Protein AF-A0AAJ4F456-F1 (afdb_monomer_lite)

Secondary structure (DSSP, 8-state):
-EEEEEEPBPTTT-PPPEEEEEE-SSHHHHHHHHHHHHHHTT--BSTTSSBPPPEEEPPP--TTPPPTT--BSSHHHHEEE-TTSS-EEE-TT--PPPPP-----TTSS--EETTEETTT--B---TT----S-HHHHHHHTPPPP-PEEGGGS-HHHHHHHHHH-SSS--SEE-HHHHHHHHHHHH-SS-HHHHHHHHHHHH-HHHHT--HHHHHHHHHHHHHHS-TTSSPPPHHHHHHHHHHHHHS-TTTHHHHHHHHHTT---SS--B-TTSSB--TTS--TT-TT----HHHHHHHHHHHTSSS---TTS--HHHHHHHHHHHHHT-TTHHHHHHHHTTSTTGGGS-HHHHHHHHHSSPTTGGG-HHHHHHHHHHH--HHHHT--SPPPP-----------------S--SS-TT---SHHHHHHHHHHHTSSS-B-SSS--HHHHHHHHHHHHHT-TTHHHHHHHHHTSTTGGGS-HHHHHHHHHSSPTTGGGSHHHHHHHHHHH---S-SSS--HHHHHHTTBPPP--HHHHHHHHHHHHHHHHTSSPP--B-STT-B--TTS-----------------------------------------------------PPPPBPTTT--B-SS--TTS--------SSSSTTTTTTTTTSS----S-----BSEEEEEEEESSSSTTPPEEEEEEEEE-TTT--EEEEEEEEB-HHHHHHTT----HHHHHHHTTS-HHHHHHTS-S--B-HHHHHHHHHHHHHHHBTT-GGG-EEEETTHHHHHHHHHHHHHHTT---SS-GGGEEEHHHHHHHHHHTT--HHHHSPP-S-TT-HHHHHHHHHHHHHHHHHHHH--

Sequence (861 aa):
MEFFYHIKATQKSGKPDGVIWFSANTASRAALQLDVALEDVGIETGRGKDYAKPVRTDMPVVDDLPEEGVIDYTWCKCYELADDQRTWNVIAGTAQQPHPDGKVVEGTDTTIVDSVDIETGESIVDADGTETVCDAVREFRERKLPVLTTVATLPFRQRLLAQFIADKHYLYHVDEEQKKAILELELDVDNSYVQNLILAAENVEGFKKAHEPDIWKVVSALKTIFPVDGKRTELSVVIQFFKAWFNTGHIDRGILTREWAAGNRINLVQRTDSGTNADGGYVTDRGTDTQHTLDTLDLEIACALLPMDFNHREIPGSIARRAKEIIANKEEPWKSWSKILRNQPGVLAVNRAAIFNLVRIAPEDIHLNPVAHLEFVNQTMTAEFNAATELLPLPAPAAEPEVPAAQPGGGGKTDRNPNYKPDFDGLDTEIALATLSADFNIYDIPSDVFRQAKAIVAANDSPFKEWSEALRATPGILDYSRAAIFALIRSAFKGIHFEPKHIRGHIHANLTETDHENPTAEVLAAARHTPEVSWEKEINEKIEAEKAELASQPQVANLGGGMFSIEGLMNEKQTENDDRSPVNEETTSDVQMEETNPAEGENSDAVSPDEGADAAAAQTDAVAGTICTGCGTEGGGGCPDCGAVAGDATYAVMEGGLKEELEALGADTSKSETMFTHLMVDLETMGKKPGAPIVSVGAVFFDPASGKTGAEYYQVISLESSMSFGARPDASTILWWLKQSPEARSAIVVDDTVGLVEALEHFLDFIAENAANGSKNVQLWGNGSSFDCSLLEAAFELADTPFPIPHWNYRDVRTVVELGKAVGLNSRYDIPFEGDQHNALADARHQVKYVSAIWQRLTAI

pLDDT: mean 74.14, std 21.78, range [22.05, 97.31]

Structure (mmCIF, N/CA/C/O backbone):
data_AF-A0AAJ4F456-F1
#
_entry.id   AF-A0AAJ4F456-F1
#
loop_
_atom_site.group_PDB
_atom_site.id
_atom_site.type_symbol
_atom_site.label_atom_id
_atom_site.label_alt_id
_atom_site.label_comp_id
_atom_site.label_asym_id
_atom_site.label_entity_id
_atom_site.label_seq_id
_atom_site.pdbx_PDB_ins_code
_atom_site.Cartn_x
_atom_site.Cartn_y
_atom_site.Cartn_z
_atom_site.occupancy
_atom_site.B_iso_or_equiv
_atom_site.auth_seq_id
_atom_site.auth_comp_id
_atom_site.auth_asym_id
_atom_site.auth_atom_id
_atom_site.pdbx_PDB_model_num
ATOM 1 N N . MET A 1 1 ? -38.831 -13.391 16.865 1.00 80.19 1 MET A N 1
ATOM 2 C CA . MET A 1 1 ? -39.946 -12.919 17.712 1.00 80.19 1 MET A CA 1
ATOM 3 C C . MET A 1 1 ? -39.948 -13.816 18.920 1.00 80.19 1 MET A C 1
ATOM 5 O O . MET A 1 1 ? -39.989 -15.029 18.728 1.00 80.19 1 MET A O 1
ATOM 9 N N . GLU A 1 2 ? -39.908 -13.251 20.116 1.00 88.94 2 GLU A N 1
ATOM 10 C CA . GLU A 1 2 ? -40.018 -14.050 21.331 1.00 88.94 2 GLU A CA 1
ATOM 11 C C . GLU A 1 2 ? -41.486 -14.334 21.709 1.00 88.94 2 GLU A C 1
ATOM 13 O O . GLU A 1 2 ? -42.432 -13.608 21.354 1.00 88.94 2 GLU A O 1
ATOM 18 N N . PHE A 1 3 ? -41.681 -15.443 22.418 1.00 90.81 3 PHE A N 1
ATOM 19 C CA . PHE A 1 3 ? -42.977 -15.935 22.867 1.00 90.81 3 PHE A CA 1
ATOM 20 C C . PHE A 1 3 ? -42.868 -16.446 24.306 1.00 90.81 3 PHE A C 1
ATOM 22 O O . PHE A 1 3 ? -42.458 -17.584 24.509 1.00 90.81 3 PHE A O 1
ATOM 29 N N . PHE A 1 4 ? -43.269 -15.627 25.281 1.00 94.00 4 PHE A N 1
ATOM 30 C CA . PHE A 1 4 ? -43.375 -16.021 26.690 1.00 94.00 4 PHE A CA 1
ATOM 31 C C . PHE A 1 4 ? -44.714 -16.717 26.968 1.00 94.00 4 PHE A C 1
ATOM 33 O O . PHE A 1 4 ? -45.767 -16.261 26.504 1.00 94.00 4 PHE A O 1
ATOM 40 N N . TYR A 1 5 ? -44.695 -17.800 27.743 1.00 94.12 5 TYR A N 1
ATOM 41 C CA . TYR A 1 5 ? -45.876 -18.568 28.126 1.00 94.12 5 TYR A CA 1
ATOM 42 C C . TYR A 1 5 ? -45.922 -18.821 29.632 1.00 94.12 5 TYR A C 1
ATOM 44 O O . TYR A 1 5 ? -44.976 -19.326 30.227 1.00 94.12 5 TYR A O 1
ATOM 52 N N . HIS A 1 6 ? -47.080 -18.549 30.230 1.00 93.81 6 HIS A N 1
ATOM 53 C CA . HIS A 1 6 ? -47.402 -18.902 31.607 1.00 93.81 6 HIS A CA 1
ATOM 54 C C . HIS A 1 6 ? -48.139 -20.250 31.655 1.00 93.81 6 HIS A C 1
ATOM 56 O O . HIS A 1 6 ? -49.239 -20.395 31.108 1.00 93.81 6 HIS A O 1
ATOM 62 N N . ILE A 1 7 ? -47.546 -21.233 32.333 1.00 92.94 7 ILE A N 1
ATOM 63 C CA . ILE A 1 7 ? -48.054 -22.592 32.544 1.00 92.94 7 ILE A CA 1
ATOM 64 C C . ILE A 1 7 ? -48.657 -22.675 33.955 1.00 92.94 7 ILE A C 1
ATOM 66 O O . ILE A 1 7 ? -48.018 -23.082 34.927 1.00 92.94 7 ILE A O 1
ATOM 70 N N . LYS A 1 8 ? -49.921 -22.262 34.073 1.00 89.31 8 LYS A N 1
ATOM 71 C CA . LYS A 1 8 ? -50.619 -22.182 35.362 1.00 89.31 8 LYS A CA 1
ATOM 72 C C . LYS A 1 8 ? -51.057 -23.555 35.883 1.00 89.31 8 LYS A C 1
ATOM 74 O O . LYS A 1 8 ? -51.820 -24.262 35.217 1.00 89.31 8 LYS A O 1
ATOM 79 N N . ALA A 1 9 ? -50.647 -23.912 37.093 1.00 88.56 9 ALA A N 1
ATOM 80 C CA . ALA A 1 9 ? -51.094 -25.095 37.808 1.00 88.56 9 ALA A CA 1
ATOM 81 C C . ALA A 1 9 ? -52.561 -24.959 38.252 1.00 88.56 9 ALA A C 1
ATOM 83 O O . ALA A 1 9 ? -53.087 -23.884 38.556 1.00 88.56 9 ALA A O 1
ATOM 84 N N . THR A 1 10 ? -53.275 -26.080 38.298 1.00 84.81 10 THR A N 1
ATOM 85 C CA . THR A 1 10 ? -54.645 -26.105 38.817 1.00 84.81 10 THR A CA 1
ATOM 86 C C . THR A 1 10 ? -54.632 -26.171 40.343 1.00 84.81 10 THR A C 1
ATOM 88 O O . THR A 1 10 ? -53.858 -26.926 40.932 1.00 84.81 10 THR A O 1
ATOM 91 N N . GLN A 1 11 ? -55.573 -25.475 40.996 1.00 78.75 11 GLN A N 1
ATOM 92 C CA . GLN A 1 11 ? -55.729 -25.444 42.465 1.00 78.75 11 GLN A CA 1
ATOM 93 C C . GLN A 1 11 ? -55.859 -26.825 43.143 1.00 78.75 11 GLN A C 1
ATOM 95 O O . GLN A 1 11 ? -55.788 -26.912 44.365 1.00 78.75 11 GLN A O 1
ATOM 100 N N . LYS A 1 12 ? -56.093 -27.902 42.380 1.00 77.38 12 LYS A N 1
ATOM 101 C CA . LYS A 1 12 ? -56.190 -29.278 42.892 1.00 77.38 12 LYS A CA 1
ATOM 102 C C . LYS A 1 12 ? -54.887 -30.075 42.802 1.00 77.38 12 LYS A C 1
ATOM 104 O O . LYS A 1 12 ? -54.793 -31.091 43.478 1.00 77.38 12 LYS A O 1
ATOM 109 N N . SER A 1 13 ? -53.932 -29.652 41.973 1.00 82.62 13 SER A N 1
ATOM 110 C CA . SER A 1 13 ? -52.671 -30.376 41.758 1.00 82.62 13 SER A CA 1
ATOM 111 C C . SER A 1 13 ? -51.640 -30.121 42.861 1.00 82.62 13 SER A C 1
ATOM 113 O O . SER A 1 13 ? -50.813 -30.983 43.137 1.00 82.62 13 SER A O 1
ATOM 115 N N . GLY A 1 14 ? -51.681 -28.940 43.494 1.00 78.25 14 GLY A N 1
ATOM 116 C CA . GLY A 1 14 ? -50.690 -28.518 44.491 1.00 78.25 14 GLY A CA 1
ATOM 117 C C . GLY A 1 14 ? -49.283 -28.278 43.926 1.00 78.25 14 GLY A C 1
ATOM 118 O O . GLY A 1 14 ? -48.350 -28.098 44.704 1.00 78.25 14 GLY A O 1
ATOM 119 N N . LYS A 1 15 ? -49.123 -28.289 42.596 1.00 85.50 15 LYS A N 1
ATOM 120 C CA . LYS A 1 15 ? -47.861 -28.006 41.903 1.00 85.50 15 LYS A CA 1
ATOM 121 C C . LYS A 1 15 ? -47.641 -26.489 41.757 1.00 85.50 15 LYS A C 1
ATOM 123 O O . LYS A 1 15 ? -48.627 -25.749 41.757 1.00 85.50 15 LYS A O 1
ATOM 128 N N . PRO A 1 16 ? -46.386 -26.017 41.644 1.00 87.62 16 PRO A N 1
ATOM 129 C CA . PRO A 1 16 ? -46.098 -24.614 41.353 1.00 87.62 16 PRO A CA 1
ATOM 130 C C . PRO A 1 16 ? -46.523 -24.234 39.927 1.00 87.62 16 PRO A C 1
ATOM 132 O O . PRO A 1 16 ? -46.460 -25.063 39.014 1.00 87.62 16 PRO A O 1
ATOM 135 N N . ASP A 1 17 ? -46.920 -22.971 39.752 1.00 90.69 17 ASP A N 1
ATOM 136 C CA . ASP A 1 17 ? -47.012 -22.323 38.438 1.00 90.69 17 ASP A CA 1
ATOM 137 C C . ASP A 1 17 ? -45.603 -22.246 37.822 1.00 90.69 17 ASP A C 1
ATOM 139 O O . ASP A 1 17 ? -44.618 -22.106 38.551 1.00 90.69 17 ASP A O 1
ATOM 143 N N . GLY A 1 18 ? -45.503 -22.346 36.495 1.00 90.62 18 GLY A N 1
ATOM 144 C CA . GLY A 1 18 ? -44.227 -22.238 35.783 1.00 90.62 18 GLY A CA 1
ATOM 145 C C . GLY A 1 18 ? -44.308 -21.358 34.541 1.00 90.62 18 GLY A C 1
ATOM 146 O O . GLY A 1 18 ? -45.400 -21.044 34.060 1.00 90.62 18 GLY A O 1
ATOM 147 N N . VAL A 1 19 ? -43.157 -20.968 34.007 1.00 93.06 19 VAL A N 1
ATOM 148 C CA . VAL A 1 19 ? -43.031 -20.175 32.777 1.00 93.06 19 VAL A CA 1
ATOM 149 C C . VAL A 1 19 ? -42.028 -20.805 31.818 1.00 93.06 19 VAL A C 1
ATOM 151 O O . VAL A 1 19 ? -41.174 -21.581 32.230 1.00 93.06 19 VAL A O 1
ATOM 154 N N . ILE A 1 20 ? -42.151 -20.482 30.535 1.00 93.31 20 ILE A N 1
ATOM 155 C CA . ILE A 1 20 ? -41.217 -20.882 29.478 1.00 93.31 20 ILE A CA 1
ATOM 156 C C . ILE A 1 20 ? -41.279 -19.857 28.347 1.00 93.31 20 ILE A C 1
ATOM 158 O O . ILE A 1 20 ? -42.342 -19.278 28.095 1.00 93.31 20 ILE A O 1
ATOM 162 N N . TRP A 1 21 ? -40.178 -19.645 27.632 1.00 95.06 21 TRP A N 1
ATOM 163 C CA . TRP A 1 21 ? -40.165 -18.782 26.453 1.00 95.06 21 TRP A CA 1
ATOM 164 C C . TRP A 1 21 ? -39.336 -19.362 25.308 1.00 95.06 21 TRP A C 1
ATOM 166 O O . TRP A 1 21 ? -38.522 -20.259 25.514 1.00 95.06 21 TRP A O 1
ATOM 176 N N . PHE A 1 22 ? -39.602 -18.875 24.091 1.00 92.06 22 PHE A N 1
ATOM 177 C CA . PHE A 1 22 ? -38.944 -19.327 22.861 1.00 92.06 22 PHE A CA 1
ATOM 178 C C . PHE A 1 22 ? -38.746 -18.193 21.850 1.00 92.06 22 PHE A C 1
ATOM 180 O O . PHE A 1 22 ? -39.656 -17.385 21.623 1.00 92.06 22 PHE A O 1
ATOM 187 N N . SER A 1 23 ? -37.628 -18.236 21.132 1.00 90.38 23 SER A N 1
ATOM 188 C CA . SER A 1 23 ? -37.314 -17.435 19.953 1.00 90.38 23 SER A CA 1
ATOM 189 C C . SER A 1 23 ? -37.794 -18.145 18.685 1.00 90.38 23 SER A C 1
ATOM 191 O O . SER A 1 23 ? -37.232 -19.149 18.245 1.00 90.38 23 SER A O 1
ATOM 193 N N . ALA A 1 24 ? -38.837 -17.621 18.032 1.00 88.81 24 ALA A N 1
ATOM 194 C CA . ALA A 1 24 ? -39.381 -18.233 16.818 1.00 88.81 24 ALA A CA 1
ATOM 195 C C . ALA A 1 24 ? -39.713 -17.235 15.698 1.00 88.81 24 ALA A C 1
ATOM 197 O O . ALA A 1 24 ? -40.043 -16.065 15.908 1.00 88.81 24 ALA A O 1
ATOM 198 N N . ASN A 1 25 ? -39.694 -17.740 14.461 1.00 84.31 25 ASN A N 1
ATOM 199 C CA . ASN A 1 25 ? -40.092 -16.981 13.269 1.00 84.31 25 ASN A CA 1
ATOM 200 C C . ASN A 1 25 ? -41.619 -16.844 13.123 1.00 84.31 25 ASN A C 1
ATOM 202 O O . ASN A 1 25 ? -42.089 -15.954 12.421 1.00 84.31 25 ASN A O 1
ATOM 206 N N . THR A 1 26 ? -42.409 -17.721 13.755 1.00 87.88 26 THR A N 1
ATOM 207 C CA . THR A 1 26 ? -43.883 -17.683 13.715 1.00 87.88 26 THR A CA 1
ATOM 208 C C . THR A 1 26 ? -44.485 -18.208 15.017 1.00 87.88 26 THR A C 1
ATOM 210 O O . THR A 1 26 ? -43.913 -19.091 15.655 1.00 87.88 26 THR A O 1
ATOM 213 N N . ALA A 1 27 ? -45.686 -17.732 15.361 1.00 83.69 27 ALA A N 1
ATOM 214 C CA . ALA A 1 27 ? -46.428 -18.205 16.532 1.00 83.69 27 ALA A CA 1
ATOM 215 C C . ALA A 1 27 ? -46.742 -19.711 16.475 1.00 83.69 27 ALA A C 1
ATOM 217 O O . ALA A 1 27 ? -46.717 -20.385 17.497 1.00 83.69 27 ALA A O 1
ATOM 218 N N . SER A 1 28 ? -46.985 -20.260 15.279 1.00 85.81 28 SER A N 1
ATOM 219 C CA . SER A 1 28 ? -47.222 -21.696 15.088 1.00 85.81 28 SER A CA 1
ATOM 220 C C . SER A 1 28 ? -45.988 -22.549 15.389 1.00 85.81 28 SER A C 1
ATOM 222 O O . SER A 1 28 ? -46.137 -23.666 15.871 1.00 85.81 28 SER A O 1
ATOM 224 N N . ARG A 1 29 ? -44.776 -22.034 15.131 1.00 86.69 29 ARG A N 1
ATOM 225 C CA . ARG A 1 29 ? -43.530 -22.737 15.467 1.00 86.69 29 ARG A CA 1
ATOM 226 C C . ARG A 1 29 ? -43.264 -22.703 16.974 1.00 86.69 29 ARG A C 1
ATOM 228 O O . ARG A 1 29 ? -42.981 -23.753 17.534 1.00 86.69 29 ARG A O 1
ATOM 235 N N . ALA A 1 30 ? -43.470 -21.553 17.622 1.00 88.94 30 ALA A N 1
ATOM 236 C CA . ALA A 1 30 ? -43.382 -21.441 19.080 1.00 88.94 30 ALA A CA 1
ATOM 237 C C . ALA A 1 30 ? -44.405 -22.334 19.804 1.00 88.94 30 ALA A C 1
ATOM 239 O O . ALA A 1 30 ? -44.067 -22.961 20.798 1.00 88.94 30 ALA A O 1
ATOM 240 N N . ALA A 1 31 ? -45.639 -22.437 19.296 1.00 88.12 31 ALA A N 1
ATOM 241 C CA . ALA A 1 31 ? -46.647 -23.338 19.858 1.00 88.12 31 ALA A CA 1
ATOM 242 C C . ALA A 1 31 ? -46.239 -24.820 19.749 1.00 88.12 31 ALA A C 1
ATOM 244 O O . ALA A 1 31 ? -46.462 -25.581 20.681 1.00 88.12 31 ALA A O 1
ATOM 245 N N . LEU A 1 32 ? -45.592 -25.219 18.648 1.00 89.94 32 LEU A N 1
ATOM 246 C CA . LEU A 1 32 ? -45.082 -26.584 18.484 1.00 89.94 32 LEU A CA 1
ATOM 247 C C . LEU A 1 32 ? -43.873 -26.865 19.393 1.00 89.94 32 LEU A C 1
ATOM 249 O O . LEU A 1 32 ? -43.774 -27.958 19.934 1.00 89.94 32 LEU A O 1
ATOM 253 N N . GLN A 1 33 ? -42.981 -25.889 19.598 1.00 90.50 33 GLN A N 1
ATOM 254 C CA . GLN A 1 33 ? -41.875 -25.999 20.565 1.00 90.50 33 GLN A CA 1
ATOM 255 C C . GLN A 1 33 ? -42.390 -26.102 22.010 1.00 90.50 33 GLN A C 1
ATOM 257 O O . GLN A 1 33 ? -41.888 -26.913 22.781 1.00 90.50 33 GLN A O 1
ATOM 262 N N . LEU A 1 34 ? -43.436 -25.341 22.350 1.00 92.19 34 LEU A N 1
ATOM 263 C CA . LEU A 1 34 ? -44.131 -25.421 23.634 1.00 92.19 34 LEU A CA 1
ATOM 264 C C . LEU A 1 34 ? -44.756 -26.803 23.871 1.00 92.19 34 LEU A C 1
ATOM 266 O O . LEU A 1 34 ? -44.579 -27.360 24.949 1.00 92.19 34 LEU A O 1
ATOM 270 N N . ASP A 1 35 ? -45.467 -27.358 22.884 1.00 88.44 35 ASP A N 1
ATOM 271 C CA . ASP A 1 35 ? -46.074 -28.689 23.009 1.00 88.44 35 ASP A CA 1
ATOM 272 C C . ASP A 1 35 ? -45.000 -29.779 23.231 1.00 88.44 35 ASP A C 1
ATOM 274 O O . ASP A 1 35 ? -45.194 -30.646 24.081 1.00 88.44 35 ASP A O 1
ATOM 278 N N . VAL A 1 36 ? -43.845 -29.693 22.550 1.00 89.06 36 VAL A N 1
ATOM 279 C CA . VAL A 1 36 ? -42.696 -30.604 22.751 1.00 89.06 36 VAL A CA 1
ATOM 280 C C . VAL A 1 36 ? -42.098 -30.464 24.155 1.00 89.06 36 VAL A C 1
ATOM 282 O O . VAL A 1 36 ? -41.993 -31.458 24.865 1.00 89.06 36 VAL A O 1
ATOM 285 N N . ALA A 1 37 ? -41.783 -29.244 24.604 1.00 88.88 37 ALA A N 1
ATOM 286 C CA . ALA A 1 37 ? -41.198 -29.019 25.931 1.00 88.88 37 ALA A CA 1
ATOM 287 C C . ALA A 1 37 ? -42.122 -29.475 27.080 1.00 88.88 37 ALA A C 1
ATOM 289 O O . ALA A 1 37 ? -41.660 -29.931 28.126 1.00 88.88 37 ALA A O 1
ATOM 290 N N . LEU A 1 38 ? -43.444 -29.387 26.889 1.00 89.12 38 LEU A N 1
ATOM 291 C CA . LEU A 1 38 ? -44.420 -29.938 27.829 1.00 89.12 38 LEU A CA 1
ATOM 292 C C . LEU A 1 38 ? -44.443 -31.473 27.805 1.00 89.12 38 LEU A C 1
ATOM 294 O O . LEU A 1 38 ? -44.562 -32.079 28.868 1.00 89.12 38 LEU A O 1
ATOM 298 N N . GLU A 1 39 ? -44.331 -32.107 26.634 1.00 87.94 39 GLU A N 1
ATOM 299 C CA . GLU A 1 39 ? -44.286 -33.570 26.504 1.00 87.94 39 GLU A CA 1
ATOM 300 C C . GLU A 1 39 ? -43.007 -34.158 27.125 1.00 87.94 39 GLU A C 1
ATOM 302 O O . GLU A 1 39 ? -43.105 -35.093 27.923 1.00 87.94 39 GLU A O 1
ATOM 307 N N . ASP A 1 40 ? -41.842 -33.553 26.869 1.00 85.50 40 ASP A N 1
ATOM 308 C CA . ASP A 1 40 ? -40.536 -33.991 27.389 1.00 85.50 40 ASP A CA 1
ATOM 309 C C . ASP A 1 40 ? -40.463 -33.957 28.930 1.00 85.50 40 ASP A C 1
ATOM 311 O O . ASP A 1 40 ? -39.885 -34.847 29.558 1.00 85.50 40 ASP A O 1
ATOM 315 N N . VAL A 1 41 ? -41.106 -32.967 29.565 1.00 82.94 41 VAL A N 1
ATOM 316 C CA . VAL A 1 41 ? -41.204 -32.841 31.036 1.00 82.94 41 VAL A CA 1
ATOM 317 C C . VAL A 1 41 ? -42.421 -33.609 31.605 1.00 82.94 41 VAL A C 1
ATOM 319 O O . VAL A 1 41 ? -42.627 -33.673 32.819 1.00 82.94 41 VAL A O 1
ATOM 322 N N . GLY A 1 42 ? -43.240 -34.241 30.755 1.00 83.75 42 GLY A N 1
ATOM 323 C CA . GLY A 1 42 ? -44.409 -35.032 31.161 1.00 83.75 42 GLY A CA 1
ATOM 324 C C . GLY A 1 42 ? -45.598 -34.204 31.671 1.00 83.75 42 GLY A C 1
ATOM 325 O O . GLY A 1 42 ? -46.401 -34.685 32.478 1.00 83.75 42 GLY A O 1
ATOM 326 N N . ILE A 1 43 ? -45.721 -32.950 31.233 1.00 84.62 43 ILE A N 1
ATOM 327 C CA . ILE A 1 43 ? -46.758 -32.002 31.652 1.00 84.62 43 ILE A CA 1
ATOM 328 C C . ILE A 1 43 ? -47.985 -32.100 30.742 1.00 84.62 43 ILE A C 1
ATOM 330 O O . ILE A 1 43 ? -48.112 -31.434 29.715 1.00 84.62 43 ILE A O 1
ATOM 334 N N . GLU A 1 44 ? -48.976 -32.877 31.174 1.00 81.00 44 GLU A N 1
ATOM 335 C CA . GLU A 1 44 ? -50.285 -32.882 30.522 1.00 81.00 44 GLU A CA 1
ATOM 336 C C . GLU A 1 44 ? -51.086 -31.611 30.868 1.00 81.00 44 GLU A C 1
ATOM 338 O O . GLU A 1 44 ? -51.390 -31.347 32.037 1.00 81.00 44 GLU A O 1
ATOM 343 N N . THR A 1 45 ? -51.510 -30.851 29.853 1.00 85.25 45 THR A N 1
ATOM 344 C CA . THR A 1 45 ? -52.305 -29.623 30.037 1.00 85.25 45 THR A CA 1
ATOM 345 C C . THR A 1 45 ? -53.775 -29.807 29.642 1.00 85.25 45 THR A C 1
ATOM 347 O O . THR A 1 45 ? -54.115 -30.494 28.677 1.00 85.25 45 THR A O 1
ATOM 350 N N . GLY A 1 46 ? -54.697 -29.176 30.379 1.00 79.44 46 GLY A N 1
ATOM 351 C CA . GLY A 1 46 ? -56.108 -29.087 29.991 1.00 79.44 46 GLY A CA 1
ATOM 352 C C . GLY A 1 46 ? -57.128 -29.373 31.095 1.00 79.44 46 GLY A C 1
ATOM 353 O O . GLY A 1 46 ? -56.853 -29.345 32.293 1.00 79.44 46 GLY A O 1
ATOM 354 N N . ARG A 1 47 ? -58.385 -29.599 30.689 1.00 72.50 47 ARG A N 1
ATOM 355 C CA . ARG A 1 47 ? -59.521 -29.675 31.619 1.00 72.50 47 ARG A CA 1
ATOM 356 C C . ARG A 1 47 ? -59.490 -30.976 32.427 1.00 72.50 47 ARG A C 1
ATOM 358 O O . ARG A 1 47 ? -59.889 -32.020 31.924 1.00 72.50 47 ARG A O 1
ATOM 365 N N . GLY A 1 48 ? -59.097 -30.876 33.696 1.00 74.88 48 GLY A N 1
ATOM 366 C CA . GLY A 1 48 ? -58.983 -32.019 34.609 1.00 74.88 48 GLY A CA 1
ATOM 367 C C . GLY A 1 48 ? -57.590 -32.651 34.659 1.00 74.88 48 GLY A C 1
ATOM 368 O O . GLY A 1 48 ? -57.459 -33.729 35.229 1.00 74.88 48 GLY A O 1
ATOM 369 N N . LYS A 1 49 ? -56.581 -31.995 34.074 1.00 85.81 49 LYS A N 1
ATOM 370 C CA . LYS A 1 49 ? -55.158 -32.304 34.260 1.00 85.81 49 LYS A CA 1
ATOM 371 C C . LYS A 1 49 ? -54.545 -31.385 35.323 1.00 85.81 49 LYS A C 1
ATOM 373 O O . LYS A 1 49 ? -55.220 -30.477 35.814 1.00 85.81 49 LYS A O 1
ATOM 378 N N . ASP A 1 50 ? -53.282 -31.622 35.668 1.00 85.31 50 ASP A N 1
ATOM 379 C CA . ASP A 1 50 ? -52.586 -30.864 36.712 1.00 85.31 50 ASP A CA 1
ATOM 380 C C . ASP A 1 50 ? -52.390 -29.391 36.348 1.00 85.31 50 ASP A C 1
ATOM 382 O O . ASP A 1 50 ? -52.530 -28.540 37.225 1.00 85.31 50 ASP A O 1
ATOM 386 N N . TYR A 1 51 ? -52.161 -29.090 35.067 1.00 89.75 51 TYR A N 1
ATOM 387 C CA . TYR A 1 51 ? -51.936 -27.740 34.551 1.00 89.75 51 TYR A CA 1
ATOM 388 C C . TYR A 1 51 ? -53.041 -27.296 33.584 1.00 89.75 51 TYR A C 1
ATOM 390 O O . TYR A 1 51 ? -53.629 -28.090 32.841 1.00 89.75 51 TYR A O 1
ATOM 398 N N . ALA A 1 52 ? -53.335 -25.997 33.587 1.00 88.38 52 ALA A N 1
ATOM 399 C CA . ALA A 1 52 ? -54.171 -25.359 32.580 1.00 88.38 52 ALA A CA 1
ATOM 400 C C . ALA A 1 52 ? -53.448 -25.311 31.222 1.00 88.38 52 ALA A C 1
ATOM 402 O O . ALA A 1 52 ? -52.249 -25.565 31.129 1.00 88.38 52 ALA A O 1
ATOM 403 N N . LYS A 1 53 ? -54.174 -24.969 30.149 1.00 87.56 53 LYS A N 1
ATOM 404 C CA . LYS A 1 53 ? -53.516 -24.659 28.871 1.00 87.56 53 LYS A CA 1
ATOM 405 C C . LYS A 1 53 ? -52.625 -23.422 29.055 1.00 87.56 53 LYS A C 1
ATOM 407 O O . LYS A 1 53 ? -53.136 -22.454 29.625 1.00 87.56 53 LYS A O 1
ATOM 412 N N . PRO A 1 54 ? -51.368 -23.423 28.574 1.00 91.88 54 PRO A N 1
ATOM 413 C CA . PRO A 1 54 ? -50.489 -22.275 28.733 1.00 91.88 54 PRO A CA 1
ATOM 414 C C . PRO A 1 54 ? -51.066 -21.034 28.054 1.00 91.88 54 PRO A C 1
ATOM 416 O O . PRO A 1 54 ? -51.699 -21.118 26.997 1.00 91.88 54 PRO A O 1
ATOM 419 N N . VAL A 1 55 ? -50.845 -19.876 28.668 1.00 89.50 55 VAL A N 1
ATOM 420 C CA . VAL A 1 55 ? -51.303 -18.579 28.163 1.00 89.50 55 VAL A CA 1
ATOM 421 C C . VAL A 1 55 ? -50.088 -17.781 27.720 1.00 89.50 55 VAL A C 1
ATOM 423 O O . VAL A 1 55 ? -49.139 -17.636 28.484 1.00 89.50 55 VAL A O 1
ATOM 426 N N . ARG A 1 56 ? -50.113 -17.259 26.489 1.00 89.81 56 ARG A N 1
ATOM 427 C CA . ARG A 1 56 ? -49.069 -16.348 26.010 1.00 89.81 56 ARG A CA 1
ATOM 428 C C . ARG A 1 56 ? -49.180 -15.008 26.737 1.00 89.81 56 ARG A C 1
ATOM 430 O O . ARG A 1 56 ? -50.252 -14.403 26.703 1.00 89.81 56 ARG A O 1
ATOM 437 N N . THR A 1 57 ? -48.077 -14.544 27.308 1.00 90.75 57 THR A N 1
ATOM 438 C CA . THR A 1 57 ? -47.938 -13.202 27.891 1.00 90.75 57 THR A CA 1
ATOM 439 C C . THR A 1 57 ? -47.048 -12.336 26.994 1.00 90.75 57 THR A C 1
ATOM 441 O O . THR A 1 57 ? -46.520 -12.815 25.983 1.00 90.75 57 THR A O 1
ATOM 444 N N . ASP A 1 58 ? -46.893 -11.059 27.335 1.00 88.31 58 ASP A N 1
ATOM 445 C CA . ASP A 1 58 ? -45.859 -10.224 26.722 1.00 88.31 58 ASP A CA 1
ATOM 446 C C . ASP A 1 58 ? -44.487 -10.580 27.345 1.00 88.31 58 ASP A C 1
ATOM 448 O O . ASP A 1 58 ? -44.432 -11.228 28.398 1.00 88.31 58 ASP A O 1
ATOM 452 N N . MET A 1 59 ? -43.382 -10.245 26.663 1.00 87.69 59 MET A N 1
ATOM 453 C CA . MET A 1 59 ? -42.028 -10.531 27.165 1.00 87.69 59 MET A CA 1
ATOM 454 C C . MET A 1 59 ? -41.679 -9.595 28.332 1.00 87.69 59 MET A C 1
ATOM 456 O O . MET A 1 59 ? -41.794 -8.377 28.170 1.00 87.69 59 MET A O 1
ATOM 460 N N . PRO A 1 60 ? -41.223 -10.127 29.479 1.00 82.12 60 PRO A N 1
ATOM 461 C CA . PRO A 1 60 ? -40.604 -9.331 30.535 1.00 82.12 60 PRO A CA 1
ATOM 462 C C . PRO A 1 60 ? -39.309 -8.667 30.043 1.00 82.12 60 PRO A C 1
ATOM 464 O O . PRO A 1 60 ? -38.578 -9.256 29.252 1.00 82.12 60 PRO A O 1
ATOM 467 N N . VAL A 1 61 ? -39.012 -7.463 30.539 1.00 76.38 61 VAL A N 1
ATOM 468 C CA . VAL A 1 61 ? -37.730 -6.770 30.318 1.00 76.38 61 VAL A CA 1
ATOM 469 C C . VAL A 1 61 ? -37.017 -6.687 31.666 1.00 76.38 61 VAL A C 1
ATOM 471 O O . VAL A 1 61 ? -37.176 -5.706 32.390 1.00 76.38 61 VAL A O 1
ATOM 474 N N . VAL A 1 62 ? -36.335 -7.775 32.027 1.00 75.56 62 VAL A N 1
ATOM 475 C CA . VAL A 1 62 ? -35.600 -7.967 33.288 1.00 75.56 62 VAL A CA 1
ATOM 476 C C . VAL A 1 62 ? -34.388 -8.868 33.043 1.00 75.56 62 VAL A C 1
ATOM 478 O O . VAL A 1 62 ? -34.400 -9.661 32.101 1.00 75.56 62 VAL A O 1
ATOM 481 N N . ASP A 1 63 ? -33.371 -8.748 33.892 1.00 63.81 63 ASP A N 1
ATOM 482 C CA . ASP A 1 63 ? -32.062 -9.384 33.687 1.00 63.81 63 ASP A CA 1
ATOM 483 C C . ASP A 1 63 ? -32.011 -10.862 34.138 1.00 63.81 63 ASP A C 1
ATOM 485 O O . ASP A 1 63 ? -31.076 -11.577 33.796 1.00 63.81 63 ASP A O 1
ATOM 489 N N . ASP A 1 64 ? -33.019 -11.347 34.874 1.00 77.19 64 ASP A N 1
ATOM 490 C CA . ASP A 1 64 ? -33.119 -12.710 35.428 1.00 77.19 64 ASP A CA 1
ATOM 491 C C . ASP A 1 64 ? -34.104 -13.619 34.659 1.00 77.19 64 ASP A C 1
ATOM 493 O O . ASP A 1 64 ? -34.787 -14.471 35.237 1.00 77.19 64 ASP A O 1
ATOM 497 N N . LEU A 1 65 ? -34.200 -13.438 33.336 1.00 81.19 65 LEU A N 1
ATOM 498 C CA . LEU A 1 65 ? -34.981 -14.316 32.456 1.00 81.19 65 LEU A CA 1
ATOM 499 C C . LEU A 1 65 ? -34.474 -15.776 32.525 1.00 81.19 65 LEU A C 1
ATOM 501 O O . LEU A 1 65 ? -33.268 -16.007 32.462 1.00 81.19 65 LEU A O 1
ATOM 505 N N . PRO A 1 66 ? -35.371 -16.780 32.606 1.00 85.44 66 PRO A N 1
ATOM 506 C CA . PRO A 1 66 ? -34.972 -18.187 32.635 1.00 85.44 66 PRO A CA 1
ATOM 507 C C . PRO A 1 66 ? -34.414 -18.643 31.279 1.00 85.44 66 PRO A C 1
ATOM 509 O O . PRO A 1 66 ? -34.683 -18.022 30.252 1.00 85.44 66 PRO A O 1
ATOM 512 N N . GLU A 1 67 ? -33.688 -19.760 31.255 1.00 85.25 67 GLU A N 1
ATOM 513 C CA . GLU A 1 67 ? -33.093 -20.330 30.035 1.00 85.25 67 GLU A CA 1
ATOM 514 C C . GLU A 1 67 ? -34.146 -20.610 28.935 1.00 85.25 67 GLU A C 1
ATOM 516 O O . GLU A 1 67 ? -35.253 -21.088 29.213 1.00 85.25 67 GLU A O 1
ATOM 521 N N . GLU A 1 68 ? -33.824 -20.301 27.668 1.00 90.38 68 GLU A N 1
ATOM 522 C CA . GLU A 1 68 ? -34.775 -20.456 26.556 1.00 90.38 68 GLU A CA 1
ATOM 523 C C . GLU A 1 68 ? -35.199 -21.927 26.395 1.00 90.38 68 GLU A C 1
ATOM 525 O O . GLU A 1 68 ? -34.378 -22.831 26.262 1.00 90.38 68 GLU A O 1
ATOM 530 N N . GLY A 1 69 ? -36.509 -22.177 26.362 1.00 86.25 69 GLY A N 1
ATOM 531 C CA . GLY A 1 69 ? -37.067 -23.521 26.221 1.00 86.25 69 GLY A CA 1
ATOM 532 C C . GLY A 1 69 ? -37.064 -24.383 27.489 1.00 86.25 69 GLY A C 1
ATOM 533 O O . GLY A 1 69 ? -37.535 -25.519 27.426 1.00 86.25 69 GLY A O 1
ATOM 534 N N . VAL A 1 70 ? -36.624 -23.860 28.638 1.00 87.75 70 VAL A N 1
ATOM 535 C CA . VAL A 1 70 ? -36.711 -24.544 29.939 1.00 87.75 70 VAL A CA 1
ATOM 536 C C . VAL A 1 70 ? -37.945 -24.066 30.716 1.00 87.75 70 VAL A C 1
ATOM 538 O O . VAL A 1 70 ? -38.334 -22.901 30.650 1.00 87.75 70 VAL A O 1
ATOM 541 N N . ILE A 1 71 ? -38.600 -24.979 31.446 1.00 89.81 71 ILE A N 1
ATOM 542 C CA . ILE A 1 71 ? -39.749 -24.646 32.303 1.00 89.81 71 ILE A CA 1
ATOM 543 C C . ILE A 1 71 ? -39.250 -24.250 33.693 1.00 89.81 71 ILE A C 1
ATOM 545 O O . ILE A 1 71 ? -38.851 -25.105 34.485 1.00 89.81 71 ILE A O 1
ATOM 549 N N . ASP A 1 72 ? -39.331 -22.960 34.001 1.00 89.06 72 ASP A N 1
ATOM 550 C CA . ASP A 1 72 ? -38.927 -22.399 35.285 1.00 89.06 72 ASP A CA 1
ATOM 551 C C . ASP A 1 72 ? -40.127 -22.296 36.253 1.00 89.06 72 ASP A C 1
ATOM 553 O O . ASP A 1 72 ? -41.172 -21.737 35.920 1.00 89.06 72 ASP A O 1
ATOM 557 N N . TYR A 1 73 ? -39.975 -22.842 37.468 1.00 90.12 73 TYR A N 1
ATOM 558 C CA . TYR A 1 73 ? -40.975 -22.820 38.558 1.00 90.12 73 TYR A CA 1
ATOM 559 C C . TYR A 1 73 ? -40.612 -21.854 39.706 1.00 90.12 73 TYR A C 1
ATOM 561 O O . TYR A 1 73 ? -41.223 -21.858 40.783 1.00 90.12 73 TYR A O 1
ATOM 569 N N . THR A 1 74 ? -39.553 -21.077 39.521 1.00 86.75 74 THR A N 1
ATOM 570 C CA . THR A 1 74 ? -38.975 -20.101 40.448 1.00 86.75 74 THR A CA 1
ATOM 571 C C . THR A 1 74 ? -39.422 -18.677 40.130 1.00 86.75 74 THR A C 1
ATOM 573 O O . THR A 1 74 ? -39.673 -17.917 41.060 1.00 86.75 74 THR A O 1
ATOM 576 N N . TRP A 1 75 ? -39.648 -18.358 38.858 1.00 87.75 75 TRP A N 1
ATOM 577 C CA . TRP A 1 75 ? -40.096 -17.075 38.325 1.00 87.75 75 TRP A CA 1
ATOM 578 C C . TRP A 1 75 ? -41.296 -16.497 39.076 1.00 87.75 75 TRP A C 1
ATOM 580 O O . TRP A 1 75 ? -41.254 -15.372 39.570 1.00 87.75 75 TRP A O 1
ATOM 590 N N . CYS A 1 76 ? -42.341 -17.308 39.271 1.00 85.44 76 CYS A N 1
ATOM 591 C CA . CYS A 1 76 ? -43.567 -16.916 39.973 1.00 85.44 76 CYS A CA 1
ATOM 592 C C . CYS A 1 76 ? -43.384 -16.674 41.492 1.00 85.44 76 CYS A C 1
ATOM 594 O O . CYS A 1 76 ? -44.366 -16.448 42.199 1.00 85.44 76 CYS A O 1
ATOM 596 N N . LYS A 1 77 ? -42.151 -16.756 42.018 1.00 84.38 77 LYS A N 1
ATOM 597 C CA . LYS A 1 77 ? -41.778 -16.326 43.379 1.00 84.38 77 LYS A CA 1
ATOM 598 C C . LYS A 1 77 ? -41.239 -14.894 43.408 1.00 84.38 77 LYS A C 1
ATOM 600 O O . LYS A 1 77 ? -41.344 -14.254 44.450 1.00 84.38 77 LYS A O 1
ATOM 605 N N . CYS A 1 78 ? -40.673 -14.419 42.297 1.00 79.12 78 CYS A N 1
ATOM 606 C CA . CYS A 1 78 ? -40.115 -13.074 42.143 1.00 79.12 78 CYS A CA 1
ATOM 607 C C . CYS A 1 78 ? -41.060 -12.139 41.373 1.00 79.12 78 CYS A C 1
ATOM 609 O O . CYS A 1 78 ? -41.043 -10.930 41.601 1.00 79.12 78 CYS A O 1
ATOM 611 N N . TYR A 1 79 ? -41.914 -12.701 40.511 1.00 86.75 79 TYR A N 1
ATOM 612 C CA . TYR A 1 79 ? -42.803 -11.969 39.614 1.00 86.75 79 TYR A CA 1
ATOM 613 C C . TYR A 1 79 ? -44.258 -12.439 39.712 1.00 86.75 79 TYR A C 1
ATOM 615 O O . TYR A 1 79 ? -44.539 -13.636 39.772 1.00 86.75 79 TYR A O 1
ATOM 623 N N . GLU A 1 80 ? -45.199 -11.496 39.654 1.00 87.69 80 GLU A N 1
ATOM 624 C CA . GLU A 1 80 ? -46.635 -11.766 39.542 1.00 87.69 80 GLU A CA 1
ATOM 625 C C . GLU A 1 80 ? -47.208 -11.242 38.217 1.00 87.69 80 GLU A C 1
ATOM 627 O O . GLU A 1 80 ? -46.816 -10.188 37.715 1.00 87.69 80 GLU A O 1
ATOM 632 N N . LEU A 1 81 ? -48.146 -11.990 37.628 1.00 87.19 81 LEU A N 1
ATOM 633 C CA . LEU A 1 81 ? -48.825 -11.589 36.396 1.00 87.19 81 LEU A CA 1
ATOM 634 C C . LEU A 1 81 ? -49.926 -10.568 36.715 1.00 87.19 81 LEU A C 1
ATOM 636 O O . LEU A 1 81 ? -50.822 -10.851 37.512 1.00 87.19 81 LEU A O 1
ATOM 640 N N . ALA A 1 82 ? -49.884 -9.412 36.056 1.00 85.44 82 ALA A N 1
ATOM 641 C CA . ALA A 1 82 ? -50.812 -8.310 36.265 1.00 85.44 82 ALA A CA 1
ATOM 642 C C . ALA A 1 82 ? -52.268 -8.643 35.866 1.00 85.44 82 ALA A C 1
ATOM 644 O O . ALA A 1 82 ? -52.565 -9.613 35.157 1.00 85.44 82 ALA A O 1
ATOM 645 N N . ASP A 1 83 ? -53.199 -7.778 36.286 1.00 80.81 83 ASP A N 1
ATOM 646 C CA . ASP A 1 83 ? -54.639 -7.893 35.996 1.00 80.81 83 ASP A CA 1
ATOM 647 C C . ASP A 1 83 ? -54.971 -7.932 34.489 1.00 80.81 83 ASP A C 1
ATOM 649 O O . ASP A 1 83 ? -56.028 -8.430 34.096 1.00 80.81 83 ASP A O 1
ATOM 653 N N . ASP A 1 84 ? -54.070 -7.446 33.627 1.00 81.56 84 ASP A N 1
ATOM 654 C CA . ASP A 1 84 ? -54.201 -7.501 32.165 1.00 81.56 84 ASP A CA 1
ATOM 655 C C . ASP A 1 84 ? -53.963 -8.905 31.564 1.00 81.56 84 ASP A C 1
ATOM 657 O O . ASP A 1 84 ? -54.252 -9.122 30.384 1.00 81.56 84 ASP A O 1
ATOM 661 N N . GLN A 1 85 ? -53.481 -9.857 32.376 1.00 78.19 85 GLN A N 1
ATOM 662 C CA . GLN A 1 85 ? -53.067 -11.211 31.987 1.00 78.19 85 GLN A CA 1
ATOM 663 C C . GLN A 1 85 ? -51.966 -11.242 30.908 1.00 78.19 85 GLN A C 1
ATOM 665 O O . GLN A 1 85 ? -51.892 -12.194 30.126 1.00 78.19 85 GLN A O 1
ATOM 670 N N . ARG A 1 86 ? -51.117 -10.207 30.847 1.00 80.19 86 ARG A N 1
ATOM 671 C CA . ARG A 1 86 ? -50.046 -10.056 29.849 1.00 80.19 86 ARG A CA 1
ATOM 672 C C . ARG A 1 86 ? -48.733 -9.518 30.399 1.00 80.19 86 ARG A C 1
ATOM 674 O O . ARG A 1 86 ? -47.692 -9.979 29.945 1.00 80.19 86 ARG A O 1
ATOM 681 N N . THR A 1 87 ? -48.775 -8.573 31.330 1.00 85.31 87 THR A N 1
ATOM 682 C CA . THR A 1 87 ? -47.582 -7.904 31.862 1.00 85.31 87 THR A CA 1
ATOM 683 C C . THR A 1 87 ? -47.161 -8.545 33.184 1.00 85.31 87 THR A C 1
ATOM 685 O O . THR A 1 87 ? -48.014 -8.905 33.994 1.00 85.31 87 THR A O 1
ATOM 688 N N . TRP A 1 88 ? -45.858 -8.683 33.423 1.00 87.56 88 TRP A N 1
ATOM 689 C CA . TRP A 1 88 ? -45.306 -9.193 34.682 1.00 87.56 88 TRP A CA 1
ATOM 690 C C . TRP A 1 88 ? -44.786 -8.045 35.555 1.00 87.56 88 TRP A C 1
ATOM 692 O O . TRP A 1 88 ? -44.103 -7.152 35.060 1.00 87.56 88 TRP A O 1
ATOM 702 N N . ASN A 1 89 ? -45.097 -8.084 36.852 1.00 83.25 89 ASN A N 1
ATOM 703 C CA . ASN A 1 89 ? -44.657 -7.117 37.858 1.00 83.25 89 ASN A CA 1
ATOM 704 C C . ASN A 1 89 ? -43.729 -7.795 38.876 1.00 83.25 89 ASN A C 1
ATOM 706 O O . ASN A 1 89 ? -43.980 -8.933 39.268 1.00 83.25 89 ASN A O 1
ATOM 710 N N . VAL A 1 90 ? -42.703 -7.086 39.356 1.00 81.25 90 VAL A N 1
ATOM 711 C CA . VAL A 1 90 ? -41.848 -7.543 40.469 1.00 81.25 90 VAL A CA 1
ATOM 712 C C . VAL A 1 90 ? -42.663 -7.601 41.765 1.00 81.25 90 VAL A C 1
ATOM 714 O O . VAL A 1 90 ? -43.324 -6.626 42.133 1.00 81.25 90 VAL A O 1
ATOM 717 N N . ILE A 1 91 ? -42.566 -8.709 42.500 1.00 80.88 91 ILE A N 1
ATOM 718 C CA . ILE A 1 91 ? -43.147 -8.849 43.837 1.00 80.88 91 ILE A CA 1
ATOM 719 C C . ILE A 1 91 ? -42.313 -8.020 44.827 1.00 80.88 91 ILE A C 1
ATOM 721 O O . ILE A 1 91 ? -41.098 -8.174 44.963 1.00 80.88 91 ILE A O 1
ATOM 725 N N . ALA A 1 92 ? -42.963 -7.095 45.534 1.00 51.22 92 ALA A N 1
ATOM 726 C CA . ALA A 1 92 ? -42.273 -6.164 46.422 1.00 51.22 92 ALA A CA 1
ATOM 727 C C . ALA A 1 92 ? -41.627 -6.890 47.621 1.00 51.22 92 ALA A C 1
ATOM 729 O O . ALA A 1 92 ? -42.316 -7.299 48.556 1.00 51.22 92 ALA A O 1
ATOM 730 N N . GLY A 1 93 ? -40.293 -6.998 47.606 1.00 56.81 93 GLY A N 1
ATOM 731 C CA . GLY A 1 93 ? -39.489 -7.592 48.683 1.00 56.81 93 GLY A CA 1
ATOM 732 C C . GLY A 1 93 ? -38.657 -8.820 48.296 1.00 56.81 93 GLY A C 1
ATOM 733 O O . GLY A 1 93 ? -37.975 -9.354 49.165 1.00 56.81 93 GLY A O 1
ATOM 734 N N . THR A 1 94 ? -38.684 -9.261 47.032 1.00 48.41 94 THR A N 1
ATOM 735 C CA . THR A 1 94 ? -37.947 -10.452 46.550 1.00 48.41 94 THR A CA 1
ATOM 736 C C . THR A 1 94 ? -36.780 -10.149 45.605 1.00 48.41 94 THR A C 1
ATOM 738 O O . THR A 1 94 ? -36.214 -11.076 45.038 1.00 48.41 94 THR A O 1
ATOM 741 N N . ALA A 1 95 ? -36.397 -8.881 45.430 1.00 38.38 95 ALA A N 1
ATOM 742 C CA . ALA A 1 95 ? -35.242 -8.514 44.610 1.00 38.38 95 ALA A CA 1
ATOM 743 C C . ALA A 1 95 ? -33.945 -9.087 45.211 1.00 38.38 95 ALA A C 1
ATOM 745 O O . ALA A 1 95 ? -33.540 -8.689 46.307 1.00 38.38 95 ALA A O 1
ATOM 746 N N . GLN A 1 96 ? -33.295 -10.014 44.503 1.00 39.16 96 GLN A N 1
ATOM 747 C CA . GLN A 1 96 ? -31.974 -10.505 44.886 1.00 39.16 96 GLN A CA 1
ATOM 748 C C . GLN A 1 96 ? -30.930 -9.413 44.632 1.00 39.16 96 GLN A C 1
ATOM 750 O O . GLN A 1 96 ? -30.827 -8.870 43.536 1.00 39.16 96 GLN A O 1
ATOM 755 N N . GLN A 1 97 ? -30.147 -9.095 45.663 1.00 29.92 97 GLN A N 1
ATOM 756 C CA . GLN A 1 97 ? -28.878 -8.395 45.479 1.00 29.92 97 GLN A CA 1
ATOM 757 C C . GLN A 1 97 ? -27.868 -9.363 44.836 1.00 29.92 97 GLN A C 1
ATOM 759 O O . GLN A 1 97 ? -27.962 -10.568 45.095 1.00 29.92 97 GLN A O 1
ATOM 764 N N . PRO A 1 98 ? -26.898 -8.873 44.040 1.00 28.08 98 PRO A N 1
ATOM 765 C CA . PRO A 1 98 ? -25.841 -9.721 43.497 1.00 28.08 98 PRO A CA 1
ATOM 766 C C . PRO A 1 98 ? -25.061 -10.401 44.629 1.00 28.08 98 PRO A C 1
ATOM 768 O O . PRO A 1 98 ? -24.742 -9.782 45.648 1.00 28.08 98 PRO A O 1
ATOM 771 N N . HIS A 1 99 ? -24.795 -11.694 44.458 1.00 25.61 99 HIS A N 1
ATOM 772 C CA . HIS A 1 99 ? -24.157 -12.542 45.461 1.00 25.61 99 HIS A CA 1
ATOM 773 C C . HIS A 1 99 ? -22.628 -12.349 45.431 1.00 25.61 99 HIS A C 1
ATOM 775 O O . HIS A 1 99 ? -22.036 -12.537 44.371 1.00 25.61 99 HIS A O 1
ATOM 781 N N . PRO A 1 100 ? -21.964 -12.030 46.557 1.00 37.22 100 PRO A N 1
ATOM 782 C CA . PRO A 1 100 ? -20.510 -12.092 46.650 1.00 37.22 100 PRO A CA 1
ATOM 783 C C . PRO A 1 100 ? -20.078 -13.513 47.034 1.00 37.22 100 PRO A C 1
ATOM 785 O O . PRO A 1 100 ? -20.525 -14.041 48.057 1.00 37.22 100 PRO A O 1
ATOM 788 N N . ASP A 1 101 ? -19.199 -14.131 46.245 1.00 30.03 101 ASP A N 1
ATOM 789 C CA . ASP A 1 101 ? -18.692 -15.481 46.521 1.00 30.03 101 ASP A CA 1
ATOM 790 C C . ASP A 1 101 ? -17.409 -15.420 47.375 1.00 30.03 101 ASP A C 1
ATOM 792 O O . ASP A 1 101 ? -16.286 -15.605 46.910 1.00 30.03 101 ASP A O 1
ATOM 796 N N . GLY A 1 102 ? -17.582 -15.090 48.660 1.00 28.30 102 GLY A N 1
ATOM 797 C CA . GLY A 1 102 ? -16.510 -15.028 49.659 1.00 28.30 102 GLY A CA 1
ATOM 798 C C . GLY A 1 102 ? -16.597 -16.180 50.662 1.00 28.30 102 GLY A C 1
ATOM 799 O O . GLY A 1 102 ? -17.528 -16.244 51.468 1.00 28.30 102 GLY A O 1
ATOM 800 N N . LYS A 1 103 ? -15.614 -17.091 50.664 1.00 29.55 103 LYS A N 1
ATOM 801 C CA . LYS A 1 103 ? -15.560 -18.201 51.633 1.00 29.55 103 LYS A CA 1
ATOM 802 C C . LYS A 1 103 ? -15.098 -17.723 53.010 1.00 29.55 103 LYS A C 1
ATOM 804 O O . LYS A 1 103 ? -13.931 -17.401 53.201 1.00 29.55 103 LYS A O 1
ATOM 809 N N . VAL A 1 104 ? -15.992 -17.791 53.994 1.00 26.36 104 VAL A N 1
ATOM 810 C CA . VAL A 1 104 ? -15.643 -17.624 55.413 1.00 26.36 104 VAL A CA 1
ATOM 811 C C . VAL A 1 104 ? -14.922 -18.875 55.926 1.00 26.36 104 VAL A C 1
ATOM 813 O O . VAL A 1 104 ? -15.406 -19.993 55.747 1.00 26.36 104 VAL A O 1
ATOM 816 N N . VAL A 1 105 ? -13.793 -18.687 56.613 1.00 28.16 105 VAL A N 1
ATOM 817 C CA . VAL A 1 105 ? -13.121 -19.729 57.405 1.00 28.16 105 VAL A CA 1
ATOM 818 C C . VAL A 1 105 ? -13.369 -19.435 58.885 1.00 28.16 105 VAL A C 1
ATOM 820 O O . VAL A 1 105 ? -13.036 -18.355 59.365 1.00 28.16 105 VAL A O 1
ATOM 823 N N . GLU A 1 106 ? -13.963 -20.375 59.624 1.00 28.89 106 GLU A N 1
ATOM 824 C CA . GLU A 1 106 ? -14.195 -20.211 61.066 1.00 28.89 106 GLU A CA 1
ATOM 825 C C . GLU A 1 106 ? -12.862 -20.172 61.838 1.00 28.89 106 GLU A C 1
ATOM 827 O O . GLU A 1 106 ? -12.110 -21.149 61.827 1.00 28.89 106 GLU A O 1
ATOM 832 N N . GLY A 1 107 ? -12.577 -19.083 62.564 1.00 38.38 107 GLY A N 1
ATOM 833 C CA . GLY A 1 107 ? -11.432 -19.057 63.487 1.00 38.38 107 GLY A CA 1
ATOM 834 C C . GLY A 1 107 ? -11.052 -17.706 64.097 1.00 38.38 107 GLY A C 1
ATOM 835 O O . GLY A 1 107 ? -10.642 -17.673 65.257 1.00 38.38 107 GLY A O 1
ATOM 836 N N . THR A 1 108 ? -11.207 -16.601 63.364 1.00 33.97 108 THR A N 1
ATOM 837 C CA . THR A 1 108 ? -10.891 -15.237 63.830 1.00 33.97 108 THR A CA 1
ATOM 838 C C . THR A 1 108 ? -11.914 -14.233 63.306 1.00 33.97 108 THR A C 1
ATOM 840 O O . THR A 1 108 ? -12.398 -14.362 62.186 1.00 33.97 108 THR A O 1
ATOM 843 N N . ASP A 1 109 ? -12.251 -13.240 64.129 1.00 33.84 109 ASP A N 1
ATOM 844 C CA . ASP A 1 109 ? -13.335 -12.275 63.890 1.00 33.84 109 ASP A CA 1
ATOM 845 C C . ASP A 1 109 ? -12.851 -11.116 62.987 1.00 33.84 109 ASP A C 1
ATOM 847 O O . ASP A 1 109 ? -12.790 -9.962 63.399 1.00 33.84 109 ASP A O 1
ATOM 851 N N . THR A 1 110 ? -12.395 -11.454 61.774 1.00 36.78 110 THR A N 1
ATOM 852 C CA . THR A 1 110 ? -11.780 -10.530 60.800 1.00 36.78 110 THR A CA 1
ATOM 853 C C . THR A 1 110 ? -12.201 -10.882 59.373 1.00 36.78 110 THR A C 1
ATOM 855 O O . THR A 1 110 ? -11.852 -11.952 58.871 1.00 36.78 110 THR A O 1
ATOM 858 N N . THR A 1 111 ? -12.916 -9.982 58.695 1.00 35.28 111 THR A N 1
ATOM 859 C CA . THR A 1 111 ? -13.284 -10.121 57.276 1.00 35.28 111 THR A CA 1
ATOM 860 C C . THR A 1 111 ? -12.226 -9.490 56.376 1.00 35.28 111 THR A C 1
ATOM 862 O O . THR A 1 111 ? -12.063 -8.271 56.388 1.00 35.28 111 THR A O 1
ATOM 865 N N . ILE A 1 112 ? -11.548 -10.317 55.580 1.00 34.75 112 ILE A N 1
ATOM 866 C CA . ILE A 1 112 ? -10.529 -9.906 54.606 1.00 34.75 112 ILE A CA 1
ATOM 867 C C . ILE A 1 112 ? -11.071 -10.163 53.198 1.00 34.75 112 ILE A C 1
ATOM 869 O O . ILE A 1 112 ? -11.582 -11.251 52.925 1.00 34.75 112 ILE A O 1
ATOM 873 N N . VAL A 1 113 ? -10.931 -9.178 52.313 1.00 34.28 113 VAL A N 1
ATOM 874 C CA . VAL A 1 113 ? -11.151 -9.293 50.863 1.00 34.28 113 VAL A CA 1
ATOM 875 C C . VAL A 1 113 ? -9.965 -8.598 50.189 1.00 34.28 113 VAL A C 1
ATOM 877 O O . VAL A 1 113 ? -9.557 -7.533 50.647 1.00 34.28 113 VAL A O 1
ATOM 880 N N . ASP A 1 114 ? -9.362 -9.233 49.183 1.00 34.59 114 ASP A N 1
ATOM 881 C CA . ASP A 1 114 ? -8.196 -8.736 48.427 1.00 34.59 114 ASP A CA 1
ATOM 882 C C . ASP A 1 114 ? -7.070 -8.127 49.291 1.00 34.59 114 ASP A C 1
ATOM 884 O O . ASP A 1 114 ? -6.521 -7.067 48.999 1.00 34.59 114 ASP A O 1
ATOM 888 N N . SER A 1 115 ? -6.721 -8.823 50.381 1.00 37.97 115 SER A N 1
ATOM 889 C CA . SER A 1 115 ? -5.619 -8.489 51.304 1.00 37.97 115 SER A CA 1
ATOM 890 C C . SER A 1 115 ? -5.718 -7.141 52.044 1.00 37.97 115 SER A C 1
ATOM 892 O O . SER A 1 115 ? -4.734 -6.702 52.647 1.00 37.97 115 SER A O 1
ATOM 894 N N . VAL A 1 116 ? -6.902 -6.515 52.079 1.00 39.38 116 VAL A N 1
ATOM 895 C CA . VAL A 1 116 ? -7.161 -5.271 52.828 1.00 39.38 116 VAL A CA 1
ATOM 896 C C . VAL A 1 116 ? -8.190 -5.498 53.942 1.00 39.38 116 VAL A C 1
ATOM 898 O O . VAL A 1 116 ? -9.205 -6.176 53.759 1.00 39.38 116 VAL A O 1
ATOM 901 N N . ASP A 1 117 ? -7.930 -4.916 55.115 1.00 40.19 117 ASP A N 1
ATOM 902 C CA . ASP A 1 117 ? -8.863 -4.886 56.246 1.00 40.19 117 ASP A CA 1
ATOM 903 C C . ASP A 1 117 ? -9.927 -3.789 56.043 1.00 40.19 117 ASP A C 1
ATOM 905 O O . ASP A 1 117 ? -9.614 -2.614 55.834 1.00 40.19 117 ASP A O 1
ATOM 909 N N . ILE A 1 118 ? -11.204 -4.177 56.104 1.00 40.47 118 ILE A N 1
ATOM 910 C CA . ILE A 1 118 ? -12.345 -3.319 55.741 1.00 40.47 118 ILE A CA 1
ATOM 911 C C . ILE A 1 118 ? -12.666 -2.266 56.827 1.00 40.47 118 ILE A C 1
ATOM 913 O O . ILE A 1 118 ? -13.276 -1.241 56.517 1.00 40.47 118 ILE A O 1
ATOM 917 N N . GLU A 1 119 ? -12.259 -2.466 58.088 1.00 35.03 119 GLU A N 1
ATOM 918 C CA . GLU A 1 119 ? -12.496 -1.489 59.165 1.00 35.03 119 GLU A CA 1
ATOM 919 C C . GLU A 1 119 ? -11.390 -0.430 59.272 1.00 35.03 119 GLU A C 1
ATOM 921 O O . GLU A 1 119 ? -11.656 0.693 59.712 1.00 35.03 119 GLU A O 1
ATOM 926 N N . THR A 1 120 ? -10.158 -0.766 58.878 1.00 48.50 120 THR A N 1
ATOM 927 C CA . THR A 1 120 ? -8.982 0.106 59.056 1.00 48.50 120 THR A CA 1
ATOM 928 C C . THR A 1 120 ? -8.398 0.656 57.756 1.00 48.50 120 THR A C 1
ATOM 930 O O . THR A 1 120 ? -7.828 1.748 57.774 1.00 48.50 120 THR A O 1
ATOM 933 N N . GLY A 1 121 ? -8.568 -0.041 56.629 1.00 40.88 121 GLY A N 1
ATOM 934 C CA . GLY A 1 121 ? -8.037 0.366 55.326 1.00 40.88 121 GLY A CA 1
ATOM 935 C C . GLY A 1 121 ? -6.515 0.239 55.185 1.00 40.88 121 GLY A C 1
ATOM 936 O O . GLY A 1 121 ? -5.957 0.772 54.226 1.00 40.88 121 GLY A O 1
ATOM 937 N N . GLU A 1 122 ? -5.834 -0.439 56.115 1.00 34.81 122 GLU A N 1
ATOM 938 C CA . GLU A 1 122 ? -4.416 -0.782 55.969 1.00 34.81 122 GLU A CA 1
ATOM 939 C C . GLU A 1 122 ? -4.262 -2.099 55.187 1.00 34.81 122 GLU A C 1
ATOM 941 O O . GLU A 1 122 ? -4.980 -3.076 55.413 1.00 34.81 122 GLU A O 1
ATOM 946 N N . SER A 1 123 ? -3.320 -2.108 54.242 1.00 34.53 123 SER A N 1
ATOM 947 C CA . SER A 1 123 ? -2.943 -3.298 53.474 1.00 34.53 123 SER A CA 1
ATOM 948 C C . SER A 1 123 ? -1.962 -4.150 54.276 1.00 34.53 123 SER A C 1
ATOM 950 O O . SER A 1 123 ? -1.039 -3.613 54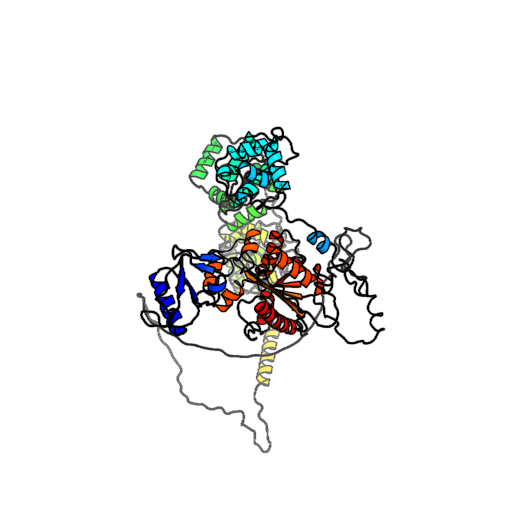.900 1.00 34.53 123 SER A O 1
ATOM 952 N N . ILE A 1 124 ? -2.123 -5.474 54.242 1.00 35.00 124 ILE A N 1
ATOM 953 C CA . ILE A 1 124 ? -1.140 -6.382 54.837 1.00 35.00 124 ILE A CA 1
ATOM 954 C C . ILE A 1 124 ? 0.109 -6.373 53.949 1.00 35.00 124 ILE A C 1
ATOM 956 O O . ILE A 1 124 ? 0.104 -6.899 52.840 1.00 35.00 124 ILE A O 1
ATOM 960 N N . VAL A 1 125 ? 1.192 -5.777 54.449 1.00 34.56 125 VAL A N 1
ATOM 961 C CA . VAL A 1 125 ? 2.506 -5.853 53.802 1.00 34.56 125 VAL A CA 1
ATOM 962 C C . VAL A 1 125 ? 3.133 -7.226 54.037 1.00 34.56 125 VAL A C 1
ATOM 964 O O . VAL A 1 125 ? 3.384 -7.615 55.180 1.00 34.56 125 VAL A O 1
ATOM 967 N N . ASP A 1 126 ? 3.434 -7.944 52.955 1.00 31.23 126 ASP A N 1
ATOM 968 C CA . ASP A 1 126 ? 4.285 -9.130 53.029 1.00 31.23 126 ASP A CA 1
ATOM 969 C C . ASP A 1 126 ? 5.715 -8.750 53.449 1.00 31.23 126 ASP A C 1
ATOM 971 O O . ASP A 1 126 ? 6.228 -7.665 53.154 1.00 31.23 126 ASP A O 1
ATOM 975 N N . ALA A 1 127 ? 6.363 -9.658 54.181 1.00 36.66 127 ALA A N 1
ATOM 976 C CA . ALA A 1 127 ? 7.509 -9.344 55.038 1.00 36.66 127 ALA A CA 1
ATOM 977 C C . ALA A 1 127 ? 8.810 -8.916 54.319 1.00 36.66 127 ALA A C 1
ATOM 979 O O . ALA A 1 127 ? 9.736 -8.474 55.000 1.00 36.66 127 ALA A O 1
ATOM 980 N N . ASP A 1 128 ? 8.873 -9.001 52.984 1.00 35.38 128 ASP A N 1
ATOM 981 C CA . ASP A 1 128 ? 10.071 -8.726 52.170 1.00 35.38 128 ASP A CA 1
ATOM 982 C C . ASP A 1 128 ? 9.995 -7.435 51.321 1.00 35.38 128 ASP A C 1
ATOM 984 O O . ASP A 1 128 ? 10.889 -7.160 50.519 1.00 35.38 128 ASP A O 1
ATOM 988 N N . GLY A 1 129 ? 8.975 -6.589 51.526 1.00 36.69 129 GLY A N 1
ATOM 989 C CA . GLY A 1 129 ? 9.051 -5.145 51.232 1.00 36.69 129 GLY A CA 1
ATOM 990 C C . GLY A 1 129 ? 9.414 -4.731 49.796 1.00 36.69 129 GLY A C 1
ATOM 991 O O . GLY A 1 129 ? 10.060 -3.699 49.608 1.00 36.69 129 GLY A O 1
ATOM 992 N N . THR A 1 130 ? 9.023 -5.516 48.792 1.00 33.56 130 THR A N 1
ATOM 993 C CA . THR A 1 130 ? 9.331 -5.276 47.372 1.00 33.56 130 THR A CA 1
ATOM 994 C C . THR A 1 130 ? 8.060 -5.032 46.556 1.00 33.56 130 THR A C 1
ATOM 996 O O . THR A 1 130 ? 7.543 -5.919 45.882 1.00 33.56 130 THR A O 1
ATOM 999 N N . GLU A 1 131 ? 7.566 -3.787 46.572 1.00 35.56 131 GLU A N 1
ATOM 1000 C CA . GLU A 1 131 ? 6.571 -3.336 45.589 1.00 35.56 131 GLU A CA 1
ATOM 1001 C C . GLU A 1 131 ? 7.145 -3.491 44.171 1.00 35.56 131 GLU A C 1
ATOM 1003 O O . GLU A 1 131 ? 8.078 -2.790 43.783 1.00 35.56 131 GLU A O 1
ATOM 1008 N N . THR A 1 132 ? 6.569 -4.403 43.386 1.00 39.03 132 THR A N 1
ATOM 1009 C CA . THR A 1 132 ? 6.807 -4.517 41.934 1.00 39.03 132 THR A CA 1
ATOM 1010 C C . THR A 1 132 ? 5.512 -4.442 41.123 1.00 39.03 132 THR A C 1
ATOM 1012 O O . THR A 1 132 ? 5.443 -4.909 39.990 1.00 39.03 132 THR A O 1
ATOM 1015 N N . VAL A 1 133 ? 4.508 -3.728 41.646 1.00 38.03 133 VAL A N 1
ATOM 1016 C CA . VAL A 1 133 ? 3.490 -3.116 40.781 1.00 38.03 133 VAL A CA 1
ATOM 1017 C C . VAL A 1 133 ? 4.195 -2.024 39.979 1.00 38.03 133 VAL A C 1
ATOM 1019 O O . VAL A 1 133 ? 4.681 -1.047 40.548 1.00 38.03 133 VAL A O 1
ATOM 1022 N N . CYS A 1 134 ? 4.299 -2.200 38.661 1.00 41.06 134 CYS A N 1
ATOM 1023 C CA . CYS A 1 134 ? 4.926 -1.209 37.791 1.00 41.06 134 CYS A CA 1
ATOM 1024 C C . CYS A 1 134 ? 4.211 0.146 37.936 1.00 41.06 134 CYS A C 1
ATOM 1026 O O . CYS A 1 134 ? 2.980 0.194 37.903 1.00 41.06 134 CYS A O 1
ATOM 1028 N N . ASP A 1 135 ? 4.963 1.250 38.038 1.00 39.62 135 ASP A N 1
ATOM 1029 C CA . ASP A 1 135 ? 4.410 2.608 38.205 1.00 39.62 135 ASP A CA 1
ATOM 1030 C C . ASP A 1 135 ? 3.309 2.950 37.180 1.00 39.62 135 ASP A C 1
ATOM 1032 O O . ASP A 1 135 ? 2.362 3.664 37.506 1.00 39.62 135 ASP A O 1
ATOM 1036 N N . ALA A 1 136 ? 3.390 2.378 35.972 1.00 37.88 136 ALA A N 1
ATOM 1037 C CA . ALA A 1 136 ? 2.386 2.517 34.920 1.00 37.88 136 ALA A CA 1
ATOM 1038 C C . ALA A 1 136 ? 0.995 1.969 35.305 1.00 37.88 136 ALA A C 1
ATOM 1040 O O . ALA A 1 136 ? -0.011 2.591 34.971 1.00 37.88 136 ALA A O 1
ATOM 1041 N N . VAL A 1 137 ? 0.920 0.844 36.027 1.00 36.66 137 VAL A N 1
ATOM 1042 C CA . VAL A 1 137 ? -0.350 0.205 36.435 1.00 36.66 137 VAL A CA 1
ATOM 1043 C C . VAL A 1 137 ? -1.041 1.033 37.522 1.00 36.66 137 VAL A C 1
ATOM 1045 O O . VAL A 1 137 ? -2.258 1.233 37.488 1.00 36.66 137 VAL A O 1
ATOM 1048 N N . ARG A 1 138 ? -0.259 1.600 38.451 1.00 41.31 138 ARG A N 1
ATOM 1049 C CA . ARG A 1 138 ? -0.762 2.540 39.465 1.00 41.31 138 ARG A CA 1
ATOM 1050 C C . ARG A 1 138 ? -1.283 3.832 38.828 1.00 41.31 138 ARG A C 1
ATOM 1052 O O . ARG A 1 138 ? -2.375 4.273 39.171 1.00 41.31 138 ARG A O 1
ATOM 1059 N N . GLU A 1 139 ? -0.542 4.410 37.880 1.00 45.31 139 GLU A N 1
ATOM 1060 C CA . GLU A 1 139 ? -0.969 5.631 37.178 1.00 45.31 139 GLU A CA 1
ATOM 1061 C C . GLU A 1 139 ? -2.227 5.410 36.314 1.00 45.31 139 GLU A C 1
ATOM 1063 O O . GLU A 1 139 ? -2.993 6.347 36.087 1.00 45.31 139 GLU A O 1
ATOM 1068 N N . PHE A 1 140 ? -2.467 4.180 35.845 1.00 41.38 140 PHE A N 1
ATOM 1069 C CA . PHE A 1 140 ? -3.658 3.834 35.070 1.00 41.38 140 PHE A CA 1
ATOM 1070 C C . PHE A 1 140 ? -4.906 3.657 35.951 1.00 41.38 140 PHE A C 1
ATOM 1072 O O . PHE A 1 140 ? -5.931 4.282 35.676 1.00 41.38 140 PHE A O 1
ATOM 1079 N N . ARG A 1 141 ? -4.814 2.893 37.055 1.00 44.62 141 ARG A N 1
ATOM 1080 C CA . ARG A 1 141 ? -5.947 2.625 37.972 1.00 44.62 141 ARG A CA 1
ATOM 1081 C C . ARG A 1 141 ? -6.575 3.880 38.593 1.00 44.62 141 ARG A C 1
ATOM 1083 O O . ARG A 1 141 ? -7.750 3.859 38.949 1.00 44.62 141 ARG A O 1
ATOM 1090 N N . GLU A 1 142 ? -5.827 4.975 38.723 1.00 48.03 142 GLU A N 1
ATOM 1091 C CA . GLU A 1 142 ? -6.332 6.240 39.282 1.00 48.03 142 GLU A CA 1
ATOM 1092 C C . GLU A 1 142 ? -6.997 7.171 38.241 1.00 48.03 142 GLU A C 1
ATOM 1094 O O . GLU A 1 142 ? -7.560 8.212 38.603 1.00 48.03 142 GLU A O 1
ATOM 1099 N N . ARG A 1 143 ? -6.982 6.828 36.943 1.00 50.38 143 ARG A N 1
ATOM 1100 C CA . ARG A 1 143 ? -7.592 7.662 35.894 1.00 50.38 143 ARG A CA 1
ATOM 1101 C C . ARG A 1 143 ? -9.108 7.479 35.833 1.00 50.38 143 ARG A C 1
ATOM 1103 O O . ARG A 1 143 ? -9.630 6.396 35.592 1.00 50.38 143 ARG A O 1
ATOM 1110 N N . LYS A 1 144 ? -9.841 8.593 35.925 1.00 52.78 144 LYS A N 1
ATOM 1111 C CA . LYS A 1 144 ? -11.239 8.642 35.471 1.00 52.78 144 LYS A CA 1
ATOM 1112 C C . LYS A 1 144 ? -11.284 8.394 33.966 1.00 52.78 144 LYS A C 1
ATOM 1114 O O . LYS A 1 144 ? -10.779 9.227 33.215 1.00 52.78 144 LYS A O 1
ATOM 1119 N N . LEU A 1 145 ? -11.944 7.317 33.536 1.00 48.72 145 LEU A N 1
ATOM 1120 C CA . LEU A 1 145 ? -12.206 7.098 32.114 1.00 48.72 145 LEU A CA 1
ATOM 1121 C C . LEU A 1 145 ? -12.982 8.298 31.531 1.00 48.72 145 LEU A C 1
ATOM 1123 O O . LEU A 1 145 ? -13.963 8.750 32.138 1.00 48.72 145 LEU A O 1
ATOM 1127 N N . PRO A 1 146 ? -12.561 8.837 30.373 1.00 62.41 146 PRO A N 1
ATOM 1128 C CA . PRO A 1 146 ? -13.236 9.961 29.743 1.00 62.41 146 PRO A CA 1
ATOM 1129 C C . PRO A 1 146 ? -14.621 9.560 29.222 1.00 62.41 146 PRO A C 1
ATOM 1131 O O . PRO A 1 146 ? -14.810 8.483 28.659 1.00 62.41 146 PRO A O 1
ATOM 1134 N N . VAL A 1 147 ? -15.598 10.463 29.342 1.00 72.31 147 VAL A N 1
ATOM 1135 C CA . VAL A 1 147 ? -16.914 10.281 28.712 1.00 72.31 147 VAL A CA 1
ATOM 1136 C C . VAL A 1 147 ? -16.776 10.526 27.210 1.00 72.31 147 VAL A C 1
ATOM 1138 O O . VAL A 1 147 ? -16.723 11.667 26.750 1.00 72.31 147 VAL A O 1
ATOM 1141 N N . LEU A 1 148 ? -16.709 9.440 26.444 1.00 81.38 148 LEU A N 1
ATOM 1142 C CA . LEU A 1 148 ? -16.514 9.469 24.998 1.00 81.38 148 LEU A CA 1
ATOM 1143 C C . LEU A 1 148 ? -17.824 9.747 24.244 1.00 81.38 148 LEU A C 1
ATOM 1145 O O . LEU A 1 148 ? -18.824 9.052 24.399 1.00 81.38 148 LEU A O 1
ATOM 1149 N N . THR A 1 149 ? -17.815 10.760 23.374 1.00 83.31 149 THR A N 1
ATOM 1150 C CA . THR A 1 149 ? -18.900 11.063 22.428 1.00 83.31 149 THR A CA 1
ATOM 1151 C C . THR A 1 149 ? -18.505 10.600 21.025 1.00 83.31 149 THR A C 1
ATOM 1153 O O . THR A 1 149 ? -17.488 11.045 20.496 1.00 83.31 149 THR A O 1
ATOM 1156 N N . THR A 1 150 ? -19.301 9.746 20.376 1.00 85.69 150 THR A N 1
ATOM 1157 C CA . THR A 1 150 ? -19.029 9.287 19.000 1.00 85.69 150 THR A CA 1
ATOM 1158 C C . THR A 1 150 ? -19.087 10.443 18.003 1.00 85.69 150 THR A C 1
ATOM 1160 O O . THR A 1 150 ? -20.108 11.112 17.863 1.00 85.69 150 THR A O 1
ATOM 1163 N N . VAL A 1 151 ? -18.010 10.667 17.245 1.00 87.06 151 VAL A N 1
ATOM 1164 C CA . VAL A 1 151 ? -17.900 11.833 16.351 1.00 87.06 151 VAL A CA 1
ATOM 1165 C C . VAL A 1 151 ? -19.015 11.844 15.305 1.00 87.06 151 VAL A C 1
ATOM 1167 O O . VAL A 1 151 ? -19.602 12.891 15.053 1.00 87.06 151 VAL A O 1
ATOM 1170 N N . ALA A 1 152 ? -19.398 10.686 14.761 1.00 84.00 152 ALA A N 1
ATOM 1171 C CA . ALA A 1 152 ? -20.463 10.570 13.758 1.00 84.00 152 ALA A CA 1
ATOM 1172 C C . ALA A 1 152 ? -21.842 11.108 14.214 1.00 84.00 152 ALA A C 1
ATOM 1174 O O . ALA A 1 152 ? -22.673 11.431 13.365 1.00 84.00 152 ALA A O 1
ATOM 1175 N N . THR A 1 153 ? -22.100 11.244 15.524 1.00 86.88 153 THR A N 1
ATOM 1176 C CA . THR A 1 153 ? -23.356 11.824 16.042 1.00 86.88 153 THR A CA 1
ATOM 1177 C C . THR A 1 153 ? -23.337 13.353 16.121 1.00 86.88 153 THR A C 1
ATOM 1179 O O . THR A 1 153 ? -24.368 13.963 16.399 1.00 86.88 153 THR A O 1
ATOM 1182 N N . LEU A 1 154 ? -22.183 13.993 15.904 1.00 90.12 154 LEU A N 1
ATOM 1183 C CA . LEU A 1 154 ? -22.023 15.442 16.009 1.00 90.12 154 LEU A CA 1
ATOM 1184 C C . LEU A 1 154 ? -22.512 16.189 14.741 1.00 90.12 154 LEU A C 1
ATOM 1186 O O . LEU A 1 154 ? -22.507 15.643 13.628 1.00 90.12 154 LEU A O 1
ATOM 1190 N N . PRO A 1 155 ? -22.888 17.478 14.865 1.00 92.94 155 PRO A N 1
ATOM 1191 C CA . PRO A 1 155 ? -23.095 18.374 13.728 1.00 92.94 155 PRO A CA 1
ATOM 1192 C C . PRO A 1 155 ? -21.893 18.398 12.773 1.00 92.94 155 PRO A C 1
ATOM 1194 O O . PRO A 1 155 ? -20.748 18.289 13.200 1.00 92.94 155 PRO A O 1
ATOM 1197 N N . PHE A 1 156 ? -22.131 18.608 11.473 1.00 91.94 156 PHE A N 1
ATOM 1198 C CA . PHE A 1 156 ? -21.086 18.556 10.433 1.00 91.94 156 PHE A CA 1
ATOM 1199 C C . PHE A 1 156 ? -19.850 19.425 10.730 1.00 91.94 156 PHE A C 1
ATOM 1201 O O . PHE A 1 156 ? -18.728 18.972 10.523 1.00 91.94 156 PHE A O 1
ATOM 1208 N N . ARG A 1 157 ? -20.041 20.641 11.261 1.00 93.62 157 ARG A N 1
ATOM 1209 C CA . ARG A 1 157 ? -18.938 21.525 11.675 1.00 93.62 157 ARG A CA 1
ATOM 1210 C C . ARG A 1 157 ? -18.111 20.918 12.804 1.00 93.62 157 ARG A C 1
ATOM 1212 O O . ARG A 1 157 ? -16.893 20.888 12.719 1.00 93.62 157 ARG A O 1
ATOM 1219 N N . GLN A 1 158 ? -18.762 20.357 13.815 1.00 94.06 158 GLN A N 1
ATOM 1220 C CA . GLN A 1 158 ? -18.091 19.721 14.948 1.00 94.06 158 GLN A CA 1
ATOM 1221 C C . GLN A 1 158 ? -17.387 18.421 14.537 1.00 94.06 158 GLN A C 1
ATOM 1223 O O . GLN A 1 158 ? -16.295 18.152 15.022 1.00 94.06 158 GLN A O 1
ATOM 1228 N N . ARG A 1 159 ? -17.928 17.667 13.567 1.00 93.50 159 ARG A N 1
ATOM 1229 C CA . ARG A 1 159 ? -17.230 16.526 12.940 1.00 93.50 159 ARG A CA 1
ATOM 1230 C C . ARG A 1 159 ? -15.972 16.952 12.194 1.00 93.50 159 ARG A C 1
ATOM 1232 O O . ARG A 1 159 ? -14.921 16.343 12.361 1.00 93.50 159 ARG A O 1
ATOM 1239 N N . LEU A 1 160 ? -16.070 18.021 11.407 1.00 94.56 160 LEU A N 1
ATOM 1240 C CA . LEU A 1 160 ? -14.938 18.618 10.703 1.00 94.56 160 LEU A CA 1
ATOM 1241 C C . LEU A 1 160 ? -13.841 19.080 11.674 1.00 94.56 160 LEU A C 1
ATOM 1243 O O . LEU A 1 160 ? -12.664 18.823 11.435 1.00 94.56 160 LEU A O 1
ATOM 1247 N N . LEU A 1 161 ? -14.234 19.727 12.774 1.00 95.31 161 LEU A N 1
ATOM 1248 C CA . LEU A 1 161 ? -13.320 20.223 13.801 1.00 95.31 161 LEU A CA 1
ATOM 1249 C C . LEU A 1 161 ? -12.720 19.105 14.660 1.00 95.31 161 LEU A C 1
ATOM 1251 O O . LEU A 1 161 ? -11.538 19.184 14.977 1.00 95.31 161 LEU A O 1
ATOM 1255 N N . ALA A 1 162 ? -13.465 18.033 14.946 1.00 94.12 162 ALA A N 1
ATOM 1256 C CA . ALA A 1 162 ? -12.919 16.828 15.571 1.00 94.12 162 ALA A CA 1
ATOM 1257 C C . ALA A 1 162 ? -11.752 16.272 14.746 1.00 94.12 162 ALA A C 1
ATOM 1259 O O . ALA A 1 162 ? -10.656 16.076 15.259 1.00 94.12 162 ALA A O 1
ATOM 1260 N N . GLN A 1 163 ? -11.930 16.132 13.430 1.00 94.19 163 GLN A N 1
ATOM 1261 C CA . GLN A 1 163 ? -10.841 15.678 12.561 1.00 94.19 163 GLN A CA 1
ATOM 1262 C C . GLN A 1 163 ? -9.745 16.737 12.319 1.00 94.19 163 GLN A C 1
ATOM 1264 O O . GLN A 1 163 ? -8.697 16.406 11.770 1.00 94.19 163 GLN A O 1
ATOM 1269 N N . PHE A 1 164 ? -9.953 17.996 12.722 1.00 94.38 164 PHE A N 1
ATOM 1270 C CA . PHE A 1 164 ? -8.928 19.046 12.694 1.00 94.38 164 PHE A CA 1
ATOM 1271 C C . PHE A 1 164 ? -8.031 19.021 13.936 1.00 94.38 164 PHE A C 1
ATOM 1273 O O . PHE A 1 164 ? -6.813 19.154 13.789 1.00 94.38 164 PHE A O 1
ATOM 1280 N N . ILE A 1 165 ? -8.605 18.802 15.127 1.00 92.75 165 ILE A N 1
ATOM 1281 C CA . ILE A 1 165 ? -7.834 18.590 16.366 1.00 92.75 165 ILE A CA 1
ATOM 1282 C C . ILE A 1 165 ? -7.166 17.209 16.417 1.00 92.75 165 ILE A C 1
ATOM 1284 O O . ILE A 1 165 ? -6.255 17.000 17.204 1.00 92.75 165 ILE A O 1
ATOM 1288 N N . ALA A 1 166 ? -7.574 16.282 15.549 1.00 86.00 166 ALA A N 1
ATOM 1289 C CA . ALA A 1 166 ? -6.899 15.008 15.359 1.00 86.00 166 ALA A CA 1
ATOM 1290 C C . ALA A 1 166 ? -5.450 15.195 14.859 1.00 86.00 166 ALA A C 1
ATOM 1292 O O . ALA A 1 166 ? -5.207 15.822 13.816 1.00 86.00 166 ALA A O 1
ATOM 1293 N N . ASP A 1 167 ? -4.488 14.611 15.577 1.00 72.19 167 ASP A N 1
ATOM 1294 C CA . ASP A 1 167 ? -3.063 14.711 15.243 1.00 72.19 167 ASP A CA 1
ATOM 1295 C C . ASP A 1 167 ? -2.596 13.628 14.265 1.00 72.19 167 ASP A C 1
ATOM 1297 O O . ASP A 1 167 ? -2.131 13.946 13.170 1.00 72.19 167 ASP A O 1
ATOM 1301 N N . LYS A 1 168 ? -2.716 12.348 14.647 1.00 68.50 168 LYS A N 1
ATOM 1302 C CA . LYS A 1 168 ? -2.131 11.216 13.898 1.00 68.50 168 LYS A CA 1
ATOM 1303 C C . LYS A 1 168 ? -3.144 10.262 13.267 1.00 68.50 168 LYS A C 1
ATOM 1305 O O . LYS A 1 168 ? -2.849 9.684 12.225 1.00 68.50 168 LYS A O 1
ATOM 1310 N N . HIS A 1 169 ? -4.322 10.107 13.869 1.00 73.44 169 HIS A N 1
ATOM 1311 C CA . HIS A 1 169 ? -5.320 9.106 13.479 1.00 73.44 169 HIS A CA 1
ATOM 1312 C C . HIS A 1 169 ? -6.710 9.735 13.366 1.00 73.44 169 HIS A C 1
ATOM 1314 O O . HIS A 1 169 ? -6.960 10.808 13.909 1.00 73.44 169 HIS A O 1
ATOM 1320 N N . TYR A 1 170 ? -7.610 9.070 12.643 1.00 80.12 170 TYR A N 1
ATOM 1321 C CA . TYR A 1 170 ? -9.021 9.450 12.574 1.00 80.12 170 TYR A CA 1
ATOM 1322 C C . TYR A 1 170 ? -9.667 9.314 13.963 1.00 80.12 170 TYR A C 1
ATOM 1324 O O . TYR A 1 170 ? -9.606 8.239 14.560 1.00 80.12 170 TYR A O 1
ATOM 1332 N N . LEU A 1 171 ? -10.330 10.365 14.457 1.00 81.56 171 LEU A N 1
ATOM 1333 C CA . LEU A 1 171 ? -11.051 10.301 15.731 1.00 81.56 171 LEU A CA 1
ATOM 1334 C C . LEU A 1 171 ? -12.434 9.665 15.539 1.00 81.56 171 LEU A C 1
ATOM 1336 O O . LEU A 1 171 ? -13.323 10.249 14.914 1.00 81.56 171 LEU A O 1
ATOM 1340 N N . TYR A 1 172 ? -12.627 8.469 16.100 1.00 81.00 172 TYR A N 1
ATOM 1341 C CA . TYR A 1 172 ? -13.941 7.818 16.217 1.00 81.00 172 TYR A CA 1
ATOM 1342 C C . TYR A 1 172 ? -14.787 8.443 17.330 1.00 81.00 172 TYR A C 1
ATOM 1344 O O . TYR A 1 172 ? -16.000 8.612 17.172 1.00 81.00 172 TYR A O 1
ATOM 1352 N N . HIS A 1 173 ? -14.127 8.834 18.415 1.00 83.88 173 HIS A N 1
ATOM 1353 C CA . HIS A 1 173 ? -14.707 9.403 19.620 1.00 83.88 173 HIS A CA 1
ATOM 1354 C C . HIS A 1 173 ? -13.983 10.699 19.993 1.00 83.88 173 HIS A C 1
ATOM 1356 O O . HIS A 1 173 ? -12.835 10.892 19.601 1.00 83.88 173 HIS A O 1
ATOM 1362 N N . VAL A 1 174 ? -14.667 11.569 20.735 1.00 87.75 174 VAL A N 1
ATOM 1363 C CA . VAL A 1 174 ? -14.070 12.725 21.414 1.00 87.75 174 VAL A CA 1
ATOM 1364 C C . VAL A 1 174 ? -14.447 12.716 22.888 1.00 87.75 174 VAL A C 1
ATOM 1366 O O . VAL A 1 174 ? -15.613 12.487 23.222 1.00 87.75 174 VAL A O 1
ATOM 1369 N N . ASP A 1 175 ? -13.476 12.958 23.761 1.00 87.31 175 ASP A N 1
ATOM 1370 C CA . ASP A 1 175 ? -13.713 13.169 25.192 1.00 87.31 175 ASP A CA 1
ATOM 1371 C C . ASP A 1 175 ? -14.304 14.568 25.486 1.00 87.31 175 ASP A C 1
ATOM 1373 O O . ASP A 1 175 ? -14.511 15.384 24.585 1.00 87.31 175 ASP A O 1
ATOM 1377 N N . GLU A 1 176 ? -14.606 14.855 26.755 1.00 86.56 176 GLU A N 1
ATOM 1378 C CA . GLU A 1 176 ? -15.142 16.152 27.206 1.00 86.56 176 GLU A CA 1
ATOM 1379 C C . GLU A 1 176 ? -14.206 17.345 26.916 1.00 86.56 176 GLU A C 1
ATOM 1381 O O . GLU A 1 176 ? -14.690 18.432 26.590 1.00 86.56 176 GLU A O 1
ATOM 1386 N N . GLU A 1 177 ? -12.884 17.172 26.997 1.00 88.00 177 GLU A N 1
ATOM 1387 C CA . GLU A 1 177 ? -11.900 18.239 26.776 1.00 88.00 177 GLU A CA 1
ATOM 1388 C C . GLU A 1 177 ? -11.728 18.528 25.279 1.00 88.00 177 GLU A C 1
ATOM 1390 O O . GLU A 1 177 ? -11.836 19.680 24.851 1.00 88.00 177 GLU A O 1
ATOM 1395 N N . GLN A 1 178 ? -11.599 17.486 24.460 1.00 91.62 178 GLN A N 1
ATOM 1396 C CA . GLN A 1 178 ? -11.614 17.559 22.999 1.00 91.62 178 GLN A CA 1
ATOM 1397 C C . GLN A 1 178 ? -12.920 18.174 22.477 1.00 91.62 178 GLN A C 1
ATOM 1399 O O . GLN A 1 178 ? -12.907 19.045 21.606 1.00 91.62 178 GLN A O 1
ATOM 1404 N N . LYS A 1 179 ? -14.067 17.776 23.036 1.00 91.00 179 LYS A N 1
ATOM 1405 C CA . LYS A 1 179 ? -15.391 18.322 22.699 1.00 91.00 179 LYS A CA 1
ATOM 1406 C C . LYS A 1 179 ? -15.527 19.791 23.088 1.00 91.00 179 LYS A C 1
ATOM 1408 O O . LYS A 1 179 ? -16.094 20.572 22.322 1.00 91.00 179 LYS A O 1
ATOM 1413 N N . LYS A 1 180 ? -14.969 20.194 24.232 1.00 92.69 180 LYS A N 1
ATOM 1414 C CA . LYS A 1 180 ? -14.872 21.601 24.630 1.00 92.69 180 LYS A CA 1
ATOM 1415 C C . LYS A 1 180 ? -13.978 22.391 23.665 1.00 92.69 180 LYS A C 1
ATOM 1417 O O . LYS A 1 180 ? -14.410 23.439 23.192 1.00 92.69 180 LYS A O 1
ATOM 1422 N N . ALA A 1 181 ? -12.808 21.868 23.298 1.00 93.75 181 ALA A N 1
ATOM 1423 C CA . ALA A 1 181 ? -11.915 22.492 22.320 1.00 93.75 181 ALA A CA 1
ATOM 1424 C C . ALA A 1 181 ? -12.582 22.649 20.938 1.00 93.75 181 ALA A C 1
ATOM 1426 O O . ALA A 1 181 ? -12.474 23.701 20.314 1.00 93.75 181 ALA A O 1
ATOM 1427 N N . ILE A 1 182 ? -13.349 21.652 20.481 1.00 95.25 182 ILE A N 1
ATOM 1428 C CA . ILE A 1 182 ? -14.159 21.733 19.252 1.00 95.25 182 ILE A CA 1
ATOM 1429 C C . ILE A 1 182 ? -15.173 22.883 19.318 1.00 95.25 182 ILE A C 1
ATOM 1431 O O . ILE A 1 182 ? -15.313 23.625 18.347 1.00 95.25 182 ILE A O 1
ATOM 1435 N N . LEU A 1 183 ? -15.872 23.045 20.446 1.00 94.00 183 LEU A N 1
ATOM 1436 C CA . LEU A 1 183 ? -16.844 24.127 20.639 1.00 94.00 183 LEU A CA 1
ATOM 1437 C C . LEU A 1 183 ? -16.170 25.505 20.694 1.00 94.00 183 LEU A C 1
ATOM 1439 O O . LEU A 1 183 ? -16.690 26.460 20.120 1.00 94.00 183 LEU A O 1
ATOM 1443 N N . GLU A 1 184 ? -15.010 25.614 21.343 1.00 95.00 184 GLU A N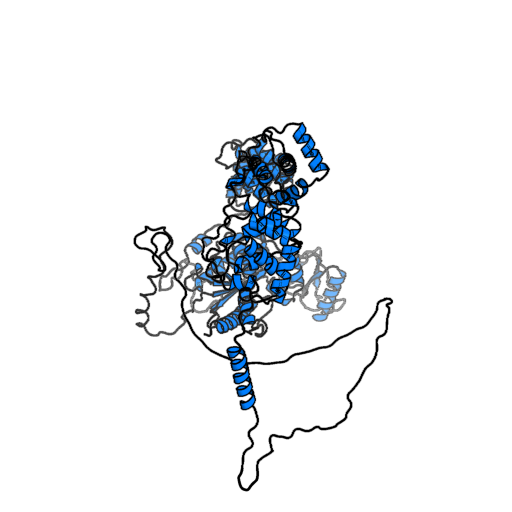 1
ATOM 1444 C CA . GLU A 1 184 ? -14.215 26.847 21.372 1.00 95.00 184 GLU A CA 1
ATOM 1445 C C . GLU A 1 184 ? -13.731 27.227 19.959 1.00 95.00 184 GLU A C 1
ATOM 1447 O O . GLU A 1 184 ? -13.914 28.370 19.543 1.00 95.00 184 GLU A O 1
ATOM 1452 N N . LEU A 1 185 ? -13.237 26.264 19.171 1.00 94.94 185 LEU A N 1
ATOM 1453 C CA . LEU A 1 185 ? -12.838 26.472 17.771 1.00 94.94 185 LEU A CA 1
ATOM 1454 C C . LEU A 1 185 ? -14.019 26.796 16.837 1.00 94.94 185 LEU A C 1
ATOM 1456 O O . LEU A 1 185 ? -13.841 27.534 15.870 1.00 94.94 185 LEU A O 1
ATOM 1460 N N . GLU A 1 186 ? -15.225 26.275 17.095 1.00 93.38 186 GLU A N 1
ATOM 1461 C CA . GLU A 1 186 ? -16.427 26.627 16.321 1.00 93.38 186 GLU A CA 1
ATOM 1462 C C . GLU A 1 186 ? -16.874 28.079 16.576 1.00 93.38 186 GLU A C 1
ATOM 1464 O O . GLU A 1 186 ? -17.394 28.739 15.670 1.00 93.38 186 GLU A O 1
ATOM 1469 N N . LEU A 1 187 ? -16.657 28.580 17.797 1.00 93.25 187 LEU A N 1
ATOM 1470 C CA . LEU A 1 187 ? -17.010 29.937 18.223 1.00 93.25 187 LEU A CA 1
ATOM 1471 C C . LEU A 1 187 ? -15.921 30.982 17.918 1.00 93.25 187 LEU A C 1
ATOM 1473 O O . LEU A 1 187 ? -16.236 32.173 17.847 1.00 93.25 187 LEU A O 1
ATOM 1477 N N . ASP A 1 188 ? -14.669 30.565 17.714 1.00 93.56 188 ASP A N 1
ATOM 1478 C CA . ASP A 1 188 ? -13.553 31.445 17.361 1.00 93.56 188 ASP A CA 1
ATOM 1479 C C . ASP A 1 188 ? -13.655 31.941 15.905 1.00 93.56 188 ASP A C 1
ATOM 1481 O O . ASP A 1 188 ? -13.212 31.307 14.940 1.00 93.56 188 ASP A O 1
ATOM 1485 N N . VAL A 1 189 ? -14.259 33.120 15.749 1.00 90.06 189 VAL A N 1
ATOM 1486 C CA . VAL A 1 189 ? -14.396 33.828 14.466 1.00 90.06 189 VAL A CA 1
ATOM 1487 C C . VAL A 1 189 ? -13.114 34.529 14.003 1.00 90.06 189 VAL A C 1
ATOM 1489 O O . VAL A 1 189 ? -13.023 34.888 12.826 1.00 90.06 189 VAL A O 1
ATOM 1492 N N . ASP A 1 190 ? -12.129 34.715 14.885 1.00 89.69 190 ASP A N 1
ATOM 1493 C CA . ASP A 1 190 ? -10.858 35.375 14.568 1.00 89.69 190 ASP A CA 1
ATOM 1494 C C . ASP A 1 190 ? -9.825 34.374 14.008 1.00 89.69 190 ASP A C 1
ATOM 1496 O O . ASP A 1 190 ? -8.939 34.753 13.228 1.00 89.69 190 ASP A O 1
ATOM 1500 N N . ASN A 1 191 ? -9.982 33.075 14.297 1.00 92.25 191 ASN A N 1
ATOM 1501 C CA . ASN A 1 191 ? -9.193 31.992 13.708 1.00 92.25 191 ASN A CA 1
ATOM 1502 C C . ASN A 1 191 ? -9.475 31.808 12.206 1.00 92.25 191 ASN A C 1
ATOM 1504 O O . ASN A 1 191 ? -10.250 30.960 11.755 1.00 92.25 191 ASN A O 1
ATOM 1508 N N . SER A 1 192 ? -8.774 32.600 11.393 1.00 91.56 192 SER A N 1
ATOM 1509 C CA . SER A 1 192 ? -8.941 32.597 9.937 1.00 91.56 192 SER A CA 1
ATOM 1510 C C . SER A 1 192 ? -8.626 31.259 9.248 1.00 91.56 192 SER A C 1
ATOM 1512 O O . SER A 1 192 ? -9.099 31.050 8.131 1.00 91.56 192 SER A O 1
ATOM 1514 N N . TYR A 1 193 ? -7.870 30.350 9.882 1.00 94.56 193 TYR A N 1
ATOM 1515 C CA . TYR A 1 193 ? -7.627 29.006 9.348 1.00 94.56 193 TYR A CA 1
ATOM 1516 C C . TYR A 1 193 ? -8.885 28.146 9.491 1.00 94.56 193 TYR A C 1
ATOM 1518 O O . TYR A 1 193 ? -9.402 27.624 8.502 1.00 94.56 193 TYR A O 1
ATOM 1526 N N . VAL A 1 194 ? -9.412 28.060 10.714 1.00 94.56 194 VAL A N 1
ATOM 1527 C CA . VAL A 1 194 ? -10.616 27.291 11.048 1.00 94.56 194 VAL A CA 1
ATOM 1528 C C . VAL A 1 194 ? -11.837 27.816 10.296 1.00 94.56 194 VAL A C 1
ATOM 1530 O O . VAL A 1 194 ? -12.567 27.035 9.684 1.00 94.56 194 VAL A O 1
ATOM 1533 N N . GLN A 1 195 ? -12.016 29.137 10.232 1.00 94.38 195 GLN A N 1
ATOM 1534 C CA . GLN A 1 195 ? -13.116 29.733 9.472 1.00 94.38 195 GLN A CA 1
ATOM 1535 C C . GLN A 1 195 ? -13.006 29.431 7.967 1.00 94.38 195 GLN A C 1
ATOM 1537 O O . GLN A 1 195 ? -14.005 29.092 7.333 1.00 94.38 195 GLN A O 1
ATOM 1542 N N . ASN A 1 196 ? -11.800 29.462 7.383 1.00 94.94 196 ASN A N 1
ATOM 1543 C CA . ASN A 1 196 ? -11.607 29.059 5.987 1.00 94.94 196 ASN A CA 1
ATOM 1544 C C . ASN A 1 196 ? -11.889 27.563 5.760 1.00 94.94 196 ASN A C 1
ATOM 1546 O O . ASN A 1 196 ? -12.475 27.216 4.735 1.00 94.94 196 ASN A O 1
ATOM 1550 N N . LEU A 1 197 ? -11.500 26.692 6.696 1.00 95.19 197 LEU A N 1
ATOM 1551 C CA . LEU A 1 197 ? -11.774 25.253 6.654 1.00 95.19 197 LEU A CA 1
ATOM 1552 C C . LEU A 1 197 ? -13.287 24.976 6.652 1.00 95.19 197 LEU A C 1
ATOM 1554 O O . LEU A 1 197 ? -13.782 24.300 5.746 1.00 95.19 197 LEU A O 1
ATOM 1558 N N . ILE A 1 198 ? -14.025 25.553 7.608 1.00 94.94 198 ILE A N 1
ATOM 1559 C CA . ILE A 1 198 ? -15.488 25.426 7.716 1.00 94.94 198 ILE A CA 1
ATOM 1560 C C . ILE A 1 198 ? -16.166 25.945 6.443 1.00 94.94 198 ILE A C 1
ATOM 1562 O O . ILE A 1 198 ? -16.949 25.228 5.817 1.00 94.94 198 ILE A O 1
ATOM 1566 N N . LEU A 1 199 ? -15.832 27.166 6.010 1.00 94.81 199 LEU A N 1
ATOM 1567 C CA . LEU A 1 199 ? -16.436 27.778 4.825 1.00 94.81 199 LEU A CA 1
ATOM 1568 C C . LEU A 1 199 ? -16.123 26.998 3.543 1.00 94.81 199 LEU A C 1
ATOM 1570 O O . LEU A 1 199 ? -16.998 26.862 2.687 1.00 94.81 199 LEU A O 1
ATOM 1574 N N . ALA A 1 200 ? -14.912 26.463 3.381 1.00 95.12 200 ALA A N 1
ATOM 1575 C CA . ALA A 1 200 ? -14.571 25.665 2.208 1.00 95.12 200 ALA A CA 1
ATOM 1576 C C . ALA A 1 200 ? -15.309 24.318 2.195 1.00 95.12 200 ALA A C 1
ATOM 1578 O O . ALA A 1 200 ? -15.850 23.934 1.155 1.00 95.12 200 ALA A O 1
ATOM 1579 N N . ALA A 1 201 ? -15.403 23.637 3.341 1.00 94.69 201 ALA A N 1
ATOM 1580 C CA . ALA A 1 201 ? -16.154 22.391 3.481 1.00 94.69 201 ALA A CA 1
ATOM 1581 C C . ALA A 1 201 ? -17.661 22.591 3.213 1.00 94.69 201 ALA A C 1
ATOM 1583 O O . ALA A 1 201 ? -18.287 21.785 2.523 1.00 94.69 201 ALA A O 1
ATOM 1584 N N . GLU A 1 202 ? -18.246 23.711 3.654 1.00 92.88 202 GLU A N 1
ATOM 1585 C CA . GLU A 1 202 ? -19.642 24.065 3.352 1.00 92.88 202 GLU A CA 1
ATOM 1586 C C . GLU A 1 202 ? -19.888 24.479 1.889 1.00 92.88 202 GLU A C 1
ATOM 1588 O O . GLU A 1 202 ? -21.027 24.410 1.415 1.00 92.88 202 GLU A O 1
ATOM 1593 N N . ASN A 1 203 ? -18.853 24.869 1.140 1.00 92.44 203 ASN A N 1
ATOM 1594 C CA . ASN A 1 203 ? -18.968 25.256 -0.272 1.00 92.44 203 ASN A CA 1
ATOM 1595 C C . ASN A 1 203 ? -18.638 24.128 -1.268 1.00 92.44 203 ASN A C 1
ATOM 1597 O O . ASN A 1 203 ? -18.889 24.286 -2.466 1.00 92.44 203 ASN A O 1
ATOM 1601 N N . VAL A 1 204 ? -18.104 22.989 -0.815 1.00 93.69 204 VAL A N 1
ATOM 1602 C CA . VAL A 1 204 ? -17.752 21.856 -1.686 1.00 93.69 204 VAL A CA 1
ATOM 1603 C C . VAL A 1 204 ? -18.706 20.684 -1.470 1.00 93.69 204 VAL A C 1
ATOM 1605 O O . VAL A 1 204 ? -18.670 19.986 -0.464 1.00 93.69 204 VAL A O 1
ATOM 1608 N N . GLU A 1 205 ? -19.551 20.433 -2.470 1.00 89.25 205 GLU A N 1
ATOM 1609 C CA . GLU A 1 205 ? -20.593 19.395 -2.440 1.00 89.25 205 GLU A CA 1
ATOM 1610 C C . GLU A 1 205 ? -20.042 17.972 -2.218 1.00 89.25 205 GLU A C 1
ATOM 1612 O O . GLU A 1 205 ? -20.694 17.152 -1.574 1.00 89.25 205 GLU A O 1
ATOM 1617 N N . GLY A 1 206 ? -18.827 17.689 -2.704 1.00 86.69 206 GLY A N 1
ATOM 1618 C CA . GLY A 1 206 ? -18.129 16.427 -2.433 1.00 86.69 206 GLY A CA 1
ATOM 1619 C C . GLY A 1 206 ? -17.783 16.241 -0.952 1.00 86.69 206 GLY A C 1
ATOM 1620 O O . GLY A 1 206 ? -17.878 15.130 -0.444 1.00 86.69 206 GLY A O 1
ATOM 1621 N N . PHE A 1 207 ? -17.488 17.334 -0.240 1.00 91.44 207 PHE A N 1
ATOM 1622 C CA . PHE A 1 207 ? -17.188 17.321 1.193 1.00 91.44 207 PHE A CA 1
ATOM 1623 C C . PHE A 1 207 ? -18.446 16.999 2.011 1.00 91.44 207 PHE A C 1
ATOM 1625 O O . PHE A 1 207 ? -18.420 16.136 2.882 1.00 91.44 207 PHE A O 1
ATOM 1632 N N . LYS A 1 208 ? -19.590 17.613 1.679 1.00 85.12 208 LYS A N 1
ATOM 1633 C CA . LYS A 1 208 ? -20.881 17.342 2.349 1.00 85.12 208 LYS A CA 1
ATOM 1634 C C . LYS A 1 208 ? -21.340 15.886 2.251 1.00 85.12 208 LYS A C 1
ATOM 1636 O O . LYS A 1 208 ? -22.119 15.439 3.087 1.00 85.12 208 LYS A O 1
ATOM 1641 N N . LYS A 1 209 ? -20.894 15.176 1.212 1.00 86.50 209 LYS A N 1
ATOM 1642 C CA . LYS A 1 209 ? -21.200 13.762 0.942 1.00 86.50 209 LYS A CA 1
ATOM 1643 C C . LYS A 1 209 ? -20.062 12.817 1.335 1.00 86.50 209 LYS A C 1
ATOM 1645 O O . LYS A 1 209 ? -20.180 11.617 1.103 1.00 86.50 209 LYS A O 1
ATOM 1650 N N . ALA A 1 210 ? -18.971 13.336 1.894 1.00 85.88 210 ALA A N 1
ATOM 1651 C CA . ALA A 1 210 ? -17.838 12.530 2.312 1.00 85.88 210 ALA A CA 1
ATOM 1652 C C . ALA A 1 210 ? -18.215 11.636 3.502 1.00 85.88 210 ALA A C 1
ATOM 1654 O O . ALA A 1 210 ? -18.902 12.062 4.431 1.00 85.88 210 ALA A O 1
ATOM 1655 N N . HIS A 1 211 ? -17.722 10.399 3.487 1.00 83.62 211 HIS A N 1
ATOM 1656 C CA . HIS A 1 211 ? -17.718 9.551 4.675 1.00 83.62 211 HIS A CA 1
ATOM 1657 C C . HIS A 1 211 ? -16.691 10.084 5.685 1.00 83.62 211 HIS A C 1
ATOM 1659 O O . HIS A 1 211 ? -15.681 10.662 5.287 1.00 83.62 211 HIS A O 1
ATOM 1665 N N . GLU A 1 212 ? -16.902 9.850 6.981 1.00 79.81 212 GLU A N 1
ATOM 1666 C CA . GLU A 1 212 ? -16.047 10.422 8.037 1.00 79.81 212 GLU A CA 1
ATOM 1667 C C . GLU A 1 212 ? -14.531 10.170 7.844 1.00 79.81 212 GLU A C 1
ATOM 1669 O O . GLU A 1 212 ? -13.756 11.120 7.981 1.00 79.81 212 GLU A O 1
ATOM 1674 N N . PRO A 1 213 ? -14.059 8.971 7.427 1.00 83.38 213 PRO A N 1
ATOM 1675 C CA . PRO A 1 213 ? -12.629 8.752 7.190 1.00 83.38 213 PRO A CA 1
ATOM 1676 C C . PRO A 1 213 ? -12.057 9.602 6.046 1.00 83.38 213 PRO A C 1
ATOM 1678 O O . PRO A 1 213 ? -10.866 9.906 6.042 1.00 83.38 213 PRO A O 1
ATOM 1681 N N . ASP A 1 214 ? -12.882 9.995 5.070 1.00 85.88 214 ASP A N 1
ATOM 1682 C CA . ASP A 1 214 ? -12.477 10.906 3.996 1.00 85.88 214 ASP A CA 1
ATOM 1683 C C . ASP A 1 214 ? -12.435 12.368 4.468 1.00 85.88 214 ASP A C 1
ATOM 1685 O O . ASP A 1 214 ? -11.601 13.123 3.966 1.00 85.88 214 ASP A O 1
ATOM 1689 N N . ILE A 1 215 ? -13.265 12.750 5.452 1.00 90.81 215 ILE A N 1
ATOM 1690 C CA . ILE A 1 215 ? -13.212 14.068 6.112 1.00 90.81 215 ILE A CA 1
ATOM 1691 C C . ILE A 1 215 ? -11.872 14.237 6.832 1.00 90.81 215 ILE A C 1
ATOM 1693 O O . ILE A 1 215 ? -11.194 15.238 6.623 1.00 90.81 215 ILE A O 1
ATOM 1697 N N . TRP A 1 216 ? -11.430 13.240 7.600 1.00 91.38 216 TRP A N 1
ATOM 1698 C CA . TRP A 1 216 ? -10.098 13.282 8.211 1.00 91.38 216 TRP A CA 1
ATOM 1699 C C . TRP A 1 216 ? -8.983 13.335 7.171 1.00 91.38 216 TRP A C 1
ATOM 1701 O O . TRP A 1 216 ? -8.179 14.260 7.204 1.00 91.38 216 TRP A O 1
ATOM 1711 N N . LYS A 1 217 ? -8.983 12.443 6.170 1.00 90.81 217 LYS A N 1
ATOM 1712 C CA . LYS A 1 217 ? -7.938 12.434 5.128 1.00 90.81 217 LYS A CA 1
ATOM 1713 C C . LYS A 1 217 ? -7.782 13.785 4.425 1.00 90.81 217 LYS A C 1
ATOM 1715 O O . LYS A 1 217 ? -6.653 14.201 4.181 1.00 90.81 217 LYS A O 1
ATOM 1720 N N . VAL A 1 218 ? -8.883 14.473 4.098 1.00 93.31 218 VAL A N 1
ATOM 1721 C CA . VAL A 1 218 ? -8.814 15.790 3.440 1.00 93.31 218 VAL A CA 1
ATOM 1722 C C . VAL A 1 218 ? -8.389 16.910 4.399 1.00 93.31 218 VAL A C 1
ATOM 1724 O O . VAL A 1 218 ? -7.702 17.836 3.972 1.00 93.31 218 VAL A O 1
ATOM 1727 N N . VAL A 1 219 ? -8.728 16.817 5.690 1.00 94.25 219 VAL A N 1
ATOM 1728 C CA . VAL A 1 219 ? -8.282 17.767 6.726 1.00 94.25 219 VAL A CA 1
ATOM 1729 C C . VAL A 1 219 ? -6.794 17.592 7.035 1.00 94.25 219 VAL A C 1
ATOM 1731 O O . VAL A 1 219 ? -6.062 18.579 7.036 1.00 94.25 219 VAL A O 1
ATOM 1734 N N . SER A 1 220 ? -6.307 16.361 7.207 1.00 92.62 220 SER A N 1
ATOM 1735 C CA . SER A 1 220 ? -4.878 16.065 7.373 1.00 92.62 220 SER A CA 1
ATOM 1736 C C . SER A 1 220 ? -4.074 16.494 6.143 1.00 92.62 220 SER A C 1
ATOM 1738 O O . SER A 1 220 ? -3.018 17.115 6.275 1.00 92.62 220 SER A O 1
ATOM 1740 N N . ALA A 1 221 ? -4.591 16.247 4.933 1.00 93.06 221 ALA A N 1
ATOM 1741 C CA . ALA A 1 221 ? -3.980 16.741 3.702 1.00 93.06 221 ALA A CA 1
ATOM 1742 C C . ALA A 1 221 ? -3.944 18.278 3.651 1.00 93.06 221 ALA A C 1
ATOM 1744 O O . ALA A 1 221 ? -2.920 18.844 3.272 1.00 93.06 221 ALA A O 1
ATOM 1745 N N . LEU A 1 222 ? -5.000 18.966 4.105 1.00 94.81 222 LEU A N 1
ATOM 1746 C CA . LEU A 1 222 ? -4.995 20.426 4.222 1.00 94.81 222 LEU A CA 1
ATOM 1747 C C . LEU A 1 222 ? -3.941 20.918 5.227 1.00 94.81 222 LEU A C 1
ATOM 1749 O O . LEU A 1 222 ? -3.173 21.806 4.870 1.00 94.81 222 LEU A O 1
ATOM 1753 N N . LYS A 1 223 ? -3.850 20.311 6.423 1.00 92.94 223 LYS A N 1
ATOM 1754 C CA . LYS A 1 223 ? -2.802 20.591 7.431 1.00 92.94 223 LYS A CA 1
ATOM 1755 C C . LYS A 1 223 ? -1.389 20.369 6.859 1.00 92.94 223 LYS A C 1
ATOM 1757 O O . LYS A 1 223 ? -0.473 21.105 7.206 1.00 92.94 223 LYS A O 1
ATOM 1762 N N . THR A 1 224 ? -1.223 19.403 5.949 1.00 92.38 224 THR A N 1
ATOM 1763 C CA . THR A 1 224 ? 0.054 19.119 5.259 1.00 92.38 224 THR A CA 1
ATOM 1764 C C . THR A 1 224 ? 0.417 20.188 4.222 1.00 92.38 224 THR A C 1
ATOM 1766 O O . THR A 1 224 ? 1.565 20.613 4.150 1.00 92.38 224 THR A O 1
ATOM 1769 N N . ILE A 1 225 ? -0.548 20.626 3.406 1.00 92.81 225 ILE A N 1
ATOM 1770 C CA . ILE A 1 225 ? -0.328 21.606 2.325 1.00 92.81 225 ILE A CA 1
ATOM 1771 C C . ILE A 1 225 ? -0.208 23.030 2.879 1.00 92.81 225 ILE A C 1
ATOM 1773 O O . ILE A 1 225 ? 0.618 23.823 2.429 1.00 92.81 225 ILE A O 1
ATOM 1777 N N . PHE A 1 226 ? -1.056 23.357 3.851 1.00 92.75 226 PHE A N 1
ATOM 1778 C CA . PHE A 1 226 ? -1.123 24.647 4.518 1.00 92.75 226 PHE A CA 1
ATOM 1779 C C . PHE A 1 226 ? -0.978 24.399 6.026 1.00 92.75 226 PHE A C 1
ATOM 1781 O O . PHE A 1 226 ? -1.980 24.130 6.695 1.00 92.75 226 PHE A O 1
ATOM 1788 N N . PRO A 1 227 ? 0.249 24.473 6.575 1.00 91.31 227 PRO A N 1
ATOM 1789 C CA . PRO A 1 227 ? 0.478 24.368 8.013 1.00 91.31 227 PRO A CA 1
ATOM 1790 C C . PRO A 1 227 ? -0.339 25.402 8.793 1.00 91.31 227 PRO A C 1
ATOM 1792 O O . PRO A 1 227 ? -0.521 26.529 8.324 1.00 91.31 227 PRO A O 1
ATOM 1795 N N . VAL A 1 228 ? -0.813 25.030 9.985 1.00 87.81 228 VAL A N 1
ATOM 1796 C CA . VAL A 1 228 ? -1.689 25.877 10.818 1.00 87.81 228 VAL A CA 1
ATOM 1797 C C . VAL A 1 228 ? -0.984 27.175 11.230 1.00 87.81 228 VAL A C 1
ATOM 1799 O O . VAL A 1 228 ? -1.552 28.252 11.066 1.00 87.81 228 VAL A O 1
ATOM 1802 N N . ASP A 1 229 ? 0.292 27.089 11.617 1.00 84.94 229 ASP A N 1
ATOM 1803 C CA . ASP A 1 229 ? 1.162 28.239 11.934 1.00 84.94 229 ASP A CA 1
ATOM 1804 C C . ASP A 1 229 ? 1.741 28.939 10.683 1.00 84.94 229 ASP A C 1
ATOM 1806 O O . ASP A 1 229 ? 2.665 29.754 10.758 1.00 84.94 229 ASP A O 1
ATOM 1810 N N . GLY A 1 230 ? 1.245 28.580 9.497 1.00 81.75 230 GLY A N 1
ATOM 1811 C CA . GLY A 1 230 ? 1.720 29.075 8.213 1.00 81.75 230 GLY A CA 1
ATOM 1812 C C . GLY A 1 230 ? 1.203 30.469 7.844 1.00 81.75 230 GLY A C 1
ATOM 1813 O O . GLY A 1 230 ? 0.496 31.157 8.580 1.00 81.75 230 GLY A O 1
ATOM 1814 N N . LYS A 1 231 ? 1.531 30.904 6.622 1.00 83.88 231 LYS A N 1
ATOM 1815 C CA . LYS A 1 231 ? 0.938 32.123 6.051 1.00 83.88 231 LYS A CA 1
ATOM 1816 C C . LYS A 1 231 ? -0.564 31.918 5.845 1.00 83.88 231 LYS A C 1
ATOM 1818 O O . LYS A 1 231 ? -0.984 30.880 5.333 1.00 83.88 231 LYS A O 1
ATOM 1823 N N . ARG A 1 232 ? -1.362 32.950 6.152 1.00 85.25 232 ARG A N 1
ATOM 1824 C CA . ARG A 1 232 ? -2.811 32.959 5.900 1.00 85.25 232 ARG A CA 1
ATOM 1825 C C . ARG A 1 232 ? -3.103 32.554 4.452 1.00 85.25 232 ARG A C 1
ATOM 1827 O O . ARG A 1 232 ? -2.734 33.262 3.518 1.00 85.25 232 ARG A O 1
ATOM 1834 N N . THR A 1 233 ? -3.795 31.433 4.291 1.00 89.50 233 THR A N 1
ATOM 1835 C CA . THR A 1 233 ? -4.218 30.918 2.985 1.00 89.50 233 THR A CA 1
ATOM 1836 C C . THR A 1 233 ? -5.538 31.570 2.569 1.00 89.50 233 THR A C 1
ATOM 1838 O O . THR A 1 233 ? -6.377 31.887 3.412 1.00 89.50 233 THR A O 1
ATOM 1841 N N . GLU A 1 234 ? -5.733 31.810 1.273 1.00 91.81 234 GLU A N 1
ATOM 1842 C CA . GLU A 1 234 ? -6.987 32.363 0.754 1.00 91.81 234 GLU A CA 1
ATOM 1843 C C . GLU A 1 234 ? -8.078 31.286 0.649 1.00 91.81 234 GLU A C 1
ATOM 1845 O O . GLU A 1 234 ? -7.828 30.178 0.171 1.00 91.81 234 GLU A O 1
ATOM 1850 N N . LEU A 1 235 ? -9.319 31.630 1.014 1.00 93.12 235 LEU A N 1
ATOM 1851 C CA . LEU A 1 235 ? -10.480 30.731 0.927 1.00 93.12 235 LEU A CA 1
ATOM 1852 C C . LEU A 1 235 ? -10.693 30.163 -0.492 1.00 93.12 235 LEU A C 1
ATOM 1854 O O . LEU A 1 235 ? -11.059 29.001 -0.657 1.00 93.12 235 LEU A O 1
ATOM 1858 N N . SER A 1 236 ? -10.424 30.973 -1.519 1.00 93.12 236 SER A N 1
ATOM 1859 C CA . SER A 1 236 ? -10.434 30.590 -2.938 1.00 93.12 236 SER A CA 1
ATOM 1860 C C . SER A 1 236 ? -9.550 29.369 -3.220 1.00 93.12 236 SER A C 1
ATOM 1862 O O . SER A 1 236 ? -9.979 28.445 -3.912 1.00 93.12 236 SER A O 1
ATOM 1864 N N . VAL A 1 237 ? -8.342 29.347 -2.652 1.00 92.44 237 VAL A N 1
ATOM 1865 C CA . VAL A 1 237 ? -7.331 28.299 -2.840 1.00 92.44 237 VAL A CA 1
ATOM 1866 C C . VAL A 1 237 ? -7.718 27.026 -2.079 1.00 92.44 237 VAL A C 1
ATOM 1868 O O . VAL A 1 237 ? -7.613 25.935 -2.636 1.00 92.44 237 VAL A O 1
ATOM 1871 N N . VAL A 1 238 ? -8.259 27.146 -0.860 1.00 94.62 238 VAL A N 1
ATOM 1872 C CA . VAL A 1 238 ? -8.781 25.993 -0.093 1.00 94.62 238 VAL A CA 1
ATOM 1873 C C . VAL A 1 238 ? -9.954 25.327 -0.829 1.00 94.62 238 VAL A C 1
ATOM 1875 O O . VAL A 1 238 ? -9.997 24.105 -0.966 1.00 94.62 238 VAL A O 1
ATOM 1878 N N . ILE A 1 239 ? -10.877 26.121 -1.388 1.00 94.25 239 ILE A N 1
ATOM 1879 C CA . ILE A 1 239 ? -11.997 25.612 -2.199 1.00 94.25 239 ILE A CA 1
ATOM 1880 C C . ILE A 1 239 ? -11.501 24.929 -3.485 1.00 94.25 239 ILE A C 1
ATOM 1882 O O . ILE A 1 239 ? -12.081 23.922 -3.897 1.00 94.25 239 ILE A O 1
ATOM 1886 N N . GLN A 1 240 ? -10.452 25.451 -4.133 1.00 92.62 240 GLN A N 1
ATOM 1887 C CA . GLN A 1 240 ? -9.831 24.799 -5.294 1.00 92.62 240 GLN A CA 1
ATOM 1888 C C . GLN A 1 240 ? -9.231 23.439 -4.915 1.00 92.62 240 GLN A C 1
ATOM 1890 O O . GLN A 1 240 ? -9.541 22.449 -5.577 1.00 92.62 240 GLN A O 1
ATOM 1895 N N . PHE A 1 241 ? -8.467 23.371 -3.818 1.00 94.56 241 PHE A N 1
ATOM 1896 C CA . PHE A 1 241 ? -7.894 22.118 -3.321 1.00 94.56 241 PHE A CA 1
ATOM 1897 C C . PHE A 1 241 ? -8.975 21.070 -3.029 1.00 94.56 241 PHE A C 1
ATOM 1899 O O . PHE A 1 241 ? -8.912 19.963 -3.556 1.00 94.56 241 PHE A O 1
ATOM 1906 N N . PHE A 1 242 ? -10.015 21.417 -2.264 1.00 95.12 242 PHE A N 1
ATOM 1907 C CA . PHE A 1 242 ? -11.099 20.480 -1.951 1.00 95.12 242 PHE A CA 1
ATOM 1908 C C . PHE A 1 242 ? -11.844 20.000 -3.207 1.00 95.12 242 PHE A C 1
ATOM 1910 O O . PHE A 1 242 ? -12.204 18.827 -3.296 1.00 95.12 242 PHE A O 1
ATOM 1917 N N . LYS A 1 243 ? -12.042 20.858 -4.217 1.00 93.31 243 LYS A N 1
ATOM 1918 C CA . LYS A 1 243 ? -12.613 20.425 -5.505 1.00 93.31 243 LYS A CA 1
ATOM 1919 C C . LYS A 1 243 ? -11.697 19.439 -6.235 1.00 93.31 243 LYS A C 1
ATOM 1921 O O . LYS A 1 243 ? -12.189 18.414 -6.698 1.00 93.31 243 LYS A O 1
ATOM 1926 N N . ALA A 1 244 ? -10.392 19.706 -6.300 1.00 91.31 244 ALA A N 1
ATOM 1927 C CA . ALA A 1 244 ? -9.423 18.773 -6.876 1.00 91.31 244 ALA A CA 1
ATOM 1928 C C . ALA A 1 244 ? -9.403 17.436 -6.107 1.00 91.31 244 ALA A C 1
ATOM 1930 O O . ALA A 1 244 ? -9.432 16.373 -6.724 1.00 91.31 244 ALA A O 1
ATOM 1931 N N . TRP A 1 245 ? -9.458 17.478 -4.772 1.00 93.81 245 TRP A N 1
ATOM 1932 C CA . TRP A 1 245 ? -9.454 16.307 -3.889 1.00 93.81 245 TRP A CA 1
ATOM 1933 C C . TRP A 1 245 ? -10.612 15.345 -4.142 1.00 93.81 245 TRP A C 1
ATOM 1935 O O . TRP A 1 245 ? -10.400 14.148 -4.339 1.00 93.81 245 TRP A O 1
ATOM 1945 N N . PHE A 1 246 ? -11.844 15.861 -4.159 1.00 91.62 246 PHE A N 1
ATOM 1946 C CA . PHE A 1 246 ? -13.032 15.028 -4.353 1.00 91.62 246 PHE A CA 1
ATOM 1947 C C . PHE A 1 246 ? -13.226 14.579 -5.806 1.00 91.62 246 PHE A C 1
ATOM 1949 O O . PHE A 1 246 ? -13.831 13.533 -6.026 1.00 91.62 246 PHE A O 1
ATOM 1956 N N . ASN A 1 247 ? -12.662 15.303 -6.778 1.00 90.44 247 ASN A N 1
ATOM 1957 C CA . ASN A 1 247 ? -12.589 14.858 -8.173 1.00 90.44 247 ASN A CA 1
ATOM 1958 C C . ASN A 1 247 ? -11.473 13.822 -8.419 1.00 90.44 247 ASN A C 1
ATOM 1960 O O . ASN A 1 247 ? -11.474 13.164 -9.456 1.00 90.44 247 ASN A O 1
ATOM 1964 N N . THR A 1 248 ? -10.525 13.673 -7.489 1.00 88.25 248 THR A N 1
ATOM 1965 C CA . THR A 1 248 ? -9.383 12.759 -7.606 1.00 88.25 248 THR A CA 1
ATOM 1966 C C . THR A 1 248 ? -9.701 11.396 -6.984 1.00 88.25 248 THR A C 1
ATOM 1968 O O . THR A 1 248 ? -10.252 11.297 -5.879 1.00 88.25 248 THR A O 1
ATOM 1971 N N . GLY A 1 249 ? -9.338 10.327 -7.701 1.00 82.94 249 GLY A N 1
ATOM 1972 C CA . GLY A 1 249 ? -9.511 8.945 -7.255 1.00 82.94 249 GLY A CA 1
ATOM 1973 C C . GLY A 1 249 ? -8.783 8.668 -5.938 1.00 82.94 249 GLY A C 1
ATOM 1974 O O . GLY A 1 249 ? -7.739 9.250 -5.658 1.00 82.94 249 GLY A O 1
ATOM 1975 N N . HIS A 1 250 ? -9.325 7.773 -5.108 1.00 81.19 250 HIS A N 1
ATOM 1976 C CA . HIS A 1 250 ? -8.824 7.563 -3.742 1.00 81.19 250 HIS A CA 1
ATOM 1977 C C . HIS A 1 250 ? -7.331 7.179 -3.669 1.00 81.19 250 HIS A C 1
ATOM 1979 O O . HIS A 1 250 ? -6.658 7.572 -2.720 1.00 81.19 250 HIS A O 1
ATOM 1985 N N . ILE A 1 251 ? -6.820 6.470 -4.684 1.00 81.81 251 ILE A N 1
ATOM 1986 C CA . ILE A 1 251 ? -5.411 6.063 -4.829 1.00 81.81 251 ILE A CA 1
ATOM 1987 C C . ILE A 1 251 ? -4.497 7.277 -5.083 1.00 81.81 251 ILE A C 1
ATOM 1989 O O . ILE A 1 251 ? -3.360 7.322 -4.623 1.00 81.81 251 ILE A O 1
ATOM 1993 N N . ASP A 1 252 ? -5.004 8.284 -5.794 1.00 82.00 252 ASP A N 1
ATOM 1994 C CA . ASP A 1 252 ? -4.241 9.435 -6.286 1.00 82.00 252 ASP A CA 1
ATOM 1995 C C . ASP A 1 252 ? -4.226 10.623 -5.320 1.00 82.00 252 ASP A C 1
ATOM 1997 O O . ASP A 1 252 ? -3.376 11.506 -5.430 1.00 82.00 252 ASP A O 1
ATOM 2001 N N . ARG A 1 253 ? -5.129 10.640 -4.333 1.00 87.31 253 ARG A N 1
ATOM 2002 C CA . ARG A 1 253 ? -5.240 11.717 -3.334 1.00 87.31 253 ARG A CA 1
ATOM 2003 C C . ARG A 1 253 ? -3.921 11.985 -2.596 1.00 87.31 253 ARG A C 1
ATOM 2005 O O . ARG A 1 253 ? -3.590 13.140 -2.369 1.00 87.31 253 ARG A O 1
ATOM 2012 N N . GLY A 1 254 ? -3.125 10.955 -2.297 1.00 86.06 254 GLY A N 1
ATOM 2013 C CA . GLY A 1 254 ? -1.804 11.128 -1.674 1.00 86.06 254 GLY A CA 1
ATOM 2014 C C . GLY A 1 254 ? -0.776 11.831 -2.575 1.00 86.06 254 GLY A C 1
ATOM 2015 O O . GLY A 1 254 ? 0.022 12.631 -2.087 1.00 86.06 254 GLY A O 1
ATOM 2016 N N . ILE A 1 255 ? -0.822 11.579 -3.890 1.00 83.88 255 ILE A N 1
ATOM 2017 C CA . ILE A 1 255 ? 0.007 12.283 -4.884 1.00 83.88 255 ILE A CA 1
ATOM 2018 C C . ILE A 1 255 ? -0.460 13.740 -4.976 1.00 83.88 255 ILE A C 1
ATOM 2020 O O . ILE A 1 255 ? 0.354 14.654 -4.881 1.00 83.88 255 ILE A O 1
ATOM 2024 N N . LEU A 1 256 ? -1.779 13.962 -5.044 1.00 88.31 256 LEU A N 1
ATOM 2025 C CA . LEU A 1 256 ? -2.371 15.299 -5.040 1.00 88.31 256 LEU A CA 1
ATOM 2026 C C . LEU A 1 256 ? -1.942 16.125 -3.812 1.00 88.31 256 LEU A C 1
ATOM 2028 O O . LEU A 1 256 ? -1.591 17.291 -3.981 1.00 88.31 256 LEU A O 1
ATOM 2032 N N . THR A 1 257 ? -1.915 15.538 -2.604 1.00 90.31 257 THR A N 1
ATOM 2033 C CA . THR A 1 257 ? -1.408 16.220 -1.394 1.00 90.31 257 THR A CA 1
ATOM 2034 C C . THR A 1 257 ? 0.018 16.715 -1.592 1.00 90.31 257 THR A C 1
ATOM 2036 O O . THR A 1 257 ? 0.319 17.871 -1.300 1.00 90.31 257 THR A O 1
ATOM 2039 N N . ARG A 1 258 ? 0.899 15.831 -2.077 1.00 87.19 258 ARG A N 1
ATOM 2040 C CA . ARG A 1 258 ? 2.333 16.097 -2.223 1.00 87.19 258 ARG A CA 1
ATOM 2041 C C . ARG A 1 258 ? 2.587 17.227 -3.216 1.00 87.19 258 ARG A C 1
ATOM 2043 O O . ARG A 1 258 ? 3.314 18.160 -2.892 1.00 87.19 258 ARG A O 1
ATOM 2050 N N . GLU A 1 259 ? 1.917 17.189 -4.364 1.00 82.50 259 GLU A N 1
ATOM 2051 C CA . GLU A 1 259 ? 2.031 18.223 -5.394 1.00 82.50 259 GLU A CA 1
ATOM 2052 C C . GLU A 1 259 ? 1.507 19.579 -4.918 1.00 82.50 259 GLU A C 1
ATOM 2054 O O . GLU A 1 259 ? 2.121 20.618 -5.163 1.00 82.50 259 GLU A O 1
ATOM 2059 N N . TRP A 1 260 ? 0.396 19.599 -4.179 1.00 89.12 260 TRP A N 1
ATOM 2060 C CA . TRP A 1 260 ? -0.101 20.840 -3.589 1.00 89.12 260 TRP A CA 1
ATOM 2061 C C . TRP A 1 260 ? 0.837 21.394 -2.509 1.00 89.12 260 TRP A C 1
ATOM 2063 O O . TRP A 1 260 ? 1.051 22.606 -2.483 1.00 89.12 260 TRP A O 1
ATOM 2073 N N . ALA A 1 261 ? 1.441 20.537 -1.679 1.00 87.56 261 ALA A N 1
ATOM 2074 C CA . ALA A 1 261 ? 2.422 20.934 -0.665 1.00 87.56 261 ALA A CA 1
ATOM 2075 C C . ALA A 1 261 ? 3.742 21.443 -1.282 1.00 87.56 261 ALA A C 1
ATOM 2077 O O . ALA A 1 261 ? 4.339 22.383 -0.762 1.00 87.56 261 ALA A O 1
ATOM 2078 N N . ALA A 1 262 ? 4.156 20.895 -2.431 1.00 81.25 262 ALA A N 1
ATOM 2079 C CA . ALA A 1 262 ? 5.264 21.417 -3.238 1.00 81.25 262 ALA A CA 1
ATOM 2080 C C . ALA A 1 262 ? 4.945 22.769 -3.919 1.00 81.25 262 ALA A C 1
ATOM 2082 O O . ALA A 1 262 ? 5.847 23.447 -4.406 1.00 81.25 262 ALA A O 1
ATOM 2083 N N . GLY A 1 263 ? 3.672 23.183 -3.933 1.00 80.25 263 GLY A N 1
ATOM 2084 C CA . GLY A 1 263 ? 3.198 24.434 -4.533 1.00 80.25 263 GLY A CA 1
ATOM 2085 C C . GLY A 1 263 ? 2.653 24.302 -5.960 1.00 80.25 263 GLY A C 1
ATOM 2086 O O . GLY A 1 263 ? 2.184 25.298 -6.511 1.00 80.25 263 GLY A O 1
ATOM 2087 N N . ASN A 1 264 ? 2.633 23.094 -6.530 1.00 72.62 264 ASN A N 1
ATOM 2088 C CA . ASN A 1 264 ? 2.322 22.827 -7.940 1.00 72.62 264 ASN A CA 1
ATOM 2089 C C . ASN A 1 264 ? 0.817 22.907 -8.289 1.00 72.62 264 ASN A C 1
ATOM 2091 O O . ASN A 1 264 ? 0.456 22.888 -9.463 1.00 72.62 264 ASN A O 1
ATOM 2095 N N . ARG A 1 265 ? -0.073 23.014 -7.284 1.00 82.69 265 ARG A N 1
ATOM 2096 C CA . ARG A 1 265 ? -1.526 23.323 -7.396 1.00 82.69 265 ARG A CA 1
ATOM 2097 C C . ARG A 1 265 ? -2.284 22.615 -8.540 1.00 82.69 265 ARG A C 1
ATOM 2099 O O . ARG A 1 265 ? -3.165 23.199 -9.173 1.00 82.69 265 ARG A O 1
ATOM 2106 N N . ILE A 1 266 ? -1.963 21.350 -8.806 1.00 79.56 266 ILE A N 1
ATOM 2107 C CA . ILE A 1 266 ? -2.558 20.594 -9.915 1.00 79.56 266 ILE A CA 1
ATOM 2108 C C . ILE A 1 266 ? -4.063 20.343 -9.718 1.00 79.56 266 ILE A C 1
ATOM 2110 O O . ILE A 1 266 ? -4.534 20.087 -8.611 1.00 79.56 266 ILE A O 1
ATOM 2114 N N . ASN A 1 267 ? -4.829 20.365 -10.811 1.00 78.94 267 ASN A N 1
ATOM 2115 C CA . ASN A 1 267 ? -6.273 20.089 -10.778 1.00 78.94 267 ASN A CA 1
ATOM 2116 C C . ASN A 1 267 ? -6.622 18.591 -10.869 1.00 78.94 267 ASN A C 1
ATOM 2118 O O . ASN A 1 267 ? -7.730 18.204 -10.502 1.00 78.94 267 ASN A O 1
ATOM 2122 N N . LEU A 1 268 ? -5.710 17.767 -11.397 1.00 77.31 268 LEU A N 1
ATOM 2123 C CA . LEU A 1 268 ? -5.897 16.335 -11.635 1.00 77.31 268 LEU A CA 1
ATOM 2124 C C . LEU A 1 268 ? -4.532 15.635 -11.660 1.00 77.31 268 LEU A C 1
ATOM 2126 O O . LEU A 1 268 ? -3.606 16.131 -12.302 1.00 77.31 268 LEU A O 1
ATOM 2130 N N . VAL A 1 269 ? -4.425 14.475 -11.009 1.00 80.25 269 VAL A N 1
ATOM 2131 C CA . VAL A 1 269 ? -3.248 13.598 -11.109 1.00 80.25 269 VAL A CA 1
ATOM 2132 C C . VAL A 1 269 ? -3.280 12.871 -12.454 1.00 80.25 269 VAL A C 1
ATOM 2134 O O . VAL A 1 269 ? -4.260 12.208 -12.785 1.00 80.25 269 VAL A O 1
ATOM 2137 N N . GLN A 1 270 ? -2.212 13.011 -13.238 1.00 78.25 270 GLN A N 1
ATOM 2138 C CA . GLN A 1 270 ? -2.057 12.339 -14.528 1.00 78.25 270 GLN A CA 1
ATOM 2139 C C . GLN A 1 270 ? -1.415 10.960 -14.320 1.00 78.25 270 GLN A C 1
ATOM 2141 O O . GLN A 1 270 ? -0.393 10.837 -13.641 1.00 78.25 270 GLN A O 1
ATOM 2146 N N . ARG A 1 271 ? -1.996 9.926 -14.931 1.00 81.25 271 ARG A N 1
ATOM 2147 C CA . ARG A 1 271 ? -1.445 8.565 -14.977 1.00 81.25 271 ARG A CA 1
ATOM 2148 C C . ARG A 1 271 ? -0.935 8.257 -16.380 1.00 81.25 271 ARG A C 1
ATOM 2150 O O . ARG A 1 271 ? -1.468 8.786 -17.349 1.00 81.25 271 ARG A O 1
ATOM 2157 N N . THR A 1 272 ? 0.101 7.433 -16.468 1.00 81.69 272 THR A N 1
ATOM 2158 C CA . THR A 1 272 ? 0.629 6.890 -17.727 1.00 81.69 272 THR A CA 1
ATOM 2159 C C . THR A 1 272 ? -0.359 5.901 -18.344 1.00 81.69 272 THR A C 1
ATOM 2161 O O . THR A 1 272 ? -1.274 5.420 -17.668 1.00 81.69 272 THR A O 1
ATOM 2164 N N . ASP A 1 273 ? -0.138 5.519 -19.603 1.00 81.56 273 ASP A N 1
ATOM 2165 C CA . ASP A 1 273 ? -0.930 4.470 -20.264 1.00 81.56 273 ASP A CA 1
ATOM 2166 C C . ASP A 1 273 ? -0.795 3.097 -19.545 1.00 81.56 273 ASP A C 1
ATOM 2168 O O . ASP A 1 273 ? -1.679 2.247 -19.662 1.00 81.56 273 ASP A O 1
ATOM 2172 N N . SER A 1 274 ? 0.267 2.894 -18.746 1.00 78.00 274 SER A N 1
ATOM 2173 C CA . SER A 1 274 ? 0.500 1.725 -17.877 1.00 78.00 274 SER A CA 1
ATOM 2174 C C . SER A 1 274 ? -0.080 1.865 -16.461 1.00 78.00 274 SER A C 1
ATOM 2176 O O . SER A 1 274 ? 0.022 0.937 -15.659 1.00 78.00 274 SER A O 1
ATOM 2178 N N . GLY A 1 275 ? -0.687 3.007 -16.122 1.00 75.44 275 GLY A N 1
ATOM 2179 C CA . GLY A 1 275 ? -1.272 3.277 -14.804 1.00 75.44 275 GLY A CA 1
ATOM 2180 C C . GLY A 1 275 ? -0.276 3.711 -13.718 1.00 75.44 275 GLY A C 1
ATOM 2181 O O . GLY A 1 275 ? -0.676 3.913 -12.569 1.00 75.44 275 GLY A O 1
ATOM 2182 N N . THR A 1 276 ? 1.005 3.903 -14.039 1.00 79.88 276 THR A N 1
ATOM 2183 C CA . THR A 1 276 ? 1.996 4.536 -13.145 1.00 79.88 276 THR A CA 1
ATOM 2184 C C . THR A 1 276 ? 1.777 6.058 -13.059 1.00 79.88 276 THR A C 1
ATOM 2186 O O . THR A 1 276 ? 0.978 6.628 -13.803 1.00 79.88 276 THR A O 1
ATOM 2189 N N . ASN A 1 277 ? 2.417 6.745 -12.106 1.00 78.44 277 ASN A N 1
ATOM 2190 C CA . ASN A 1 277 ? 2.320 8.208 -12.020 1.00 78.44 277 ASN A CA 1
ATOM 2191 C C . ASN A 1 277 ? 3.033 8.852 -13.224 1.00 78.44 277 ASN A C 1
ATOM 2193 O O . ASN A 1 277 ? 4.232 8.634 -13.406 1.00 78.44 277 ASN A O 1
ATOM 2197 N N . ALA A 1 278 ? 2.310 9.640 -14.027 1.00 74.88 278 ALA A N 1
ATOM 2198 C CA . ALA A 1 278 ? 2.901 10.397 -15.135 1.00 74.88 278 ALA A CA 1
ATOM 2199 C C . ALA A 1 278 ? 3.499 11.735 -14.674 1.00 74.88 278 ALA A C 1
ATOM 2201 O O . ALA A 1 278 ? 4.368 12.257 -15.361 1.00 74.88 278 ALA A O 1
ATOM 2202 N N . ASP A 1 279 ? 3.082 12.236 -13.504 1.00 68.94 279 ASP A N 1
ATOM 2203 C CA . ASP A 1 279 ? 3.744 13.314 -12.752 1.00 68.94 279 ASP A CA 1
ATOM 2204 C C . ASP A 1 279 ? 3.619 14.732 -13.356 1.00 68.94 279 ASP A C 1
ATOM 2206 O O . ASP A 1 279 ? 4.583 15.411 -13.700 1.00 68.94 279 ASP A O 1
ATOM 2210 N N . GLY A 1 280 ? 2.372 15.186 -13.520 1.00 56.91 280 GLY A N 1
ATOM 2211 C CA . GLY A 1 280 ? 2.006 16.398 -14.274 1.00 56.91 280 GLY A CA 1
ATOM 2212 C C . GLY A 1 280 ? 1.970 17.728 -13.504 1.00 56.91 280 GLY A C 1
ATOM 2213 O O . GLY A 1 280 ? 1.120 18.561 -13.825 1.00 56.91 280 GLY A O 1
ATOM 2214 N N . GLY A 1 281 ? 2.808 17.913 -12.476 1.00 56.00 281 GLY A N 1
ATOM 2215 C CA . GLY A 1 281 ? 2.823 19.127 -11.635 1.00 56.00 281 GLY A CA 1
ATOM 2216 C C . GLY A 1 281 ? 4.089 19.986 -11.689 1.00 56.00 281 GLY A C 1
ATOM 2217 O O . GLY A 1 281 ? 4.036 21.168 -11.359 1.00 56.00 281 GLY A O 1
ATOM 2218 N N . TYR A 1 282 ? 5.219 19.428 -12.118 1.00 61.09 282 TYR A N 1
ATOM 2219 C CA . TYR A 1 282 ? 6.524 20.064 -11.944 1.00 61.09 282 TYR A CA 1
ATOM 2220 C C . TYR A 1 282 ? 6.728 21.321 -12.804 1.00 61.09 282 TYR A C 1
ATOM 2222 O O . TYR A 1 282 ? 6.301 21.405 -13.959 1.00 61.09 282 TYR A O 1
ATOM 2230 N N . VAL A 1 283 ? 7.464 22.287 -12.242 1.00 62.75 283 VAL A N 1
ATOM 2231 C CA . VAL A 1 283 ? 7.958 23.466 -12.966 1.00 62.75 283 VAL A CA 1
ATOM 2232 C C . VAL A 1 283 ? 8.980 23.009 -14.006 1.00 62.75 283 VAL A C 1
ATOM 2234 O O . VAL A 1 283 ? 10.139 22.757 -13.685 1.00 62.75 283 VAL A O 1
ATOM 2237 N N . THR A 1 284 ? 8.538 22.915 -15.257 1.00 73.88 284 THR A N 1
ATOM 2238 C CA . THR A 1 284 ? 9.395 22.605 -16.408 1.00 73.88 284 THR A CA 1
ATOM 2239 C C . THR A 1 284 ? 9.725 23.868 -17.209 1.00 73.88 284 THR A C 1
ATOM 2241 O O . THR A 1 284 ? 9.115 24.925 -17.032 1.00 73.88 284 THR A O 1
ATOM 2244 N N . ASP A 1 285 ? 10.668 23.763 -18.143 1.00 80.69 285 ASP A N 1
ATOM 2245 C CA . ASP A 1 285 ? 11.084 24.813 -19.094 1.00 80.69 285 ASP A CA 1
ATOM 2246 C C . ASP A 1 285 ? 9.966 25.380 -20.011 1.00 80.69 285 ASP A C 1
ATOM 2248 O O . ASP A 1 285 ? 10.212 26.286 -20.811 1.00 80.69 285 ASP A O 1
ATOM 2252 N N . ARG A 1 286 ? 8.726 24.891 -19.872 1.00 79.06 286 ARG A N 1
ATOM 2253 C CA . ARG A 1 286 ? 7.517 25.287 -20.619 1.00 79.06 286 ARG A CA 1
ATOM 2254 C C . ARG A 1 286 ? 6.847 26.577 -20.108 1.00 79.06 286 ARG A C 1
ATOM 2256 O O . ARG A 1 286 ? 5.934 27.083 -20.766 1.00 79.06 286 ARG A O 1
ATOM 2263 N N . GLY A 1 287 ? 7.306 27.121 -18.978 1.00 68.38 287 GLY A N 1
ATOM 2264 C CA . GLY A 1 287 ? 6.809 28.368 -18.375 1.00 68.38 287 GLY A CA 1
ATOM 2265 C C . GLY A 1 287 ? 5.610 28.182 -17.433 1.00 68.38 287 GLY A C 1
ATOM 2266 O O . GLY A 1 287 ? 4.959 27.142 -17.434 1.00 68.38 287 GLY A O 1
ATOM 2267 N N . THR A 1 288 ? 5.315 29.204 -16.620 1.00 58.69 288 THR A N 1
ATOM 2268 C CA . THR A 1 288 ? 4.354 29.140 -15.493 1.00 58.69 288 THR A CA 1
ATOM 2269 C C . THR A 1 288 ? 2.906 28.858 -15.886 1.00 58.69 288 THR A C 1
ATOM 2271 O O . THR A 1 288 ? 2.137 28.371 -15.062 1.00 58.69 288 THR A O 1
ATOM 2274 N N . ASP A 1 289 ? 2.538 29.164 -17.129 1.00 60.94 289 ASP A N 1
ATOM 2275 C CA . ASP A 1 289 ? 1.145 29.180 -17.583 1.00 60.94 289 ASP A CA 1
ATOM 2276 C C . ASP A 1 289 ? 0.811 27.962 -18.476 1.00 60.94 289 ASP A C 1
ATOM 2278 O O . ASP A 1 289 ? -0.326 27.806 -18.926 1.00 60.94 289 ASP A O 1
ATOM 2282 N N . THR A 1 290 ? 1.792 27.085 -18.741 1.00 67.44 290 THR A N 1
ATOM 2283 C CA . THR A 1 290 ? 1.670 25.950 -19.671 1.00 67.44 290 THR A CA 1
ATOM 2284 C C . THR A 1 290 ? 1.616 24.619 -18.920 1.00 67.44 290 THR A C 1
ATOM 2286 O O . THR A 1 290 ? 2.643 24.106 -18.481 1.00 67.44 290 THR A O 1
ATOM 2289 N N . GLN A 1 291 ? 0.437 23.998 -18.825 1.00 70.06 291 GLN A N 1
ATOM 2290 C CA . GLN A 1 291 ? 0.315 22.665 -18.224 1.00 70.06 291 GLN A CA 1
ATOM 2291 C C . GLN A 1 291 ? 0.868 21.567 -19.156 1.00 70.06 291 GLN A C 1
ATOM 2293 O O . GLN A 1 291 ? 0.472 21.459 -20.322 1.00 70.06 291 GLN A O 1
ATOM 2298 N N . HIS A 1 292 ? 1.749 20.712 -18.631 1.00 82.25 292 HIS A N 1
ATOM 2299 C CA . HIS A 1 292 ? 2.227 19.518 -19.329 1.00 82.25 292 HIS A CA 1
ATOM 2300 C C . HIS A 1 292 ? 1.273 18.333 -19.080 1.00 82.25 292 HIS A C 1
ATOM 2302 O O . HIS A 1 292 ? 0.838 18.079 -17.958 1.00 82.25 292 HIS A O 1
ATOM 2308 N N . THR A 1 293 ? 0.895 17.642 -20.153 1.00 86.44 293 THR A N 1
ATOM 2309 C CA . THR A 1 293 ? -0.093 16.552 -20.207 1.00 86.44 293 THR A CA 1
ATOM 2310 C C . THR A 1 293 ? 0.356 15.548 -21.267 1.00 86.44 293 THR A C 1
ATOM 2312 O O . THR A 1 293 ? 1.174 15.899 -22.115 1.00 86.44 293 THR A O 1
ATOM 2315 N N . LEU A 1 294 ? -0.193 14.330 -21.290 1.00 88.25 294 LEU A N 1
ATOM 2316 C CA . LEU A 1 294 ? 0.182 13.341 -22.315 1.00 88.25 294 LEU A CA 1
ATOM 2317 C C . LEU A 1 294 ? -0.106 13.826 -23.754 1.00 88.25 294 LEU A C 1
ATOM 2319 O O . LEU A 1 294 ? 0.623 13.481 -24.681 1.00 88.25 294 LEU A O 1
ATOM 2323 N N . ASP A 1 295 ? -1.109 14.687 -23.942 1.00 88.69 295 ASP A N 1
ATOM 2324 C CA . ASP A 1 295 ? -1.434 15.269 -25.251 1.00 88.69 295 ASP A CA 1
ATOM 2325 C C . ASP A 1 295 ? -0.439 16.367 -25.668 1.00 88.69 295 ASP A C 1
ATOM 2327 O O . ASP A 1 295 ? -0.150 16.534 -26.856 1.00 88.69 295 ASP A O 1
ATOM 2331 N N . THR A 1 296 ? 0.116 17.119 -24.708 1.00 89.12 296 THR A N 1
ATOM 2332 C CA . THR A 1 296 ? 1.189 18.088 -24.989 1.00 89.12 296 THR A CA 1
ATOM 2333 C C . THR A 1 296 ? 2.556 17.414 -25.124 1.00 89.12 296 THR A C 1
ATOM 2335 O O . THR A 1 296 ? 3.340 17.851 -25.964 1.00 89.12 296 THR A O 1
ATOM 2338 N N . LEU A 1 297 ? 2.793 16.294 -24.433 1.00 92.31 297 LEU A N 1
ATOM 2339 C CA . LEU A 1 297 ? 3.929 15.397 -24.668 1.00 92.31 297 LEU A CA 1
ATOM 2340 C C . LEU A 1 297 ? 3.918 14.846 -26.105 1.00 92.31 297 LEU A C 1
ATOM 2342 O O . LEU A 1 297 ? 4.919 14.958 -26.806 1.00 92.31 297 LEU A O 1
ATOM 2346 N N . ASP A 1 298 ? 2.787 14.321 -26.588 1.00 94.19 298 ASP A N 1
ATOM 2347 C CA . ASP A 1 298 ? 2.672 13.811 -27.964 1.00 94.19 298 ASP A CA 1
ATOM 2348 C C . ASP A 1 298 ? 2.954 14.885 -29.023 1.00 94.19 298 ASP A C 1
ATOM 2350 O O . ASP A 1 298 ? 3.588 14.593 -30.042 1.00 94.19 298 ASP A O 1
ATOM 2354 N N . LEU A 1 299 ? 2.507 16.124 -28.783 1.00 92.69 299 LEU A N 1
ATOM 2355 C CA . LEU A 1 299 ? 2.827 17.280 -29.625 1.00 92.69 299 LEU A CA 1
ATOM 2356 C C . LEU A 1 299 ? 4.322 17.594 -29.617 1.00 92.69 299 LEU A C 1
ATOM 2358 O O . LEU A 1 299 ? 4.870 17.915 -30.670 1.00 92.69 299 LEU A O 1
ATOM 2362 N N . GLU A 1 300 ? 4.986 17.491 -28.469 1.00 92.44 300 GLU A N 1
ATOM 2363 C CA . GLU A 1 300 ? 6.423 17.734 -28.342 1.00 92.44 300 GLU A CA 1
ATOM 2364 C C . GLU A 1 300 ? 7.252 16.635 -29.020 1.00 92.44 300 GLU A C 1
ATOM 2366 O O . GLU A 1 300 ? 8.151 16.971 -29.787 1.00 92.44 300 GLU A O 1
ATOM 2371 N N . ILE A 1 301 ? 6.884 15.356 -28.872 1.00 94.94 301 ILE A N 1
ATOM 2372 C CA . ILE A 1 301 ? 7.485 14.228 -29.609 1.00 94.94 301 ILE A CA 1
ATOM 2373 C C . ILE A 1 301 ? 7.327 14.435 -31.124 1.00 94.94 301 ILE A C 1
ATOM 2375 O O . ILE A 1 301 ? 8.300 14.361 -31.875 1.00 94.94 301 ILE A O 1
ATOM 2379 N N . ALA A 1 302 ? 6.111 14.744 -31.589 1.00 93.62 302 ALA A N 1
ATOM 2380 C CA . ALA A 1 302 ? 5.838 14.978 -33.009 1.00 93.62 302 ALA A CA 1
ATOM 2381 C C . ALA A 1 302 ? 6.576 16.212 -33.563 1.00 93.62 302 ALA A C 1
ATOM 2383 O O . ALA A 1 302 ? 6.929 16.234 -34.739 1.00 93.62 302 ALA A O 1
ATOM 2384 N N . CYS A 1 303 ? 6.828 17.231 -32.735 1.00 89.81 303 CYS A N 1
ATOM 2385 C CA . CYS A 1 303 ? 7.647 18.385 -33.108 1.00 89.81 303 CYS A CA 1
ATOM 2386 C C . CYS A 1 303 ? 9.148 18.054 -33.133 1.00 89.81 303 CYS A C 1
ATOM 2388 O O . CYS A 1 303 ? 9.847 18.515 -34.034 1.00 89.81 303 CYS A O 1
ATOM 2390 N N . ALA A 1 304 ? 9.647 17.265 -32.178 1.00 89.19 304 ALA A N 1
ATOM 2391 C CA . ALA A 1 304 ? 11.059 16.897 -32.077 1.00 89.19 304 ALA A CA 1
ATOM 2392 C C . ALA A 1 304 ? 11.533 16.027 -33.254 1.00 89.19 304 ALA A C 1
ATOM 2394 O O . ALA A 1 304 ? 12.666 16.197 -33.704 1.00 89.19 304 ALA A O 1
ATOM 2395 N N . LEU A 1 305 ? 10.641 15.176 -33.781 1.00 88.81 305 LEU A N 1
ATOM 2396 C CA . LEU A 1 305 ? 10.846 14.329 -34.965 1.00 88.81 305 LEU A CA 1
ATOM 2397 C C . LEU A 1 305 ? 10.891 15.084 -36.305 1.00 88.81 305 LEU A C 1
ATOM 2399 O O . LEU A 1 305 ? 11.204 14.483 -37.332 1.00 88.81 305 LEU A O 1
ATOM 2403 N N . LEU A 1 306 ? 10.552 16.377 -36.341 1.00 84.44 306 LEU A N 1
ATOM 2404 C CA . LEU A 1 306 ? 10.632 17.153 -37.577 1.00 84.44 306 LEU A CA 1
ATOM 2405 C C . LEU A 1 306 ? 12.087 17.592 -37.834 1.00 84.44 306 LEU A C 1
ATOM 2407 O O . LEU A 1 306 ? 12.700 18.182 -36.940 1.00 84.44 306 LEU A O 1
ATOM 2411 N N . PRO A 1 307 ? 12.628 17.392 -39.055 1.00 69.38 307 PRO A N 1
ATOM 2412 C CA . PRO A 1 307 ? 14.047 17.589 -39.385 1.00 69.38 307 PRO A CA 1
ATOM 2413 C C . PRO A 1 307 ? 14.417 19.071 -39.593 1.00 69.38 307 PRO A C 1
ATOM 2415 O O . PRO A 1 307 ? 15.179 19.417 -40.491 1.00 69.38 307 PRO A O 1
ATOM 2418 N N . MET A 1 308 ? 13.807 19.975 -38.827 1.00 71.81 308 MET A N 1
ATOM 2419 C CA . MET A 1 308 ? 13.976 21.419 -38.965 1.00 71.81 308 MET A CA 1
ATOM 2420 C C . MET A 1 308 ? 14.340 22.047 -37.625 1.00 71.81 308 MET A C 1
ATOM 2422 O O . MET A 1 308 ? 13.734 21.747 -36.593 1.00 71.81 308 MET A O 1
ATOM 2426 N N . ASP A 1 309 ? 15.280 22.984 -37.662 1.00 68.81 309 ASP A N 1
ATOM 2427 C CA . ASP A 1 309 ? 15.647 23.778 -36.499 1.00 68.81 309 ASP A CA 1
ATOM 2428 C C . ASP A 1 309 ? 14.653 24.921 -36.277 1.00 68.81 309 ASP A C 1
ATOM 2430 O O . ASP A 1 309 ? 14.412 25.766 -37.141 1.00 68.81 309 ASP A O 1
ATOM 2434 N N . PHE A 1 310 ? 14.065 24.944 -35.084 1.00 80.69 310 PHE A N 1
ATOM 2435 C CA . PHE A 1 310 ? 13.195 26.006 -34.594 1.00 80.69 310 PHE A CA 1
ATOM 2436 C C . PHE A 1 310 ? 13.355 26.136 -33.076 1.00 80.69 310 PHE A C 1
ATOM 2438 O O . PHE A 1 310 ? 13.840 25.226 -32.400 1.00 80.69 310 PHE A O 1
ATOM 2445 N N . ASN A 1 311 ? 12.931 27.273 -32.523 1.00 80.19 311 ASN A N 1
ATOM 2446 C CA . ASN A 1 311 ? 12.939 27.488 -31.081 1.00 80.19 311 ASN A CA 1
ATOM 2447 C C . ASN A 1 311 ? 11.942 26.529 -30.401 1.00 80.19 311 ASN A C 1
ATOM 2449 O O . ASN A 1 311 ? 10.732 26.709 -30.517 1.00 80.19 311 ASN A O 1
ATOM 2453 N N . HIS A 1 312 ? 12.438 25.532 -29.664 1.00 79.50 312 HIS A N 1
ATOM 2454 C CA . HIS A 1 312 ? 11.605 24.572 -28.928 1.00 79.50 312 HIS A CA 1
ATOM 2455 C C . HIS A 1 312 ? 10.679 25.253 -27.900 1.00 79.50 312 HIS A C 1
ATOM 2457 O O . HIS A 1 312 ? 9.600 24.739 -27.605 1.00 79.50 312 HIS A O 1
ATOM 2463 N N . ARG A 1 313 ? 11.044 26.433 -27.378 1.00 81.00 313 ARG A N 1
ATOM 2464 C CA . ARG A 1 313 ? 10.198 27.200 -26.444 1.00 81.00 313 ARG A CA 1
ATOM 2465 C C . ARG A 1 313 ? 9.036 27.907 -27.155 1.00 81.00 313 ARG A C 1
ATOM 2467 O O . ARG A 1 313 ? 7.959 28.023 -26.579 1.00 81.00 313 ARG A O 1
ATOM 2474 N N . GLU A 1 314 ? 9.211 28.279 -28.423 1.00 83.88 314 GLU A N 1
ATOM 2475 C CA . GLU A 1 314 ? 8.246 29.025 -29.245 1.00 83.88 314 GLU A CA 1
ATOM 2476 C C . GLU A 1 314 ? 7.945 28.276 -30.556 1.00 83.88 314 GLU A C 1
ATOM 2478 O O . GLU A 1 314 ? 8.411 28.642 -31.635 1.00 83.88 314 GLU A O 1
ATOM 2483 N N . ILE A 1 315 ? 7.165 27.195 -30.461 1.00 83.56 315 ILE A N 1
ATOM 2484 C CA . ILE A 1 315 ? 6.856 26.314 -31.599 1.00 83.56 315 ILE A CA 1
ATOM 2485 C C . ILE A 1 315 ? 6.057 27.087 -32.674 1.00 83.56 315 ILE A C 1
ATOM 2487 O O . ILE A 1 315 ? 4.922 27.497 -32.410 1.00 83.56 315 ILE A O 1
ATOM 2491 N N . PRO A 1 316 ? 6.577 27.259 -33.909 1.00 87.62 316 PRO A N 1
ATOM 2492 C CA . PRO A 1 316 ? 5.862 27.985 -34.955 1.00 87.62 316 PRO A CA 1
ATOM 2493 C C . PRO A 1 316 ? 4.565 27.277 -35.374 1.00 87.62 316 PRO A C 1
ATOM 2495 O O . PRO A 1 316 ? 4.503 26.050 -35.469 1.00 87.62 316 PRO A O 1
ATOM 2498 N N . GLY A 1 317 ? 3.523 28.044 -35.712 1.00 83.75 317 GLY A N 1
ATOM 2499 C CA . GLY A 1 317 ? 2.195 27.492 -36.028 1.00 83.75 317 GLY A CA 1
ATOM 2500 C C . GLY A 1 317 ? 2.159 26.503 -37.206 1.00 83.75 317 GLY A C 1
ATOM 2501 O O . GLY A 1 317 ? 1.308 25.614 -37.239 1.00 83.75 317 GLY A O 1
ATOM 2502 N N . SER A 1 318 ? 3.099 26.606 -38.152 1.00 84.38 318 SER A N 1
ATOM 2503 C CA . SER A 1 318 ? 3.288 25.628 -39.235 1.00 84.38 318 SER A CA 1
ATOM 2504 C C . SER A 1 318 ? 3.773 24.267 -38.721 1.00 84.38 318 SER A C 1
ATOM 2506 O O . SER A 1 318 ? 3.242 23.242 -39.149 1.00 84.38 318 SER A O 1
ATOM 2508 N N . ILE A 1 319 ? 4.718 24.268 -37.775 1.00 86.69 319 ILE A N 1
ATOM 2509 C CA . ILE A 1 319 ? 5.252 23.078 -37.095 1.00 86.69 319 ILE A CA 1
ATOM 2510 C C . ILE A 1 319 ? 4.146 22.418 -36.277 1.00 86.69 319 ILE A C 1
ATOM 2512 O O . ILE A 1 319 ? 3.842 21.246 -36.480 1.00 86.69 319 ILE A O 1
ATOM 2516 N N . ALA A 1 320 ? 3.463 23.199 -35.434 1.00 87.31 320 ALA A N 1
ATOM 2517 C CA . ALA A 1 320 ? 2.375 22.708 -34.592 1.00 87.31 320 ALA A CA 1
ATOM 2518 C C . ALA A 1 320 ? 1.213 22.106 -35.406 1.00 87.31 320 ALA A C 1
ATOM 2520 O O . ALA A 1 320 ? 0.560 21.168 -34.951 1.00 87.31 320 ALA A O 1
ATOM 2521 N N . ARG A 1 321 ? 0.950 22.611 -36.622 1.00 91.00 321 ARG A N 1
ATOM 2522 C CA . ARG A 1 321 ? -0.019 21.999 -37.543 1.00 91.00 321 ARG A CA 1
ATOM 2523 C C . ARG A 1 321 ? 0.479 20.654 -38.080 1.00 91.00 321 ARG A C 1
ATOM 2525 O O . ARG A 1 321 ? -0.274 19.689 -38.014 1.00 91.00 321 ARG A O 1
ATOM 2532 N N . ARG A 1 322 ? 1.728 20.566 -38.554 1.00 89.88 322 ARG A N 1
ATOM 2533 C CA . ARG A 1 322 ? 2.276 19.303 -39.080 1.00 89.88 322 ARG A CA 1
ATOM 2534 C C . ARG A 1 322 ? 2.399 18.228 -37.994 1.00 89.88 322 ARG A C 1
ATOM 2536 O O . ARG A 1 322 ? 2.064 17.077 -38.246 1.00 89.88 322 ARG A O 1
ATOM 2543 N N . ALA A 1 323 ? 2.779 18.607 -36.776 1.00 92.12 323 ALA A N 1
ATOM 2544 C CA . ALA A 1 323 ? 2.786 17.715 -35.618 1.00 92.12 323 ALA A CA 1
ATOM 2545 C C . ALA A 1 323 ? 1.388 17.135 -35.319 1.00 92.12 323 ALA A C 1
ATOM 2547 O O . ALA A 1 323 ? 1.248 15.938 -35.089 1.00 92.12 323 ALA A O 1
ATOM 2548 N N . LYS A 1 324 ? 0.327 17.953 -35.406 1.00 93.81 324 LYS A N 1
ATOM 2549 C CA . LYS A 1 324 ? -1.064 17.484 -35.257 1.00 93.81 324 LYS A CA 1
ATOM 2550 C C . LYS A 1 324 ? -1.496 16.511 -36.354 1.00 93.81 324 LYS A C 1
ATOM 2552 O O . LYS A 1 324 ? -2.251 15.590 -36.063 1.00 93.81 324 LYS A O 1
ATOM 2557 N N . GLU A 1 325 ? -1.027 16.693 -37.588 1.00 93.62 325 GLU A N 1
ATOM 2558 C CA . GLU A 1 325 ? -1.270 15.740 -38.682 1.00 93.62 325 GLU A CA 1
ATOM 2559 C C . GLU A 1 325 ? -0.596 14.387 -38.401 1.00 93.62 325 GLU A C 1
ATOM 2561 O O . GLU A 1 325 ? -1.262 13.360 -38.489 1.00 93.62 325 GLU A O 1
ATOM 2566 N N . ILE A 1 326 ? 0.675 14.393 -37.974 1.00 93.06 326 ILE A N 1
ATOM 2567 C CA . ILE A 1 326 ? 1.441 13.191 -37.586 1.00 93.06 326 ILE A CA 1
ATOM 2568 C C . ILE A 1 326 ? 0.704 12.386 -36.502 1.00 93.06 326 ILE A C 1
ATOM 2570 O O . ILE A 1 326 ? 0.522 11.176 -36.651 1.00 93.06 326 ILE A O 1
ATOM 2574 N N . ILE A 1 327 ? 0.218 13.063 -35.453 1.00 94.69 327 ILE A N 1
ATOM 2575 C CA . ILE A 1 327 ? -0.559 12.457 -34.356 1.00 94.69 327 ILE A CA 1
ATOM 2576 C C . ILE A 1 327 ? -1.886 11.880 -34.868 1.00 94.69 327 ILE A C 1
ATOM 2578 O O . ILE A 1 327 ? -2.227 10.735 -34.571 1.00 94.69 327 ILE A O 1
ATOM 2582 N N . ALA A 1 328 ? -2.643 12.655 -35.655 1.00 94.88 328 ALA A N 1
ATOM 2583 C CA . ALA A 1 328 ? -3.955 12.243 -36.161 1.00 94.88 328 ALA A CA 1
ATOM 2584 C C . ALA A 1 328 ? -3.868 11.029 -37.103 1.00 94.88 328 ALA A C 1
ATOM 2586 O O . ALA A 1 328 ? -4.706 10.128 -37.033 1.00 94.88 328 ALA A O 1
ATOM 2587 N N . ASN A 1 329 ? -2.834 10.990 -37.944 1.00 94.19 329 ASN A N 1
ATOM 2588 C CA . ASN A 1 329 ? -2.552 9.901 -38.877 1.00 94.19 329 ASN A CA 1
ATOM 2589 C C . ASN A 1 329 ? -1.840 8.704 -38.216 1.00 94.19 329 ASN A C 1
ATOM 2591 O O . ASN A 1 329 ? -1.789 7.626 -38.806 1.00 94.19 329 ASN A O 1
ATOM 2595 N N . LYS A 1 330 ? -1.302 8.884 -37.001 1.00 93.12 330 LYS A N 1
ATOM 2596 C CA . LYS A 1 330 ? -0.466 7.919 -36.267 1.00 93.12 330 LYS A CA 1
ATOM 2597 C C . LYS A 1 330 ? 0.762 7.451 -37.057 1.00 93.12 330 LYS A C 1
ATOM 2599 O O . LYS A 1 330 ? 1.056 6.256 -37.110 1.00 93.12 330 LYS A O 1
ATOM 2604 N N . GLU A 1 331 ? 1.451 8.404 -37.679 1.00 91.75 331 GLU A N 1
ATOM 2605 C CA . GLU A 1 331 ? 2.640 8.155 -38.503 1.00 91.75 331 GLU A CA 1
ATOM 2606 C C . GLU A 1 331 ? 3.799 7.589 -37.647 1.00 91.75 331 GLU A C 1
ATOM 2608 O O . GLU A 1 331 ? 3.956 7.933 -36.472 1.00 91.75 331 GLU A O 1
ATOM 2613 N N . GLU A 1 332 ? 4.618 6.705 -38.220 1.00 90.88 332 GLU A N 1
ATOM 2614 C CA . GLU A 1 332 ? 5.902 6.311 -37.618 1.00 90.88 332 GLU A CA 1
ATOM 2615 C C . GLU A 1 332 ? 6.980 7.349 -37.996 1.00 90.88 332 GLU A C 1
ATOM 2617 O O . GLU A 1 332 ? 6.873 7.966 -39.058 1.00 90.88 332 GLU A O 1
ATOM 2622 N N . PRO A 1 333 ? 8.002 7.590 -37.152 1.00 90.75 333 PRO A N 1
ATOM 2623 C CA . PRO A 1 333 ? 8.315 6.895 -35.896 1.00 90.75 333 PRO A CA 1
ATOM 2624 C C . PRO A 1 333 ? 7.562 7.429 -34.661 1.00 90.75 333 PRO A C 1
ATOM 2626 O O . PRO A 1 333 ? 7.756 6.918 -33.556 1.00 90.75 333 PRO A O 1
ATOM 2629 N N . TRP A 1 334 ? 6.716 8.461 -34.812 1.00 95.62 334 TRP A N 1
ATOM 2630 C CA . TRP A 1 334 ? 6.002 9.096 -33.692 1.00 95.62 334 TRP A CA 1
ATOM 2631 C C . TRP A 1 334 ? 5.185 8.094 -32.877 1.00 95.62 334 TRP A C 1
ATOM 2633 O O . TRP A 1 334 ? 5.225 8.128 -31.648 1.00 95.62 334 TRP A O 1
ATOM 2643 N N . LYS A 1 335 ? 4.484 7.172 -33.541 1.00 95.00 335 LYS A N 1
ATOM 2644 C CA . LYS A 1 335 ? 3.646 6.172 -32.874 1.00 95.00 335 LYS A CA 1
ATOM 2645 C C . LYS A 1 335 ? 4.456 5.240 -31.960 1.00 95.00 335 LYS A C 1
ATOM 2647 O O . LYS A 1 335 ? 4.004 4.970 -30.845 1.00 95.00 335 LYS A O 1
ATOM 2652 N N . SER A 1 336 ? 5.649 4.793 -32.363 1.00 93.06 336 SER A N 1
ATOM 2653 C CA . SER A 1 336 ? 6.545 4.049 -31.464 1.00 93.06 336 SER A CA 1
ATOM 2654 C C . SER A 1 336 ? 7.041 4.895 -30.286 1.00 93.06 336 SER A C 1
ATOM 2656 O O . SER A 1 336 ? 7.065 4.398 -29.161 1.00 93.06 336 SER A O 1
ATOM 2658 N N . TRP A 1 337 ? 7.438 6.148 -30.528 1.00 95.25 337 TRP A N 1
ATOM 2659 C CA . TRP A 1 337 ? 7.942 7.052 -29.486 1.00 95.25 337 TRP A CA 1
ATOM 2660 C C . TRP A 1 337 ? 6.881 7.391 -28.438 1.00 95.25 337 TRP A C 1
ATOM 2662 O O . TRP A 1 337 ? 7.121 7.237 -27.242 1.00 95.25 337 TRP A O 1
ATOM 2672 N N . SER A 1 338 ? 5.691 7.788 -28.894 1.00 94.88 338 SER A N 1
ATOM 2673 C CA . SER A 1 338 ? 4.516 8.051 -28.063 1.00 94.88 338 SER A CA 1
ATOM 2674 C C . SER A 1 338 ? 4.190 6.839 -27.188 1.00 94.88 338 SER A C 1
ATOM 2676 O O . SER A 1 338 ? 4.087 6.972 -25.971 1.00 94.88 338 SER A O 1
ATOM 2678 N N . LYS A 1 339 ? 4.157 5.626 -27.767 1.00 93.75 339 LYS A N 1
ATOM 2679 C CA . LYS A 1 339 ? 3.907 4.386 -27.016 1.00 93.75 339 LYS A CA 1
ATOM 2680 C C . LYS A 1 339 ? 4.927 4.142 -25.898 1.00 93.75 339 LYS A C 1
ATOM 2682 O O . LYS A 1 339 ? 4.533 3.659 -24.842 1.00 93.75 339 LYS A O 1
ATOM 2687 N N . ILE A 1 340 ? 6.215 4.417 -26.105 1.00 93.12 340 ILE A N 1
ATOM 2688 C CA . ILE A 1 340 ? 7.226 4.205 -25.055 1.00 93.12 340 ILE A CA 1
ATOM 2689 C C . ILE A 1 340 ? 7.127 5.310 -24.001 1.00 93.12 340 ILE A C 1
ATOM 2691 O O . ILE A 1 340 ? 6.950 5.011 -22.822 1.00 93.12 340 ILE A O 1
ATOM 2695 N N . LEU A 1 341 ? 7.163 6.580 -24.411 1.00 93.00 341 LEU A N 1
ATOM 2696 C CA . LEU A 1 341 ? 7.201 7.714 -23.486 1.00 93.00 341 LEU A CA 1
ATOM 2697 C C . LEU A 1 341 ? 5.916 7.858 -22.659 1.00 93.00 341 LEU A C 1
ATOM 2699 O O . LEU A 1 341 ? 6.008 8.115 -21.463 1.00 93.00 341 LEU A O 1
ATOM 2703 N N . ARG A 1 342 ? 4.729 7.581 -23.218 1.00 92.19 342 ARG A N 1
ATOM 2704 C CA . ARG A 1 342 ? 3.463 7.552 -22.452 1.00 92.19 342 ARG A CA 1
ATOM 2705 C C . ARG A 1 342 ? 3.414 6.481 -21.357 1.00 92.19 342 ARG A C 1
ATOM 2707 O O . ARG A 1 342 ? 2.535 6.552 -20.503 1.00 92.19 342 ARG A O 1
ATOM 2714 N N . ASN A 1 343 ? 4.326 5.506 -21.373 1.00 90.69 343 ASN A N 1
ATOM 2715 C CA . ASN A 1 343 ? 4.455 4.469 -20.347 1.00 90.69 343 ASN A CA 1
ATOM 2716 C C . ASN A 1 343 ? 5.587 4.736 -19.338 1.00 90.69 343 ASN A C 1
ATOM 2718 O O . ASN A 1 343 ? 5.672 4.009 -18.345 1.00 90.69 343 ASN A O 1
ATOM 2722 N N . GLN A 1 344 ? 6.426 5.757 -19.557 1.00 87.94 344 GLN A N 1
ATOM 2723 C CA . GLN A 1 344 ? 7.539 6.077 -18.662 1.00 87.94 344 GLN A CA 1
ATOM 2724 C C . GLN A 1 344 ? 7.045 6.754 -17.368 1.00 87.94 344 GLN A C 1
ATOM 2726 O O . GLN A 1 344 ? 6.337 7.766 -17.440 1.00 87.94 344 GLN A O 1
ATOM 2731 N N . PRO A 1 345 ? 7.405 6.240 -16.174 1.00 85.00 345 PRO A N 1
ATOM 2732 C CA . PRO A 1 345 ? 7.105 6.908 -14.910 1.00 85.00 345 PRO A CA 1
ATOM 2733 C C . PRO A 1 345 ? 7.722 8.310 -14.873 1.00 85.00 345 PRO A C 1
ATOM 2735 O O . PRO A 1 345 ? 8.873 8.491 -15.261 1.00 85.00 345 PRO A O 1
ATOM 2738 N N . GLY A 1 346 ? 6.976 9.308 -14.398 1.00 83.31 346 GLY A N 1
ATOM 2739 C CA . GLY A 1 346 ? 7.503 10.671 -14.262 1.00 83.31 346 GLY A CA 1
ATOM 2740 C C . GLY A 1 346 ? 7.674 11.461 -15.565 1.00 83.31 346 GLY A C 1
ATOM 2741 O O . GLY A 1 346 ? 8.216 12.563 -15.528 1.00 83.31 346 GLY A O 1
ATOM 2742 N N . VAL A 1 347 ? 7.224 10.950 -16.721 1.00 88.94 347 VAL A N 1
ATOM 2743 C CA . VAL A 1 347 ? 7.481 11.580 -18.033 1.00 88.94 347 VAL A CA 1
ATOM 2744 C C . VAL A 1 347 ? 6.999 13.036 -18.145 1.00 88.94 347 VAL A C 1
ATOM 2746 O O . VAL A 1 347 ? 7.594 13.826 -18.877 1.00 88.94 347 VAL A O 1
ATOM 2749 N N . LEU A 1 348 ? 5.959 13.438 -17.405 1.00 87.31 348 LEU A N 1
ATOM 2750 C CA . LEU A 1 348 ? 5.461 14.814 -17.436 1.00 87.31 348 LEU A CA 1
ATOM 2751 C C . LEU A 1 348 ? 6.290 15.789 -16.581 1.00 87.31 348 LEU A C 1
ATOM 2753 O O . LEU A 1 348 ? 6.186 16.998 -16.796 1.00 87.31 348 LEU A O 1
ATOM 2757 N N . ALA A 1 349 ? 7.172 15.295 -15.709 1.00 83.56 349 ALA A N 1
ATOM 2758 C CA . ALA A 1 349 ? 8.159 16.112 -15.004 1.00 83.56 349 ALA A CA 1
ATOM 2759 C C . ALA A 1 349 ? 9.402 16.436 -15.864 1.00 83.56 349 ALA A C 1
ATOM 2761 O O . ALA A 1 349 ? 10.218 17.273 -15.484 1.00 83.56 349 ALA A O 1
ATOM 2762 N N . VAL A 1 350 ? 9.550 15.803 -17.034 1.00 87.56 350 VAL A N 1
ATOM 2763 C CA . VAL A 1 350 ? 10.712 15.962 -17.923 1.00 87.56 350 VAL A CA 1
ATOM 2764 C C . VAL A 1 350 ? 10.619 17.267 -18.720 1.00 87.56 350 VAL A C 1
ATOM 2766 O O . VAL A 1 350 ? 9.577 17.585 -19.306 1.00 87.56 350 VAL A O 1
ATOM 2769 N N . ASN A 1 351 ? 11.716 18.025 -18.783 1.00 87.94 351 ASN A N 1
ATOM 2770 C CA . ASN A 1 351 ? 11.796 19.270 -19.554 1.00 87.94 351 ASN A CA 1
ATOM 2771 C C . ASN A 1 351 ? 11.616 19.039 -21.064 1.00 87.94 351 ASN A C 1
ATOM 2773 O O . ASN A 1 351 ? 12.027 18.015 -21.612 1.00 87.94 351 ASN A O 1
ATOM 2777 N N . ARG A 1 352 ? 11.028 20.012 -21.769 1.00 89.25 352 ARG A N 1
ATOM 2778 C CA . ARG A 1 352 ? 10.833 19.959 -23.224 1.00 89.25 352 ARG A CA 1
ATOM 2779 C C . ARG A 1 352 ? 12.166 19.827 -23.946 1.00 89.25 352 ARG A C 1
ATOM 2781 O O . ARG A 1 352 ? 12.257 19.035 -24.880 1.00 89.25 352 ARG A O 1
ATOM 2788 N N . ALA A 1 353 ? 13.190 20.573 -23.531 1.00 87.94 353 ALA A N 1
ATOM 2789 C CA . ALA A 1 353 ? 14.519 20.457 -24.119 1.00 87.94 353 ALA A CA 1
ATOM 2790 C C . ALA A 1 353 ? 15.075 19.025 -23.994 1.00 87.94 353 ALA A C 1
ATOM 2792 O O . ALA A 1 353 ? 15.558 18.487 -24.986 1.00 87.94 353 ALA A O 1
ATOM 2793 N N . ALA A 1 354 ? 14.908 18.365 -22.842 1.00 89.12 354 ALA A N 1
ATOM 2794 C CA . ALA A 1 354 ? 15.281 16.961 -22.652 1.00 89.12 354 ALA A CA 1
ATOM 2795 C C . ALA A 1 354 ? 14.496 15.999 -23.571 1.00 89.12 354 ALA A C 1
ATOM 2797 O O . ALA A 1 354 ? 15.111 15.162 -24.230 1.00 89.12 354 ALA A O 1
ATOM 2798 N N . ILE A 1 355 ? 13.170 16.156 -23.708 1.00 91.69 355 ILE A N 1
ATOM 2799 C CA . ILE A 1 355 ? 12.358 15.366 -24.662 1.00 91.69 355 ILE A CA 1
ATOM 2800 C C . ILE A 1 355 ? 12.843 15.567 -26.108 1.00 91.69 355 ILE A C 1
ATOM 2802 O O . ILE A 1 355 ? 12.989 14.602 -26.858 1.00 91.69 355 ILE A O 1
ATOM 2806 N N . PHE A 1 356 ? 13.137 16.809 -26.502 1.00 89.62 356 PHE A N 1
ATOM 2807 C CA . PHE A 1 356 ? 13.674 17.115 -27.830 1.00 89.62 356 PHE A CA 1
ATOM 2808 C C . PHE A 1 356 ? 15.057 16.493 -28.044 1.00 89.62 356 PHE A C 1
ATOM 2810 O O . PHE A 1 356 ? 15.304 15.933 -29.110 1.00 89.62 356 PHE A O 1
ATOM 2817 N N . ASN A 1 357 ? 15.939 16.559 -27.046 1.00 85.69 357 ASN A N 1
ATOM 2818 C CA . ASN A 1 357 ? 17.264 15.948 -27.095 1.00 85.69 357 ASN A CA 1
ATOM 2819 C C . ASN A 1 357 ? 17.155 14.428 -27.264 1.00 85.69 357 ASN A C 1
ATOM 2821 O O . ASN A 1 357 ? 17.774 13.885 -28.171 1.00 85.69 357 ASN A O 1
ATOM 2825 N N . LEU A 1 358 ? 16.320 13.762 -26.459 1.00 89.44 358 LEU A N 1
ATOM 2826 C CA . LEU A 1 358 ? 16.148 12.304 -26.461 1.00 89.44 358 LEU A CA 1
ATOM 2827 C C . LEU A 1 358 ? 15.769 11.778 -27.846 1.00 89.44 358 LEU A C 1
ATOM 2829 O O . LEU A 1 358 ? 16.364 10.828 -28.344 1.00 89.44 358 LEU A O 1
ATOM 2833 N N . VAL A 1 359 ? 14.793 12.435 -28.471 1.00 89.44 359 VAL A N 1
ATOM 2834 C CA . VAL A 1 359 ? 14.280 12.073 -29.795 1.00 89.44 359 VAL A CA 1
ATOM 2835 C C . VAL A 1 359 ? 15.297 12.369 -30.905 1.00 89.44 359 VAL A C 1
ATOM 2837 O O . VAL A 1 359 ? 15.340 11.645 -31.895 1.00 89.44 359 VAL A O 1
ATOM 2840 N N . ARG A 1 360 ? 16.117 13.419 -30.758 1.00 83.56 360 ARG A N 1
ATOM 2841 C CA . ARG A 1 360 ? 17.057 13.891 -31.794 1.00 83.56 360 ARG A CA 1
ATOM 2842 C C . ARG A 1 360 ? 18.437 13.235 -31.759 1.00 83.56 360 ARG A C 1
ATOM 2844 O O . ARG A 1 360 ? 19.101 13.225 -32.789 1.00 83.56 360 ARG A O 1
ATOM 2851 N N . ILE A 1 361 ? 18.876 12.721 -30.610 1.00 80.31 361 ILE A N 1
ATOM 2852 C CA . ILE A 1 361 ? 20.144 11.973 -30.483 1.00 80.31 361 ILE A CA 1
ATOM 2853 C C . ILE A 1 361 ? 19.964 10.463 -30.681 1.00 80.31 361 ILE A C 1
ATOM 2855 O O . ILE A 1 361 ? 20.949 9.726 -30.696 1.00 80.31 361 ILE A O 1
ATOM 2859 N N . ALA A 1 362 ? 18.722 9.992 -30.802 1.00 78.69 362 ALA A N 1
ATOM 2860 C CA . ALA A 1 362 ? 18.431 8.585 -31.011 1.00 78.69 362 ALA A CA 1
ATOM 2861 C C . ALA A 1 362 ? 18.949 8.092 -32.377 1.00 78.69 362 ALA A C 1
ATOM 2863 O O . ALA A 1 362 ? 18.827 8.817 -33.368 1.00 78.69 362 ALA A O 1
ATOM 2864 N N . PRO A 1 363 ? 19.475 6.855 -32.459 1.00 78.44 363 PRO A N 1
ATOM 2865 C CA . PRO A 1 363 ? 19.812 6.213 -33.723 1.00 78.44 363 PRO A CA 1
ATOM 2866 C C . PRO A 1 363 ? 18.683 6.272 -34.762 1.00 78.44 363 PRO A C 1
ATOM 2868 O O . PRO A 1 363 ? 17.503 6.100 -34.436 1.00 78.44 363 PRO A O 1
ATOM 2871 N N . GLU A 1 364 ? 19.054 6.452 -36.032 1.00 74.88 364 GLU A N 1
ATOM 2872 C CA . GLU A 1 364 ? 18.115 6.314 -37.147 1.00 74.88 364 GLU A CA 1
ATOM 2873 C C . GLU A 1 364 ? 17.429 4.940 -37.103 1.00 74.88 364 GLU A C 1
ATOM 2875 O O . GLU A 1 364 ? 18.020 3.935 -36.705 1.00 74.88 364 GLU A O 1
ATOM 2880 N N . ASP A 1 365 ? 16.152 4.908 -37.481 1.00 81.50 365 ASP A N 1
ATOM 2881 C CA . ASP A 1 365 ? 15.315 3.706 -37.493 1.00 81.50 365 ASP A CA 1
ATOM 2882 C C . ASP A 1 365 ? 15.151 2.957 -36.152 1.00 81.50 365 ASP A C 1
ATOM 2884 O O . ASP A 1 365 ? 14.582 1.865 -36.139 1.00 81.50 365 ASP A O 1
ATOM 2888 N N . ILE A 1 366 ? 15.506 3.552 -35.000 1.00 76.19 366 ILE A N 1
ATOM 2889 C CA . ILE A 1 366 ? 15.363 2.909 -33.673 1.00 76.19 366 ILE A CA 1
ATOM 2890 C C . ILE A 1 366 ? 13.958 2.329 -33.412 1.00 76.19 366 ILE A C 1
ATOM 2892 O O . ILE A 1 366 ? 13.806 1.256 -32.832 1.00 76.19 366 ILE A O 1
ATOM 2896 N N . HIS A 1 367 ? 12.922 2.996 -33.925 1.00 83.81 367 HIS A N 1
ATOM 2897 C CA . HIS A 1 367 ? 11.523 2.575 -33.857 1.00 83.81 367 HIS A CA 1
ATOM 2898 C C . HIS A 1 367 ? 11.214 1.201 -34.485 1.00 83.81 367 HIS A C 1
ATOM 2900 O O . HIS A 1 367 ? 10.191 0.607 -34.145 1.00 83.81 367 HIS A O 1
ATOM 2906 N N . LEU A 1 368 ? 12.083 0.674 -35.357 1.00 85.38 368 LEU A N 1
ATOM 2907 C CA . LEU A 1 368 ? 11.937 -0.656 -35.953 1.00 85.38 368 LEU A CA 1
ATOM 2908 C C . LEU A 1 368 ? 12.295 -1.795 -34.981 1.00 85.38 368 LEU A C 1
ATOM 2910 O O . LEU A 1 368 ? 11.840 -2.920 -35.184 1.00 85.38 368 LEU A O 1
ATOM 2914 N N . ASN A 1 369 ? 13.060 -1.524 -33.915 1.00 88.69 369 ASN A N 1
ATOM 2915 C CA . ASN A 1 369 ? 13.391 -2.499 -32.873 1.00 88.69 369 ASN A CA 1
ATOM 2916 C C . ASN A 1 369 ? 12.854 -2.033 -31.503 1.00 88.69 369 ASN A C 1
ATOM 2918 O O . ASN A 1 369 ? 13.545 -1.310 -30.784 1.00 88.69 369 ASN A O 1
ATOM 2922 N N . PRO A 1 370 ? 11.650 -2.478 -31.090 1.00 85.12 370 PRO A N 1
ATOM 2923 C CA . PRO A 1 370 ? 11.031 -2.046 -29.836 1.00 85.12 370 PRO A CA 1
ATOM 2924 C C . PRO A 1 370 ? 11.850 -2.334 -28.570 1.00 85.12 370 PRO A C 1
ATOM 2926 O O . PRO A 1 370 ? 11.686 -1.618 -27.586 1.00 85.12 370 PRO A O 1
ATOM 2929 N N . VAL A 1 371 ? 12.708 -3.363 -28.579 1.00 83.69 371 VAL A N 1
ATOM 2930 C CA . VAL A 1 371 ? 13.548 -3.719 -27.423 1.00 83.69 371 VAL A CA 1
ATOM 2931 C C . VAL A 1 371 ? 14.689 -2.716 -27.287 1.00 83.69 371 VAL A C 1
ATOM 2933 O O . VAL A 1 371 ? 14.794 -2.062 -26.254 1.00 83.69 371 VAL A O 1
ATOM 2936 N N . ALA A 1 372 ? 15.463 -2.513 -28.358 1.00 82.75 372 ALA A N 1
ATOM 2937 C CA . ALA A 1 372 ? 16.546 -1.528 -28.381 1.00 82.75 372 ALA A CA 1
ATOM 2938 C C . ALA A 1 372 ? 16.030 -0.090 -28.178 1.00 82.75 372 ALA A C 1
ATOM 2940 O O . ALA A 1 372 ? 16.691 0.723 -27.541 1.00 82.75 372 ALA A O 1
ATOM 2941 N N . HIS A 1 373 ? 14.825 0.222 -28.667 1.00 87.62 373 HIS A N 1
ATOM 2942 C CA . HIS A 1 373 ? 14.183 1.519 -28.449 1.00 87.62 373 HIS A CA 1
ATOM 2943 C C . HIS A 1 373 ? 13.839 1.753 -26.971 1.00 87.62 373 HIS A C 1
ATOM 2945 O O . HIS A 1 373 ? 14.139 2.816 -26.431 1.00 87.62 373 HIS A O 1
ATOM 2951 N N . LEU A 1 374 ? 13.247 0.762 -26.296 1.00 89.25 374 LEU A N 1
ATOM 2952 C CA . LEU A 1 374 ? 12.957 0.859 -24.865 1.00 89.25 374 LEU A CA 1
ATOM 2953 C C . LEU A 1 374 ? 14.246 0.935 -24.034 1.00 89.25 374 LEU A C 1
ATOM 2955 O O . LEU A 1 374 ? 14.332 1.742 -23.112 1.00 89.25 374 LEU A O 1
ATOM 2959 N N . GLU A 1 375 ? 15.249 0.129 -24.381 1.00 86.88 375 GLU A N 1
ATOM 2960 C CA . GLU A 1 375 ? 16.556 0.125 -23.724 1.00 86.88 375 GLU A CA 1
ATOM 2961 C C . GLU A 1 375 ? 17.263 1.483 -23.850 1.00 86.88 375 GLU A C 1
ATOM 2963 O O . GLU A 1 375 ? 17.656 2.053 -22.834 1.00 86.88 375 GLU A O 1
ATOM 2968 N N . PHE A 1 376 ? 17.324 2.059 -25.055 1.00 89.69 376 PHE A N 1
ATOM 2969 C CA . PHE A 1 376 ? 17.870 3.398 -25.292 1.00 89.69 376 PHE A CA 1
ATOM 2970 C C . PHE A 1 376 ? 17.172 4.473 -24.450 1.00 89.69 376 PHE A C 1
ATOM 2972 O O . PHE A 1 376 ? 17.841 5.300 -23.827 1.00 89.69 376 PHE A O 1
ATOM 2979 N N . VAL A 1 377 ? 15.834 4.465 -24.399 1.00 90.38 377 VAL A N 1
ATOM 2980 C CA . VAL A 1 377 ? 15.072 5.433 -23.593 1.00 90.38 377 VAL A CA 1
ATOM 2981 C C . VAL A 1 377 ? 15.398 5.274 -22.107 1.00 90.38 377 VAL A C 1
ATOM 2983 O O . VAL A 1 377 ? 15.688 6.267 -21.443 1.00 90.38 377 VAL A O 1
ATOM 2986 N N . ASN A 1 378 ? 15.431 4.040 -21.598 1.00 87.88 378 ASN A N 1
ATOM 2987 C CA . ASN A 1 378 ? 15.738 3.755 -20.194 1.00 87.88 378 ASN A CA 1
ATOM 2988 C C . ASN A 1 378 ? 17.187 4.118 -19.812 1.00 87.88 378 ASN A C 1
ATOM 2990 O O . ASN A 1 378 ? 17.417 4.596 -18.705 1.00 87.88 378 ASN A O 1
ATOM 2994 N N . GLN A 1 379 ? 18.155 3.914 -20.712 1.00 86.62 379 GLN A N 1
ATOM 2995 C CA . GLN A 1 379 ? 19.558 4.292 -20.500 1.00 86.62 379 GLN A CA 1
ATOM 2996 C C . GLN A 1 379 ? 19.773 5.814 -20.575 1.00 86.62 379 GLN A C 1
ATOM 2998 O O . GLN A 1 379 ? 20.611 6.353 -19.856 1.00 86.62 379 GLN A O 1
ATOM 3003 N N . THR A 1 380 ? 19.015 6.515 -21.426 1.00 85.06 380 THR A N 1
ATOM 3004 C CA . THR A 1 380 ? 19.211 7.953 -21.684 1.00 85.06 380 THR A CA 1
ATOM 3005 C C . THR A 1 380 ? 18.461 8.851 -20.696 1.00 85.06 380 THR A C 1
ATOM 3007 O O . THR A 1 380 ? 18.968 9.912 -20.340 1.00 85.06 380 THR A O 1
ATOM 3010 N N . MET A 1 381 ? 17.274 8.454 -20.217 1.00 85.19 381 MET A N 1
ATOM 3011 C CA . MET A 1 381 ? 16.423 9.265 -19.325 1.00 85.19 381 MET A CA 1
ATOM 3012 C C . MET A 1 381 ? 16.902 9.297 -17.858 1.00 85.19 381 MET A C 1
ATOM 3014 O O . MET A 1 381 ? 16.140 9.029 -16.926 1.00 85.19 381 MET A O 1
ATOM 3018 N N . THR A 1 382 ? 18.164 9.663 -17.632 1.00 85.06 382 THR A N 1
ATOM 3019 C CA . THR A 1 382 ? 18.728 9.884 -16.291 1.00 85.06 382 THR A CA 1
ATOM 3020 C C . THR A 1 382 ? 18.188 11.171 -15.653 1.00 85.06 382 THR A C 1
ATOM 3022 O O . THR A 1 382 ? 17.675 12.057 -16.336 1.00 85.06 382 THR A O 1
ATOM 3025 N N . ALA A 1 383 ? 18.325 11.319 -14.330 1.00 78.81 383 ALA A N 1
ATOM 3026 C CA . ALA A 1 383 ? 17.886 12.530 -13.624 1.00 78.81 383 ALA A CA 1
ATOM 3027 C C . ALA A 1 383 ? 18.564 13.812 -14.153 1.00 78.81 383 ALA A C 1
ATOM 3029 O O . ALA A 1 383 ? 17.909 14.843 -14.297 1.00 78.81 383 ALA A O 1
ATOM 3030 N N . GLU A 1 384 ? 19.854 13.732 -14.491 1.00 77.81 384 GLU A N 1
ATOM 3031 C CA . GLU A 1 384 ? 20.623 14.834 -15.083 1.00 77.81 384 GLU A CA 1
ATOM 3032 C C . GLU A 1 384 ? 20.115 15.183 -16.487 1.00 77.81 384 GLU A C 1
ATOM 3034 O O . GLU A 1 384 ? 19.902 16.355 -16.801 1.00 77.81 384 GLU A O 1
ATOM 3039 N N . PHE A 1 385 ? 19.856 14.165 -17.313 1.00 83.31 385 PHE A N 1
ATOM 3040 C CA . PHE A 1 385 ? 19.337 14.345 -18.664 1.00 83.31 385 PHE A CA 1
ATOM 3041 C C . PHE A 1 385 ? 17.926 14.952 -18.655 1.00 83.31 385 PHE A C 1
ATOM 3043 O O . PHE A 1 385 ? 17.660 15.923 -19.362 1.00 83.31 385 PHE A O 1
ATOM 3050 N N . ASN A 1 386 ? 17.033 14.434 -17.808 1.00 83.81 386 ASN A N 1
ATOM 3051 C CA . ASN A 1 386 ? 15.641 14.883 -17.703 1.00 83.81 386 ASN A CA 1
ATOM 3052 C C . ASN A 1 386 ? 15.518 16.343 -17.222 1.00 83.81 386 ASN A C 1
ATOM 3054 O O . ASN A 1 386 ? 14.540 17.023 -17.548 1.00 83.81 386 ASN A O 1
ATOM 3058 N N . ALA A 1 387 ? 16.522 16.832 -16.484 1.00 81.62 387 ALA A N 1
ATOM 3059 C CA . ALA A 1 387 ? 16.624 18.210 -16.018 1.00 81.62 387 ALA A CA 1
ATOM 3060 C C . ALA A 1 387 ? 17.184 19.192 -17.069 1.00 81.62 387 ALA A C 1
ATOM 3062 O O . ALA A 1 387 ? 17.143 20.403 -16.838 1.00 81.62 387 ALA A O 1
ATOM 3063 N N . ALA A 1 388 ? 17.663 18.732 -18.232 1.00 82.38 388 ALA A N 1
ATOM 3064 C CA . ALA A 1 388 ? 18.219 19.608 -19.264 1.00 82.38 388 ALA A CA 1
ATOM 3065 C C . ALA A 1 388 ? 17.188 20.644 -19.760 1.00 82.38 388 ALA A C 1
ATOM 3067 O O . ALA A 1 388 ? 16.089 20.292 -20.184 1.00 82.38 388 ALA A O 1
ATOM 3068 N N . THR A 1 389 ? 17.555 21.929 -19.720 1.00 81.50 389 THR A N 1
ATOM 3069 C CA . THR A 1 389 ? 16.719 23.067 -20.171 1.00 81.50 389 THR A CA 1
ATOM 3070 C C . THR A 1 389 ? 17.207 23.693 -21.481 1.00 81.50 389 THR A C 1
ATOM 3072 O O . THR A 1 389 ? 16.586 24.623 -22.002 1.00 81.50 389 THR A O 1
ATOM 3075 N N . GLU A 1 390 ? 18.312 23.188 -22.030 1.00 82.19 390 GLU A N 1
ATOM 3076 C CA . GLU A 1 390 ? 18.900 23.610 -23.299 1.00 82.19 390 GLU A CA 1
ATOM 3077 C C . GLU A 1 390 ? 18.974 22.423 -24.264 1.00 82.19 390 GLU A C 1
ATOM 3079 O O . GLU A 1 390 ? 19.068 21.261 -23.853 1.00 82.19 390 GLU A O 1
ATOM 3084 N N . LEU A 1 391 ? 18.899 22.714 -25.564 1.00 79.12 391 LEU A N 1
ATOM 3085 C CA . LEU A 1 391 ? 19.104 21.685 -26.575 1.00 79.12 391 LEU A CA 1
ATOM 3086 C C . LEU A 1 391 ? 20.587 21.322 -26.612 1.00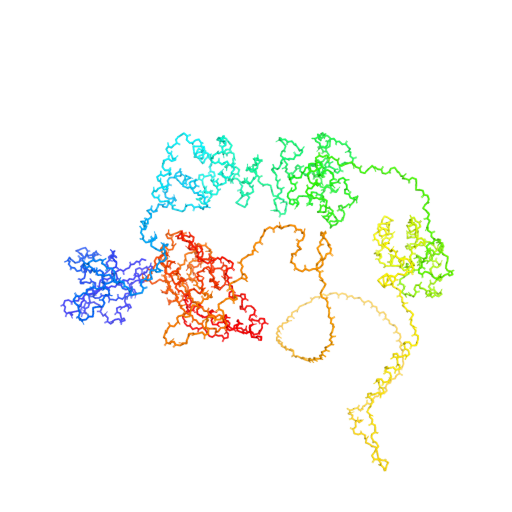 79.12 391 LEU A C 1
ATOM 3088 O O . LEU A 1 391 ? 21.437 22.209 -26.711 1.00 79.12 391 LEU A O 1
ATOM 3092 N N . LEU A 1 392 ? 20.887 20.026 -26.573 1.00 70.00 392 LEU A N 1
ATOM 3093 C CA . LEU A 1 392 ? 22.223 19.543 -26.883 1.00 70.00 392 LEU A CA 1
ATOM 3094 C C . LEU A 1 392 ? 22.560 19.953 -28.325 1.00 70.00 392 LEU A C 1
ATOM 3096 O O . LEU A 1 392 ? 21.673 19.926 -29.188 1.00 70.00 392 LEU A O 1
ATOM 3100 N N . PRO A 1 393 ? 23.817 20.336 -28.614 1.00 58.09 393 PRO A N 1
ATOM 3101 C CA . PRO A 1 393 ? 24.232 20.556 -29.987 1.00 58.09 393 PRO A CA 1
ATOM 3102 C C . PRO A 1 393 ? 23.992 19.260 -30.759 1.00 58.09 393 PRO A C 1
ATOM 3104 O O . PRO A 1 393 ? 24.530 18.211 -30.399 1.00 58.09 393 PRO A O 1
ATOM 3107 N N . LEU A 1 394 ? 23.166 19.336 -31.806 1.00 48.78 394 LEU A N 1
ATOM 3108 C CA . LEU A 1 394 ? 22.987 18.221 -32.727 1.00 48.78 394 LEU A CA 1
ATOM 3109 C C . LEU A 1 394 ? 24.372 17.767 -33.206 1.00 48.78 394 LEU A C 1
ATOM 3111 O O . LEU A 1 394 ? 25.209 18.635 -33.494 1.00 48.78 394 LEU A O 1
ATOM 3115 N N . PRO A 1 395 ? 24.627 16.452 -33.337 1.00 45.00 395 PRO A N 1
ATOM 3116 C CA . PRO A 1 395 ? 25.758 15.990 -34.122 1.00 45.00 395 PRO A CA 1
ATOM 3117 C C . PRO A 1 395 ? 25.643 16.675 -35.480 1.00 45.00 395 PRO A C 1
ATOM 3119 O O . PRO A 1 395 ? 24.646 16.495 -36.183 1.00 45.00 395 PRO A O 1
ATOM 3122 N N . ALA A 1 396 ? 26.607 17.537 -35.815 1.00 36.28 396 ALA A N 1
ATOM 3123 C CA . ALA A 1 396 ? 26.602 18.176 -37.120 1.00 36.28 396 ALA A CA 1
ATOM 3124 C C . ALA A 1 396 ? 26.538 17.058 -38.170 1.00 36.28 396 ALA A C 1
ATOM 3126 O O . ALA A 1 396 ? 27.243 16.057 -37.985 1.00 36.28 396 ALA A O 1
ATOM 3127 N N . PRO A 1 397 ? 25.730 17.187 -39.243 1.00 35.59 397 PRO A N 1
ATOM 3128 C CA . PRO A 1 397 ? 25.795 16.231 -40.336 1.00 35.59 397 PRO A CA 1
ATOM 3129 C C . PRO A 1 397 ? 27.256 16.185 -40.755 1.00 35.59 397 PRO A C 1
ATOM 3131 O O . PRO A 1 397 ? 27.822 17.224 -41.110 1.00 35.59 397 PRO A O 1
ATOM 3134 N N . ALA A 1 398 ? 27.887 15.021 -40.585 1.00 35.34 398 ALA A N 1
ATOM 3135 C CA . ALA A 1 398 ? 29.314 14.904 -40.790 1.00 35.34 398 ALA A CA 1
ATOM 3136 C C . ALA A 1 398 ? 29.582 15.306 -42.238 1.00 35.34 398 ALA A C 1
ATOM 3138 O O . ALA A 1 398 ? 29.198 14.593 -43.164 1.00 35.34 398 ALA A O 1
ATOM 3139 N N . ALA A 1 399 ? 30.214 16.468 -42.430 1.00 34.69 399 ALA A N 1
ATOM 3140 C CA . ALA A 1 399 ? 30.900 16.740 -43.676 1.00 34.69 399 ALA A CA 1
ATOM 3141 C C . ALA A 1 399 ? 31.836 15.551 -43.859 1.00 34.69 399 ALA A C 1
ATOM 3143 O O . ALA A 1 399 ? 32.644 15.309 -42.959 1.00 34.69 399 ALA A O 1
ATOM 3144 N N . GLU A 1 400 ? 31.630 14.774 -44.929 1.00 34.38 400 GLU A N 1
ATOM 3145 C CA . GLU A 1 400 ? 32.338 13.515 -45.149 1.00 34.38 400 GLU A CA 1
ATOM 3146 C C . GLU A 1 400 ? 33.823 13.756 -44.876 1.00 34.38 400 GLU A C 1
ATOM 3148 O O . GLU A 1 400 ? 34.440 14.560 -45.586 1.00 34.38 400 GLU A O 1
ATOM 3153 N N . PRO A 1 401 ? 34.404 13.160 -43.817 1.00 35.59 401 PRO A N 1
ATOM 3154 C CA . PRO A 1 401 ? 35.820 13.327 -43.599 1.00 35.59 401 PRO A CA 1
ATOM 3155 C C . PRO A 1 401 ? 36.496 12.667 -44.794 1.00 35.59 401 PRO A C 1
ATOM 3157 O O . PRO A 1 401 ? 36.280 11.479 -45.041 1.00 35.59 401 PRO A O 1
ATOM 3160 N N . GLU A 1 402 ? 37.305 13.428 -45.538 1.00 37.94 402 GLU A N 1
ATOM 3161 C CA . GLU A 1 402 ? 38.262 12.837 -46.468 1.00 37.94 402 GLU A CA 1
ATOM 3162 C C . GLU A 1 402 ? 39.099 11.854 -45.652 1.00 37.94 402 GLU A C 1
ATOM 3164 O O . GLU A 1 402 ? 39.938 12.261 -44.847 1.00 37.94 402 GLU A O 1
ATOM 3169 N N . VAL A 1 403 ? 38.797 10.560 -45.787 1.00 37.44 403 VAL A N 1
ATOM 3170 C CA . VAL A 1 403 ? 39.402 9.520 -44.961 1.00 37.44 403 VAL A CA 1
ATOM 3171 C C . VAL A 1 403 ? 40.899 9.535 -45.261 1.00 37.44 403 VAL A C 1
ATOM 3173 O O . VAL A 1 403 ? 41.280 9.203 -46.390 1.00 37.44 403 VAL A O 1
ATOM 3176 N N . PRO A 1 404 ? 41.774 9.907 -44.304 1.00 39.06 404 PRO A N 1
ATOM 3177 C CA . PRO A 1 404 ? 43.201 9.741 -44.510 1.00 39.06 404 PRO A CA 1
ATOM 3178 C C . PRO A 1 404 ? 43.431 8.244 -44.697 1.00 39.06 404 PRO A C 1
ATOM 3180 O O . PRO A 1 404 ? 43.030 7.457 -43.840 1.00 39.06 404 PRO A O 1
ATOM 3183 N N . ALA A 1 405 ? 43.996 7.862 -45.847 1.00 42.34 405 ALA A N 1
ATOM 3184 C CA . ALA A 1 405 ? 44.063 6.472 -46.290 1.00 42.34 405 ALA A CA 1
ATOM 3185 C C . ALA A 1 405 ? 44.515 5.552 -45.146 1.00 42.34 405 ALA A C 1
ATOM 3187 O O . ALA A 1 405 ? 45.640 5.680 -44.656 1.00 42.34 405 ALA A O 1
ATOM 3188 N N . ALA A 1 406 ? 43.612 4.669 -44.706 1.00 47.19 406 ALA A N 1
ATOM 3189 C CA . ALA A 1 406 ? 43.837 3.829 -43.541 1.00 47.19 406 ALA A CA 1
ATOM 3190 C C . ALA A 1 406 ? 45.116 3.011 -43.746 1.00 47.19 406 ALA A C 1
ATOM 3192 O O . ALA A 1 406 ? 45.233 2.260 -44.718 1.00 47.19 406 ALA A O 1
ATOM 3193 N N . GLN A 1 407 ? 46.089 3.163 -42.844 1.00 58.72 407 GLN A N 1
ATOM 3194 C CA . GLN A 1 407 ? 47.235 2.264 -42.844 1.00 58.72 407 GLN A CA 1
ATOM 3195 C C . GLN A 1 407 ? 46.733 0.875 -42.423 1.00 58.72 407 GLN A C 1
ATOM 3197 O O . GLN A 1 407 ? 46.083 0.756 -41.380 1.00 58.72 407 GLN A O 1
ATOM 3202 N N . PRO A 1 408 ? 46.985 -0.172 -43.226 1.00 56.97 408 PRO A N 1
ATOM 3203 C CA . PRO A 1 408 ? 46.309 -1.454 -43.052 1.00 56.97 408 PRO A CA 1
ATOM 3204 C C . PRO A 1 408 ? 46.868 -2.298 -41.899 1.00 56.97 408 PRO A C 1
ATOM 3206 O O . PRO A 1 408 ? 46.318 -3.357 -41.616 1.00 56.97 408 PRO A O 1
ATOM 3209 N N . GLY A 1 409 ? 47.939 -1.846 -41.242 1.00 64.69 409 GLY A N 1
ATOM 3210 C CA . GLY A 1 409 ? 48.713 -2.654 -40.304 1.00 64.69 409 GLY A CA 1
ATOM 3211 C C . GLY A 1 409 ? 49.751 -3.529 -41.011 1.00 64.69 409 GLY A C 1
ATOM 3212 O O . GLY A 1 409 ? 50.159 -3.228 -42.137 1.00 64.69 409 GLY A O 1
ATOM 3213 N N . GLY A 1 410 ? 50.170 -4.611 -40.354 1.00 62.97 410 GLY A N 1
ATOM 3214 C CA . GLY A 1 410 ? 51.104 -5.619 -40.873 1.00 62.97 410 GLY A CA 1
ATOM 3215 C C . GLY A 1 410 ? 52.515 -5.543 -40.277 1.00 62.97 410 GLY A C 1
ATOM 3216 O O . GLY A 1 410 ? 53.456 -6.089 -40.854 1.00 62.97 410 GLY A O 1
ATOM 3217 N N . GLY A 1 411 ? 52.678 -4.835 -39.155 1.00 60.03 411 GLY A N 1
ATOM 3218 C CA . GLY A 1 411 ? 53.935 -4.741 -38.401 1.00 60.03 411 GLY A CA 1
ATOM 3219 C C . GLY A 1 411 ? 53.916 -5.513 -37.078 1.00 60.03 411 GLY A C 1
ATOM 3220 O O . GLY A 1 411 ? 54.979 -5.767 -36.508 1.00 60.03 411 GLY A O 1
ATOM 3221 N N . GLY A 1 412 ? 52.726 -5.875 -36.591 1.00 65.00 412 GLY A N 1
ATOM 3222 C CA . GLY A 1 412 ? 52.539 -6.719 -35.421 1.00 65.00 412 GLY A CA 1
ATOM 3223 C C . GLY A 1 412 ? 52.895 -8.179 -35.691 1.00 65.00 412 GLY A C 1
ATOM 3224 O O . GLY A 1 412 ? 52.891 -8.661 -36.826 1.00 65.00 412 GLY A O 1
ATOM 3225 N N . LYS A 1 413 ? 53.193 -8.911 -34.618 1.00 73.94 413 LYS A N 1
ATOM 3226 C CA . LYS A 1 413 ? 53.178 -10.371 -34.667 1.00 73.94 413 LYS A CA 1
ATOM 3227 C C . LYS A 1 413 ? 51.736 -10.858 -34.564 1.00 73.94 413 LYS A C 1
ATOM 3229 O O . LYS A 1 413 ? 50.957 -10.279 -33.815 1.00 73.94 413 LYS A O 1
ATOM 3234 N N . THR A 1 414 ? 51.421 -11.945 -35.261 1.00 81.94 414 THR A N 1
ATOM 3235 C CA . THR A 1 414 ? 50.112 -12.603 -35.180 1.00 81.94 414 THR A CA 1
ATOM 3236 C C . THR A 1 414 ? 50.274 -14.117 -35.061 1.00 81.94 414 THR A C 1
ATOM 3238 O O . THR A 1 414 ? 51.347 -14.639 -35.357 1.00 81.94 414 THR A O 1
ATOM 3241 N N . ASP A 1 415 ? 49.205 -14.817 -34.685 1.00 80.62 415 ASP A N 1
ATOM 3242 C CA . ASP A 1 415 ? 49.055 -16.286 -34.636 1.00 80.62 415 ASP A CA 1
ATOM 3243 C C . ASP A 1 415 ? 49.330 -17.032 -35.962 1.00 80.62 415 ASP A C 1
ATOM 3245 O O . ASP A 1 415 ? 49.253 -18.261 -36.045 1.00 80.62 415 ASP A O 1
ATOM 3249 N N . ARG A 1 416 ? 49.624 -16.301 -37.039 1.00 82.38 416 ARG A N 1
ATOM 3250 C CA . ARG A 1 416 ? 49.881 -16.849 -38.367 1.00 82.38 416 ARG A CA 1
ATOM 3251 C C . ARG A 1 416 ? 51.283 -17.452 -38.451 1.00 82.38 416 ARG A C 1
ATOM 3253 O O . ARG A 1 416 ? 52.246 -16.960 -37.871 1.00 82.38 416 ARG A O 1
ATOM 3260 N N . ASN A 1 417 ? 51.414 -18.503 -39.262 1.00 70.25 417 ASN A N 1
ATOM 3261 C CA . ASN A 1 417 ? 52.698 -19.146 -39.552 1.00 70.25 417 ASN A CA 1
ATOM 3262 C C . ASN A 1 417 ? 53.753 -18.099 -39.997 1.00 70.25 417 ASN A C 1
ATOM 3264 O O . ASN A 1 417 ? 53.433 -17.299 -40.876 1.00 70.25 417 ASN A O 1
ATOM 3268 N N . PRO A 1 418 ? 55.007 -18.125 -39.498 1.00 64.19 418 PRO A N 1
ATOM 3269 C CA . PRO A 1 418 ? 56.054 -17.153 -39.852 1.00 64.19 418 PRO A CA 1
ATOM 3270 C C . PRO A 1 418 ? 56.347 -16.963 -41.351 1.00 64.19 418 PRO A C 1
ATOM 3272 O O . PRO A 1 418 ? 56.935 -15.955 -41.733 1.00 64.19 418 PRO A O 1
ATOM 3275 N N . ASN A 1 419 ? 55.965 -17.916 -42.208 1.00 61.44 419 ASN A N 1
ATOM 3276 C CA . ASN A 1 419 ? 56.098 -17.808 -43.668 1.00 61.44 419 ASN A CA 1
ATOM 3277 C C . ASN A 1 419 ? 54.885 -17.152 -44.361 1.00 61.44 419 ASN A C 1
ATOM 3279 O O . ASN A 1 419 ? 54.878 -17.005 -45.586 1.00 61.44 419 ASN A O 1
ATOM 3283 N N . TYR A 1 420 ? 53.843 -16.797 -43.610 1.00 69.50 420 TYR A N 1
ATOM 3284 C CA . TYR A 1 420 ? 52.644 -16.137 -44.113 1.00 69.50 420 TYR A CA 1
ATOM 3285 C C . TYR A 1 420 ? 52.881 -14.635 -44.298 1.00 69.50 420 TYR A C 1
ATOM 3287 O O . TYR A 1 420 ? 53.540 -13.994 -43.482 1.00 69.50 420 TYR A O 1
ATOM 3295 N N . LYS A 1 421 ? 52.323 -14.055 -45.364 1.00 67.81 421 LYS A N 1
ATOM 3296 C CA . LYS A 1 421 ? 52.386 -12.609 -45.598 1.00 67.81 421 LYS A CA 1
ATOM 3297 C C . LYS A 1 421 ? 51.120 -11.939 -45.060 1.00 67.81 421 LYS A C 1
ATOM 3299 O O . LYS A 1 421 ? 50.042 -12.261 -45.558 1.00 67.81 421 LYS A O 1
ATOM 3304 N N . PRO A 1 422 ? 51.220 -11.006 -44.096 1.00 69.31 422 PRO A N 1
ATOM 3305 C CA . PRO A 1 422 ? 50.106 -10.145 -43.723 1.00 69.31 422 PRO A CA 1
ATOM 3306 C C . PRO A 1 422 ? 49.929 -9.080 -44.814 1.00 69.31 422 PRO A C 1
ATOM 3308 O O . PRO A 1 422 ? 50.406 -7.954 -44.706 1.00 69.31 422 PRO A O 1
ATOM 3311 N N . ASP A 1 423 ? 49.293 -9.474 -45.914 1.00 83.12 423 ASP A N 1
ATOM 3312 C CA . ASP A 1 423 ? 48.849 -8.593 -46.989 1.00 83.12 423 ASP A CA 1
ATOM 3313 C C . ASP A 1 423 ? 47.357 -8.822 -47.284 1.00 83.12 423 ASP A C 1
ATOM 3315 O O . ASP A 1 423 ? 46.727 -9.753 -46.773 1.00 83.12 423 ASP A O 1
ATOM 3319 N N . PHE A 1 424 ? 46.762 -7.936 -48.083 1.00 85.00 424 PHE A N 1
ATOM 3320 C CA . PHE A 1 424 ? 45.335 -8.009 -48.392 1.00 85.00 424 PHE A CA 1
ATOM 3321 C C . PHE A 1 424 ? 44.937 -9.251 -49.211 1.00 85.00 424 PHE A C 1
ATOM 3323 O O . PHE A 1 424 ? 43.790 -9.685 -49.117 1.00 85.00 424 PHE A O 1
ATOM 3330 N N . ASP A 1 425 ? 45.857 -9.843 -49.977 1.00 84.88 425 ASP A N 1
ATOM 3331 C CA . ASP A 1 425 ? 45.596 -11.068 -50.744 1.00 84.88 425 ASP A CA 1
ATOM 3332 C C . ASP A 1 425 ? 45.554 -12.291 -49.806 1.00 84.88 425 ASP A C 1
ATOM 3334 O O . ASP A 1 425 ? 44.785 -13.239 -50.014 1.00 84.88 425 ASP A O 1
ATOM 3338 N N . GLY A 1 426 ? 46.356 -12.253 -48.737 1.00 85.75 426 GLY A N 1
ATOM 3339 C CA . GLY A 1 426 ? 46.232 -13.121 -47.574 1.00 85.75 426 GLY A CA 1
ATOM 3340 C C . GLY A 1 426 ? 44.894 -12.929 -46.855 1.00 85.75 426 GLY A C 1
ATOM 3341 O O . GLY A 1 426 ? 44.148 -13.897 -46.702 1.00 85.75 426 GLY A O 1
ATOM 3342 N N . LEU A 1 427 ? 44.554 -11.694 -46.469 1.00 89.56 427 LEU A N 1
ATOM 3343 C CA . LEU A 1 427 ? 43.305 -11.387 -45.757 1.00 89.56 427 LEU A CA 1
ATOM 3344 C C . LEU A 1 427 ? 42.063 -11.870 -46.525 1.00 89.56 427 LEU A C 1
ATOM 3346 O O . LEU A 1 427 ? 41.229 -12.559 -45.948 1.00 89.56 427 LEU A O 1
ATOM 3350 N N . ASP A 1 428 ? 41.966 -11.604 -47.832 1.00 92.12 428 ASP A N 1
ATOM 3351 C CA . ASP A 1 428 ? 40.858 -12.105 -48.661 1.00 92.12 428 ASP A CA 1
ATOM 3352 C C . ASP A 1 428 ? 40.765 -13.640 -48.646 1.00 92.12 428 ASP A C 1
ATOM 3354 O O . ASP A 1 428 ? 39.674 -14.210 -48.650 1.00 92.12 428 ASP A O 1
ATOM 3358 N N . THR A 1 429 ? 41.908 -14.329 -48.594 1.00 89.94 429 THR A N 1
ATOM 3359 C CA . THR A 1 429 ? 41.938 -15.794 -48.498 1.00 89.94 429 THR A CA 1
ATOM 3360 C C . THR A 1 429 ? 41.393 -16.270 -47.149 1.00 89.94 429 THR A C 1
ATOM 3362 O O . THR A 1 429 ? 40.643 -17.242 -47.114 1.00 89.94 429 THR A O 1
ATOM 3365 N N . GLU A 1 430 ? 41.718 -15.580 -46.053 1.00 91.56 430 GLU A N 1
ATOM 3366 C CA . GLU A 1 430 ? 41.193 -15.872 -44.710 1.00 91.56 430 GLU A CA 1
ATOM 3367 C C . GLU A 1 430 ? 39.690 -15.578 -44.602 1.00 91.56 430 GLU A C 1
ATOM 3369 O O . GLU A 1 430 ? 38.951 -16.411 -44.082 1.00 91.56 430 GLU A O 1
ATOM 3374 N N . ILE A 1 431 ? 39.210 -14.469 -45.176 1.00 93.75 431 ILE A N 1
ATOM 3375 C CA . ILE A 1 431 ? 37.778 -14.135 -45.237 1.00 93.75 431 ILE A CA 1
ATOM 3376 C C . ILE A 1 431 ? 37.014 -15.212 -46.017 1.00 93.75 431 ILE A C 1
ATOM 3378 O O . ILE A 1 431 ? 36.019 -15.744 -45.524 1.00 93.75 431 ILE A O 1
ATOM 3382 N N . ALA A 1 432 ? 37.492 -15.592 -47.207 1.00 92.56 432 ALA A N 1
ATOM 3383 C CA . ALA A 1 432 ? 36.854 -16.635 -48.007 1.00 92.56 432 ALA A CA 1
ATOM 3384 C C . ALA A 1 432 ? 36.815 -17.986 -47.271 1.00 92.56 432 ALA A C 1
ATOM 3386 O O . ALA A 1 432 ? 35.772 -18.639 -47.258 1.00 92.56 432 ALA A O 1
ATOM 3387 N N . LEU A 1 433 ? 37.904 -18.379 -46.598 1.00 91.38 433 LEU A N 1
ATOM 3388 C CA . LEU A 1 433 ? 37.943 -19.581 -45.757 1.00 91.38 433 LEU A CA 1
ATOM 3389 C C . LEU A 1 433 ? 36.942 -19.515 -44.592 1.00 91.38 433 LEU A C 1
ATOM 3391 O O . LEU A 1 433 ? 36.250 -20.499 -44.334 1.00 91.38 433 LEU A O 1
ATOM 3395 N N . ALA A 1 434 ? 36.824 -18.370 -43.918 1.00 92.56 434 ALA A N 1
ATOM 3396 C CA . ALA A 1 434 ? 35.901 -18.192 -42.801 1.00 92.56 434 ALA A CA 1
ATOM 3397 C C . ALA A 1 434 ? 34.422 -18.267 -43.229 1.00 92.56 434 ALA A C 1
ATOM 3399 O O . ALA A 1 434 ? 33.599 -18.770 -42.462 1.00 92.56 434 ALA A O 1
ATOM 3400 N N . THR A 1 435 ? 34.090 -17.842 -44.460 1.00 90.31 435 THR A N 1
ATOM 3401 C CA . THR A 1 435 ? 32.730 -17.966 -45.030 1.00 90.31 435 THR A CA 1
ATOM 3402 C C . THR A 1 435 ? 32.322 -19.398 -45.401 1.00 90.31 435 THR A C 1
ATOM 3404 O O . THR A 1 435 ? 31.138 -19.647 -45.635 1.00 90.31 435 THR A O 1
ATOM 3407 N N . LEU A 1 436 ? 33.257 -20.358 -45.437 1.00 88.56 436 LEU A N 1
ATOM 3408 C CA . LEU A 1 436 ? 32.934 -21.765 -45.682 1.00 88.56 436 LEU A CA 1
ATOM 3409 C C . LEU A 1 436 ? 32.241 -22.389 -44.464 1.00 88.56 436 LEU A C 1
ATOM 3411 O O . LEU A 1 436 ? 32.689 -22.246 -43.325 1.00 88.56 436 LEU A O 1
ATOM 3415 N N . SER A 1 437 ? 31.182 -23.158 -44.727 1.00 82.00 437 SER A N 1
ATOM 3416 C CA . SER A 1 437 ? 30.358 -23.822 -43.708 1.00 82.00 437 SER A CA 1
ATOM 3417 C C . SER A 1 437 ? 30.999 -25.051 -43.055 1.00 82.00 437 SER A C 1
ATOM 3419 O O . SER A 1 437 ? 30.380 -25.644 -42.176 1.00 82.00 437 SER A O 1
ATOM 3421 N N . ALA A 1 438 ? 32.170 -25.481 -43.528 1.00 82.75 438 ALA A N 1
ATOM 3422 C CA . ALA A 1 438 ? 32.896 -26.630 -42.998 1.00 82.75 438 ALA A CA 1
ATOM 3423 C C . ALA A 1 438 ? 33.863 -26.199 -41.889 1.00 82.75 438 ALA A C 1
ATOM 3425 O O . ALA A 1 438 ? 34.567 -25.197 -42.030 1.00 82.75 438 ALA A O 1
ATOM 3426 N N . ASP A 1 439 ? 33.943 -26.987 -40.823 1.00 88.06 439 ASP A N 1
ATOM 3427 C CA . ASP A 1 439 ? 34.899 -26.781 -39.737 1.00 88.06 439 ASP A CA 1
ATOM 3428 C C . ASP A 1 439 ? 36.207 -27.535 -40.057 1.00 88.06 439 ASP A C 1
ATOM 3430 O O . ASP A 1 439 ? 36.180 -28.624 -40.634 1.00 88.06 439 ASP A O 1
ATOM 3434 N N . PHE A 1 440 ? 37.358 -26.923 -39.767 1.00 88.69 440 PHE A N 1
ATOM 3435 C CA . PHE A 1 440 ? 38.691 -27.441 -40.106 1.00 88.69 440 PHE A CA 1
ATOM 3436 C C . PHE A 1 440 ? 39.778 -26.751 -39.269 1.00 88.69 440 PHE A C 1
ATOM 3438 O O . PHE A 1 440 ? 39.527 -25.752 -38.587 1.00 88.69 440 PHE A O 1
ATOM 3445 N N . ASN A 1 441 ? 41.011 -27.256 -39.334 1.00 88.31 441 ASN A N 1
ATOM 3446 C CA . ASN A 1 441 ? 42.144 -26.639 -38.660 1.00 88.31 441 ASN A CA 1
ATOM 3447 C C . ASN A 1 441 ? 42.517 -25.330 -39.382 1.00 88.31 441 ASN A C 1
ATOM 3449 O O . ASN A 1 441 ? 43.035 -25.338 -40.495 1.00 88.31 441 ASN A O 1
ATOM 3453 N N . ILE A 1 442 ? 42.261 -24.182 -38.748 1.00 88.56 442 ILE A N 1
ATOM 3454 C CA . ILE A 1 442 ? 42.560 -22.861 -39.331 1.00 88.56 442 ILE A CA 1
ATOM 3455 C C . ILE A 1 442 ? 44.069 -22.598 -39.536 1.00 88.56 442 ILE A C 1
ATOM 3457 O O . ILE A 1 442 ? 44.439 -21.663 -40.252 1.00 88.56 442 ILE A O 1
ATOM 3461 N N . TYR A 1 443 ? 44.944 -23.420 -38.948 1.00 87.19 443 TYR A N 1
ATOM 3462 C CA . TYR A 1 443 ? 46.401 -23.353 -39.104 1.00 87.19 443 TYR A CA 1
ATOM 3463 C C . TYR A 1 443 ? 46.953 -24.383 -40.105 1.00 87.19 443 TYR A C 1
ATOM 3465 O O . TYR A 1 443 ? 47.956 -24.086 -40.756 1.00 87.19 443 TYR A O 1
ATOM 3473 N N . ASP A 1 444 ? 46.265 -25.514 -40.305 1.00 84.69 444 ASP A N 1
ATOM 3474 C CA . ASP A 1 444 ? 46.560 -26.525 -41.335 1.00 84.69 444 ASP A CA 1
ATOM 3475 C C . ASP A 1 444 ? 45.353 -26.726 -42.268 1.00 84.69 444 ASP A C 1
ATOM 3477 O O . ASP A 1 444 ? 44.436 -27.506 -42.005 1.00 84.69 444 ASP A O 1
ATOM 3481 N N . ILE A 1 445 ? 45.320 -25.949 -43.353 1.00 85.25 445 ILE A N 1
ATOM 3482 C CA . ILE A 1 445 ? 44.150 -25.828 -44.231 1.00 85.25 445 ILE A CA 1
ATOM 3483 C C . ILE A 1 445 ? 44.186 -26.928 -45.311 1.00 85.25 445 ILE A C 1
ATOM 3485 O O . ILE A 1 445 ? 45.092 -26.914 -46.153 1.00 85.25 445 ILE A O 1
ATOM 3489 N N . PRO A 1 446 ? 43.177 -27.822 -45.396 1.00 87.81 446 PRO A N 1
ATOM 3490 C CA . PRO A 1 446 ? 43.146 -28.877 -46.408 1.00 87.81 446 PRO A CA 1
ATOM 3491 C C . PRO A 1 446 ? 43.175 -28.328 -47.842 1.00 87.81 446 PRO A C 1
ATOM 3493 O O . PRO A 1 446 ? 42.501 -27.347 -48.165 1.00 87.81 446 PRO A O 1
ATOM 3496 N N . SER A 1 447 ? 43.904 -28.987 -48.749 1.00 82.44 447 SER A N 1
ATOM 3497 C CA . SER A 1 447 ? 44.135 -28.466 -50.109 1.00 82.44 447 SER A CA 1
ATOM 3498 C C . SER A 1 447 ? 42.855 -28.250 -50.931 1.00 82.44 447 SER A C 1
ATOM 3500 O O . SER A 1 447 ? 42.784 -27.303 -51.715 1.00 82.44 447 SER A O 1
ATOM 3502 N N . ASP A 1 448 ? 41.828 -29.086 -50.746 1.00 84.00 448 ASP A N 1
ATOM 3503 C CA . ASP A 1 448 ? 40.532 -28.910 -51.416 1.00 84.00 448 ASP A CA 1
ATOM 3504 C C . ASP A 1 448 ? 39.748 -27.704 -50.866 1.00 84.00 448 ASP A C 1
ATOM 3506 O O . ASP A 1 448 ? 39.152 -26.960 -51.647 1.00 84.00 448 ASP A O 1
ATOM 3510 N N . VAL A 1 449 ? 39.817 -27.458 -49.552 1.00 87.31 449 VAL A N 1
ATOM 3511 C CA . VAL A 1 449 ? 39.217 -26.293 -48.870 1.00 87.31 449 VAL A CA 1
ATOM 3512 C C . VAL A 1 449 ? 39.913 -25.004 -49.319 1.00 87.31 449 VAL A C 1
ATOM 3514 O O . VAL A 1 449 ? 39.257 -24.034 -49.701 1.00 87.31 449 VAL A O 1
ATOM 3517 N N . PHE A 1 450 ? 41.247 -25.012 -49.392 1.00 87.38 450 PHE A N 1
ATOM 3518 C CA . PHE A 1 450 ? 42.027 -23.890 -49.921 1.00 87.38 450 PHE A CA 1
ATOM 3519 C C . PHE A 1 450 ? 41.685 -23.583 -51.390 1.00 87.38 450 PHE A C 1
ATOM 3521 O O . PHE A 1 450 ? 41.546 -22.418 -51.772 1.00 87.38 450 PHE A O 1
ATOM 3528 N N . ARG A 1 451 ? 41.485 -24.619 -52.222 1.00 89.00 451 ARG A N 1
ATOM 3529 C CA . ARG A 1 451 ? 41.046 -24.462 -53.620 1.00 89.00 451 ARG A CA 1
ATOM 3530 C C . ARG A 1 451 ? 39.645 -23.846 -53.717 1.00 89.00 451 ARG A C 1
ATOM 3532 O O . ARG A 1 451 ? 39.430 -23.007 -54.589 1.00 89.00 451 ARG A O 1
ATOM 3539 N N . GLN A 1 452 ? 38.716 -24.226 -52.837 1.00 89.88 452 GLN A N 1
ATOM 3540 C CA . GLN A 1 452 ? 37.377 -23.622 -52.767 1.00 89.88 452 GLN A CA 1
ATOM 3541 C C . GLN A 1 452 ? 37.440 -22.145 -52.359 1.00 89.88 452 GLN A C 1
ATOM 3543 O O . GLN A 1 452 ? 36.863 -21.307 -53.048 1.00 89.88 452 GLN A O 1
ATOM 3548 N N . ALA A 1 453 ? 38.204 -21.798 -51.320 1.00 91.00 453 ALA A N 1
ATOM 3549 C CA . ALA A 1 453 ? 38.380 -20.404 -50.912 1.00 91.00 453 ALA A CA 1
ATOM 3550 C C . ALA A 1 453 ? 38.987 -19.542 -52.033 1.00 91.00 453 ALA A C 1
ATOM 3552 O O . ALA A 1 453 ? 38.484 -18.459 -52.320 1.00 91.00 453 ALA A O 1
ATOM 3553 N N . LYS A 1 454 ? 40.006 -20.041 -52.751 1.00 91.00 454 LYS A N 1
ATOM 3554 C CA . LYS A 1 454 ? 40.555 -19.336 -53.923 1.00 91.00 454 LYS A CA 1
ATOM 3555 C C . LYS A 1 454 ? 39.552 -19.182 -55.072 1.00 91.00 454 LYS A C 1
ATOM 3557 O O . LYS A 1 454 ? 39.633 -18.185 -55.785 1.00 91.00 454 LYS A O 1
ATOM 3562 N N . ALA A 1 455 ? 38.605 -20.107 -55.241 1.00 91.12 455 ALA A N 1
ATOM 3563 C CA . ALA A 1 455 ? 37.516 -19.945 -56.203 1.00 91.12 455 ALA A CA 1
ATOM 3564 C C . ALA A 1 455 ? 36.531 -18.838 -55.778 1.00 91.12 455 ALA A C 1
ATOM 3566 O O . ALA A 1 455 ? 36.153 -18.033 -56.621 1.00 91.12 455 ALA A O 1
ATOM 3567 N N . ILE A 1 456 ? 36.192 -18.740 -54.486 1.00 91.75 456 ILE A N 1
ATOM 3568 C CA . ILE A 1 456 ? 35.335 -17.672 -53.936 1.00 91.75 456 ILE A CA 1
ATOM 3569 C C . ILE A 1 456 ? 35.984 -16.291 -54.120 1.00 91.75 456 ILE A C 1
ATOM 3571 O O . ILE A 1 456 ? 35.338 -15.385 -54.642 1.00 91.75 456 ILE A O 1
ATOM 3575 N N . VAL A 1 457 ? 37.273 -16.142 -53.781 1.00 91.94 457 VAL A N 1
ATOM 3576 C CA . VAL A 1 457 ? 38.020 -14.884 -54.001 1.00 91.94 457 VAL A CA 1
ATOM 3577 C C . VAL A 1 457 ? 38.039 -14.500 -55.486 1.00 91.94 457 VAL A C 1
ATOM 3579 O O . VAL A 1 457 ? 37.856 -13.336 -55.828 1.00 91.94 457 VAL A O 1
ATOM 3582 N N . ALA A 1 458 ? 38.231 -15.473 -56.385 1.00 91.19 458 ALA A N 1
ATOM 3583 C CA . ALA A 1 458 ? 38.264 -15.226 -57.827 1.00 91.19 458 ALA A CA 1
ATOM 3584 C C . ALA A 1 458 ? 36.886 -14.899 -58.434 1.00 91.19 458 ALA A C 1
ATOM 3586 O O . ALA A 1 458 ? 36.821 -14.161 -59.417 1.00 91.19 458 ALA A O 1
ATOM 3587 N N . ALA A 1 459 ? 35.802 -15.445 -57.874 1.00 90.31 459 ALA A N 1
ATOM 3588 C CA . ALA A 1 459 ? 34.432 -15.141 -58.284 1.00 90.31 459 ALA A CA 1
ATOM 3589 C C . ALA A 1 459 ? 33.930 -13.800 -57.715 1.00 90.31 459 ALA A C 1
ATOM 3591 O O . ALA A 1 459 ? 33.124 -13.130 -58.358 1.00 90.31 459 ALA A O 1
ATOM 3592 N N . ASN A 1 460 ? 34.455 -13.385 -56.554 1.00 88.62 460 ASN A N 1
ATOM 3593 C CA . ASN A 1 460 ? 34.017 -12.211 -55.795 1.00 88.62 460 ASN A CA 1
ATOM 3594 C C . ASN A 1 460 ? 32.519 -12.269 -55.424 1.00 88.62 460 ASN A C 1
ATOM 3596 O O . ASN A 1 460 ? 31.793 -11.274 -55.508 1.00 88.62 460 ASN A O 1
ATOM 3600 N N . ASP A 1 461 ? 32.064 -13.464 -55.042 1.00 81.62 461 ASP A N 1
ATOM 3601 C CA . ASP A 1 461 ? 30.672 -13.746 -54.690 1.00 81.62 461 ASP A CA 1
ATOM 3602 C C . ASP A 1 461 ? 30.317 -13.271 -53.268 1.00 81.62 461 ASP A C 1
ATOM 3604 O O . ASP A 1 461 ? 31.165 -13.136 -52.380 1.00 81.62 461 ASP A O 1
ATOM 3608 N N . SER A 1 462 ? 29.024 -13.049 -53.030 1.00 85.44 462 SER A N 1
ATOM 3609 C CA . SER A 1 462 ? 28.486 -12.795 -51.688 1.00 85.44 462 SER A CA 1
ATOM 3610 C C . SER A 1 462 ? 28.428 -14.110 -50.886 1.00 85.44 462 SER A C 1
ATOM 3612 O O . SER A 1 462 ? 28.065 -15.140 -51.461 1.00 85.44 462 SER A O 1
ATOM 3614 N N . PRO A 1 463 ? 28.776 -14.138 -49.582 1.00 87.25 463 PRO A N 1
ATOM 3615 C CA . PRO A 1 463 ? 29.018 -12.998 -48.691 1.00 87.25 463 PRO A CA 1
ATOM 3616 C C . PRO A 1 463 ? 30.472 -12.498 -48.639 1.00 87.25 463 PRO A C 1
ATOM 3618 O O . PRO A 1 463 ? 30.746 -11.533 -47.927 1.00 87.25 463 PRO A O 1
ATOM 3621 N N . PHE A 1 464 ? 31.415 -13.145 -49.335 1.00 93.25 464 PHE A N 1
ATOM 3622 C CA . PHE A 1 464 ? 32.840 -12.791 -49.276 1.00 93.25 464 PHE A CA 1
ATOM 3623 C C . PHE A 1 464 ? 33.087 -11.332 -49.682 1.00 93.25 464 PHE A C 1
ATOM 3625 O O . PHE A 1 464 ? 33.808 -10.624 -48.980 1.00 93.25 464 PHE A O 1
ATOM 3632 N N . LYS A 1 465 ? 32.455 -10.873 -50.768 1.00 91.69 465 LYS A N 1
ATOM 3633 C CA . LYS A 1 465 ? 32.612 -9.512 -51.294 1.00 91.69 465 LYS A CA 1
ATOM 3634 C C . LYS A 1 465 ? 32.328 -8.433 -50.244 1.00 91.69 465 LYS A C 1
ATOM 3636 O O . LYS A 1 465 ? 33.145 -7.537 -50.042 1.00 91.69 465 LYS A O 1
ATOM 3641 N N . GLU A 1 466 ? 31.189 -8.524 -49.560 1.00 91.19 466 GLU A N 1
ATOM 3642 C CA . GLU A 1 466 ? 30.759 -7.513 -48.587 1.00 91.19 466 GLU A CA 1
ATOM 3643 C C . GLU A 1 466 ? 31.627 -7.526 -47.315 1.00 91.19 466 GLU A C 1
ATOM 3645 O O . GLU A 1 466 ? 31.909 -6.471 -46.744 1.00 91.19 466 GLU A O 1
ATOM 3650 N N . TRP A 1 467 ? 32.114 -8.703 -46.901 1.00 92.38 467 TRP A N 1
ATOM 3651 C CA . TRP A 1 467 ? 33.076 -8.827 -45.801 1.00 92.38 467 TRP A CA 1
ATOM 3652 C C . TRP A 1 467 ? 34.470 -8.307 -46.167 1.00 92.38 467 TRP A C 1
ATOM 3654 O O . TRP A 1 467 ? 35.077 -7.602 -45.362 1.00 92.38 467 TRP A O 1
ATOM 3664 N N . SER A 1 468 ? 34.965 -8.606 -47.373 1.00 92.56 468 SER A N 1
ATOM 3665 C CA . SER A 1 468 ? 36.244 -8.099 -47.887 1.00 92.56 468 SER A CA 1
ATOM 3666 C C . SER A 1 468 ? 36.242 -6.568 -47.939 1.00 92.56 468 SER A C 1
ATOM 3668 O O . SER A 1 468 ? 37.140 -5.936 -47.381 1.00 92.56 468 SER A O 1
ATOM 3670 N N . GLU A 1 469 ? 35.191 -5.950 -48.488 1.00 90.19 469 GLU A N 1
ATOM 3671 C CA . GLU A 1 469 ? 35.056 -4.488 -48.545 1.00 90.19 469 GLU A CA 1
ATOM 3672 C C . GLU A 1 469 ? 35.044 -3.836 -47.148 1.00 90.19 469 GLU A C 1
ATOM 3674 O O . GLU A 1 469 ? 35.727 -2.833 -46.923 1.00 90.19 469 GLU A O 1
ATOM 3679 N N . ALA A 1 470 ? 34.320 -4.413 -46.182 1.00 88.06 470 ALA A N 1
ATOM 3680 C CA . ALA A 1 470 ? 34.226 -3.860 -44.831 1.00 88.06 470 ALA A CA 1
ATOM 3681 C C . ALA A 1 470 ? 35.513 -4.042 -44.004 1.00 88.06 470 ALA A C 1
ATOM 3683 O O . ALA A 1 470 ? 35.942 -3.112 -43.316 1.00 88.06 470 ALA A O 1
ATOM 3684 N N . LEU A 1 471 ? 36.161 -5.208 -44.087 1.00 90.19 471 LEU A N 1
ATOM 3685 C CA . LEU A 1 471 ? 37.394 -5.490 -43.346 1.00 90.19 471 LEU A CA 1
ATOM 3686 C C . LEU A 1 471 ? 38.585 -4.719 -43.929 1.00 90.19 471 LEU A C 1
ATOM 3688 O O . LEU A 1 471 ? 39.360 -4.145 -43.171 1.00 90.19 471 LEU A O 1
ATOM 3692 N N . ARG A 1 472 ? 38.681 -4.569 -45.259 1.00 88.69 472 ARG A N 1
ATOM 3693 C CA . ARG A 1 472 ? 39.694 -3.707 -45.907 1.00 88.69 472 ARG A CA 1
ATOM 3694 C C . ARG A 1 472 ? 39.568 -2.225 -45.528 1.00 88.69 472 ARG A C 1
ATOM 3696 O O . ARG A 1 472 ? 40.560 -1.504 -45.592 1.00 88.69 472 ARG A O 1
ATOM 3703 N N . ALA A 1 473 ? 38.377 -1.774 -45.129 1.00 84.88 473 ALA A N 1
ATOM 3704 C CA . ALA A 1 473 ? 38.130 -0.423 -44.623 1.00 84.88 473 ALA A CA 1
ATOM 3705 C C . ALA A 1 473 ? 38.399 -0.259 -43.110 1.00 84.88 473 ALA A C 1
ATOM 3707 O O . ALA A 1 473 ? 38.274 0.849 -42.588 1.00 84.88 473 ALA A O 1
ATOM 3708 N N . THR A 1 474 ? 38.756 -1.334 -42.399 1.00 84.94 474 THR A N 1
ATOM 3709 C CA . THR A 1 474 ? 39.014 -1.316 -40.952 1.00 84.94 474 THR A CA 1
ATOM 3710 C C . THR A 1 474 ? 40.489 -0.965 -40.676 1.00 84.94 474 THR A C 1
ATOM 3712 O O . THR A 1 474 ? 41.380 -1.638 -41.202 1.00 84.94 474 THR A O 1
ATOM 3715 N N . PRO A 1 475 ? 40.798 0.081 -39.881 1.00 83.44 475 PRO A N 1
ATOM 3716 C CA . PRO A 1 475 ? 42.180 0.444 -39.556 1.00 83.44 475 PRO A CA 1
ATOM 3717 C C . PRO A 1 475 ? 42.930 -0.687 -38.839 1.00 83.44 475 PRO A C 1
ATOM 3719 O O . PRO A 1 475 ? 42.374 -1.317 -37.945 1.00 83.44 475 PRO A O 1
ATOM 3722 N N . GLY A 1 476 ? 44.192 -0.931 -39.210 1.00 84.19 476 GLY A N 1
ATOM 3723 C CA . GLY A 1 476 ? 45.032 -1.949 -38.559 1.00 84.19 476 GLY A CA 1
ATOM 3724 C C . GLY A 1 476 ? 44.595 -3.406 -38.772 1.00 84.19 476 GLY A C 1
ATOM 3725 O O . GLY A 1 476 ? 45.089 -4.287 -38.077 1.00 84.19 476 GLY A O 1
ATOM 3726 N N . ILE A 1 477 ? 43.688 -3.690 -39.717 1.00 88.38 477 ILE A N 1
ATOM 3727 C CA . ILE A 1 477 ? 43.082 -5.023 -39.880 1.00 88.38 477 ILE A CA 1
ATOM 3728 C C . ILE A 1 477 ? 44.090 -6.176 -40.049 1.00 88.38 477 ILE A C 1
ATOM 3730 O O . ILE A 1 477 ? 43.810 -7.299 -39.635 1.00 88.38 477 ILE A O 1
ATOM 3734 N N . LEU A 1 478 ? 45.269 -5.918 -40.626 1.00 86.69 478 LEU A N 1
ATOM 3735 C CA . LEU A 1 478 ? 46.308 -6.932 -40.840 1.00 86.69 478 LEU A CA 1
ATOM 3736 C C . LEU A 1 478 ? 47.095 -7.293 -39.567 1.00 86.69 478 LEU A C 1
ATOM 3738 O O . LEU A 1 478 ? 47.823 -8.284 -39.586 1.00 86.69 478 LEU A O 1
ATOM 3742 N N . ASP A 1 479 ? 46.961 -6.517 -38.486 1.00 85.81 479 ASP A N 1
ATOM 3743 C CA . ASP A 1 479 ? 47.600 -6.806 -37.196 1.00 85.81 479 ASP A CA 1
ATOM 3744 C C . ASP A 1 479 ? 46.748 -7.729 -36.295 1.00 85.81 479 ASP A C 1
ATOM 3746 O O . ASP A 1 479 ? 47.287 -8.264 -35.335 1.00 85.81 479 ASP A O 1
ATOM 3750 N N . TYR A 1 480 ? 45.469 -7.983 -36.611 1.00 88.75 480 TYR A N 1
ATOM 3751 C CA . TYR A 1 480 ? 44.598 -8.912 -35.863 1.00 88.75 480 TYR A CA 1
ATOM 3752 C C . TYR A 1 480 ? 44.888 -10.387 -36.170 1.00 88.75 480 TYR A C 1
ATOM 3754 O O . TYR A 1 480 ? 45.256 -10.722 -37.302 1.00 88.75 480 TYR A O 1
ATOM 3762 N N . SER A 1 481 ? 44.663 -11.292 -35.208 1.00 89.88 481 SER A N 1
ATOM 3763 C CA . SER A 1 481 ? 44.889 -12.734 -35.390 1.00 89.88 481 SER A CA 1
ATOM 3764 C C . SER A 1 481 ? 43.962 -13.355 -36.447 1.00 89.88 481 SER A C 1
ATOM 3766 O O . SER A 1 481 ? 42.840 -12.897 -36.689 1.00 89.88 481 SER A O 1
ATOM 3768 N N . ARG A 1 482 ? 44.406 -14.442 -37.088 1.00 90.31 482 ARG A N 1
ATOM 3769 C CA . ARG A 1 482 ? 43.561 -15.262 -37.967 1.00 90.31 482 ARG A CA 1
ATOM 3770 C C . ARG A 1 482 ? 42.362 -15.805 -37.198 1.00 90.31 482 ARG A C 1
ATOM 3772 O O . ARG A 1 482 ? 41.255 -15.801 -37.740 1.00 90.31 482 ARG A O 1
ATOM 3779 N N . ALA A 1 483 ? 42.568 -16.268 -35.966 1.00 90.44 483 ALA A N 1
ATOM 3780 C CA . ALA A 1 483 ? 41.488 -16.774 -35.129 1.00 90.44 483 ALA A CA 1
ATOM 3781 C C . ALA A 1 483 ? 40.393 -15.713 -34.907 1.00 90.44 483 ALA A C 1
ATOM 3783 O O . ALA A 1 483 ? 39.217 -16.023 -35.094 1.00 90.44 483 ALA A O 1
ATOM 3784 N N . ALA A 1 484 ? 40.753 -14.454 -34.633 1.00 91.06 484 ALA A N 1
ATOM 3785 C CA . ALA A 1 484 ? 39.797 -13.356 -34.484 1.00 91.06 484 ALA A CA 1
ATOM 3786 C C . ALA A 1 484 ? 39.007 -13.076 -35.773 1.00 91.06 484 ALA A C 1
ATOM 3788 O O . ALA A 1 484 ? 37.784 -12.946 -35.718 1.00 91.06 484 ALA A O 1
ATOM 3789 N N . ILE A 1 485 ? 39.658 -13.057 -36.944 1.00 92.62 485 ILE A N 1
ATOM 3790 C CA . ILE A 1 485 ? 38.968 -12.878 -38.238 1.00 92.62 485 ILE A CA 1
ATOM 3791 C C . ILE A 1 485 ? 37.978 -14.024 -38.512 1.00 92.62 485 ILE A C 1
ATOM 3793 O O . ILE A 1 485 ? 36.848 -13.782 -38.946 1.00 92.62 485 ILE A O 1
ATOM 3797 N N . PHE A 1 486 ? 38.359 -15.272 -38.220 1.00 93.44 486 PHE A N 1
ATOM 3798 C CA . PHE A 1 486 ? 37.463 -16.423 -38.364 1.00 93.44 486 PHE A CA 1
ATOM 3799 C C . PHE A 1 486 ? 36.293 -16.368 -37.375 1.00 93.44 486 PHE A C 1
ATOM 3801 O O . PHE A 1 486 ? 35.149 -16.563 -37.787 1.00 93.44 486 PHE A O 1
ATOM 3808 N N . ALA A 1 487 ? 36.557 -16.078 -36.098 1.00 91.31 487 ALA A N 1
ATOM 3809 C CA . ALA A 1 487 ? 35.539 -15.953 -35.058 1.00 91.31 487 ALA A CA 1
ATOM 3810 C C . ALA A 1 487 ? 34.526 -14.846 -35.385 1.00 91.31 487 ALA A C 1
ATOM 3812 O O . ALA A 1 487 ? 33.318 -15.063 -35.290 1.00 91.31 487 ALA A O 1
ATOM 3813 N N . LEU A 1 488 ? 34.999 -13.688 -35.849 1.00 93.31 488 LEU A N 1
ATOM 3814 C CA . LEU A 1 488 ? 34.175 -12.547 -36.242 1.00 93.31 488 LEU A CA 1
ATOM 3815 C C . LEU A 1 488 ? 33.160 -12.901 -37.341 1.00 93.31 488 LEU A C 1
ATOM 3817 O O . LEU A 1 488 ? 31.983 -12.557 -37.229 1.00 93.31 488 LEU A O 1
ATOM 3821 N N . ILE A 1 489 ? 33.606 -13.605 -38.385 1.00 92.69 489 ILE A N 1
ATOM 3822 C CA . ILE A 1 489 ? 32.764 -13.983 -39.530 1.00 92.69 489 ILE A CA 1
ATOM 3823 C C . ILE A 1 489 ? 31.844 -15.161 -39.171 1.00 92.69 489 ILE A C 1
ATOM 3825 O O . ILE A 1 489 ? 30.676 -15.167 -39.559 1.00 92.69 489 ILE A O 1
ATOM 3829 N N . ARG A 1 490 ? 32.335 -16.150 -38.409 1.00 89.81 490 ARG A N 1
ATOM 3830 C CA . ARG A 1 490 ? 31.586 -17.373 -38.051 1.00 89.81 490 ARG A CA 1
ATOM 3831 C C . ARG A 1 490 ? 30.575 -17.189 -36.916 1.00 89.81 490 ARG A C 1
ATOM 3833 O O . ARG A 1 490 ? 29.641 -17.986 -36.821 1.00 89.81 490 ARG A O 1
ATOM 3840 N N . SER A 1 491 ? 30.737 -16.152 -36.092 1.00 85.50 491 SER A N 1
ATOM 3841 C CA . SER A 1 491 ? 29.759 -15.725 -35.075 1.00 85.50 491 SER A CA 1
ATOM 3842 C C . SER A 1 491 ? 28.641 -14.838 -35.633 1.00 85.50 491 SER A C 1
ATOM 3844 O O . SER A 1 491 ? 27.606 -14.678 -34.987 1.00 85.50 491 SER A O 1
ATOM 3846 N N . ALA A 1 492 ? 28.816 -14.263 -36.826 1.00 82.88 492 ALA A N 1
ATOM 3847 C CA . ALA A 1 492 ? 27.841 -13.351 -37.402 1.00 82.88 492 ALA A CA 1
ATOM 3848 C C . ALA A 1 492 ? 26.542 -14.063 -37.824 1.00 82.88 492 ALA A C 1
ATOM 3850 O O . ALA A 1 492 ? 26.543 -15.194 -38.320 1.00 82.88 492 ALA A O 1
ATOM 3851 N N . PHE A 1 493 ? 25.405 -13.380 -37.666 1.00 75.81 493 PHE A N 1
ATOM 3852 C CA . PHE A 1 493 ? 24.104 -13.952 -38.007 1.00 75.81 493 PHE A CA 1
ATOM 3853 C C . PHE A 1 493 ? 23.944 -14.173 -39.523 1.00 75.81 493 PHE A C 1
ATOM 3855 O O . PHE A 1 493 ? 24.439 -13.410 -40.361 1.00 75.81 493 PHE A O 1
ATOM 3862 N N . LYS A 1 494 ? 23.202 -15.223 -39.899 1.00 75.06 494 LYS A N 1
ATOM 3863 C CA . LYS A 1 494 ? 22.923 -15.536 -41.309 1.00 75.06 494 LYS A CA 1
ATOM 3864 C C . LYS A 1 494 ? 22.168 -14.376 -41.968 1.00 75.06 494 LYS A C 1
ATOM 3866 O O . LYS A 1 494 ? 21.057 -14.059 -41.560 1.00 75.06 494 LYS A O 1
ATOM 3871 N N . GLY A 1 495 ? 22.762 -13.787 -43.006 1.00 73.19 495 GLY A N 1
ATOM 3872 C CA . GLY A 1 495 ? 22.188 -12.654 -43.742 1.00 73.19 495 GLY A CA 1
ATOM 3873 C C . GLY A 1 495 ? 22.743 -11.275 -43.369 1.00 73.19 495 GLY A C 1
ATOM 3874 O O . GLY A 1 495 ? 22.332 -10.291 -43.973 1.00 73.19 495 GLY A O 1
ATOM 3875 N N . ILE A 1 496 ? 23.717 -11.173 -42.455 1.00 75.75 496 ILE A N 1
ATOM 3876 C CA . ILE A 1 496 ? 24.352 -9.886 -42.099 1.00 75.75 496 ILE A CA 1
ATOM 3877 C C . ILE A 1 496 ? 24.897 -9.096 -43.306 1.00 75.75 496 ILE A C 1
ATOM 3879 O O . ILE A 1 496 ? 24.927 -7.869 -43.294 1.00 75.75 496 ILE A O 1
ATOM 3883 N N . HIS A 1 497 ? 25.282 -9.800 -44.372 1.00 76.81 497 HIS A N 1
ATOM 3884 C CA . HIS A 1 497 ? 25.848 -9.240 -45.598 1.00 76.81 497 HIS A CA 1
ATOM 3885 C C . HIS A 1 497 ? 24.840 -8.521 -46.503 1.00 76.81 497 HIS A C 1
ATOM 3887 O O . HIS A 1 497 ? 25.261 -7.824 -47.420 1.00 76.81 497 HIS A O 1
ATOM 3893 N N . PHE A 1 498 ? 23.529 -8.639 -46.259 1.00 70.31 498 PHE A N 1
ATOM 3894 C CA . PHE A 1 498 ? 22.530 -7.926 -47.062 1.00 70.31 498 PHE A CA 1
ATOM 3895 C C . PHE A 1 498 ? 22.581 -6.399 -46.875 1.00 70.31 498 PHE A C 1
ATOM 3897 O O . PHE A 1 498 ? 22.124 -5.665 -47.748 1.00 70.31 498 PHE A O 1
ATOM 3904 N N . GLU A 1 499 ? 23.160 -5.909 -45.772 1.00 67.75 499 GLU A N 1
ATOM 3905 C CA . GLU A 1 499 ? 23.270 -4.480 -45.468 1.00 67.75 499 GLU A CA 1
ATOM 3906 C C . GLU A 1 499 ? 24.674 -4.128 -44.932 1.00 67.75 499 GLU A C 1
ATOM 3908 O O . GLU A 1 499 ? 24.996 -4.459 -43.787 1.00 67.75 499 GLU A O 1
ATOM 3913 N N . PRO A 1 500 ? 25.511 -3.391 -45.693 1.00 65.38 500 PRO A N 1
ATOM 3914 C CA . PRO A 1 500 ? 26.892 -3.073 -45.299 1.00 65.38 500 PRO A CA 1
ATOM 3915 C C . PRO A 1 500 ? 27.046 -2.362 -43.942 1.00 65.38 500 PRO A C 1
ATOM 3917 O O . PRO A 1 500 ? 28.087 -2.487 -43.293 1.00 65.38 500 PRO A O 1
ATOM 3920 N N . LYS A 1 501 ? 26.011 -1.642 -43.479 1.00 62.31 501 LYS A N 1
ATOM 3921 C CA . LYS A 1 501 ? 25.989 -1.014 -42.146 1.00 62.31 501 LYS A CA 1
ATOM 3922 C C . LYS A 1 501 ? 26.007 -2.040 -41.003 1.00 62.31 501 LYS A C 1
ATOM 3924 O O . LYS A 1 501 ? 26.671 -1.800 -39.997 1.00 62.31 501 LYS A O 1
ATOM 3929 N N . HIS A 1 502 ? 25.362 -3.199 -41.171 1.00 74.62 502 HIS A N 1
ATOM 3930 C CA . HIS A 1 502 ? 25.330 -4.249 -40.149 1.00 74.62 502 HIS A CA 1
ATOM 3931 C C . HIS A 1 502 ? 26.681 -4.961 -40.019 1.00 74.62 502 HIS A C 1
ATOM 3933 O O . HIS A 1 502 ? 27.123 -5.194 -38.896 1.00 74.62 502 HIS A O 1
ATOM 3939 N N . ILE A 1 503 ? 27.391 -5.209 -41.130 1.00 77.06 503 ILE A N 1
ATOM 3940 C CA . ILE A 1 503 ? 28.768 -5.730 -41.072 1.00 77.06 503 ILE A CA 1
ATOM 3941 C C . ILE A 1 503 ? 29.677 -4.758 -40.304 1.00 77.06 503 ILE A C 1
ATOM 3943 O O . ILE A 1 503 ? 30.380 -5.182 -39.392 1.00 77.06 503 ILE A O 1
ATOM 3947 N N . ARG A 1 504 ? 29.647 -3.452 -40.613 1.00 76.62 504 ARG A N 1
ATOM 3948 C CA . ARG A 1 504 ? 30.492 -2.457 -39.920 1.00 76.62 504 ARG A CA 1
ATOM 3949 C C . ARG A 1 504 ? 30.208 -2.374 -38.416 1.00 76.62 504 ARG A C 1
ATOM 3951 O O . ARG A 1 504 ? 31.153 -2.340 -37.632 1.00 76.62 504 ARG A O 1
ATOM 3958 N N . GLY A 1 505 ? 28.935 -2.387 -38.015 1.00 68.94 505 GLY A N 1
ATOM 3959 C CA . GLY A 1 505 ? 28.553 -2.430 -36.599 1.00 68.94 505 GLY A CA 1
ATOM 3960 C C . GLY A 1 505 ? 29.048 -3.699 -35.894 1.00 68.94 505 GLY A C 1
ATOM 3961 O O . GLY A 1 505 ? 29.601 -3.622 -34.800 1.00 68.94 505 GLY A O 1
ATOM 3962 N N . HIS A 1 506 ? 28.932 -4.857 -36.551 1.00 81.94 506 HIS A N 1
ATOM 3963 C CA . HIS A 1 506 ? 29.405 -6.138 -36.016 1.00 81.94 506 HIS A CA 1
ATOM 3964 C C . HIS A 1 506 ? 30.933 -6.212 -35.907 1.00 81.94 506 HIS A C 1
ATOM 3966 O O . HIS A 1 506 ? 31.426 -6.711 -34.899 1.00 81.94 506 HIS A O 1
ATOM 3972 N N . ILE A 1 507 ? 31.682 -5.666 -36.876 1.00 83.50 507 ILE A N 1
ATOM 3973 C CA . ILE A 1 507 ? 33.145 -5.505 -36.778 1.00 83.50 507 ILE A CA 1
ATOM 3974 C C . ILE A 1 507 ? 33.497 -4.689 -35.531 1.00 83.50 507 ILE A C 1
ATOM 3976 O O . ILE A 1 507 ? 34.282 -5.150 -34.708 1.00 83.50 507 ILE A O 1
ATOM 3980 N N . HIS A 1 508 ? 32.886 -3.513 -35.353 1.00 80.19 508 HIS A N 1
ATOM 3981 C CA . HIS A 1 508 ? 33.204 -2.632 -34.227 1.00 80.19 508 HIS A CA 1
ATOM 3982 C C . HIS A 1 508 ? 32.893 -3.257 -32.856 1.00 80.19 508 HIS A C 1
ATOM 3984 O O . HIS A 1 508 ? 33.644 -3.041 -31.910 1.00 80.19 508 HIS A O 1
ATOM 3990 N N . ALA A 1 509 ? 31.816 -4.042 -32.756 1.00 76.00 509 ALA A N 1
ATOM 3991 C CA . ALA A 1 509 ? 31.396 -4.666 -31.503 1.00 76.00 509 ALA A CA 1
ATOM 3992 C C . ALA A 1 509 ? 32.164 -5.952 -31.137 1.00 76.00 509 ALA A C 1
ATOM 3994 O O . ALA A 1 509 ? 32.272 -6.259 -29.955 1.00 76.00 509 ALA A O 1
ATOM 3995 N N . ASN A 1 510 ? 32.672 -6.712 -32.119 1.00 79.44 510 ASN A N 1
ATOM 3996 C CA . ASN A 1 510 ? 33.213 -8.063 -31.887 1.00 79.44 510 ASN A CA 1
ATOM 3997 C C . ASN A 1 510 ? 34.714 -8.210 -32.200 1.00 79.44 510 ASN A C 1
ATOM 3999 O O . ASN A 1 510 ? 35.319 -9.200 -31.795 1.00 79.44 510 ASN A O 1
ATOM 4003 N N . LEU A 1 511 ? 35.345 -7.261 -32.904 1.00 84.69 511 LEU A N 1
ATOM 4004 C CA . LEU A 1 511 ? 36.784 -7.298 -33.201 1.00 84.69 511 LEU A CA 1
ATOM 4005 C C . LEU A 1 511 ? 37.597 -6.604 -32.087 1.00 84.69 511 LEU A C 1
ATOM 4007 O O . LEU A 1 511 ? 38.269 -5.596 -32.301 1.00 84.69 511 LEU A O 1
ATOM 4011 N N . THR A 1 512 ? 37.497 -7.143 -30.869 1.00 78.69 512 THR A N 1
ATOM 4012 C CA . THR A 1 512 ? 38.026 -6.544 -29.625 1.00 78.69 512 THR A CA 1
ATOM 4013 C C . THR A 1 512 ? 39.292 -7.224 -29.087 1.00 78.69 512 THR A C 1
ATOM 4015 O O . THR A 1 512 ? 39.657 -7.020 -27.931 1.00 78.69 512 THR A O 1
ATOM 4018 N N . GLU A 1 513 ? 39.946 -8.072 -29.885 1.00 77.88 513 GLU A N 1
ATOM 4019 C CA . GLU A 1 513 ? 41.173 -8.781 -29.495 1.00 77.88 513 GLU A CA 1
ATOM 4020 C C . GLU A 1 513 ? 42.326 -7.805 -29.193 1.00 77.88 513 GLU A C 1
ATOM 4022 O O . GLU A 1 513 ? 42.526 -6.835 -29.922 1.00 77.88 513 GLU A O 1
ATOM 4027 N N . THR A 1 514 ? 43.099 -8.084 -28.135 1.00 76.06 514 THR A N 1
ATOM 4028 C CA . THR A 1 514 ? 44.251 -7.266 -27.704 1.00 76.06 514 THR A CA 1
ATOM 4029 C C . THR A 1 514 ? 45.598 -7.999 -27.716 1.00 76.06 514 THR A C 1
ATOM 4031 O O . THR A 1 514 ? 46.634 -7.339 -27.696 1.00 76.06 514 THR A O 1
ATOM 4034 N N . ASP A 1 515 ? 45.608 -9.337 -27.718 1.00 80.62 515 ASP A N 1
ATOM 4035 C CA . ASP A 1 515 ? 46.799 -10.155 -27.991 1.00 80.62 515 ASP A CA 1
ATOM 4036 C C . ASP A 1 515 ? 46.560 -10.909 -29.298 1.00 80.62 515 ASP A C 1
ATOM 4038 O O . ASP A 1 515 ? 45.718 -11.802 -29.367 1.00 80.62 515 ASP A O 1
ATOM 4042 N N . HIS A 1 516 ? 47.289 -10.512 -30.336 1.00 82.62 516 HIS A N 1
ATOM 4043 C CA . HIS A 1 516 ? 47.160 -11.081 -31.672 1.00 82.62 516 HIS A CA 1
ATOM 4044 C C . HIS A 1 516 ? 48.124 -12.255 -31.917 1.00 82.62 516 HIS A C 1
ATOM 4046 O O . HIS A 1 516 ? 47.941 -12.989 -32.889 1.00 82.62 516 HIS A O 1
ATOM 4052 N N . GLU A 1 517 ? 49.151 -12.436 -31.070 1.00 82.56 517 GLU A N 1
ATOM 4053 C CA . GLU A 1 517 ? 50.130 -13.535 -31.153 1.00 82.56 517 GLU A CA 1
ATOM 4054 C C . GLU A 1 517 ? 49.576 -14.812 -30.491 1.00 82.56 517 GLU A C 1
ATOM 4056 O O . GLU A 1 517 ? 49.860 -15.908 -30.975 1.00 82.56 517 GLU A O 1
ATOM 4061 N N . ASN A 1 518 ? 48.745 -14.684 -29.444 1.00 84.19 518 ASN A N 1
ATOM 4062 C CA . ASN A 1 518 ? 48.206 -15.808 -28.663 1.00 84.19 518 ASN A CA 1
ATOM 4063 C C . ASN A 1 518 ? 46.668 -15.719 -28.478 1.00 84.19 518 ASN A C 1
ATOM 4065 O O . ASN A 1 518 ? 46.198 -15.314 -27.411 1.00 84.19 518 ASN A O 1
ATOM 4069 N N . PRO A 1 519 ? 45.851 -16.109 -29.477 1.00 86.19 519 PRO A N 1
ATOM 4070 C CA . PRO A 1 519 ? 44.394 -16.072 -29.365 1.00 86.19 519 PRO A CA 1
ATOM 4071 C C . PRO A 1 519 ? 43.887 -17.006 -28.259 1.00 86.19 519 PRO A C 1
ATOM 4073 O O . PRO A 1 519 ? 44.394 -18.115 -28.065 1.00 86.19 519 PRO A O 1
ATOM 4076 N N . THR A 1 520 ? 42.858 -16.568 -27.533 1.00 86.69 520 THR A N 1
ATOM 4077 C CA . THR A 1 520 ? 42.300 -17.336 -26.411 1.00 86.69 520 THR A CA 1
ATOM 4078 C C . THR A 1 520 ? 41.566 -18.597 -26.882 1.00 86.69 520 THR A C 1
ATOM 4080 O O . THR A 1 520 ? 41.100 -18.693 -28.020 1.00 86.69 520 THR A O 1
ATOM 4083 N N . ALA A 1 521 ? 41.395 -19.565 -25.975 1.00 84.44 521 ALA A N 1
ATOM 4084 C CA . ALA A 1 521 ? 40.621 -20.780 -26.246 1.00 84.44 521 ALA A CA 1
ATOM 4085 C C . ALA A 1 521 ? 39.173 -20.480 -26.690 1.00 84.44 521 ALA A C 1
ATOM 4087 O O . ALA A 1 521 ? 38.619 -21.205 -27.514 1.00 84.44 521 ALA A O 1
ATOM 4088 N N . GLU A 1 522 ? 38.583 -19.387 -26.197 1.00 86.12 522 GLU A N 1
ATOM 4089 C CA . GLU A 1 522 ? 37.251 -18.911 -26.586 1.00 86.12 522 GLU A CA 1
ATOM 4090 C C . GLU A 1 522 ? 37.225 -18.407 -28.037 1.00 86.12 522 GLU A C 1
ATOM 4092 O O . GLU A 1 522 ? 36.339 -18.787 -28.804 1.00 86.12 522 GLU A O 1
ATOM 4097 N N . VAL A 1 523 ? 38.228 -17.620 -28.450 1.00 86.50 523 VAL A N 1
ATOM 4098 C CA . VAL A 1 523 ? 38.364 -17.143 -29.838 1.00 86.50 523 VAL A CA 1
ATOM 4099 C C . VAL A 1 523 ? 38.606 -18.318 -30.792 1.00 86.50 523 VAL A C 1
ATOM 4101 O O . VAL A 1 523 ? 37.986 -18.382 -31.852 1.00 86.50 523 VAL A O 1
ATOM 4104 N N . LEU A 1 524 ? 39.426 -19.299 -30.404 1.00 88.25 524 LEU A N 1
ATOM 4105 C CA . LEU A 1 524 ? 39.653 -20.525 -31.184 1.00 88.25 524 LEU A CA 1
ATOM 4106 C C . LEU A 1 524 ? 38.383 -21.384 -31.324 1.00 88.25 524 LEU A C 1
ATOM 4108 O O . LEU A 1 524 ? 38.110 -21.911 -32.408 1.00 88.25 524 LEU A O 1
ATOM 4112 N N . ALA A 1 525 ? 37.574 -21.487 -30.265 1.00 86.94 525 ALA A N 1
ATOM 4113 C CA . ALA A 1 525 ? 36.282 -22.170 -30.304 1.00 86.94 525 ALA A CA 1
ATOM 4114 C C . ALA A 1 525 ? 35.272 -21.435 -31.205 1.00 86.94 525 ALA A C 1
ATOM 4116 O O . ALA A 1 525 ? 34.625 -22.064 -32.044 1.00 86.94 525 ALA A O 1
ATOM 4117 N N . ALA A 1 526 ? 35.188 -20.103 -31.113 1.00 87.50 526 ALA A N 1
ATOM 4118 C CA . ALA A 1 526 ? 34.337 -19.277 -31.975 1.00 87.50 526 ALA A CA 1
ATOM 4119 C C . ALA A 1 526 ? 34.779 -19.308 -33.454 1.00 87.50 526 ALA A C 1
ATOM 4121 O O . ALA A 1 526 ? 33.941 -19.334 -34.358 1.00 87.50 526 ALA A O 1
ATOM 4122 N N . ALA A 1 527 ? 36.087 -19.393 -33.712 1.00 88.38 527 ALA A N 1
ATOM 4123 C CA . ALA A 1 527 ? 36.663 -19.636 -35.036 1.00 88.38 527 ALA A CA 1
ATOM 4124 C C . ALA A 1 527 ? 36.374 -21.051 -35.577 1.00 88.38 527 ALA A C 1
ATOM 4126 O O . ALA A 1 527 ? 36.564 -21.304 -36.772 1.00 88.38 527 ALA A O 1
ATOM 4127 N N . ARG A 1 528 ? 35.900 -21.967 -34.718 1.00 88.12 528 ARG A N 1
ATOM 4128 C CA . ARG A 1 528 ? 35.698 -23.400 -34.983 1.00 88.12 528 ARG A CA 1
ATOM 4129 C C . ARG A 1 528 ? 36.964 -24.083 -35.497 1.00 88.12 528 ARG A C 1
ATOM 4131 O O . ARG A 1 528 ? 36.945 -24.822 -36.483 1.00 88.12 528 ARG A O 1
ATOM 4138 N N . HIS A 1 529 ? 38.081 -23.786 -34.840 1.00 87.75 529 HIS A N 1
ATOM 4139 C CA . HIS A 1 529 ? 39.342 -24.477 -35.061 1.00 87.75 529 HIS A CA 1
ATOM 4140 C C . HIS A 1 529 ? 39.239 -25.925 -34.560 1.00 87.75 529 HIS A C 1
ATOM 4142 O O . HIS A 1 529 ? 38.943 -26.163 -33.390 1.00 87.75 529 HIS A O 1
ATOM 4148 N N . THR A 1 530 ? 39.524 -26.895 -35.430 1.00 82.81 530 THR A N 1
ATOM 4149 C CA . THR A 1 530 ? 39.720 -28.290 -35.012 1.00 82.81 530 THR A CA 1
ATOM 4150 C C . THR A 1 530 ? 41.197 -28.512 -34.651 1.00 82.81 530 THR A C 1
ATOM 4152 O O . THR A 1 530 ? 42.034 -28.373 -35.551 1.00 82.81 530 THR A O 1
ATOM 4155 N N . PRO A 1 531 ? 41.542 -28.862 -33.397 1.00 68.94 531 PRO A N 1
ATOM 4156 C CA . PRO A 1 531 ? 42.924 -29.154 -33.016 1.00 68.94 531 PRO A CA 1
ATOM 4157 C C . PRO A 1 531 ? 43.452 -30.403 -33.729 1.00 68.94 531 PRO A C 1
ATOM 4159 O O . PRO A 1 531 ? 42.680 -31.261 -34.160 1.00 68.94 531 PRO A O 1
ATOM 4162 N N . GLU A 1 532 ? 44.778 -30.515 -33.849 1.00 62.62 532 GLU A N 1
ATOM 4163 C CA . GLU A 1 532 ? 45.411 -31.689 -34.453 1.00 62.62 532 GLU A CA 1
ATOM 4164 C C . GLU A 1 532 ? 45.037 -32.970 -33.698 1.00 62.62 532 GLU A C 1
ATOM 4166 O O . GLU A 1 532 ? 45.305 -33.121 -32.502 1.00 62.62 532 GLU A O 1
ATOM 4171 N N . VAL A 1 533 ? 44.478 -33.940 -34.424 1.00 53.03 533 VAL A N 1
ATOM 4172 C CA . VAL A 1 533 ? 44.377 -35.316 -33.939 1.00 53.03 533 VAL A CA 1
ATOM 4173 C C . VAL A 1 533 ? 45.769 -35.932 -34.045 1.00 53.03 533 VAL A C 1
ATOM 4175 O O . VAL A 1 533 ? 46.110 -36.542 -35.060 1.00 53.03 533 VAL A O 1
ATOM 4178 N N . SER A 1 534 ? 46.597 -35.764 -33.007 1.00 47.28 534 SER A N 1
ATOM 4179 C CA . SER A 1 534 ? 47.818 -36.564 -32.897 1.00 47.28 534 SER A CA 1
ATOM 4180 C C . SER A 1 534 ? 47.414 -38.034 -32.856 1.00 47.28 534 SER A C 1
ATOM 4182 O O . SER A 1 534 ? 46.759 -38.487 -31.911 1.00 47.28 534 SER A O 1
ATOM 4184 N N . TRP A 1 535 ? 47.818 -38.784 -33.883 1.00 47.38 535 TRP A N 1
ATOM 4185 C CA . TRP A 1 535 ? 47.540 -40.215 -33.997 1.00 47.38 535 TRP A CA 1
ATOM 4186 C C . TRP A 1 535 ? 48.068 -40.989 -32.786 1.00 47.38 535 TRP A C 1
ATOM 4188 O O . TRP A 1 535 ? 47.509 -42.016 -32.431 1.00 47.38 535 TRP A O 1
ATOM 4198 N N . GLU A 1 536 ? 49.095 -40.475 -32.107 1.00 50.41 536 GLU A N 1
ATOM 4199 C CA . GLU A 1 536 ? 49.640 -41.038 -30.869 1.00 50.41 536 GLU A CA 1
ATOM 4200 C C . GLU A 1 536 ? 48.605 -41.044 -29.738 1.00 50.41 536 GLU A C 1
ATOM 4202 O O . GLU A 1 536 ? 48.536 -42.007 -28.977 1.00 50.41 536 GLU A O 1
ATOM 4207 N N . LYS A 1 537 ? 47.762 -40.005 -29.647 1.00 52.94 537 LYS A N 1
ATOM 4208 C CA . LYS A 1 537 ? 46.708 -39.909 -28.631 1.00 52.94 537 LYS A CA 1
ATOM 4209 C C . LYS A 1 537 ? 45.552 -40.856 -28.945 1.00 52.94 537 LYS A C 1
ATOM 4211 O O . LYS A 1 537 ? 45.120 -41.594 -28.068 1.00 52.94 537 LYS A O 1
ATOM 4216 N N . GLU A 1 538 ? 45.124 -40.901 -30.206 1.00 57.22 538 GLU A N 1
ATOM 4217 C CA . GLU A 1 538 ? 44.057 -41.799 -30.669 1.00 57.22 538 GLU A CA 1
ATOM 4218 C C . GLU A 1 538 ? 44.476 -43.284 -30.598 1.00 57.22 538 GLU A C 1
ATOM 4220 O O . GLU A 1 538 ? 43.661 -44.159 -30.305 1.00 57.22 538 GLU A O 1
ATOM 4225 N N . ILE A 1 539 ? 45.764 -43.578 -30.820 1.00 60.12 539 ILE A N 1
ATOM 4226 C CA . ILE A 1 539 ? 46.363 -44.905 -30.621 1.00 60.12 539 ILE A CA 1
ATOM 4227 C C . ILE A 1 539 ? 46.467 -45.234 -29.129 1.00 60.12 539 ILE A C 1
ATOM 4229 O O . ILE A 1 539 ? 46.109 -46.344 -28.753 1.00 60.12 539 ILE A O 1
ATOM 4233 N N . ASN A 1 540 ? 46.893 -44.306 -28.264 1.00 62.41 540 ASN A N 1
ATOM 4234 C CA . ASN A 1 540 ? 46.916 -44.553 -26.818 1.00 62.41 540 ASN A CA 1
ATOM 4235 C C . ASN A 1 540 ? 45.511 -44.794 -26.252 1.00 62.41 540 ASN A C 1
ATOM 4237 O O . ASN A 1 540 ? 45.332 -45.722 -25.472 1.00 62.41 540 ASN A O 1
ATOM 4241 N N . GLU A 1 541 ? 44.512 -44.010 -26.659 1.00 64.94 541 GLU A N 1
ATOM 4242 C CA . GLU A 1 541 ? 43.120 -44.195 -26.231 1.00 64.94 541 GLU A CA 1
ATOM 4243 C C . GLU A 1 541 ? 42.561 -45.546 -26.719 1.00 64.94 541 GLU A C 1
ATOM 4245 O O . GLU A 1 541 ? 41.914 -46.247 -25.943 1.00 64.94 541 GLU A O 1
ATOM 4250 N N . LYS A 1 542 ? 42.900 -45.990 -27.941 1.00 62.97 542 LYS A N 1
ATOM 4251 C CA . LYS A 1 542 ? 42.573 -47.348 -28.425 1.00 62.97 542 LYS A CA 1
ATOM 4252 C C . LYS A 1 542 ? 43.334 -48.456 -27.689 1.00 62.97 542 LYS A C 1
ATOM 4254 O O . LYS A 1 542 ? 42.732 -49.479 -27.392 1.00 62.97 542 LYS A O 1
ATOM 4259 N N . ILE A 1 543 ? 44.608 -48.260 -27.343 1.00 69.75 543 ILE A N 1
ATOM 4260 C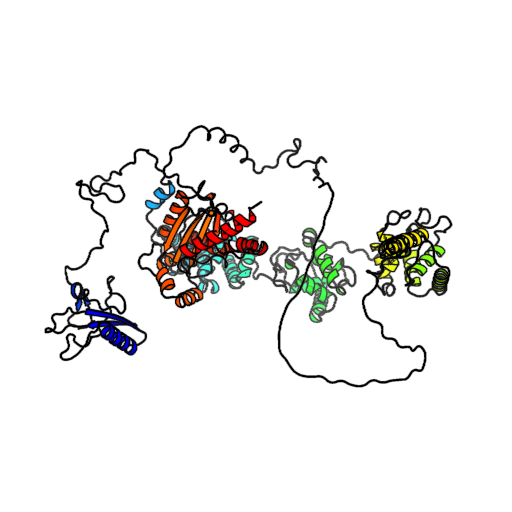 CA . ILE A 1 543 ? 45.407 -49.232 -26.574 1.00 69.75 543 ILE A CA 1
ATOM 4261 C C . ILE A 1 543 ? 44.890 -49.364 -25.136 1.00 69.75 543 ILE A C 1
ATOM 4263 O O . ILE A 1 543 ? 44.841 -50.473 -24.610 1.00 69.75 543 ILE A O 1
ATOM 4267 N N . GLU A 1 544 ? 44.504 -48.267 -24.482 1.00 69.12 544 GLU A N 1
ATOM 4268 C CA . GLU A 1 544 ? 43.909 -48.325 -23.141 1.00 69.12 544 GLU A CA 1
ATOM 4269 C C . GLU A 1 544 ? 42.482 -48.898 -23.174 1.00 69.12 544 GLU A C 1
ATOM 4271 O O . GLU A 1 544 ? 42.126 -49.667 -22.280 1.00 69.12 544 GLU A O 1
ATOM 4276 N N . ALA A 1 545 ? 41.701 -48.637 -24.230 1.00 66.44 545 ALA A N 1
ATOM 4277 C CA . ALA A 1 545 ? 40.417 -49.305 -24.454 1.00 66.44 545 ALA A CA 1
ATOM 4278 C C . ALA A 1 545 ? 40.583 -50.822 -24.682 1.00 66.44 545 ALA A C 1
ATOM 4280 O O . ALA A 1 545 ? 39.945 -51.607 -23.983 1.00 66.44 545 ALA A O 1
ATOM 4281 N N . GLU A 1 546 ? 41.493 -51.254 -25.567 1.00 65.81 546 GLU A N 1
ATOM 4282 C CA . GLU A 1 546 ? 41.801 -52.679 -25.775 1.00 65.81 546 GLU A CA 1
ATOM 4283 C C . GLU A 1 546 ? 42.335 -53.340 -24.495 1.00 65.81 546 GLU A C 1
ATOM 4285 O O . GLU A 1 546 ? 41.969 -54.474 -24.201 1.00 65.81 546 GLU A O 1
ATOM 4290 N N . LYS A 1 547 ? 43.155 -52.655 -23.683 1.00 64.50 547 LYS A N 1
ATOM 4291 C CA . LYS A 1 547 ? 43.589 -53.171 -22.369 1.00 64.50 547 LYS A CA 1
ATOM 4292 C C . LYS A 1 547 ? 42.424 -53.345 -21.398 1.00 64.50 547 LYS A C 1
ATOM 4294 O O . LYS A 1 547 ? 42.383 -54.355 -20.695 1.00 64.50 547 LYS A O 1
ATOM 4299 N N . ALA A 1 548 ? 41.504 -52.383 -21.337 1.00 61.62 548 ALA A N 1
ATOM 4300 C CA . ALA A 1 548 ? 40.319 -52.463 -20.486 1.00 61.62 548 ALA A CA 1
ATOM 4301 C C . ALA A 1 548 ? 39.379 -53.599 -20.931 1.00 61.62 548 ALA A C 1
ATOM 4303 O O . ALA A 1 548 ? 38.845 -54.326 -20.094 1.00 61.62 548 ALA A O 1
ATOM 4304 N N . GLU A 1 549 ? 39.242 -53.811 -22.241 1.00 60.41 549 GLU A N 1
ATOM 4305 C CA . GLU A 1 549 ? 38.444 -54.890 -22.831 1.00 60.41 549 GLU A CA 1
ATOM 4306 C C . GLU A 1 549 ? 39.115 -56.272 -22.689 1.00 60.41 549 GLU A C 1
ATOM 4308 O O . GLU A 1 549 ? 38.442 -57.277 -22.461 1.00 60.41 549 GLU A O 1
ATOM 4313 N N . LEU A 1 550 ? 40.451 -56.348 -22.714 1.00 55.81 550 LEU A N 1
ATOM 4314 C CA . LEU A 1 550 ? 41.191 -57.583 -22.420 1.00 55.81 550 LEU A CA 1
ATOM 4315 C C . LEU A 1 550 ? 41.155 -57.950 -20.925 1.00 55.81 550 LEU A C 1
ATOM 4317 O O . LEU A 1 550 ? 41.270 -59.125 -20.575 1.00 55.81 550 LEU A O 1
ATOM 4321 N N . ALA A 1 551 ? 40.987 -56.962 -20.041 1.00 55.12 551 ALA A N 1
ATOM 4322 C CA . ALA A 1 551 ? 40.888 -57.158 -18.595 1.00 55.12 551 ALA A CA 1
ATOM 4323 C C . ALA A 1 551 ? 39.506 -57.656 -18.123 1.00 55.12 551 ALA A C 1
ATOM 4325 O O . ALA A 1 551 ? 39.403 -58.140 -16.996 1.00 55.12 551 ALA A O 1
ATOM 4326 N N . SER A 1 552 ? 38.460 -57.570 -18.958 1.00 60.91 552 SER A N 1
ATOM 4327 C CA . SER A 1 552 ? 37.091 -57.992 -18.612 1.00 60.91 552 SER A CA 1
ATOM 4328 C C . SER A 1 552 ? 36.708 -59.397 -19.106 1.00 60.91 552 SER A C 1
ATOM 4330 O O . SER A 1 552 ? 35.625 -59.888 -18.781 1.00 60.91 552 SER A O 1
ATOM 4332 N N . GLN A 1 553 ? 37.584 -60.087 -19.849 1.00 51.16 553 GLN A N 1
ATOM 4333 C CA . GLN A 1 553 ? 37.313 -61.443 -20.342 1.00 51.16 553 GLN A CA 1
ATOM 4334 C C . GLN A 1 553 ? 37.473 -62.518 -19.243 1.00 51.16 553 GLN A C 1
ATOM 4336 O O . GLN A 1 553 ? 38.430 -62.474 -18.463 1.00 51.16 553 GLN A O 1
ATOM 4341 N N . PRO A 1 554 ? 36.587 -63.535 -19.184 1.00 51.53 554 PRO A N 1
ATOM 4342 C CA . PRO A 1 554 ? 36.654 -64.588 -18.172 1.00 51.53 554 PRO A CA 1
ATOM 4343 C C . PRO A 1 554 ? 37.876 -65.497 -18.376 1.00 51.53 554 PRO A C 1
ATOM 4345 O O . PRO A 1 554 ? 38.066 -66.096 -19.435 1.00 51.53 554 PRO A O 1
ATOM 4348 N N . GLN A 1 555 ? 38.705 -65.641 -17.338 1.00 53.97 555 GLN A N 1
ATOM 4349 C CA . GLN A 1 555 ? 39.929 -66.445 -17.410 1.00 53.97 555 GLN A CA 1
ATOM 4350 C C . GLN A 1 555 ? 39.660 -67.951 -17.286 1.00 53.97 555 GLN A C 1
ATOM 4352 O O . GLN A 1 555 ? 39.023 -68.421 -16.343 1.00 53.97 555 GLN A O 1
ATOM 4357 N N . VAL A 1 556 ? 40.235 -68.731 -18.205 1.00 52.34 556 VAL A N 1
ATOM 4358 C CA . VAL A 1 556 ? 40.165 -70.199 -18.189 1.00 52.34 556 VAL A CA 1
ATOM 4359 C C . VAL A 1 556 ? 41.152 -70.767 -17.163 1.00 52.34 556 VAL A C 1
ATOM 4361 O O . VAL A 1 556 ? 42.362 -70.808 -17.394 1.00 52.34 556 VAL A O 1
ATOM 4364 N N . ALA A 1 557 ? 40.641 -71.257 -16.033 1.00 54.09 557 ALA A N 1
ATOM 4365 C CA . ALA A 1 557 ? 41.458 -71.913 -15.014 1.00 54.09 557 ALA A CA 1
ATOM 4366 C C . ALA A 1 557 ? 41.922 -73.314 -15.468 1.00 54.09 557 ALA A C 1
ATOM 4368 O O . ALA A 1 557 ? 41.111 -74.203 -15.744 1.00 54.09 557 ALA A O 1
ATOM 4369 N N . ASN A 1 558 ? 43.242 -73.524 -15.508 1.00 55.50 558 ASN A N 1
ATOM 4370 C CA . ASN A 1 558 ? 43.862 -74.830 -15.740 1.00 55.50 558 ASN A CA 1
ATOM 4371 C C . ASN A 1 558 ? 43.933 -75.612 -14.420 1.00 55.50 558 ASN A C 1
ATOM 4373 O O . ASN A 1 558 ? 44.640 -75.202 -13.501 1.00 55.50 558 ASN A O 1
ATOM 4377 N N . LEU A 1 559 ? 43.229 -76.743 -14.335 1.00 57.03 559 LEU A N 1
ATOM 4378 C CA . LEU A 1 559 ? 43.168 -77.575 -13.125 1.00 57.03 559 LEU A CA 1
ATOM 4379 C C . LEU A 1 559 ? 44.194 -78.725 -13.130 1.00 57.03 559 LEU A C 1
ATOM 4381 O O . LEU A 1 559 ? 44.234 -79.534 -12.204 1.00 57.03 559 LEU A O 1
ATOM 4385 N N . GLY A 1 560 ? 45.054 -78.787 -14.151 1.00 52.84 560 GLY A N 1
ATOM 4386 C CA . GLY A 1 560 ? 46.036 -79.852 -14.331 1.00 52.84 560 GLY A CA 1
ATOM 4387 C C . GLY A 1 560 ? 45.442 -81.128 -14.938 1.00 52.84 560 GLY A C 1
ATOM 4388 O O . GLY A 1 560 ? 44.233 -81.308 -15.054 1.00 52.84 560 GLY A O 1
ATOM 4389 N N . GLY A 1 561 ? 46.315 -82.025 -15.406 1.00 52.66 561 GLY A N 1
ATOM 4390 C CA . GLY A 1 561 ? 45.900 -83.308 -15.997 1.00 52.66 561 GLY A CA 1
ATOM 4391 C C . GLY A 1 561 ? 45.197 -83.220 -17.362 1.00 52.66 561 GLY A C 1
ATOM 4392 O O . GLY A 1 561 ? 44.700 -84.235 -17.839 1.00 52.66 561 GLY A O 1
ATOM 4393 N N . GLY A 1 562 ? 45.168 -82.045 -18.000 1.00 53.56 562 GLY A N 1
ATOM 4394 C CA . GLY A 1 562 ? 44.501 -81.829 -19.290 1.00 53.56 562 GLY A CA 1
ATOM 4395 C C . GLY A 1 562 ? 43.030 -81.405 -19.192 1.00 53.56 562 GLY A C 1
ATOM 4396 O O . GLY A 1 562 ? 42.346 -81.410 -20.211 1.00 53.56 562 GLY A O 1
ATOM 4397 N N . MET A 1 563 ? 42.547 -81.030 -18.001 1.00 43.84 563 MET A N 1
ATOM 4398 C CA . MET A 1 563 ? 41.217 -80.445 -17.801 1.00 43.84 563 MET A CA 1
ATOM 4399 C C . MET A 1 563 ? 41.285 -78.939 -17.510 1.00 43.84 563 MET A C 1
ATOM 4401 O O . MET A 1 563 ? 42.093 -78.468 -16.706 1.00 43.84 563 MET A O 1
ATOM 4405 N N . PHE A 1 564 ? 40.374 -78.206 -18.145 1.00 52.34 564 PHE A N 1
ATOM 4406 C CA . PHE A 1 564 ? 40.105 -76.784 -17.941 1.00 52.34 564 PHE A CA 1
ATOM 4407 C C . PHE A 1 564 ? 38.623 -76.628 -17.577 1.00 52.34 564 PHE A C 1
ATOM 4409 O O . PHE A 1 564 ? 37.797 -77.367 -18.117 1.00 52.34 564 PHE A O 1
ATOM 4416 N N . SER A 1 565 ? 38.274 -75.697 -16.684 1.00 53.34 565 SER A N 1
ATOM 4417 C CA . SER A 1 565 ? 36.858 -75.442 -16.371 1.00 53.34 565 SER A CA 1
ATOM 4418 C C . SER A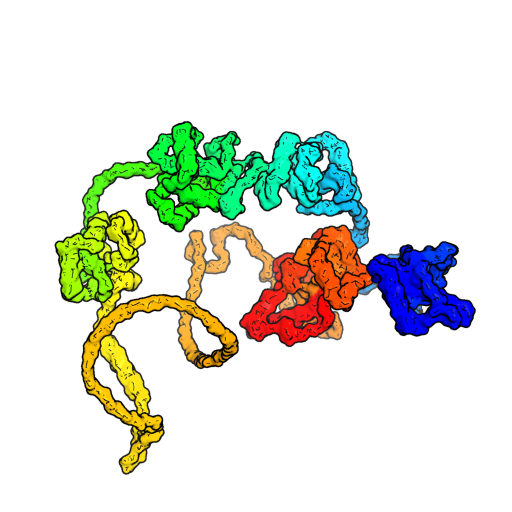 1 565 ? 36.204 -74.534 -17.420 1.00 53.34 565 SER A C 1
ATOM 4420 O O . SER A 1 565 ? 36.812 -73.563 -17.867 1.00 53.34 565 SER A O 1
ATOM 4422 N N . ILE A 1 566 ? 34.966 -74.862 -17.806 1.00 51.25 566 ILE A N 1
ATOM 4423 C CA . ILE A 1 566 ? 34.153 -74.172 -18.834 1.00 51.25 566 ILE A CA 1
ATOM 4424 C C . ILE A 1 566 ? 32.867 -73.587 -18.197 1.00 51.25 566 ILE A C 1
ATOM 4426 O O . ILE A 1 566 ? 31.969 -73.094 -18.869 1.00 51.25 566 ILE A O 1
ATOM 4430 N N . GLU A 1 567 ? 32.770 -73.597 -16.867 1.00 49.66 567 GLU A N 1
ATOM 4431 C CA . GLU A 1 567 ? 31.526 -73.337 -16.121 1.00 49.66 567 GLU A CA 1
ATOM 4432 C C . GLU A 1 567 ? 31.023 -71.875 -16.190 1.00 49.66 567 GLU A C 1
ATOM 4434 O O . GLU A 1 567 ? 29.908 -71.587 -15.773 1.00 49.66 567 GLU A O 1
ATOM 4439 N N . GLY A 1 568 ? 31.806 -70.961 -16.778 1.00 51.56 568 GLY A N 1
ATOM 4440 C CA . GLY A 1 568 ? 31.414 -69.573 -17.071 1.00 51.56 568 GLY A CA 1
ATOM 4441 C C . GLY A 1 568 ? 30.994 -69.288 -18.523 1.00 51.56 568 GLY A C 1
ATOM 4442 O O . GLY A 1 568 ? 30.876 -68.122 -18.882 1.00 51.56 568 GLY A O 1
ATOM 4443 N N . LEU A 1 569 ? 30.830 -70.308 -19.380 1.00 48.72 569 LEU A N 1
ATOM 4444 C CA . LEU A 1 569 ? 30.720 -70.146 -20.846 1.00 48.72 569 LEU A CA 1
ATOM 4445 C C . LEU A 1 569 ? 29.384 -70.595 -21.476 1.00 48.72 569 LEU A C 1
ATOM 4447 O O . LEU A 1 569 ? 29.308 -70.749 -22.694 1.00 48.72 569 LEU A O 1
ATOM 4451 N N . MET A 1 570 ? 28.328 -70.808 -20.684 1.00 37.78 570 MET A N 1
ATOM 4452 C CA . MET A 1 570 ? 27.021 -71.268 -21.181 1.00 37.78 570 MET A CA 1
ATOM 4453 C C . MET A 1 570 ? 25.864 -70.430 -20.622 1.00 37.78 570 MET A C 1
ATOM 4455 O O . MET A 1 570 ? 25.537 -70.524 -19.443 1.00 37.78 570 MET A O 1
ATOM 4459 N N . ASN A 1 571 ? 25.186 -69.684 -21.498 1.00 35.06 571 ASN A N 1
ATOM 4460 C CA . ASN A 1 571 ? 23.773 -69.348 -21.330 1.00 35.06 571 ASN A CA 1
ATOM 4461 C C . ASN A 1 571 ? 23.042 -69.632 -22.652 1.00 35.06 571 ASN A C 1
ATOM 4463 O O . ASN A 1 571 ? 23.592 -69.432 -23.736 1.00 35.06 571 ASN A O 1
ATOM 4467 N N . GLU A 1 572 ? 21.833 -70.172 -22.567 1.00 40.75 572 GLU A N 1
ATOM 4468 C CA . GLU A 1 572 ? 21.181 -70.864 -23.678 1.00 40.75 572 GLU A CA 1
ATOM 4469 C C . GLU A 1 572 ? 20.417 -69.913 -24.612 1.00 40.75 572 GLU A C 1
ATOM 4471 O O . GLU A 1 572 ? 19.448 -69.277 -24.195 1.00 40.75 572 GLU A O 1
ATOM 4476 N N . LYS A 1 573 ? 20.765 -69.923 -25.908 1.00 33.84 573 LYS A N 1
ATOM 4477 C CA . LYS A 1 573 ? 19.825 -70.196 -27.021 1.00 33.84 573 LYS A CA 1
ATOM 4478 C C . LYS A 1 573 ? 20.509 -70.078 -28.381 1.00 33.84 573 LYS A C 1
ATOM 4480 O O . LYS A 1 573 ? 21.008 -69.023 -28.753 1.00 33.84 573 LYS A O 1
ATOM 4485 N N . GLN A 1 574 ? 20.420 -71.151 -29.159 1.00 30.59 574 GLN A N 1
ATOM 4486 C CA . GLN A 1 574 ? 20.752 -71.174 -30.578 1.00 30.59 574 GLN A CA 1
ATOM 4487 C C . GLN A 1 574 ? 19.504 -71.606 -31.354 1.00 30.59 574 GLN A C 1
ATOM 4489 O O . GLN A 1 574 ? 18.871 -72.605 -31.014 1.00 30.59 574 GLN A O 1
ATOM 4494 N N . THR A 1 575 ? 19.141 -70.867 -32.397 1.00 29.00 575 THR A N 1
ATOM 4495 C CA . THR A 1 575 ? 18.416 -71.408 -33.556 1.00 29.00 575 THR A CA 1
ATOM 4496 C C . THR A 1 575 ? 18.744 -70.546 -34.765 1.00 29.00 575 THR A C 1
ATOM 4498 O O . THR A 1 575 ? 18.718 -69.320 -34.697 1.00 29.00 575 THR A O 1
ATOM 4501 N N . GLU A 1 576 ? 19.138 -71.212 -35.840 1.00 32.84 576 GLU A N 1
ATOM 4502 C CA . GLU A 1 576 ? 19.642 -70.613 -37.074 1.00 32.84 576 GLU A CA 1
ATOM 4503 C C . GLU A 1 576 ? 18.488 -70.121 -37.963 1.00 32.84 576 GLU A C 1
ATOM 4505 O O . GLU A 1 576 ? 17.376 -70.650 -37.891 1.00 32.84 576 GLU A O 1
ATOM 4510 N N . ASN A 1 577 ? 18.766 -69.178 -38.869 1.00 27.98 577 ASN A N 1
ATOM 4511 C CA . ASN A 1 577 ? 18.803 -69.505 -40.302 1.00 27.98 577 ASN A CA 1
ATOM 4512 C C . ASN A 1 577 ? 19.343 -68.351 -41.164 1.00 27.98 577 ASN A C 1
ATOM 4514 O O . ASN A 1 577 ? 19.193 -67.175 -40.833 1.00 27.98 577 ASN A O 1
ATOM 4518 N N . ASP A 1 578 ? 19.961 -68.742 -42.279 1.00 29.61 578 ASP A N 1
ATOM 4519 C CA . ASP A 1 578 ? 20.348 -67.901 -43.415 1.00 29.61 578 ASP A CA 1
ATOM 4520 C C . ASP A 1 578 ? 19.166 -67.084 -43.976 1.00 29.61 578 ASP A C 1
ATOM 4522 O O . ASP A 1 578 ? 18.040 -67.575 -44.041 1.00 29.61 578 ASP A O 1
ATOM 4526 N N . ASP A 1 579 ? 19.421 -65.868 -44.469 1.00 27.53 579 ASP A N 1
ATOM 4527 C CA . ASP A 1 579 ? 19.806 -65.679 -45.882 1.00 27.53 579 ASP A CA 1
ATOM 4528 C C . ASP A 1 579 ? 20.317 -64.243 -46.117 1.00 27.53 579 ASP A C 1
ATOM 4530 O O . ASP A 1 579 ? 19.974 -63.307 -45.387 1.00 27.53 579 ASP A O 1
ATOM 4534 N N . ARG A 1 580 ? 21.164 -64.042 -47.130 1.00 29.03 580 ARG A N 1
ATOM 4535 C CA . ARG A 1 580 ? 21.724 -62.732 -47.469 1.00 29.03 580 ARG A CA 1
ATOM 4536 C C . ARG A 1 580 ? 21.751 -62.527 -48.981 1.00 29.03 580 ARG A C 1
ATOM 4538 O O . ARG A 1 580 ? 22.563 -63.150 -49.661 1.00 29.03 580 ARG A O 1
ATOM 4545 N N . SER A 1 581 ? 21.075 -61.453 -49.418 1.00 29.45 581 SER A N 1
ATOM 4546 C CA . SER A 1 581 ? 21.271 -60.711 -50.692 1.00 29.45 581 SER A CA 1
ATOM 4547 C C . SER A 1 581 ? 20.348 -61.111 -51.869 1.00 29.45 581 SER A C 1
ATOM 4549 O O . SER A 1 581 ? 19.986 -62.275 -51.980 1.00 29.45 581 SER A O 1
ATOM 4551 N N . PRO A 1 582 ? 20.129 -60.227 -52.874 1.00 48.56 582 PRO A N 1
ATOM 4552 C CA . PRO A 1 582 ? 19.995 -58.755 -52.788 1.00 48.56 582 PRO A CA 1
ATOM 4553 C C . PRO A 1 582 ? 19.002 -58.117 -53.815 1.00 48.56 582 PRO A C 1
ATOM 4555 O O . PRO A 1 582 ? 18.492 -58.807 -54.684 1.00 48.56 582 PRO A O 1
ATOM 4558 N N . VAL A 1 583 ? 18.859 -56.774 -53.768 1.00 26.44 583 VAL A N 1
ATOM 4559 C CA . VAL A 1 583 ? 18.356 -55.820 -54.813 1.00 26.44 583 VAL A CA 1
ATOM 4560 C C . VAL A 1 583 ? 16.960 -56.091 -55.430 1.00 26.44 583 VAL A C 1
ATOM 4562 O O . VAL A 1 583 ? 16.752 -57.116 -56.064 1.00 26.44 583 VAL A O 1
ATOM 4565 N N . ASN A 1 584 ? 16.038 -55.114 -55.428 1.00 24.53 584 ASN A N 1
ATOM 4566 C CA . ASN A 1 584 ? 15.977 -54.102 -56.502 1.00 24.53 584 ASN A CA 1
ATOM 4567 C C . ASN A 1 584 ? 14.847 -53.055 -56.356 1.00 24.53 584 ASN A C 1
ATOM 4569 O O . ASN A 1 584 ? 13.823 -53.312 -55.736 1.00 24.53 584 ASN A O 1
ATOM 4573 N N . GLU A 1 585 ? 15.091 -51.926 -57.025 1.00 25.78 585 GLU A N 1
ATOM 4574 C CA . GLU A 1 585 ? 14.160 -50.986 -57.667 1.00 25.78 585 GLU A CA 1
ATOM 4575 C C . GLU A 1 585 ? 13.124 -50.148 -56.885 1.00 25.78 585 GLU A C 1
ATOM 4577 O O . GLU A 1 585 ? 12.314 -50.588 -56.076 1.00 25.78 585 GLU A O 1
ATOM 4582 N N . GLU A 1 586 ? 13.173 -48.871 -57.264 1.00 26.89 586 GLU A N 1
ATOM 4583 C CA . GLU A 1 586 ? 12.241 -47.773 -57.045 1.00 26.89 586 GLU A CA 1
ATOM 4584 C C . GLU A 1 586 ? 10.798 -48.116 -57.449 1.00 26.89 586 GLU A C 1
ATOM 4586 O O . GLU A 1 586 ? 10.581 -48.820 -58.433 1.00 26.89 586 GLU A O 1
ATOM 4591 N N . THR A 1 587 ? 9.806 -47.467 -56.825 1.00 25.67 587 THR A N 1
ATOM 4592 C CA . THR A 1 587 ? 8.831 -46.635 -57.570 1.00 25.67 587 THR A CA 1
ATOM 4593 C C . THR A 1 587 ? 7.951 -45.775 -56.643 1.00 25.67 587 THR A C 1
ATOM 4595 O O . THR A 1 587 ? 7.478 -46.238 -55.613 1.00 25.67 587 THR A O 1
ATOM 4598 N N . THR A 1 588 ? 7.795 -44.498 -57.025 1.00 25.02 588 THR A N 1
ATOM 4599 C CA . THR A 1 588 ? 6.550 -43.681 -57.120 1.00 25.02 588 THR A CA 1
ATOM 4600 C C . THR A 1 588 ? 5.278 -44.120 -56.362 1.00 25.02 588 THR A C 1
ATOM 4602 O O . THR A 1 588 ? 4.950 -45.298 -56.359 1.00 25.02 588 THR A O 1
ATOM 4605 N N . SER A 1 589 ? 4.378 -43.246 -55.897 1.00 25.50 589 SER A N 1
ATOM 4606 C CA . SER A 1 589 ? 4.277 -41.772 -55.828 1.00 25.50 589 SER A CA 1
ATOM 4607 C C . SER A 1 589 ? 2.962 -41.417 -55.095 1.00 25.50 589 SER A C 1
ATOM 4609 O O . SER A 1 589 ? 2.161 -42.309 -54.840 1.00 25.50 589 SER A O 1
ATOM 4611 N N . ASP A 1 590 ? 2.734 -40.125 -54.819 1.00 25.78 590 ASP A N 1
ATOM 4612 C CA . ASP A 1 590 ? 1.428 -39.493 -54.521 1.00 25.78 590 ASP A CA 1
ATOM 4613 C C . ASP A 1 590 ? 0.665 -39.988 -53.259 1.00 25.78 590 ASP A C 1
ATOM 4615 O O . ASP A 1 590 ? 0.203 -41.116 -53.157 1.00 25.78 590 ASP A O 1
ATOM 4619 N N . VAL A 1 591 ? 0.575 -39.207 -52.174 1.00 23.83 591 VAL A N 1
ATOM 4620 C CA . VAL A 1 591 ? -0.284 -38.009 -52.014 1.00 23.83 591 VAL A CA 1
ATOM 4621 C C . VAL A 1 591 ? -1.775 -38.336 -52.200 1.00 23.83 591 VAL A C 1
ATOM 4623 O O . VAL A 1 591 ? -2.225 -38.418 -53.336 1.00 23.83 591 VAL A O 1
ATOM 4626 N N . GLN A 1 592 ? -2.554 -38.416 -51.102 1.00 25.66 592 GLN A N 1
ATOM 4627 C CA . GLN A 1 592 ? -3.710 -37.520 -50.866 1.00 25.66 592 GLN A CA 1
ATOM 4628 C C . GLN A 1 592 ? -4.536 -37.773 -49.572 1.00 25.66 592 GLN A C 1
ATOM 4630 O O . GLN A 1 592 ? -4.987 -38.881 -49.311 1.00 25.66 592 GLN A O 1
ATOM 4635 N N . MET A 1 593 ? -4.858 -36.646 -48.913 1.00 27.66 593 MET A N 1
ATOM 4636 C CA . MET A 1 593 ? -6.101 -36.291 -48.188 1.00 27.66 593 MET A CA 1
ATOM 4637 C C . MET A 1 593 ? -6.353 -36.700 -46.718 1.00 27.66 593 MET A C 1
ATOM 4639 O O . MET A 1 593 ? -6.049 -37.792 -46.248 1.00 27.66 593 MET A O 1
ATOM 4643 N N . GLU A 1 594 ? -6.950 -35.727 -46.023 1.00 27.73 594 GLU A N 1
ATOM 4644 C CA . GLU A 1 594 ? -7.311 -35.635 -44.603 1.00 27.73 594 GLU A CA 1
ATOM 4645 C C . GLU A 1 594 ? -8.757 -36.125 -44.337 1.00 27.73 594 GLU A C 1
ATOM 4647 O O . GLU A 1 594 ? -9.588 -36.071 -45.241 1.00 27.73 594 GLU A O 1
ATOM 4652 N N . GLU A 1 595 ? -9.086 -36.562 -43.108 1.00 25.98 595 GLU A N 1
ATOM 4653 C CA . GLU A 1 595 ? -9.877 -35.773 -42.122 1.00 25.98 595 GLU A CA 1
ATOM 4654 C C . GLU A 1 595 ? -10.278 -36.587 -40.852 1.00 25.98 595 GLU A C 1
ATOM 4656 O O . GLU A 1 595 ? -11.075 -37.519 -40.881 1.00 25.98 595 GLU A O 1
ATOM 4661 N N . THR A 1 596 ? -9.657 -36.209 -39.727 1.00 27.45 596 THR A N 1
ATOM 4662 C CA . THR A 1 596 ? -10.175 -36.050 -38.339 1.00 27.45 596 THR A CA 1
ATOM 4663 C C . THR A 1 596 ? -11.318 -36.906 -37.710 1.00 27.45 596 THR A C 1
ATOM 4665 O O . THR A 1 596 ? -12.496 -36.597 -37.856 1.00 27.45 596 THR A O 1
ATOM 4668 N N . ASN A 1 597 ? -10.918 -37.701 -36.688 1.00 31.31 597 ASN A N 1
ATOM 4669 C CA . ASN A 1 597 ? -11.571 -37.896 -35.353 1.00 31.31 597 ASN A CA 1
ATOM 4670 C C . ASN A 1 597 ? -12.942 -38.647 -35.267 1.00 31.31 597 ASN A C 1
ATOM 4672 O O . ASN A 1 597 ? -13.541 -38.900 -36.309 1.00 31.31 597 ASN A O 1
ATOM 4676 N N . PRO A 1 598 ? -13.511 -38.984 -34.067 1.00 44.28 598 PRO A N 1
ATOM 4677 C CA . PRO A 1 598 ? -13.019 -38.882 -32.666 1.00 44.28 598 PRO A CA 1
ATOM 4678 C C . PRO A 1 598 ? -13.267 -40.125 -31.736 1.00 44.28 598 PRO A C 1
ATOM 4680 O O . PRO A 1 598 ? -13.905 -41.088 -32.149 1.00 44.28 598 PRO A O 1
ATOM 4683 N N . ALA A 1 599 ? -12.894 -39.987 -30.442 1.00 24.03 599 ALA A N 1
ATOM 4684 C CA . ALA A 1 599 ? -13.542 -40.518 -29.205 1.00 24.03 599 ALA A CA 1
ATOM 4685 C C . ALA A 1 599 ? -12.794 -41.553 -28.311 1.00 24.03 599 ALA A C 1
ATOM 4687 O O . ALA A 1 599 ? -12.018 -42.364 -28.798 1.00 24.03 599 ALA A O 1
ATOM 4688 N N . GLU A 1 600 ? -13.133 -41.496 -27.004 1.00 28.16 600 GLU A N 1
ATOM 4689 C CA . GLU A 1 600 ? -12.776 -42.382 -25.859 1.00 28.16 600 GLU A CA 1
ATOM 4690 C C . GLU A 1 600 ? -11.286 -42.405 -25.413 1.00 28.16 600 GLU A C 1
ATOM 4692 O O . GLU A 1 600 ? -10.383 -42.215 -26.217 1.00 28.16 600 GLU A O 1
ATOM 4697 N N . GLY A 1 601 ? -10.921 -42.583 -24.131 1.00 25.11 601 GLY A N 1
ATOM 4698 C CA . GLY A 1 601 ? -11.716 -42.673 -22.893 1.00 25.11 601 GLY A CA 1
ATOM 4699 C C . GLY A 1 601 ? -11.032 -43.524 -21.795 1.00 25.11 601 GLY A C 1
ATOM 4700 O O . GLY A 1 601 ? -10.756 -44.687 -22.037 1.00 25.11 601 GLY A O 1
ATOM 4701 N N . GLU A 1 602 ? -10.840 -42.953 -20.595 1.00 26.23 602 GLU A N 1
ATOM 4702 C CA . GLU A 1 602 ? -10.564 -43.613 -19.287 1.00 26.23 602 GLU A CA 1
ATOM 4703 C C . GLU A 1 602 ? -9.189 -44.274 -18.938 1.00 26.23 602 GLU A C 1
ATOM 4705 O O . GLU A 1 602 ? -8.830 -45.343 -19.409 1.00 26.23 602 GLU A O 1
ATOM 4710 N N . ASN A 1 603 ? -8.545 -43.667 -17.920 1.00 24.36 603 ASN A N 1
ATOM 4711 C CA . ASN A 1 603 ? -8.022 -44.232 -16.648 1.00 24.36 603 ASN A CA 1
ATOM 4712 C C . ASN A 1 603 ? -6.754 -45.115 -16.461 1.00 24.36 603 ASN A C 1
ATOM 4714 O O . ASN A 1 603 ? -6.319 -45.902 -17.291 1.00 24.36 603 ASN A O 1
ATOM 4718 N N . SER A 1 604 ? -6.291 -44.991 -15.201 1.00 24.14 604 SER A N 1
ATOM 4719 C CA . SER A 1 604 ? -5.425 -45.833 -14.350 1.00 24.14 604 SER A CA 1
ATOM 4720 C C . SER A 1 604 ? -3.896 -45.833 -14.539 1.00 24.14 604 SER A C 1
ATOM 4722 O O . SER A 1 604 ? -3.341 -46.540 -15.370 1.00 24.14 604 SER A O 1
ATOM 4724 N N . ASP A 1 605 ? -3.258 -45.093 -13.625 1.00 25.31 605 ASP A N 1
ATOM 4725 C CA . ASP A 1 605 ? -2.351 -45.610 -12.583 1.00 25.31 605 ASP A CA 1
ATOM 4726 C C . ASP A 1 605 ? -0.918 -46.106 -12.889 1.00 25.31 605 ASP A C 1
ATOM 4728 O O . ASP A 1 605 ? -0.674 -47.181 -13.425 1.00 25.31 605 ASP A O 1
ATOM 4732 N N . ALA A 1 606 ? 0.001 -45.365 -12.253 1.00 23.39 606 ALA A N 1
ATOM 4733 C CA . ALA A 1 606 ? 0.941 -45.853 -11.233 1.00 23.39 606 ALA A CA 1
ATOM 4734 C C . ALA A 1 606 ? 2.366 -46.326 -11.608 1.00 23.39 606 ALA A C 1
ATOM 4736 O O . ALA A 1 606 ? 2.600 -47.459 -12.008 1.00 23.39 606 ALA A O 1
ATOM 4737 N N . VAL A 1 607 ? 3.303 -45.483 -11.143 1.00 22.25 607 VAL A N 1
ATOM 4738 C CA . VAL A 1 607 ? 4.459 -45.834 -10.287 1.00 22.25 607 VAL A CA 1
ATOM 4739 C C . VAL A 1 607 ? 5.777 -46.273 -10.963 1.00 22.25 607 VAL A C 1
ATOM 4741 O O . VAL A 1 607 ? 5.835 -47.113 -11.852 1.00 22.25 607 VAL A O 1
ATOM 4744 N N . SER A 1 608 ? 6.836 -45.625 -10.456 1.00 34.66 608 SER A N 1
ATOM 4745 C CA . SER A 1 608 ? 8.297 -45.861 -10.474 1.00 34.66 608 SER A CA 1
ATOM 4746 C C . SER A 1 608 ? 8.691 -47.341 -10.146 1.00 34.66 608 SER A C 1
ATOM 4748 O O . SER A 1 608 ? 7.766 -48.115 -9.906 1.00 34.66 608 SER A O 1
ATOM 4750 N N . PRO A 1 609 ? 9.971 -47.809 -10.041 1.00 33.75 609 PRO A N 1
ATOM 4751 C CA . PRO A 1 609 ? 11.189 -47.067 -9.644 1.00 33.75 609 PRO A CA 1
ATOM 4752 C C . PRO A 1 609 ? 12.524 -47.651 -10.246 1.00 33.75 609 PRO A C 1
ATOM 4754 O O . PRO A 1 609 ? 12.449 -48.241 -11.320 1.00 33.75 609 PRO A O 1
ATOM 4757 N N . ASP A 1 610 ? 13.765 -47.546 -9.720 1.00 26.03 610 ASP A N 1
ATOM 4758 C CA . ASP A 1 610 ? 14.377 -46.805 -8.583 1.00 26.03 610 ASP A CA 1
ATOM 4759 C C . ASP A 1 610 ? 15.911 -46.573 -8.775 1.00 26.03 610 ASP A C 1
ATOM 4761 O O . ASP A 1 610 ? 16.444 -46.911 -9.828 1.00 26.03 610 ASP A O 1
ATOM 4765 N N . GLU A 1 611 ? 16.572 -46.004 -7.747 1.00 26.09 611 GLU A N 1
ATOM 4766 C CA . GLU A 1 611 ? 17.936 -46.259 -7.183 1.00 26.09 611 GLU A CA 1
ATOM 4767 C C . GLU A 1 611 ? 19.140 -46.703 -8.074 1.00 26.09 611 GLU A C 1
ATOM 4769 O O . GLU A 1 611 ? 19.044 -47.572 -8.933 1.00 26.09 611 GLU A O 1
ATOM 4774 N N . GLY A 1 612 ? 20.386 -46.256 -7.825 1.00 26.17 612 GLY A N 1
ATOM 4775 C CA . GLY A 1 612 ? 20.877 -45.304 -6.813 1.00 26.17 612 GLY A CA 1
ATOM 4776 C C . GLY A 1 612 ? 22.401 -45.382 -6.534 1.00 26.17 612 GLY A C 1
ATOM 4777 O O . GLY A 1 612 ? 23.077 -46.286 -7.013 1.00 26.17 612 GLY A O 1
ATOM 4778 N N . ALA A 1 613 ? 22.874 -44.451 -5.688 1.00 24.64 613 ALA A N 1
ATOM 4779 C CA . ALA A 1 613 ? 24.091 -44.473 -4.840 1.00 24.64 613 ALA A CA 1
ATOM 4780 C C . ALA A 1 613 ? 25.529 -44.219 -5.402 1.00 24.64 613 ALA A C 1
ATOM 4782 O O . ALA A 1 613 ? 26.043 -44.953 -6.238 1.00 24.64 613 ALA A O 1
ATOM 4783 N N . ASP A 1 614 ? 26.189 -43.238 -4.751 1.00 25.81 614 ASP A N 1
ATOM 4784 C CA . ASP A 1 614 ? 27.594 -43.186 -4.261 1.00 25.81 614 ASP A CA 1
ATOM 4785 C C . ASP A 1 614 ? 28.829 -43.128 -5.211 1.00 25.81 614 ASP A C 1
ATOM 4787 O O . ASP A 1 614 ? 28.862 -43.755 -6.260 1.00 25.81 614 ASP A O 1
ATOM 4791 N N . ALA A 1 615 ? 29.962 -42.463 -4.880 1.00 26.70 615 ALA A N 1
ATOM 4792 C CA . ALA A 1 615 ? 30.268 -41.395 -3.896 1.00 26.70 615 ALA A CA 1
ATOM 4793 C C . ALA A 1 615 ? 31.714 -40.808 -4.053 1.00 26.70 615 ALA A C 1
ATOM 4795 O O . ALA A 1 615 ? 32.614 -41.484 -4.543 1.00 26.70 615 ALA A O 1
ATOM 4796 N N . ALA A 1 616 ? 31.930 -39.611 -3.466 1.00 25.14 616 ALA A N 1
ATOM 4797 C CA . ALA A 1 616 ? 33.137 -39.127 -2.738 1.00 25.14 616 ALA A CA 1
ATOM 4798 C C . ALA A 1 616 ? 34.368 -38.416 -3.402 1.00 25.14 616 ALA A C 1
ATOM 4800 O O . ALA A 1 616 ? 35.068 -38.972 -4.239 1.00 25.14 616 ALA A O 1
ATOM 4801 N N . ALA A 1 617 ? 34.724 -37.272 -2.764 1.00 24.44 617 ALA A N 1
ATOM 4802 C CA . ALA A 1 617 ? 36.063 -36.661 -2.517 1.00 24.44 617 ALA A CA 1
ATOM 4803 C C . ALA A 1 617 ? 36.843 -35.936 -3.659 1.00 24.44 617 ALA A C 1
ATOM 4805 O O . ALA A 1 617 ? 36.855 -36.409 -4.785 1.00 24.44 617 ALA A O 1
ATOM 4806 N N . ALA A 1 618 ? 37.605 -34.837 -3.442 1.00 25.94 618 ALA A N 1
ATOM 4807 C CA . ALA A 1 618 ? 37.764 -33.863 -2.326 1.00 25.94 618 ALA A CA 1
ATOM 4808 C C . ALA A 1 618 ? 38.636 -32.630 -2.761 1.00 25.94 618 ALA A C 1
ATOM 4810 O O . ALA A 1 618 ? 39.194 -32.667 -3.852 1.00 25.94 618 ALA A O 1
ATOM 4811 N N . GLN A 1 619 ? 38.838 -31.636 -1.859 1.00 23.50 619 GLN A N 1
ATOM 4812 C CA . GLN A 1 619 ? 39.832 -30.509 -1.874 1.00 23.50 619 GLN A CA 1
ATOM 4813 C C . GLN A 1 619 ? 39.557 -29.267 -2.770 1.00 23.50 619 GLN A C 1
ATOM 4815 O O . GLN A 1 619 ? 38.995 -29.428 -3.844 1.00 23.50 619 GLN A O 1
ATOM 4820 N N . THR A 1 620 ? 39.957 -28.008 -2.466 1.00 22.05 620 THR A N 1
ATOM 4821 C CA . THR A 1 620 ? 40.207 -27.213 -1.215 1.00 22.05 620 THR A CA 1
ATOM 4822 C C . THR A 1 620 ? 40.304 -25.700 -1.564 1.00 22.05 620 THR A C 1
ATOM 4824 O O . THR A 1 620 ? 40.639 -25.367 -2.695 1.00 22.05 620 THR A O 1
ATOM 4827 N N . ASP A 1 621 ? 40.144 -24.832 -0.550 1.00 24.06 621 ASP A N 1
ATOM 4828 C CA . ASP A 1 621 ? 40.693 -23.458 -0.392 1.00 24.06 621 ASP A CA 1
ATOM 4829 C C . ASP A 1 621 ? 40.079 -22.180 -1.031 1.00 24.06 621 ASP A C 1
ATOM 4831 O O . ASP A 1 621 ? 39.674 -22.116 -2.186 1.00 24.06 621 ASP A O 1
ATOM 4835 N N . ALA A 1 622 ? 40.186 -21.120 -0.206 1.00 24.39 622 ALA A N 1
ATOM 4836 C CA . ALA A 1 622 ? 40.238 -19.672 -0.479 1.00 24.39 622 ALA A CA 1
ATOM 4837 C C . ALA A 1 622 ? 38.954 -18.885 -0.845 1.00 24.39 622 ALA A C 1
ATOM 4839 O O . ALA A 1 622 ? 38.606 -18.694 -2.007 1.00 24.39 622 ALA A O 1
ATOM 4840 N N . VAL A 1 623 ? 38.363 -18.241 0.174 1.00 27.56 623 VAL A N 1
ATOM 4841 C CA . VAL A 1 623 ? 37.538 -17.025 0.020 1.00 27.56 623 VAL A CA 1
ATOM 4842 C C . VAL A 1 623 ? 38.459 -15.799 0.082 1.00 27.56 623 VAL A C 1
ATOM 4844 O O . VAL A 1 623 ? 39.187 -15.633 1.060 1.00 27.56 623 VAL A O 1
ATOM 4847 N N . ALA A 1 624 ? 38.439 -14.946 -0.946 1.00 31.00 624 ALA A N 1
ATOM 4848 C CA . ALA A 1 624 ? 39.256 -13.730 -1.011 1.00 31.00 624 ALA A CA 1
ATOM 4849 C C . ALA A 1 624 ? 38.672 -12.575 -0.168 1.00 31.00 624 ALA A C 1
ATOM 4851 O O . ALA A 1 624 ? 37.454 -12.424 -0.063 1.00 31.00 624 ALA A O 1
ATOM 4852 N N . GLY A 1 625 ? 39.548 -11.760 0.430 1.00 35.69 625 GLY A N 1
ATOM 4853 C CA . GLY A 1 625 ? 39.181 -10.659 1.325 1.00 35.69 625 GLY A CA 1
ATOM 4854 C C . GLY A 1 625 ? 38.735 -9.376 0.613 1.00 35.69 625 GLY A C 1
ATOM 4855 O O . GLY A 1 625 ? 39.070 -9.121 -0.541 1.00 35.69 625 GLY A O 1
ATOM 4856 N N . THR A 1 626 ? 37.978 -8.532 1.320 1.00 42.28 626 THR A N 1
ATOM 4857 C CA . THR A 1 626 ? 37.555 -7.208 0.831 1.00 42.28 626 THR A CA 1
ATOM 4858 C C . THR A 1 626 ? 38.605 -6.141 1.165 1.00 42.28 626 THR A C 1
ATOM 4860 O O . THR A 1 626 ? 39.039 -6.035 2.313 1.00 42.28 626 THR A O 1
ATOM 4863 N N . ILE A 1 627 ? 38.991 -5.329 0.174 1.00 48.41 627 ILE A N 1
ATOM 4864 C CA . ILE A 1 627 ? 40.035 -4.294 0.287 1.00 48.41 627 ILE A CA 1
ATOM 4865 C C . ILE A 1 627 ? 39.420 -2.920 0.606 1.00 48.41 627 ILE A C 1
ATOM 4867 O O . ILE A 1 627 ? 38.443 -2.506 -0.020 1.00 48.41 627 ILE A O 1
ATOM 4871 N N . CYS A 1 628 ? 40.030 -2.163 1.525 1.00 47.16 628 CYS A N 1
ATOM 4872 C CA . CYS A 1 628 ? 39.660 -0.767 1.785 1.00 47.16 628 CYS A CA 1
ATOM 4873 C C . CYS A 1 628 ? 40.072 0.167 0.628 1.00 47.16 628 CYS A C 1
ATOM 4875 O O . CYS A 1 628 ? 41.261 0.341 0.355 1.00 47.16 628 CYS A O 1
ATOM 4877 N N . THR A 1 629 ? 39.113 0.852 -0.003 1.00 49.41 629 THR A N 1
ATOM 4878 C CA . THR A 1 629 ? 39.350 1.744 -1.161 1.00 49.41 629 THR A CA 1
ATOM 4879 C C . THR A 1 629 ? 40.113 3.038 -0.846 1.00 49.41 629 THR A C 1
ATOM 4881 O O . THR A 1 629 ? 40.539 3.723 -1.772 1.00 49.41 629 THR A O 1
ATOM 4884 N N . GLY A 1 630 ? 40.314 3.379 0.433 1.00 48.00 630 GLY A N 1
ATOM 4885 C CA . GLY A 1 630 ? 41.085 4.557 0.852 1.00 48.00 630 GLY A CA 1
ATOM 4886 C C . GLY A 1 630 ? 42.582 4.308 1.088 1.00 48.00 630 GLY A C 1
ATOM 4887 O O . GLY A 1 630 ? 43.378 5.231 0.931 1.00 48.00 630 GLY A O 1
ATOM 4888 N N . CYS A 1 631 ? 42.977 3.088 1.474 1.00 57.75 631 CYS A N 1
ATOM 4889 C CA . CYS A 1 631 ? 44.357 2.778 1.886 1.00 57.75 631 CYS A CA 1
ATOM 4890 C C . CYS A 1 631 ? 44.894 1.399 1.453 1.00 57.75 631 CYS A C 1
ATOM 4892 O O . CYS A 1 631 ? 46.082 1.139 1.631 1.00 57.75 631 CYS A O 1
ATOM 4894 N N . GLY A 1 632 ? 44.073 0.538 0.842 1.00 54.25 632 GLY A N 1
ATOM 4895 C CA . GLY A 1 632 ? 44.534 -0.663 0.136 1.00 54.25 632 GLY A CA 1
ATOM 4896 C C . GLY A 1 632 ? 44.871 -1.889 0.993 1.00 54.25 632 GLY A C 1
ATOM 4897 O O . GLY A 1 632 ? 45.485 -2.815 0.472 1.00 54.25 632 GLY A O 1
ATOM 4898 N N . THR A 1 633 ? 44.497 -1.929 2.275 1.00 48.16 633 THR A N 1
ATOM 4899 C CA . THR A 1 633 ? 44.706 -3.098 3.150 1.00 48.16 633 THR A CA 1
ATOM 4900 C C . THR A 1 633 ? 43.462 -3.987 3.278 1.00 48.16 633 THR A C 1
ATOM 4902 O O . THR A 1 633 ? 42.326 -3.513 3.189 1.00 48.16 633 THR A O 1
ATOM 4905 N N . GLU A 1 634 ? 43.695 -5.287 3.491 1.00 42.94 634 GLU A N 1
ATOM 4906 C CA . GLU A 1 634 ? 42.672 -6.322 3.698 1.00 42.94 634 GLU A CA 1
ATOM 4907 C C . GLU A 1 634 ? 42.498 -6.637 5.191 1.00 42.94 634 GLU A C 1
ATOM 4909 O O . GLU A 1 634 ? 43.474 -6.868 5.907 1.00 42.94 634 GLU A O 1
ATOM 4914 N N . GLY A 1 635 ? 41.249 -6.665 5.660 1.00 39.59 635 GLY A N 1
ATOM 4915 C CA . GLY A 1 635 ? 40.904 -7.005 7.042 1.00 39.59 635 GLY A CA 1
ATOM 4916 C C . GLY A 1 635 ? 39.502 -6.529 7.421 1.00 39.59 635 GLY A C 1
ATOM 4917 O O . GLY A 1 635 ? 39.125 -5.393 7.138 1.00 39.59 635 GLY A O 1
ATOM 4918 N N . GLY A 1 636 ? 38.709 -7.399 8.049 1.00 39.19 636 GLY A N 1
ATOM 4919 C CA . GLY A 1 636 ? 37.334 -7.078 8.433 1.00 39.19 636 GLY A CA 1
ATOM 4920 C C . GLY A 1 636 ? 37.257 -6.124 9.628 1.00 39.19 636 GLY A C 1
ATOM 4921 O O . GLY A 1 636 ? 37.661 -6.492 10.724 1.00 39.19 636 GLY A O 1
ATOM 4922 N N . GLY A 1 637 ? 36.669 -4.941 9.421 1.00 41.41 637 GLY A N 1
ATOM 4923 C CA . GLY A 1 637 ? 36.187 -4.053 10.487 1.00 41.41 637 GLY A CA 1
ATOM 4924 C C . GLY A 1 637 ? 37.237 -3.167 11.176 1.00 41.41 637 GLY A C 1
ATOM 4925 O O . GLY A 1 637 ? 37.802 -3.545 12.194 1.00 41.41 637 GLY A O 1
ATOM 4926 N N . GLY A 1 638 ? 37.382 -1.923 10.698 1.00 39.44 638 GLY A N 1
ATOM 4927 C CA . GLY A 1 638 ? 37.998 -0.818 11.454 1.00 39.44 638 GLY A CA 1
ATOM 4928 C C . GLY A 1 638 ? 39.470 -0.526 11.132 1.00 39.44 638 GLY A C 1
ATOM 4929 O O . GLY A 1 638 ? 40.379 -1.094 11.729 1.00 39.44 638 GLY A O 1
ATOM 4930 N N . CYS A 1 639 ? 39.719 0.436 10.237 1.00 42.34 639 CYS A N 1
ATOM 4931 C CA . CYS A 1 639 ? 41.065 0.962 9.987 1.00 42.34 639 CYS A CA 1
ATOM 4932 C C . CYS A 1 639 ? 41.432 2.045 11.035 1.00 42.34 639 CYS A C 1
ATOM 4934 O O . CYS A 1 639 ? 40.655 2.987 11.191 1.00 42.34 639 CYS A O 1
ATOM 4936 N N . PRO A 1 640 ? 42.589 1.970 11.731 1.00 48.84 640 PRO A N 1
ATOM 4937 C CA . PRO A 1 640 ? 42.904 2.893 12.834 1.00 48.84 640 PRO A CA 1
ATOM 4938 C C . PRO A 1 640 ? 43.221 4.352 12.453 1.00 48.84 640 PRO A C 1
ATOM 4940 O O . PRO A 1 640 ? 43.144 5.215 13.323 1.00 48.84 640 PRO A O 1
ATOM 4943 N N . ASP A 1 641 ? 43.590 4.633 11.196 1.00 46.47 641 ASP A N 1
ATOM 4944 C CA . ASP A 1 641 ? 44.106 5.950 10.763 1.00 46.47 641 ASP A CA 1
ATOM 4945 C C . ASP A 1 641 ? 43.094 6.811 9.973 1.00 46.47 641 ASP A C 1
ATOM 4947 O O . ASP A 1 641 ? 43.387 7.962 9.642 1.00 46.47 641 ASP A O 1
ATOM 4951 N N . CYS A 1 642 ? 41.887 6.308 9.682 1.00 45.31 642 CYS A N 1
ATOM 4952 C CA . CYS A 1 642 ? 40.811 7.097 9.068 1.00 45.31 642 CYS A CA 1
ATOM 4953 C C . CYS A 1 642 ? 39.628 7.261 10.038 1.00 45.31 642 CYS A C 1
ATOM 4955 O O . CYS A 1 642 ? 39.010 6.286 10.458 1.00 45.31 642 CYS A O 1
ATOM 4957 N N . GLY A 1 643 ? 39.335 8.513 10.411 1.00 35.69 643 GLY A N 1
ATOM 4958 C CA . GLY A 1 643 ? 38.397 8.860 11.486 1.00 35.69 643 GLY A CA 1
ATOM 4959 C C . GLY A 1 643 ? 36.953 8.370 11.296 1.00 35.69 643 GLY A C 1
ATOM 4960 O O . GLY A 1 643 ? 36.482 8.160 10.181 1.00 35.69 643 GLY A O 1
ATOM 4961 N N . ALA A 1 644 ? 36.255 8.206 12.421 1.00 30.50 644 ALA A N 1
ATOM 4962 C CA . ALA A 1 644 ? 34.998 7.469 12.517 1.00 30.50 644 ALA A CA 1
ATOM 4963 C C . ALA A 1 644 ? 33.768 8.148 11.882 1.00 30.50 644 ALA A C 1
ATOM 4965 O O . ALA A 1 644 ? 33.581 9.362 11.970 1.00 30.50 644 ALA A O 1
ATOM 4966 N N . VAL A 1 645 ? 32.855 7.307 11.388 1.00 29.09 645 VAL A N 1
ATOM 4967 C CA . VAL A 1 645 ? 31.418 7.598 11.267 1.00 29.09 645 VAL A CA 1
ATOM 4968 C C . VAL A 1 645 ? 30.710 6.772 12.346 1.00 29.09 645 VAL A C 1
ATOM 4970 O O . VAL A 1 645 ? 31.032 5.599 12.523 1.00 29.09 645 VAL A O 1
ATOM 4973 N N . ALA A 1 646 ? 29.817 7.387 13.122 1.00 29.28 646 ALA A N 1
ATOM 4974 C CA . ALA A 1 646 ? 29.271 6.782 14.339 1.00 29.28 646 ALA A CA 1
ATOM 4975 C C . ALA A 1 646 ? 28.049 5.879 14.082 1.00 29.28 646 ALA A C 1
ATOM 4977 O O . ALA A 1 646 ? 27.123 6.281 13.380 1.00 29.28 646 ALA A O 1
ATOM 4978 N N . GLY A 1 647 ? 28.032 4.708 14.727 1.00 26.19 647 GLY A N 1
ATOM 4979 C CA . GLY A 1 647 ? 26.899 3.781 14.795 1.00 26.19 647 GLY A CA 1
ATOM 4980 C C . GLY A 1 647 ? 27.239 2.553 15.652 1.00 26.19 647 GLY A C 1
ATOM 4981 O O . GLY A 1 647 ? 28.173 1.834 15.323 1.00 26.19 647 GLY A O 1
ATOM 4982 N N . ASP A 1 648 ? 26.500 2.378 16.750 1.00 28.78 648 ASP A N 1
ATOM 4983 C CA . ASP A 1 648 ? 26.367 1.208 17.640 1.00 28.78 648 ASP A CA 1
ATOM 4984 C C . ASP A 1 648 ? 27.609 0.447 18.153 1.00 28.78 648 ASP A C 1
ATOM 4986 O O . ASP A 1 648 ? 28.223 -0.365 17.465 1.00 28.78 648 ASP A O 1
ATOM 4990 N N . ALA A 1 649 ? 27.879 0.596 19.461 1.00 27.25 649 ALA A N 1
ATOM 4991 C CA . ALA A 1 649 ? 28.757 -0.300 20.222 1.00 27.25 649 ALA A CA 1
ATOM 4992 C C . ALA A 1 649 ? 28.453 -0.318 21.741 1.00 27.25 649 ALA A C 1
ATOM 4994 O O . ALA A 1 649 ? 29.199 0.258 22.530 1.00 27.25 649 ALA A O 1
ATOM 4995 N N . THR A 1 650 ? 27.410 -1.039 22.176 1.00 34.97 650 THR A N 1
ATOM 4996 C CA . THR A 1 650 ? 27.232 -1.458 23.591 1.00 34.97 650 THR A CA 1
ATOM 4997 C C . THR A 1 650 ? 26.435 -2.763 23.704 1.00 34.97 650 THR A C 1
ATOM 4999 O O . THR A 1 650 ? 25.260 -2.733 24.054 1.00 34.97 650 THR A O 1
ATOM 5002 N N . TYR A 1 651 ? 27.062 -3.919 23.436 1.00 33.78 651 TYR A N 1
ATOM 5003 C CA . TYR A 1 651 ? 26.497 -5.229 23.833 1.00 33.78 651 TYR A CA 1
ATOM 5004 C C . TYR A 1 651 ? 27.524 -6.349 24.128 1.00 33.78 651 TYR A C 1
ATOM 5006 O O . TYR A 1 651 ? 27.147 -7.500 24.288 1.00 33.78 651 TYR A O 1
ATOM 5014 N N . ALA A 1 652 ? 28.826 -6.045 24.235 1.00 31.50 652 ALA A N 1
ATOM 5015 C CA . ALA A 1 652 ? 29.888 -7.069 24.291 1.00 31.50 652 ALA A CA 1
ATOM 5016 C C . ALA A 1 652 ? 30.665 -7.160 25.626 1.00 31.50 652 ALA A C 1
ATOM 5018 O O . ALA A 1 652 ? 31.735 -7.759 25.665 1.00 31.50 652 ALA A O 1
ATOM 5019 N N . VAL A 1 653 ? 30.186 -6.535 26.715 1.00 34.59 653 VAL A N 1
ATOM 5020 C CA . VAL A 1 653 ? 30.972 -6.384 27.968 1.00 34.59 653 VAL A CA 1
ATOM 5021 C C . VAL A 1 653 ? 30.307 -7.007 29.212 1.00 34.59 653 VAL A C 1
ATOM 5023 O O . VAL A 1 653 ? 30.958 -7.116 30.245 1.00 34.59 653 VAL A O 1
ATOM 5026 N N . MET A 1 654 ? 29.055 -7.483 29.141 1.00 35.28 654 MET A N 1
ATOM 5027 C CA . MET A 1 654 ? 28.351 -8.035 30.321 1.00 35.28 654 MET A CA 1
ATOM 5028 C C . MET A 1 654 ? 28.326 -9.572 30.435 1.00 35.28 654 MET A C 1
ATOM 5030 O O . MET A 1 654 ? 28.079 -10.079 31.524 1.00 35.28 654 MET A O 1
ATOM 5034 N N . GLU A 1 655 ? 28.660 -10.335 29.388 1.00 35.84 655 GLU A N 1
ATOM 5035 C CA . GLU A 1 655 ? 28.625 -11.814 29.453 1.00 35.84 655 GLU A CA 1
ATOM 5036 C C . GLU A 1 655 ? 29.877 -12.466 30.072 1.00 35.84 655 GLU A C 1
ATOM 5038 O O . GLU A 1 655 ? 29.854 -13.644 30.424 1.00 35.84 655 GLU A O 1
ATOM 5043 N N . GLY A 1 656 ? 30.974 -11.719 30.238 1.00 34.88 656 GLY A N 1
ATOM 5044 C CA . GLY A 1 656 ? 32.217 -12.254 30.811 1.00 34.88 656 GLY A CA 1
ATOM 5045 C C . GLY A 1 656 ? 32.229 -12.361 32.341 1.00 34.88 656 GLY A C 1
ATOM 5046 O O . GLY A 1 656 ? 33.002 -13.146 32.878 1.00 34.88 656 GLY A O 1
ATOM 5047 N N . GLY A 1 657 ? 31.405 -11.573 33.043 1.00 38.00 657 GLY A N 1
ATOM 5048 C CA . GLY A 1 657 ? 31.506 -11.396 34.501 1.00 38.00 657 GLY A CA 1
ATOM 5049 C C . GLY A 1 657 ? 30.631 -12.320 35.354 1.00 38.00 657 GLY A C 1
ATOM 5050 O O . GLY A 1 657 ? 31.011 -12.636 36.474 1.00 38.00 657 GLY A O 1
ATOM 5051 N N . LEU A 1 658 ? 29.482 -12.783 34.847 1.00 34.69 658 LEU A N 1
ATOM 5052 C CA . LEU A 1 658 ? 28.506 -13.535 35.659 1.00 34.69 658 LEU A CA 1
ATOM 5053 C C . LEU A 1 658 ? 28.801 -15.039 35.809 1.00 34.69 658 LEU A C 1
ATOM 5055 O O . LEU A 1 658 ? 28.101 -15.730 36.547 1.00 34.69 658 LEU A O 1
ATOM 5059 N N . LYS A 1 659 ? 29.810 -15.574 35.112 1.00 35.88 659 LYS A N 1
ATOM 5060 C CA . LYS A 1 659 ? 30.033 -17.029 35.047 1.00 35.88 659 LYS A CA 1
ATOM 5061 C C . LYS A 1 659 ? 30.775 -17.621 36.250 1.00 35.88 659 LYS A C 1
ATOM 5063 O O . LYS A 1 659 ? 30.700 -18.828 36.438 1.00 35.88 659 LYS A O 1
ATOM 5068 N N . GLU A 1 660 ? 31.450 -16.799 37.057 1.00 37.81 660 GLU A N 1
ATOM 5069 C CA . GLU A 1 660 ? 32.219 -17.257 38.230 1.00 37.81 660 GLU A CA 1
ATOM 5070 C C . GLU A 1 660 ? 31.481 -17.071 39.574 1.00 37.81 660 GLU A C 1
ATOM 5072 O O . GLU A 1 660 ? 31.858 -17.703 40.558 1.00 37.81 660 GLU A O 1
ATOM 5077 N N . GLU A 1 661 ? 30.402 -16.276 39.642 1.00 39.28 661 GLU A N 1
ATOM 5078 C CA . GLU A 1 661 ? 29.600 -16.119 40.876 1.00 39.28 661 GLU A CA 1
ATOM 5079 C C . GLU A 1 661 ? 28.477 -17.164 41.026 1.00 39.28 661 GLU A C 1
ATOM 5081 O O . GLU A 1 661 ? 28.058 -17.453 42.148 1.00 39.28 661 GLU A O 1
ATOM 5086 N N . LEU A 1 662 ? 28.014 -17.787 39.932 1.00 37.66 662 LEU A N 1
ATOM 5087 C CA . LEU A 1 662 ? 26.883 -18.727 39.978 1.00 37.66 662 LEU A CA 1
ATOM 5088 C C . LEU A 1 662 ? 27.230 -20.139 40.498 1.00 37.66 662 LEU A C 1
ATOM 5090 O O . LEU A 1 662 ? 26.326 -20.885 40.865 1.00 37.66 662 LEU A O 1
ATOM 5094 N N . GLU A 1 663 ? 28.511 -20.525 40.557 1.00 38.81 663 GLU A N 1
ATOM 5095 C CA . GLU A 1 663 ? 28.934 -21.850 41.059 1.00 38.81 663 GLU A CA 1
ATOM 5096 C C . GLU A 1 663 ? 29.089 -21.912 42.598 1.00 38.81 663 GLU A C 1
ATOM 5098 O O . GLU A 1 663 ? 29.432 -22.961 43.146 1.00 38.81 663 GLU A O 1
ATOM 5103 N N . ALA A 1 664 ? 28.836 -20.812 43.322 1.00 42.22 664 ALA A N 1
ATOM 5104 C CA . ALA A 1 664 ? 29.210 -20.672 44.736 1.00 42.22 664 ALA A CA 1
ATOM 5105 C C . ALA A 1 664 ? 28.093 -20.913 45.779 1.00 42.22 664 ALA A C 1
ATOM 5107 O O . ALA A 1 664 ? 28.401 -20.992 46.971 1.00 42.22 664 ALA A O 1
ATOM 5108 N N . LEU A 1 665 ? 26.816 -21.034 45.387 1.00 36.50 665 LEU A N 1
ATOM 5109 C CA . LEU A 1 665 ? 25.687 -21.191 46.323 1.00 36.50 665 LEU A CA 1
ATOM 5110 C C . LEU A 1 665 ? 24.774 -22.358 45.924 1.00 36.50 665 LEU A C 1
ATOM 5112 O O . LEU A 1 665 ? 24.080 -22.321 44.912 1.00 36.50 665 LEU A O 1
ATOM 5116 N N . GLY A 1 666 ? 24.799 -23.421 46.730 1.00 34.19 666 GLY A N 1
ATOM 5117 C CA . GLY A 1 666 ? 24.097 -24.671 46.446 1.00 34.19 666 GLY A CA 1
ATOM 5118 C C . GLY A 1 666 ? 22.671 -24.743 47.000 1.00 34.19 666 GLY A C 1
ATOM 5119 O O . GLY A 1 666 ? 22.425 -24.345 48.132 1.00 34.19 666 GLY A O 1
ATOM 5120 N N . ALA A 1 667 ? 21.792 -25.344 46.195 1.00 39.22 667 ALA A N 1
ATOM 5121 C CA . ALA A 1 667 ? 20.550 -26.046 46.539 1.00 39.22 667 ALA A CA 1
ATOM 5122 C C . ALA A 1 667 ? 19.757 -25.601 47.791 1.00 39.22 667 ALA A C 1
ATOM 5124 O O . ALA A 1 667 ? 19.981 -26.104 48.892 1.00 39.22 667 ALA A O 1
ATOM 5125 N N . ASP A 1 668 ? 18.672 -24.863 47.548 1.00 30.27 668 ASP A N 1
ATOM 5126 C CA . ASP A 1 668 ? 17.376 -25.196 48.153 1.00 30.27 668 ASP A CA 1
ATOM 5127 C C . ASP A 1 668 ? 16.338 -25.380 47.030 1.00 30.27 668 ASP A C 1
ATOM 5129 O O . ASP A 1 668 ? 16.433 -24.757 45.971 1.00 30.27 668 ASP A O 1
ATOM 5133 N N . THR A 1 669 ? 15.391 -26.298 47.213 1.00 44.22 669 THR A N 1
ATOM 5134 C CA . THR A 1 669 ? 14.470 -26.761 46.167 1.00 44.22 669 THR A CA 1
ATOM 5135 C C . THR A 1 669 ? 13.014 -26.609 46.586 1.00 44.22 669 THR A C 1
ATOM 5137 O O . THR A 1 669 ? 12.398 -27.559 47.071 1.00 44.22 669 THR A O 1
ATOM 5140 N N . SER A 1 670 ? 12.419 -25.451 46.294 1.00 34.81 670 SER A N 1
ATOM 5141 C CA . SER A 1 670 ? 10.972 -25.341 46.075 1.00 34.81 670 SER A CA 1
ATOM 5142 C C . SER A 1 670 ? 10.653 -24.170 45.135 1.00 34.81 670 SER A C 1
ATOM 5144 O O . SER A 1 670 ? 11.182 -23.083 45.314 1.00 34.81 670 SER A O 1
ATOM 5146 N N . LYS A 1 671 ? 9.841 -24.435 44.096 1.00 38.97 671 LYS A N 1
ATOM 5147 C CA . LYS A 1 671 ? 9.310 -23.479 43.097 1.00 38.97 671 LYS A CA 1
ATOM 5148 C C . LYS A 1 671 ? 10.248 -22.330 42.662 1.00 38.97 671 LYS A C 1
ATOM 5150 O O . LYS A 1 671 ? 10.026 -21.174 42.997 1.00 38.97 671 LYS A O 1
ATOM 5155 N N . SER A 1 672 ? 11.218 -22.635 41.799 1.00 37.25 672 SER A N 1
ATOM 5156 C CA . SER A 1 672 ? 11.702 -21.636 40.835 1.00 37.25 672 SER A CA 1
ATOM 5157 C C . SER A 1 672 ? 10.762 -21.668 39.630 1.00 37.25 672 SER A C 1
ATOM 5159 O O . SER A 1 672 ? 10.681 -22.688 38.942 1.00 37.25 672 SER A O 1
ATOM 5161 N N . GLU A 1 673 ? 10.014 -20.589 39.412 1.00 56.47 673 GLU A N 1
ATOM 5162 C CA . GLU A 1 673 ? 9.190 -20.427 38.215 1.00 56.47 673 GLU A CA 1
ATOM 5163 C C . GLU A 1 673 ? 10.104 -20.172 37.015 1.00 56.47 673 GLU A C 1
ATOM 5165 O O . GLU A 1 673 ? 10.857 -19.199 36.959 1.00 56.47 673 GLU A O 1
ATOM 5170 N N . THR A 1 674 ? 10.095 -21.105 36.064 1.00 65.38 674 THR A N 1
ATOM 5171 C CA . THR A 1 674 ? 10.859 -20.971 34.825 1.00 65.38 674 THR A CA 1
ATOM 5172 C C . THR A 1 674 ? 10.192 -19.921 33.949 1.00 65.38 674 THR A C 1
ATOM 5174 O O . THR A 1 674 ? 9.161 -20.203 33.346 1.00 65.38 674 THR A O 1
ATOM 5177 N N . MET A 1 675 ? 10.783 -18.731 33.873 1.00 77.25 675 MET A N 1
ATOM 5178 C CA . MET A 1 675 ? 10.394 -17.695 32.913 1.00 77.25 675 MET A CA 1
ATOM 5179 C C . MET A 1 675 ? 10.783 -18.098 31.483 1.00 77.25 675 MET A C 1
ATOM 5181 O O . MET A 1 675 ? 11.785 -18.787 31.273 1.00 77.25 675 MET A O 1
ATOM 5185 N N . PHE A 1 676 ? 10.028 -17.628 30.488 1.00 86.50 676 PHE A N 1
ATOM 5186 C CA . PHE A 1 676 ? 10.206 -18.005 29.079 1.00 86.50 676 PHE A CA 1
ATOM 5187 C C . PHE A 1 676 ? 10.344 -16.782 28.164 1.00 86.50 676 PHE A C 1
ATOM 5189 O O . PHE A 1 676 ? 9.822 -15.708 28.453 1.00 86.50 676 PHE A O 1
ATOM 5196 N N . THR A 1 677 ? 11.031 -16.942 27.030 1.00 90.31 677 THR A N 1
ATOM 5197 C CA . THR A 1 677 ? 11.169 -15.890 26.004 1.00 90.31 677 THR A CA 1
ATOM 5198 C C . THR A 1 677 ? 10.239 -16.071 24.803 1.00 90.31 677 THR A C 1
ATOM 5200 O O . THR A 1 677 ? 10.072 -15.119 24.049 1.00 90.31 677 THR A O 1
ATOM 5203 N N . HIS A 1 678 ? 9.632 -17.244 24.586 1.00 95.00 678 HIS A N 1
ATOM 5204 C CA . HIS A 1 678 ? 8.712 -17.483 23.465 1.00 95.00 678 HIS A CA 1
ATOM 5205 C C . HIS A 1 678 ? 7.269 -17.565 23.971 1.00 95.00 678 HIS A C 1
ATOM 5207 O O . HIS A 1 678 ? 6.978 -18.310 24.905 1.00 95.00 678 HIS A O 1
ATOM 5213 N N . LEU A 1 679 ? 6.372 -16.817 23.330 1.00 96.88 679 LEU A N 1
ATOM 5214 C CA . LEU A 1 679 ? 4.947 -16.763 23.645 1.00 96.88 679 LEU A CA 1
ATOM 5215 C C . LEU A 1 679 ? 4.136 -17.114 22.397 1.00 96.88 679 LEU A C 1
ATOM 5217 O O . LEU A 1 679 ? 4.232 -16.414 21.392 1.00 96.88 679 LEU A O 1
ATOM 5221 N N . MET A 1 680 ? 3.352 -18.188 22.454 1.00 97.31 680 MET A N 1
ATOM 5222 C CA . MET A 1 680 ? 2.339 -18.501 21.446 1.00 97.31 680 MET A CA 1
ATOM 5223 C C . MET A 1 680 ? 1.064 -17.722 21.734 1.00 97.31 680 MET A C 1
ATOM 5225 O O . MET A 1 680 ? 0.651 -17.679 22.890 1.00 97.31 680 MET A O 1
ATOM 5229 N N . VAL A 1 681 ? 0.442 -17.155 20.702 1.00 96.88 681 VAL A N 1
ATOM 5230 C CA . VAL A 1 681 ? -0.903 -16.573 20.750 1.00 96.88 681 VAL A CA 1
ATOM 5231 C C . VAL A 1 681 ? -1.732 -17.107 19.589 1.00 96.88 681 VAL A C 1
ATOM 5233 O O . VAL A 1 681 ? -1.252 -17.203 18.461 1.00 96.88 681 VAL A O 1
ATOM 5236 N N . ASP A 1 682 ? -2.995 -17.395 19.877 1.00 95.75 682 ASP A N 1
ATOM 5237 C CA . ASP A 1 682 ? -4.050 -17.620 18.895 1.00 95.75 682 ASP A CA 1
ATOM 5238 C C . ASP A 1 682 ? -5.270 -16.755 19.271 1.00 95.75 682 ASP A C 1
ATOM 5240 O O . ASP A 1 682 ? -5.453 -16.404 20.445 1.00 95.75 682 ASP A O 1
ATOM 5244 N N . LEU A 1 683 ? -6.066 -16.343 18.280 1.00 94.88 683 LEU A N 1
ATOM 5245 C CA . LEU A 1 683 ? -7.158 -15.382 18.449 1.00 94.88 683 LEU A CA 1
ATOM 5246 C C . LEU A 1 683 ? -8.433 -15.840 17.746 1.00 94.88 683 LEU A C 1
ATOM 5248 O O . LEU A 1 683 ? -8.460 -15.983 16.522 1.00 94.88 683 LEU A O 1
ATOM 5252 N N . GLU A 1 684 ? -9.541 -15.859 18.486 1.00 93.25 684 GLU A N 1
ATOM 5253 C CA . GLU A 1 684 ? -10.864 -15.941 17.869 1.00 93.25 684 GLU A CA 1
ATOM 5254 C C . GLU A 1 684 ? -11.452 -14.547 17.661 1.00 93.25 684 GLU A C 1
ATOM 5256 O O . GLU A 1 684 ? -11.412 -13.676 18.538 1.00 93.25 684 GLU A O 1
ATOM 5261 N N . THR A 1 685 ? -11.980 -14.313 16.457 1.00 93.06 685 THR A N 1
ATOM 5262 C CA . THR A 1 685 ? -12.319 -12.968 15.973 1.00 93.06 685 THR A CA 1
ATOM 5263 C C . THR A 1 685 ? -13.590 -12.932 15.124 1.00 93.06 685 THR A C 1
ATOM 5265 O O . THR A 1 685 ? -14.014 -13.916 14.512 1.00 93.06 685 THR A O 1
ATOM 5268 N N . MET A 1 686 ? -14.197 -11.746 15.037 1.00 91.00 686 MET A N 1
ATOM 5269 C CA . MET A 1 686 ? -15.383 -11.477 14.212 1.00 91.00 686 MET A CA 1
ATOM 5270 C C . MET A 1 686 ? -15.059 -10.831 12.854 1.00 91.00 686 MET A C 1
ATOM 5272 O O . MET A 1 686 ? -15.954 -10.339 12.166 1.00 91.00 686 MET A O 1
ATOM 5276 N N . GLY A 1 687 ? -13.799 -10.842 12.417 1.00 89.94 687 GLY A N 1
ATOM 5277 C CA . GLY A 1 687 ? -13.359 -10.288 11.132 1.00 89.94 687 GLY A CA 1
ATOM 5278 C C . GLY A 1 687 ? -11.969 -10.782 10.739 1.00 89.94 687 GLY A C 1
ATOM 5279 O O . GLY A 1 687 ? -11.382 -11.584 11.448 1.00 89.94 687 GLY A O 1
ATOM 5280 N N . LYS A 1 688 ? -11.453 -10.366 9.578 1.00 85.69 688 LYS A N 1
ATOM 5281 C CA . LYS A 1 688 ? -10.182 -10.888 9.026 1.00 85.69 688 LYS A CA 1
ATOM 5282 C C . LYS A 1 688 ? -9.084 -9.842 8.836 1.00 85.69 688 LYS A C 1
ATOM 5284 O O . LYS A 1 688 ? -8.150 -10.064 8.066 1.00 85.69 688 LYS A O 1
ATOM 5289 N N . LYS A 1 689 ? -9.237 -8.668 9.441 1.00 87.88 689 LYS A N 1
ATOM 5290 C CA . LYS A 1 689 ? -8.359 -7.510 9.238 1.00 87.88 689 LYS A CA 1
ATOM 5291 C C . LYS A 1 689 ? -8.040 -6.854 10.580 1.00 87.88 689 LYS A C 1
ATOM 5293 O O . LYS A 1 689 ? -8.907 -6.890 11.450 1.00 87.88 689 LYS A O 1
ATOM 5298 N N . PRO A 1 690 ? -6.875 -6.197 10.718 1.00 89.12 690 PRO A N 1
ATOM 5299 C CA . PRO A 1 690 ? -6.588 -5.317 11.848 1.00 89.12 690 PRO A CA 1
ATOM 5300 C C . PRO A 1 690 ? -7.769 -4.378 12.141 1.00 89.12 690 PRO A C 1
ATOM 5302 O O . PRO A 1 690 ? -8.347 -3.795 11.218 1.00 89.12 690 PRO A O 1
ATOM 5305 N N . GLY A 1 691 ? -8.160 -4.292 13.414 1.00 84.50 691 GLY A N 1
ATOM 5306 C CA . GLY A 1 691 ? -9.371 -3.595 13.856 1.00 84.50 691 GLY A CA 1
ATOM 5307 C C . GLY A 1 691 ? -10.676 -4.403 13.747 1.00 84.50 691 GLY A C 1
ATOM 5308 O O . GLY A 1 691 ? -11.756 -3.817 13.830 1.00 84.50 691 GLY A O 1
ATOM 5309 N N . ALA A 1 692 ? -10.621 -5.723 13.552 1.00 92.31 692 ALA A N 1
ATOM 5310 C CA . ALA A 1 692 ? -11.764 -6.610 13.784 1.00 92.31 692 ALA A CA 1
ATOM 5311 C C . ALA A 1 692 ? -11.942 -6.904 15.290 1.00 92.31 692 ALA A C 1
ATOM 5313 O O . ALA A 1 692 ? -10.945 -6.931 16.010 1.00 92.31 692 ALA A O 1
ATOM 5314 N N . PRO A 1 693 ? -13.171 -7.151 15.788 1.00 93.19 693 PRO A N 1
ATOM 5315 C CA . PRO A 1 693 ? -13.383 -7.492 17.190 1.00 93.19 693 PRO A CA 1
ATOM 5316 C C . PRO A 1 693 ? -12.734 -8.837 17.519 1.00 93.19 693 PRO A C 1
ATOM 5318 O O . PRO A 1 693 ? -13.033 -9.839 16.860 1.00 93.19 693 PRO A O 1
ATOM 5321 N N . ILE A 1 694 ? -11.886 -8.850 18.544 1.00 94.25 694 ILE A N 1
ATOM 5322 C CA . ILE A 1 694 ? -11.434 -10.075 19.207 1.00 94.25 694 ILE A CA 1
ATOM 5323 C C . ILE A 1 694 ? -12.545 -10.512 20.168 1.00 94.25 694 ILE A C 1
ATOM 5325 O O . ILE A 1 694 ? -13.149 -9.664 20.832 1.00 94.25 694 ILE A O 1
ATOM 5329 N N . VAL A 1 695 ? -12.833 -11.815 20.190 1.00 92.56 695 VAL A N 1
ATOM 5330 C CA . VAL A 1 695 ? -13.818 -12.451 21.083 1.00 92.56 695 VAL A CA 1
ATOM 5331 C C . VAL A 1 695 ? -13.184 -13.466 22.033 1.00 92.56 695 VAL A C 1
ATOM 5333 O O . VAL A 1 695 ? -13.728 -13.684 23.106 1.00 92.56 695 VAL A O 1
ATOM 5336 N N . SER A 1 696 ? -12.004 -14.017 21.730 1.00 93.50 696 SER A N 1
ATOM 5337 C CA . SER A 1 696 ? -11.150 -14.617 22.766 1.00 93.50 696 SER A CA 1
ATOM 5338 C C . SER A 1 696 ? -9.670 -14.563 22.406 1.00 93.50 696 SER A C 1
ATOM 5340 O O . SER A 1 696 ? -9.315 -14.708 21.235 1.00 93.50 696 SER A O 1
ATOM 5342 N N . VAL A 1 697 ? -8.820 -14.430 23.422 1.00 95.38 697 VAL A N 1
ATOM 5343 C CA . VAL A 1 697 ? -7.357 -14.543 23.328 1.00 95.38 697 VAL A CA 1
ATOM 5344 C C . VAL A 1 697 ? -6.931 -15.816 24.051 1.00 95.38 697 VAL A C 1
ATOM 5346 O O . VAL A 1 697 ? -7.328 -16.030 25.196 1.00 95.38 697 VAL A O 1
ATOM 5349 N N . GLY A 1 698 ? -6.111 -16.645 23.407 1.00 95.69 698 GLY A N 1
ATOM 5350 C CA . GLY A 1 698 ? -5.437 -17.779 24.036 1.00 95.69 698 GLY A CA 1
ATOM 5351 C C . GLY A 1 698 ? -3.932 -17.645 23.871 1.00 95.69 698 GLY A C 1
ATOM 5352 O O . GLY A 1 698 ? -3.460 -17.354 22.773 1.00 95.69 698 GLY A O 1
ATOM 5353 N N . ALA A 1 699 ? -3.170 -17.834 24.947 1.00 96.94 699 ALA A N 1
ATOM 5354 C CA . ALA A 1 699 ? -1.724 -17.678 24.914 1.00 96.94 699 ALA A CA 1
ATOM 5355 C C . ALA A 1 699 ? -0.984 -18.665 25.822 1.00 96.94 699 ALA A C 1
ATOM 5357 O O . ALA A 1 699 ? -1.472 -19.044 26.885 1.00 96.94 699 ALA A O 1
ATOM 5358 N N . VAL A 1 700 ? 0.208 -19.084 25.395 1.00 96.88 700 VAL A N 1
ATOM 5359 C CA . VAL A 1 700 ? 1.030 -20.098 26.074 1.00 96.88 700 VAL A CA 1
ATOM 5360 C C . VAL A 1 700 ? 2.501 -19.712 25.975 1.00 96.88 700 VAL A C 1
ATOM 5362 O O . VAL A 1 700 ? 3.065 -19.673 24.877 1.00 96.88 700 VAL A O 1
ATOM 5365 N N . PHE A 1 701 ? 3.151 -19.455 27.110 1.00 96.25 701 PHE A N 1
ATOM 5366 C CA . PHE A 1 701 ? 4.611 -19.368 27.149 1.00 96.25 701 PHE A CA 1
ATOM 5367 C C . PHE A 1 701 ? 5.222 -20.753 26.915 1.00 96.25 701 PHE A C 1
ATOM 5369 O O . PHE A 1 701 ? 4.682 -21.760 27.371 1.00 96.25 701 PHE A O 1
ATOM 5376 N N . PHE A 1 702 ? 6.344 -20.835 26.203 1.00 95.75 702 PHE A N 1
ATOM 5377 C CA . PHE A 1 702 ? 7.010 -22.109 25.940 1.00 95.75 702 PHE A CA 1
ATOM 5378 C C . PHE A 1 702 ? 8.503 -21.952 25.645 1.00 95.75 702 PHE A C 1
ATOM 5380 O O . PHE A 1 702 ? 9.003 -20.860 25.383 1.00 95.75 702 PHE A O 1
ATOM 5387 N N . ASP A 1 703 ? 9.220 -23.072 25.671 1.00 93.56 703 ASP A N 1
ATOM 5388 C CA . ASP A 1 703 ? 10.562 -23.196 25.109 1.00 93.56 703 ASP A CA 1
ATOM 5389 C C . ASP A 1 703 ? 10.507 -24.098 23.861 1.00 93.56 703 ASP A C 1
ATOM 5391 O O . ASP A 1 703 ? 10.198 -25.291 23.980 1.00 93.56 703 ASP A O 1
ATOM 5395 N N . PRO A 1 704 ? 10.814 -23.583 22.654 1.00 92.56 704 PRO A N 1
ATOM 5396 C CA . PRO A 1 704 ? 10.803 -24.391 21.440 1.00 92.56 704 PRO A CA 1
ATOM 5397 C C . PRO A 1 704 ? 11.890 -25.478 21.434 1.00 92.56 704 PRO A C 1
ATOM 5399 O O . PRO A 1 704 ? 11.705 -26.497 20.772 1.00 92.56 704 PRO A O 1
ATOM 5402 N N . ALA A 1 705 ? 12.991 -25.310 22.179 1.00 89.25 705 ALA A N 1
ATOM 5403 C CA . ALA A 1 705 ? 14.089 -26.273 22.212 1.00 89.25 705 ALA A CA 1
ATOM 5404 C C . ALA A 1 705 ? 13.769 -27.497 23.086 1.00 89.25 705 ALA A C 1
ATOM 5406 O O . ALA A 1 705 ? 13.987 -28.627 22.655 1.00 89.25 705 ALA A O 1
ATOM 5407 N N . SER A 1 706 ? 13.216 -27.325 24.292 1.00 88.12 706 SER A N 1
ATOM 5408 C CA . SER A 1 706 ? 12.804 -28.459 25.141 1.00 88.12 706 SER A CA 1
ATOM 5409 C C . SER A 1 706 ? 11.366 -28.933 24.919 1.00 88.12 706 SER A C 1
ATOM 5411 O O . SER A 1 706 ? 11.038 -30.051 25.313 1.00 88.12 706 SER A O 1
ATOM 5413 N N . GLY A 1 707 ? 10.511 -28.123 24.290 1.00 86.25 707 GLY A N 1
ATOM 5414 C CA . GLY A 1 707 ? 9.082 -28.415 24.135 1.00 86.25 707 GLY A CA 1
ATOM 5415 C C . GLY A 1 707 ? 8.270 -28.270 25.423 1.00 86.25 707 GLY A C 1
ATOM 5416 O O . GLY A 1 707 ? 7.125 -28.713 25.477 1.00 86.25 707 GLY A O 1
ATOM 5417 N N . LYS A 1 708 ? 8.851 -27.673 26.471 1.00 91.00 708 LYS A N 1
ATOM 5418 C CA . LYS A 1 708 ? 8.144 -27.376 27.719 1.00 91.00 708 LYS A CA 1
ATOM 5419 C C . LYS A 1 708 ? 7.242 -26.160 27.543 1.00 91.00 708 LYS A C 1
ATOM 5421 O O . LYS A 1 708 ? 7.694 -25.124 27.058 1.00 91.00 708 LYS A O 1
ATOM 5426 N N . THR A 1 709 ? 6.002 -26.282 27.997 1.00 92.38 709 THR A N 1
ATOM 5427 C CA . THR A 1 709 ? 5.081 -25.161 28.203 1.00 92.38 709 THR A CA 1
ATOM 5428 C C . THR A 1 709 ? 5.312 -24.522 29.574 1.00 92.38 709 THR A C 1
ATOM 5430 O O . THR A 1 709 ? 5.761 -25.180 30.517 1.00 92.38 709 THR A O 1
ATOM 5433 N N . GLY A 1 710 ? 5.022 -23.230 29.659 1.00 91.50 710 GLY A N 1
ATOM 5434 C CA . GLY A 1 710 ? 5.025 -22.412 30.862 1.00 91.50 710 GLY A CA 1
ATOM 5435 C C . GLY A 1 710 ? 3.612 -22.024 31.273 1.00 91.50 710 GLY A C 1
ATOM 5436 O O . GLY A 1 710 ? 2.684 -22.820 31.137 1.00 91.50 710 GLY A O 1
ATOM 5437 N N . ALA A 1 711 ? 3.464 -20.797 31.771 1.00 93.00 711 ALA A N 1
ATOM 5438 C CA . ALA A 1 711 ? 2.164 -20.236 32.100 1.00 93.00 711 ALA A CA 1
ATOM 5439 C C . ALA A 1 711 ? 1.283 -20.044 30.855 1.00 93.00 711 ALA A C 1
ATOM 5441 O O . ALA A 1 711 ? 1.763 -19.887 29.725 1.00 93.00 711 ALA A O 1
ATOM 5442 N N . GLU A 1 712 ? -0.022 -20.053 31.096 1.00 95.88 712 GLU A N 1
ATOM 5443 C CA . GLU A 1 712 ? -1.069 -20.022 30.083 1.00 95.88 712 GLU A CA 1
ATOM 5444 C C . GLU A 1 712 ? -2.080 -18.931 30.425 1.00 95.88 712 GLU A C 1
ATOM 5446 O O . GLU A 1 712 ? -2.385 -18.703 31.595 1.00 95.88 712 GLU A O 1
ATOM 5451 N N . TYR A 1 713 ? -2.619 -18.293 29.395 1.00 95.12 713 TYR A N 1
ATOM 5452 C CA . TYR A 1 713 ? -3.619 -17.244 29.500 1.00 95.12 713 TYR A CA 1
ATOM 5453 C C . TYR A 1 713 ? -4.777 -17.558 28.556 1.00 95.12 713 TYR A C 1
ATOM 5455 O O . TYR A 1 713 ? -4.566 -17.921 27.397 1.00 95.12 713 TYR A O 1
ATOM 5463 N N . TYR A 1 714 ? -6.004 -17.411 29.042 1.00 94.56 714 TYR A N 1
ATOM 5464 C CA . TYR A 1 714 ? -7.204 -17.506 28.222 1.00 94.56 714 TYR A CA 1
ATOM 5465 C C . TYR A 1 714 ? -8.248 -16.532 28.735 1.00 94.56 714 TYR A C 1
ATOM 5467 O O . TYR A 1 714 ? -8.597 -16.570 29.912 1.00 94.56 714 TYR A O 1
ATOM 5475 N N . GLN A 1 715 ? -8.759 -15.694 27.839 1.00 92.75 715 GLN A N 1
ATOM 5476 C CA . GLN A 1 715 ? -9.790 -14.722 28.165 1.00 92.75 715 GLN A CA 1
ATOM 5477 C C . GLN A 1 715 ? -10.802 -14.637 27.030 1.00 92.75 715 GLN A C 1
ATOM 5479 O O . GLN A 1 715 ? -10.433 -14.391 25.879 1.00 92.75 715 GLN A O 1
ATOM 5484 N N . VAL A 1 716 ? -12.084 -14.800 27.363 1.00 92.06 716 VAL A N 1
ATOM 5485 C CA . VAL A 1 716 ? -13.189 -14.444 26.465 1.00 92.06 716 VAL A CA 1
ATOM 5486 C C . VAL A 1 716 ? -13.497 -12.960 26.652 1.00 92.06 716 VAL A C 1
ATOM 5488 O O . VAL A 1 716 ? -13.574 -12.467 27.781 1.00 92.06 716 VAL A O 1
ATOM 5491 N N . ILE A 1 717 ? -13.622 -12.250 25.535 1.00 91.75 717 ILE A N 1
ATOM 5492 C CA . ILE A 1 717 ? -13.746 -10.795 25.464 1.00 91.75 717 ILE A CA 1
ATOM 5493 C C . ILE A 1 717 ? -15.142 -10.435 24.964 1.00 91.75 717 ILE A C 1
ATOM 5495 O O . ILE A 1 717 ? -15.611 -10.961 23.952 1.00 91.75 717 ILE A O 1
ATOM 5499 N N . SER A 1 718 ? -15.788 -9.493 25.648 1.00 88.44 718 SER A N 1
ATOM 5500 C CA . SER A 1 718 ? -17.103 -8.981 25.273 1.00 88.44 718 SER A CA 1
ATOM 5501 C C . SER A 1 718 ? -17.072 -8.394 23.859 1.00 88.44 718 SER A C 1
ATOM 5503 O O . SER A 1 718 ? -16.407 -7.387 23.595 1.00 88.44 718 SER A O 1
ATOM 5505 N N . LEU A 1 719 ? -17.840 -8.994 22.944 1.00 87.81 719 LEU A N 1
ATOM 5506 C CA . LEU A 1 719 ? -17.984 -8.506 21.569 1.00 87.81 719 LEU A CA 1
ATOM 5507 C C . LEU A 1 719 ? -18.517 -7.065 21.530 1.00 87.81 719 LEU A C 1
ATOM 5509 O O . LEU A 1 719 ? -18.078 -6.269 20.697 1.00 87.81 719 LEU A O 1
ATOM 5513 N N . GLU A 1 720 ? -19.435 -6.718 22.437 1.00 82.94 720 GLU A N 1
ATOM 5514 C CA . GLU A 1 720 ? -19.954 -5.355 22.562 1.00 82.94 720 GLU A CA 1
ATOM 5515 C C . GLU A 1 720 ? -18.851 -4.381 22.987 1.00 82.94 720 GLU A C 1
ATOM 5517 O O . GLU A 1 720 ? -18.689 -3.342 22.345 1.00 82.94 720 GLU A O 1
ATOM 5522 N N . SER A 1 721 ? -18.031 -4.748 23.980 1.00 82.94 721 SER A N 1
ATOM 5523 C CA . SER A 1 721 ? -16.879 -3.944 24.401 1.00 82.94 721 SER A CA 1
ATOM 5524 C C . SER A 1 721 ? -15.885 -3.748 23.250 1.00 82.94 721 SER A C 1
ATOM 5526 O O . SER A 1 721 ? -15.574 -2.611 22.884 1.00 82.94 721 SER A O 1
ATOM 5528 N N . SER A 1 722 ? -15.464 -4.831 22.585 1.00 82.81 722 SER A N 1
ATOM 5529 C CA . SER A 1 722 ? -14.580 -4.751 21.413 1.00 82.81 722 SER A CA 1
ATOM 5530 C C . SER A 1 722 ? -15.138 -3.813 20.329 1.00 82.81 722 SER A C 1
ATOM 5532 O O . SER A 1 722 ? -14.403 -3.008 19.754 1.00 82.81 722 SER A O 1
ATOM 5534 N N . MET A 1 723 ? -16.449 -3.852 20.065 1.00 84.12 723 MET A N 1
ATOM 5535 C CA . MET A 1 723 ? -17.099 -2.960 19.098 1.00 84.12 723 MET A CA 1
ATOM 5536 C C . MET A 1 723 ? -17.261 -1.513 19.596 1.00 84.12 723 MET A C 1
ATOM 5538 O O . MET A 1 723 ? -17.191 -0.596 18.773 1.00 84.12 723 MET A O 1
ATOM 5542 N N . SER A 1 724 ? -17.420 -1.264 20.903 1.00 77.25 724 SER A N 1
ATOM 5543 C CA . SER A 1 724 ? -17.508 0.098 21.455 1.00 77.25 724 SER A CA 1
ATOM 5544 C C . SER A 1 724 ? -16.189 0.865 21.337 1.00 77.25 724 SER A C 1
ATOM 5546 O O . SER A 1 724 ? -16.203 2.061 21.050 1.00 77.25 724 SER A O 1
ATOM 5548 N N . PHE A 1 725 ? -15.049 0.169 21.424 1.00 75.00 725 PHE A N 1
ATOM 5549 C CA . PHE A 1 725 ? -13.725 0.732 21.112 1.00 75.00 725 PHE A CA 1
ATOM 5550 C C . PHE A 1 725 ? -13.480 0.931 19.601 1.00 75.00 725 PHE A C 1
ATOM 5552 O O . PHE A 1 725 ? -12.433 1.419 19.188 1.00 75.00 725 PHE A O 1
ATOM 5559 N N . GLY A 1 726 ? -14.473 0.645 18.751 1.00 76.06 726 GLY A N 1
ATOM 5560 C CA . GLY A 1 726 ? -14.457 0.960 17.321 1.00 76.06 726 GLY A CA 1
ATOM 5561 C C . GLY A 1 726 ? -14.085 -0.205 16.405 1.00 76.06 726 GLY A C 1
ATOM 5562 O O . GLY A 1 726 ? -14.025 0.002 15.186 1.00 76.06 726 GLY A O 1
ATOM 5563 N N . ALA A 1 727 ? -13.885 -1.413 16.946 1.00 84.25 727 ALA A N 1
ATOM 5564 C CA . ALA A 1 727 ? -13.621 -2.600 16.141 1.00 84.25 727 ALA A CA 1
ATOM 5565 C C . ALA A 1 727 ? -14.828 -2.963 15.254 1.00 84.25 727 ALA A C 1
ATOM 5567 O O . ALA A 1 727 ? -15.989 -2.775 15.628 1.00 84.25 727 ALA A O 1
ATOM 5568 N N . ARG A 1 728 ? -14.573 -3.478 14.045 1.00 89.19 728 ARG A N 1
ATOM 5569 C CA . ARG A 1 728 ? -15.604 -3.682 13.010 1.00 89.19 728 ARG A CA 1
ATOM 5570 C C . ARG A 1 728 ? -15.676 -5.133 12.536 1.00 89.19 728 ARG A C 1
ATOM 5572 O O . ARG A 1 728 ? -14.716 -5.601 11.926 1.00 89.19 728 ARG A O 1
ATOM 5579 N N . PRO A 1 729 ? -16.787 -5.850 12.774 1.00 89.50 729 PRO A N 1
ATOM 5580 C CA . PRO A 1 729 ? -16.913 -7.234 12.339 1.00 89.50 729 PRO A CA 1
ATOM 5581 C C . PRO A 1 729 ? -17.180 -7.342 10.829 1.00 89.50 729 PRO A C 1
ATOM 5583 O O . PRO A 1 729 ? -17.849 -6.497 10.229 1.00 89.50 729 PRO A O 1
ATOM 5586 N N . ASP A 1 730 ? -16.706 -8.429 10.219 1.00 85.44 730 ASP A N 1
ATOM 5587 C CA . ASP A 1 730 ? -16.999 -8.782 8.831 1.00 85.44 730 ASP A CA 1
ATOM 5588 C C . ASP A 1 730 ? -18.247 -9.676 8.766 1.00 85.44 730 ASP A C 1
ATOM 5590 O O . ASP A 1 730 ? -18.291 -10.765 9.343 1.00 85.44 730 ASP A O 1
ATOM 5594 N N . ALA A 1 731 ? -19.242 -9.287 7.963 1.00 76.19 731 ALA A N 1
ATOM 5595 C CA . ALA A 1 731 ? -20.474 -10.066 7.787 1.00 76.19 731 ALA A CA 1
ATOM 5596 C C . ALA A 1 731 ? -20.221 -11.518 7.321 1.00 76.19 731 ALA A C 1
ATOM 5598 O O . ALA A 1 731 ? -20.962 -12.429 7.687 1.00 76.19 731 ALA A O 1
ATOM 5599 N N . SER A 1 732 ? -19.156 -11.759 6.547 1.00 75.62 732 SER A N 1
ATOM 5600 C CA . SER A 1 732 ? -18.745 -13.109 6.140 1.00 75.62 732 SER A CA 1
ATOM 5601 C C . SER A 1 732 ? -18.238 -13.971 7.296 1.00 75.62 732 SER A C 1
ATOM 5603 O O . SER A 1 732 ? -18.392 -15.188 7.238 1.00 75.62 732 SER A O 1
ATOM 5605 N N . THR A 1 733 ? -17.633 -13.360 8.317 1.00 83.31 733 THR A N 1
ATOM 5606 C CA . THR A 1 733 ? -17.096 -14.061 9.491 1.00 83.31 733 THR A CA 1
ATOM 5607 C C . THR A 1 733 ? -18.216 -14.360 10.484 1.00 83.31 733 THR A C 1
ATOM 5609 O O . THR A 1 733 ? -18.326 -15.497 10.927 1.00 83.31 733 THR A O 1
ATOM 5612 N N . ILE A 1 734 ? -19.158 -13.431 10.695 1.00 84.94 734 ILE A N 1
ATOM 5613 C CA . ILE A 1 734 ? -20.405 -13.702 11.440 1.00 84.94 734 ILE A CA 1
ATOM 5614 C C . ILE A 1 734 ? -21.176 -14.876 10.804 1.00 84.94 734 ILE A C 1
ATOM 5616 O O . ILE A 1 734 ? -21.548 -15.834 11.478 1.00 84.94 734 ILE A O 1
ATOM 5620 N N . LEU A 1 735 ? -21.372 -14.859 9.478 1.00 78.44 735 LEU A N 1
ATOM 5621 C CA . LEU A 1 735 ? -22.035 -15.952 8.746 1.00 78.44 735 LEU A CA 1
ATOM 5622 C C . LEU A 1 735 ? -21.247 -17.273 8.739 1.00 78.44 735 LEU A C 1
ATOM 5624 O O . LEU A 1 735 ? -21.815 -18.312 8.391 1.00 78.44 735 LEU A O 1
ATOM 5628 N N . TRP A 1 736 ? -19.952 -17.241 9.058 1.00 83.25 736 TRP A N 1
ATOM 5629 C CA . TRP A 1 736 ? -19.128 -18.432 9.243 1.00 83.25 736 TRP A CA 1
ATOM 5630 C C . TRP A 1 736 ? -19.272 -18.972 10.671 1.00 83.25 736 TRP A C 1
ATOM 5632 O O . TRP A 1 736 ? -19.536 -20.163 10.820 1.00 83.25 736 TRP A O 1
ATOM 5642 N N . TRP A 1 737 ? -19.241 -18.109 11.692 1.00 81.94 737 TRP A N 1
ATOM 5643 C CA . TRP A 1 737 ? -19.500 -18.469 13.093 1.00 81.94 737 TRP A CA 1
ATOM 5644 C C . TRP A 1 737 ? -20.873 -19.106 13.296 1.00 81.94 737 TRP A C 1
ATOM 5646 O O . TRP A 1 737 ? -20.987 -20.165 13.907 1.00 81.94 737 TRP A O 1
ATOM 5656 N N . LEU A 1 738 ? -21.917 -18.544 12.679 1.00 82.31 738 LEU A N 1
ATOM 5657 C CA . LEU A 1 738 ? -23.270 -19.111 12.731 1.00 82.31 738 LEU A CA 1
ATOM 5658 C C . LEU A 1 738 ? -23.356 -20.558 12.205 1.00 82.31 738 LEU A C 1
ATOM 5660 O O . LEU A 1 738 ? -24.283 -21.277 12.578 1.00 82.31 738 LEU A O 1
ATOM 5664 N N . LYS A 1 739 ? -22.398 -21.007 11.380 1.00 83.31 739 LYS A N 1
ATOM 5665 C CA . LYS A 1 739 ? -22.331 -22.374 10.833 1.00 83.31 739 LYS A CA 1
ATOM 5666 C C . LYS A 1 739 ? -21.496 -23.351 11.666 1.00 83.31 739 LYS A C 1
ATOM 5668 O O . LYS A 1 739 ? -21.526 -24.535 11.341 1.00 83.31 739 LYS A O 1
ATOM 5673 N N . GLN A 1 740 ? -20.769 -22.887 12.684 1.00 82.50 740 GLN A N 1
ATOM 5674 C CA . GLN A 1 740 ? -19.969 -23.768 13.539 1.00 82.50 740 GLN A CA 1
ATOM 5675 C C . GLN A 1 740 ? -20.852 -24.628 14.450 1.00 82.50 740 GLN A C 1
ATOM 5677 O O . GLN A 1 740 ? -22.085 -24.504 14.456 1.00 82.50 740 GLN A O 1
ATOM 5682 N N . SER A 1 741 ? -20.231 -25.541 15.194 1.00 77.06 741 SER A N 1
ATOM 5683 C CA . SER A 1 741 ? -20.950 -26.374 16.155 1.00 77.06 741 SER A CA 1
ATOM 5684 C C . SER A 1 741 ? -21.568 -25.517 17.279 1.00 77.06 741 SER A C 1
ATOM 5686 O O . SER A 1 741 ? -21.154 -24.369 17.479 1.00 77.06 741 SER A O 1
ATOM 5688 N N . PRO A 1 742 ? -22.600 -26.009 17.992 1.00 76.50 742 PRO A N 1
ATOM 5689 C CA . PRO A 1 742 ? -23.135 -25.324 19.168 1.00 76.50 742 PRO A CA 1
ATOM 5690 C C . PRO A 1 742 ? -22.053 -24.962 20.187 1.00 76.50 742 PRO A C 1
ATOM 5692 O O . PRO A 1 742 ? -22.041 -23.832 20.656 1.00 76.50 742 PRO A O 1
ATOM 5695 N N . GLU A 1 743 ? -21.120 -25.880 20.427 1.00 72.19 743 GLU A N 1
ATOM 5696 C CA . GLU A 1 743 ? -20.050 -25.785 21.423 1.00 72.19 743 GLU A CA 1
ATOM 5697 C C . GLU A 1 743 ? -19.076 -24.646 21.078 1.00 72.19 743 GLU A C 1
ATOM 5699 O O . GLU A 1 743 ? -18.819 -23.767 21.904 1.00 72.19 743 GLU A O 1
ATOM 5704 N N . ALA A 1 744 ? -18.630 -24.584 19.816 1.00 69.56 744 ALA A N 1
ATOM 5705 C CA . ALA A 1 744 ? -17.784 -23.502 19.313 1.00 69.56 744 ALA A CA 1
ATOM 5706 C C . ALA A 1 744 ? -18.497 -22.136 19.344 1.00 69.56 744 ALA A C 1
ATOM 5708 O O . ALA A 1 744 ? -17.868 -21.118 19.608 1.00 69.56 744 ALA A O 1
ATOM 5709 N N . ARG A 1 745 ? -19.820 -22.089 19.115 1.00 78.56 745 ARG A N 1
ATOM 5710 C CA . ARG A 1 745 ? -20.593 -20.839 19.246 1.00 78.56 745 ARG A CA 1
ATOM 5711 C C . ARG A 1 745 ? -20.798 -20.414 20.700 1.00 78.56 745 ARG A C 1
ATOM 5713 O O . ARG A 1 745 ? -20.802 -19.217 20.953 1.00 78.56 745 ARG A O 1
ATOM 5720 N N . SER A 1 746 ? -20.968 -21.347 21.639 1.00 75.12 746 SER A N 1
ATOM 5721 C CA . SER A 1 746 ? -21.062 -21.008 23.066 1.00 75.12 746 SER A CA 1
ATOM 5722 C C . SER A 1 746 ? -19.734 -20.506 23.631 1.00 75.12 746 SER A C 1
ATOM 5724 O O . SER A 1 746 ? -19.748 -19.597 24.449 1.00 75.12 746 SER A O 1
ATOM 5726 N N . ALA A 1 747 ? -18.588 -21.007 23.153 1.00 69.44 747 ALA A N 1
ATOM 5727 C CA . ALA A 1 747 ? -17.265 -20.593 23.637 1.00 69.44 747 ALA A CA 1
ATOM 5728 C C . ALA A 1 747 ? -16.951 -19.093 23.436 1.00 69.44 747 ALA A C 1
ATOM 5730 O O . ALA A 1 747 ? -16.134 -18.539 24.167 1.00 69.44 747 ALA A O 1
ATOM 5731 N N . ILE A 1 748 ? -17.612 -18.442 22.471 1.00 69.75 748 ILE A N 1
ATOM 5732 C CA . ILE A 1 748 ? -17.467 -17.010 22.146 1.00 69.75 748 ILE A CA 1
ATOM 5733 C C . ILE A 1 748 ? -18.703 -16.162 22.512 1.00 69.75 748 ILE A C 1
ATOM 5735 O O . ILE A 1 748 ? -18.730 -14.963 22.236 1.00 69.75 748 ILE A O 1
ATOM 5739 N N . VAL A 1 749 ? -19.739 -16.780 23.089 1.00 69.56 749 VAL A N 1
ATOM 5740 C CA . VAL A 1 749 ? -20.961 -16.126 23.591 1.00 69.56 749 VAL A CA 1
ATOM 5741 C C . VAL A 1 749 ? -21.301 -16.733 24.958 1.00 69.56 749 VAL A C 1
ATOM 5743 O O . VAL A 1 749 ? -22.353 -17.338 25.148 1.00 69.56 749 VAL A O 1
ATOM 5746 N N . VAL A 1 750 ? -20.354 -16.620 25.890 1.00 75.25 750 VAL A N 1
ATOM 5747 C CA . VAL A 1 750 ? -20.602 -16.813 27.326 1.00 75.25 750 VAL A CA 1
ATOM 5748 C C . VAL A 1 750 ? -21.058 -15.489 27.937 1.00 75.25 750 VAL A C 1
ATOM 5750 O O . VAL A 1 750 ? -20.699 -14.428 27.431 1.00 75.25 750 VAL A O 1
ATOM 5753 N N . ASP A 1 751 ? -21.822 -15.536 29.025 1.00 68.56 751 ASP A N 1
ATOM 5754 C CA . ASP A 1 751 ? -22.226 -14.318 29.746 1.00 68.56 751 ASP A CA 1
ATOM 5755 C C . ASP A 1 751 ? -21.069 -13.743 30.589 1.00 68.56 751 ASP A C 1
ATOM 5757 O O . ASP A 1 751 ? -20.953 -12.530 30.761 1.00 68.56 751 ASP A O 1
ATOM 5761 N N . ASP A 1 752 ? -20.165 -14.614 31.051 1.00 76.31 752 ASP A N 1
ATOM 5762 C CA . ASP A 1 752 ? -18.941 -14.271 31.785 1.00 76.31 752 ASP A CA 1
ATOM 5763 C C . ASP A 1 752 ? -17.838 -13.796 30.816 1.00 76.31 752 ASP A C 1
ATOM 5765 O O . ASP A 1 752 ? -16.903 -14.524 30.473 1.00 76.31 752 ASP A O 1
ATOM 5769 N N . THR A 1 753 ? -18.005 -12.578 30.289 1.00 84.69 753 THR A N 1
ATOM 5770 C CA . THR A 1 753 ? -17.016 -11.913 29.424 1.00 84.69 753 THR A CA 1
ATOM 5771 C C . THR A 1 753 ? -16.384 -10.707 30.093 1.00 84.69 753 THR A C 1
ATOM 5773 O O . THR A 1 753 ? -17.046 -9.913 30.756 1.00 84.69 753 THR A O 1
ATOM 5776 N N . VAL A 1 754 ? -15.094 -10.525 29.824 1.00 86.50 754 VAL A N 1
ATOM 5777 C CA . VAL A 1 754 ? -14.316 -9.372 30.283 1.00 86.50 754 VAL A CA 1
ATOM 5778 C C . VAL A 1 754 ? -14.317 -8.279 29.206 1.00 86.50 754 VAL A C 1
ATOM 5780 O O . VAL A 1 754 ? -14.424 -8.562 28.006 1.00 86.50 754 VAL A O 1
ATOM 5783 N N . GLY A 1 755 ? -14.238 -7.008 29.613 1.00 84.31 755 GLY A N 1
ATOM 5784 C CA . GLY A 1 755 ? -14.137 -5.882 28.678 1.00 84.31 755 GLY A CA 1
ATOM 5785 C C . GLY A 1 755 ? -12.835 -5.921 27.869 1.00 84.31 755 GLY A C 1
ATOM 5786 O O . GLY A 1 755 ? -11.844 -6.481 28.323 1.00 84.31 755 GLY A O 1
ATOM 5787 N N . LEU A 1 756 ? -12.796 -5.306 26.677 1.00 86.75 756 LEU A N 1
ATOM 5788 C CA . LEU A 1 756 ? -11.589 -5.346 25.835 1.00 86.75 756 LEU A CA 1
ATOM 5789 C C . LEU A 1 756 ? -10.359 -4.813 26.583 1.00 86.75 756 LEU A C 1
ATOM 5791 O O . LEU A 1 756 ? -9.335 -5.480 26.608 1.00 86.75 756 LEU A O 1
ATOM 5795 N N . VAL A 1 757 ? -10.466 -3.638 27.208 1.00 79.88 757 VAL A N 1
ATOM 5796 C CA . VAL A 1 757 ? -9.343 -2.995 27.912 1.00 79.88 757 VAL A CA 1
ATOM 5797 C C . VAL A 1 757 ? -8.840 -3.863 29.069 1.00 79.88 757 VAL A C 1
ATOM 5799 O O . VAL A 1 757 ? -7.658 -4.171 29.118 1.00 79.88 757 VAL A O 1
ATOM 5802 N N . GLU A 1 758 ? -9.743 -4.342 29.925 1.00 83.94 758 GLU A N 1
ATOM 5803 C CA . GLU A 1 758 ? -9.433 -5.211 31.069 1.00 83.94 758 GLU A CA 1
ATOM 5804 C C . GLU A 1 758 ? -8.796 -6.545 30.632 1.00 83.94 758 GLU A C 1
ATOM 5806 O O . GLU A 1 758 ? -7.825 -7.006 31.227 1.00 83.94 758 GLU A O 1
ATOM 5811 N N . ALA A 1 759 ? -9.258 -7.136 29.525 1.00 88.75 759 ALA A N 1
ATOM 5812 C CA . ALA A 1 759 ? -8.624 -8.320 28.952 1.00 88.75 759 ALA A CA 1
ATOM 5813 C C . ALA A 1 759 ? -7.194 -8.021 28.470 1.00 88.75 759 ALA A C 1
ATOM 5815 O O . ALA A 1 759 ? -6.275 -8.797 28.736 1.00 88.75 759 ALA A O 1
ATOM 5816 N N . LEU A 1 760 ? -6.976 -6.888 27.793 1.00 88.81 760 LEU A N 1
ATOM 5817 C CA . LEU A 1 760 ? -5.636 -6.485 27.366 1.00 88.81 760 LEU A CA 1
ATOM 5818 C C . LEU A 1 760 ? -4.724 -6.155 28.562 1.00 88.81 760 LEU A C 1
ATOM 5820 O O . LEU A 1 760 ? -3.549 -6.506 28.511 1.00 88.81 760 LEU A O 1
ATOM 5824 N N . GLU A 1 761 ? -5.245 -5.573 29.646 1.00 82.75 761 GLU A N 1
ATOM 5825 C CA . GLU A 1 761 ? -4.525 -5.365 30.914 1.00 82.75 761 GLU A CA 1
ATOM 5826 C C . GLU A 1 761 ? -4.098 -6.695 31.547 1.00 82.75 761 GLU A C 1
ATOM 5828 O O . GLU A 1 761 ? -2.905 -6.909 31.758 1.00 82.75 761 GLU A O 1
ATOM 5833 N N . HIS A 1 762 ? -5.024 -7.641 31.740 1.00 87.75 762 HIS A N 1
ATOM 5834 C CA . HIS A 1 762 ? -4.693 -8.974 32.259 1.00 87.75 762 HIS A CA 1
ATOM 5835 C C . HIS A 1 762 ? -3.667 -9.706 31.371 1.00 87.75 762 HIS A C 1
ATOM 5837 O O . HIS A 1 762 ? -2.848 -10.481 31.866 1.00 87.75 762 HIS A O 1
ATOM 5843 N N . PHE A 1 763 ? -3.675 -9.455 30.057 1.00 92.12 763 PHE A N 1
ATOM 5844 C CA . PHE A 1 763 ? -2.673 -9.986 29.133 1.00 92.12 763 PHE A CA 1
ATOM 5845 C C . PHE A 1 763 ? -1.302 -9.289 29.259 1.00 92.12 763 PHE A C 1
ATOM 5847 O O . PHE A 1 763 ? -0.267 -9.945 29.109 1.00 92.12 763 PHE A O 1
ATOM 5854 N N . LEU A 1 764 ? -1.261 -7.983 29.560 1.00 86.00 764 LEU A N 1
ATOM 5855 C CA . LEU A 1 764 ? -0.021 -7.263 29.881 1.00 86.00 764 LEU A CA 1
ATOM 5856 C C . LEU A 1 764 ? 0.609 -7.782 31.175 1.00 86.00 764 LEU A C 1
ATOM 5858 O O . LEU A 1 764 ? 1.812 -8.051 31.181 1.00 86.00 764 LEU A O 1
ATOM 5862 N N . ASP A 1 765 ? -0.191 -7.947 32.230 1.00 85.19 765 ASP A N 1
ATOM 5863 C CA . ASP A 1 765 ? 0.261 -8.456 33.529 1.00 85.19 765 ASP A CA 1
ATOM 5864 C C . ASP A 1 765 ? 0.797 -9.888 33.383 1.00 85.19 765 ASP A C 1
ATOM 5866 O O . ASP A 1 765 ? 1.944 -10.162 33.740 1.00 85.19 765 ASP A O 1
ATOM 5870 N N . PHE A 1 766 ? 0.056 -10.762 32.692 1.00 91.44 766 PHE A N 1
ATOM 5871 C CA . PHE A 1 766 ? 0.508 -12.111 32.343 1.00 91.44 766 PHE A CA 1
ATOM 5872 C C . PHE A 1 766 ? 1.863 -12.128 31.610 1.00 91.44 766 PHE A C 1
ATOM 5874 O O . PHE A 1 766 ? 2.725 -12.960 31.916 1.00 91.44 766 PHE A O 1
ATOM 5881 N N . ILE A 1 767 ? 2.092 -11.214 30.657 1.00 88.31 767 ILE A N 1
ATOM 5882 C CA . ILE A 1 767 ? 3.401 -11.078 30.000 1.00 88.31 767 ILE A CA 1
ATOM 5883 C C . ILE A 1 767 ? 4.463 -10.596 30.995 1.00 88.31 767 ILE A C 1
ATOM 5885 O O . ILE A 1 767 ? 5.577 -11.119 30.980 1.00 88.31 767 ILE A O 1
ATOM 5889 N N . ALA A 1 768 ? 4.161 -9.596 31.822 1.00 82.38 768 ALA A N 1
ATOM 5890 C CA . ALA A 1 768 ? 5.115 -9.002 32.755 1.00 82.38 768 ALA A CA 1
ATOM 5891 C C . ALA A 1 768 ? 5.603 -10.003 33.815 1.00 82.38 768 ALA A C 1
ATOM 5893 O O . ALA A 1 768 ? 6.796 -10.030 34.114 1.00 82.38 768 ALA A O 1
ATOM 5894 N N . GLU A 1 769 ? 4.707 -10.852 34.319 1.00 85.06 769 GLU A N 1
ATOM 5895 C CA . GLU A 1 769 ? 4.993 -11.879 35.326 1.00 85.06 769 GLU A CA 1
ATOM 5896 C C . GLU A 1 769 ? 5.835 -13.046 34.777 1.00 85.06 769 GLU A C 1
ATOM 5898 O O . GLU A 1 769 ? 6.674 -13.599 35.489 1.00 85.06 769 GLU A O 1
ATOM 5903 N N . ASN A 1 770 ? 5.649 -13.420 33.504 1.00 86.31 770 ASN A N 1
ATOM 5904 C CA . ASN A 1 770 ? 6.170 -14.683 32.956 1.00 86.31 770 ASN A CA 1
ATOM 5905 C C . ASN A 1 770 ? 7.312 -14.528 31.927 1.00 86.31 770 ASN A C 1
ATOM 5907 O O . ASN A 1 770 ? 7.995 -15.508 31.598 1.00 86.31 770 ASN A O 1
ATOM 5911 N N . ALA A 1 771 ? 7.550 -13.314 31.415 1.00 85.19 771 ALA A N 1
ATOM 5912 C CA . ALA A 1 771 ? 8.559 -13.051 30.389 1.00 85.19 771 ALA A CA 1
ATOM 5913 C C . ALA A 1 771 ? 9.994 -12.998 30.938 1.00 85.19 771 ALA A C 1
ATOM 5915 O O . ALA A 1 771 ? 10.391 -12.070 31.648 1.00 85.19 771 ALA A O 1
ATOM 5916 N N . ALA A 1 772 ? 10.840 -13.922 30.479 1.00 76.38 772 ALA A N 1
ATOM 5917 C CA . ALA A 1 772 ? 12.272 -13.878 30.751 1.00 76.38 772 ALA A CA 1
ATOM 5918 C C . ALA A 1 772 ? 12.898 -12.608 30.147 1.00 76.38 772 ALA A C 1
ATOM 5920 O O . ALA A 1 772 ? 12.835 -12.373 28.939 1.00 76.38 772 ALA A O 1
ATOM 5921 N N . ASN A 1 773 ? 13.554 -11.812 30.997 1.00 74.38 773 ASN A N 1
ATOM 5922 C CA . ASN A 1 773 ? 14.158 -10.517 30.657 1.00 74.38 773 ASN A CA 1
ATOM 5923 C C . ASN A 1 773 ? 13.154 -9.428 30.211 1.00 74.38 773 ASN A C 1
ATOM 5925 O O . ASN A 1 773 ? 13.549 -8.463 29.551 1.00 74.38 773 ASN A O 1
ATOM 5929 N N . GLY A 1 774 ? 11.878 -9.551 30.591 1.00 72.38 774 GLY A N 1
ATOM 5930 C CA . GLY A 1 774 ? 10.851 -8.529 30.381 1.00 72.38 774 GLY A CA 1
ATOM 5931 C C . GLY A 1 774 ? 10.238 -8.498 28.975 1.00 72.38 774 GLY A C 1
ATOM 5932 O O . GLY A 1 774 ? 10.792 -9.000 27.995 1.00 72.38 774 GLY A O 1
ATOM 5933 N N . SER A 1 775 ? 9.072 -7.856 28.876 1.00 74.62 775 SER A N 1
ATOM 5934 C CA . SER A 1 775 ? 8.159 -7.926 27.723 1.00 74.62 775 SER A CA 1
ATOM 5935 C C . SER A 1 775 ? 8.786 -7.608 26.357 1.00 74.62 775 SER A C 1
ATOM 5937 O O . SER A 1 775 ? 8.493 -8.280 25.370 1.00 74.62 775 SER A O 1
ATOM 5939 N N . LYS A 1 776 ? 9.724 -6.654 26.289 1.00 77.75 776 LYS A N 1
ATOM 5940 C CA . LYS A 1 776 ? 10.412 -6.267 25.040 1.00 77.75 776 LYS A CA 1
ATOM 5941 C C . LYS A 1 776 ? 11.286 -7.368 24.428 1.00 77.75 776 LYS A C 1
ATOM 5943 O O . LYS A 1 776 ? 11.640 -7.262 23.256 1.00 77.75 776 LYS A O 1
ATOM 5948 N N . ASN A 1 777 ? 11.647 -8.396 25.198 1.00 78.75 777 ASN A N 1
ATOM 5949 C CA . ASN A 1 777 ? 12.449 -9.532 24.736 1.00 78.75 777 ASN A CA 1
ATOM 5950 C C . ASN A 1 777 ? 11.602 -10.761 24.361 1.00 78.75 777 ASN A C 1
ATOM 5952 O O . ASN A 1 777 ? 12.151 -11.748 23.870 1.00 78.75 777 ASN A O 1
ATOM 5956 N N . VAL A 1 778 ? 10.277 -10.702 24.546 1.00 90.56 778 VAL A N 1
ATOM 5957 C CA . VAL A 1 778 ? 9.368 -11.791 24.171 1.00 90.56 778 VAL A CA 1
ATOM 5958 C C . VAL A 1 778 ? 9.314 -11.930 22.652 1.00 90.56 778 VAL A C 1
ATOM 5960 O O . VAL A 1 778 ? 9.117 -10.950 21.933 1.00 90.56 778 VAL A O 1
ATOM 5963 N N . GLN A 1 779 ? 9.467 -13.161 22.170 1.00 94.69 779 GLN A N 1
ATOM 5964 C CA . GLN A 1 779 ? 9.236 -13.568 20.789 1.00 94.69 779 GLN A CA 1
ATOM 5965 C C . GLN A 1 779 ? 7.792 -14.048 20.658 1.00 94.69 779 GLN A C 1
ATOM 5967 O O . GLN A 1 779 ? 7.441 -15.101 21.192 1.00 94.69 779 GLN A O 1
ATOM 5972 N N . LEU A 1 780 ? 6.963 -13.268 19.965 1.00 95.81 780 LEU A N 1
ATOM 5973 C CA . LEU A 1 780 ? 5.529 -13.518 19.826 1.00 95.81 780 LEU A CA 1
ATOM 5974 C C . LEU A 1 780 ? 5.241 -14.368 18.588 1.00 95.81 780 LEU A C 1
ATOM 5976 O O . LEU A 1 780 ? 5.616 -13.990 17.477 1.00 95.81 780 LEU A O 1
ATOM 5980 N N . TRP A 1 781 ? 4.558 -15.491 18.774 1.00 97.06 781 TRP A N 1
ATOM 5981 C CA . TRP A 1 781 ? 4.198 -16.442 17.727 1.00 97.06 781 TRP A CA 1
ATOM 5982 C C . TRP A 1 781 ? 2.704 -16.385 17.416 1.00 97.06 781 TRP A C 1
ATOM 5984 O O . TRP A 1 781 ? 1.897 -16.289 18.334 1.00 97.06 781 TRP A O 1
ATOM 5994 N N . GLY A 1 782 ? 2.358 -16.510 16.133 1.00 93.50 782 GLY A N 1
ATOM 5995 C CA . GLY A 1 782 ? 0.977 -16.672 15.663 1.00 93.50 782 GLY A CA 1
ATOM 5996 C C . GLY A 1 782 ? 0.882 -17.580 14.434 1.00 93.50 782 GLY A C 1
ATOM 5997 O O . GLY A 1 782 ? 1.870 -17.778 13.706 1.00 93.50 782 GLY A O 1
ATOM 5998 N N . ASN A 1 783 ? -0.306 -18.129 14.168 1.00 85.88 783 ASN A N 1
ATOM 5999 C CA . ASN A 1 783 ? -0.577 -19.075 13.081 1.00 85.88 783 ASN A CA 1
ATOM 6000 C C . ASN A 1 783 ? -0.765 -18.372 11.738 1.00 85.88 783 ASN A C 1
ATOM 6002 O O . ASN A 1 783 ? -1.756 -18.571 11.031 1.00 85.88 783 ASN A O 1
ATOM 6006 N N . GLY A 1 784 ? 0.227 -17.569 11.363 1.00 83.94 784 GLY A N 1
ATOM 6007 C CA . GLY A 1 784 ? 0.082 -16.435 10.465 1.00 83.94 784 GLY A CA 1
ATOM 6008 C C . GLY A 1 784 ? 0.332 -15.167 11.270 1.00 83.94 784 GLY A C 1
ATOM 6009 O O . GLY A 1 784 ? -0.616 -14.509 11.668 1.00 83.94 784 GLY A O 1
ATOM 6010 N N . SER A 1 785 ? 1.592 -14.804 11.514 1.00 85.69 785 SER A N 1
ATOM 6011 C CA . SER A 1 785 ? 1.934 -13.672 12.401 1.00 85.69 785 SER A CA 1
ATOM 6012 C C . SER A 1 785 ? 1.363 -12.327 11.927 1.00 85.69 785 SER A C 1
ATOM 6014 O O . SER A 1 785 ? 0.979 -11.485 12.731 1.00 85.69 785 SER A O 1
ATOM 6016 N N . SER A 1 786 ? 1.222 -12.156 10.609 1.00 82.94 786 SER A N 1
ATOM 6017 C CA . SER A 1 786 ? 0.528 -11.024 9.965 1.00 82.94 786 SER A CA 1
ATOM 6018 C C . SER A 1 786 ? -1.001 -11.024 10.135 1.00 82.94 786 SER A C 1
ATOM 6020 O O . SER A 1 786 ? -1.677 -10.112 9.657 1.00 82.94 786 SER A O 1
ATOM 6022 N N . PHE A 1 787 ? -1.550 -12.052 10.782 1.00 86.06 787 PHE A N 1
ATOM 6023 C CA . PHE A 1 787 ? -2.936 -12.150 11.214 1.00 86.06 787 PHE A CA 1
ATOM 6024 C C . PHE A 1 787 ? -3.003 -11.940 12.728 1.00 86.06 787 PHE A C 1
ATOM 6026 O O . PHE A 1 787 ? -3.377 -10.849 13.145 1.00 86.06 787 PHE A O 1
ATOM 6033 N N . ASP A 1 788 ? -2.572 -12.915 13.535 1.00 90.44 788 ASP A N 1
ATOM 6034 C CA . ASP A 1 788 ? -2.793 -12.909 14.990 1.00 90.44 788 ASP A CA 1
ATOM 6035 C C . ASP A 1 788 ? -2.086 -11.738 15.685 1.00 90.44 788 ASP A C 1
ATOM 6037 O O . ASP A 1 788 ? -2.729 -10.932 16.359 1.00 90.44 788 ASP A O 1
ATOM 6041 N N . CYS A 1 789 ? -0.780 -11.561 15.451 1.00 92.38 789 CYS A N 1
ATOM 6042 C CA . CYS A 1 789 ? -0.019 -10.479 16.081 1.00 92.38 789 CYS A CA 1
ATOM 6043 C C . CYS A 1 789 ? -0.537 -9.100 15.643 1.00 92.38 789 CYS A C 1
ATOM 6045 O O . CYS A 1 789 ? -0.668 -8.204 16.469 1.00 92.38 789 CYS A O 1
ATOM 6047 N N . SER A 1 790 ? -0.881 -8.933 14.360 1.00 91.56 790 SER A N 1
ATOM 6048 C CA . SER A 1 790 ? -1.407 -7.668 13.820 1.00 91.56 790 SER A CA 1
ATOM 6049 C C . SER A 1 790 ? -2.856 -7.367 14.227 1.00 91.56 790 SER A C 1
ATOM 6051 O O . SER A 1 790 ? -3.255 -6.203 14.247 1.00 91.56 790 SER A O 1
ATOM 6053 N N . LEU A 1 791 ? -3.662 -8.386 14.538 1.00 92.94 791 LEU A N 1
ATOM 6054 C CA . LEU A 1 791 ? -4.994 -8.224 15.127 1.00 92.94 791 LEU A CA 1
ATOM 6055 C C . LEU A 1 791 ? -4.893 -7.807 16.594 1.00 92.94 791 LEU A C 1
ATOM 6057 O O . LEU A 1 791 ? -5.600 -6.886 17.000 1.00 92.94 791 LEU A O 1
ATOM 6061 N N . LEU A 1 792 ? -3.988 -8.431 17.352 1.00 94.50 792 LEU A N 1
ATOM 6062 C CA . LEU A 1 792 ? -3.721 -8.079 18.743 1.00 94.50 792 LEU A CA 1
ATOM 6063 C C . LEU A 1 792 ? -3.156 -6.657 18.864 1.00 94.50 792 LEU A C 1
ATOM 6065 O O . LEU A 1 792 ? -3.715 -5.846 19.595 1.00 94.50 792 LEU A O 1
ATOM 6069 N N . GLU A 1 793 ? -2.120 -6.319 18.093 1.00 92.50 793 GLU A N 1
ATOM 6070 C CA . GLU A 1 793 ? -1.525 -4.973 18.044 1.00 92.50 793 GLU A CA 1
ATOM 6071 C C . GLU A 1 793 ? -2.584 -3.902 17.723 1.00 92.50 793 GLU A C 1
ATOM 6073 O O . GLU A 1 793 ? -2.675 -2.892 18.417 1.00 92.50 793 GLU A O 1
ATOM 6078 N N . ALA A 1 794 ? -3.473 -4.159 16.757 1.00 91.12 794 ALA A N 1
ATOM 6079 C CA . ALA A 1 794 ? -4.570 -3.246 16.439 1.00 91.12 794 ALA A CA 1
ATOM 6080 C C . ALA A 1 794 ? -5.658 -3.166 17.529 1.00 91.12 794 ALA A C 1
ATOM 6082 O O . ALA A 1 794 ? -6.315 -2.135 17.650 1.00 91.12 794 ALA A O 1
ATOM 6083 N N . ALA A 1 795 ? -5.874 -4.217 18.324 1.00 91.19 795 ALA A N 1
ATOM 6084 C CA . ALA A 1 795 ? -6.773 -4.153 19.477 1.00 91.19 795 ALA A CA 1
ATOM 6085 C C . ALA A 1 795 ? -6.185 -3.278 20.598 1.00 91.19 795 ALA A C 1
ATOM 6087 O O . ALA A 1 795 ? -6.910 -2.475 21.182 1.00 91.19 795 ALA A O 1
ATOM 6088 N N . PHE A 1 796 ? -4.870 -3.360 20.819 1.00 89.88 796 PHE A N 1
ATOM 6089 C CA . PHE A 1 796 ? -4.124 -2.449 21.692 1.00 89.88 796 PHE A CA 1
ATOM 6090 C C . PHE A 1 796 ? -4.190 -0.989 21.203 1.00 89.88 796 PHE A C 1
ATOM 6092 O O . PHE A 1 796 ? -4.473 -0.097 22.002 1.00 89.88 796 PHE A O 1
ATOM 6099 N N . GLU A 1 797 ? -4.051 -0.735 19.893 1.00 87.94 797 GLU A N 1
ATOM 6100 C CA . GLU A 1 797 ? -4.262 0.604 19.310 1.00 87.94 797 GLU A CA 1
ATOM 6101 C C . GLU A 1 797 ? -5.693 1.136 19.530 1.00 87.94 797 GLU A C 1
ATOM 6103 O O . GLU A 1 797 ? -5.869 2.311 19.850 1.00 87.94 797 GLU A O 1
ATOM 6108 N N . LEU A 1 798 ? -6.729 0.296 19.381 1.00 80.94 798 LEU A N 1
ATOM 6109 C CA . LEU A 1 798 ? -8.126 0.694 19.630 1.00 80.94 798 LEU A CA 1
ATOM 6110 C C . LEU A 1 798 ? -8.414 0.978 21.115 1.00 80.94 798 LEU A C 1
ATOM 6112 O O . LEU A 1 798 ? -9.287 1.791 21.422 1.00 80.94 798 LEU A O 1
ATOM 6116 N N . ALA A 1 799 ? -7.677 0.332 22.018 1.00 78.31 799 ALA A N 1
ATOM 6117 C CA . ALA A 1 799 ? -7.712 0.556 23.461 1.00 78.31 799 ALA A CA 1
ATOM 6118 C C . ALA A 1 799 ? -6.797 1.712 23.933 1.00 78.31 799 ALA A C 1
ATOM 6120 O O . ALA A 1 799 ? -6.639 1.893 25.138 1.00 78.31 799 ALA A O 1
ATOM 6121 N N . ASP A 1 800 ? -6.163 2.460 23.015 1.00 77.75 800 ASP A N 1
ATOM 6122 C CA . ASP A 1 800 ? -5.157 3.509 23.297 1.00 77.75 800 ASP A CA 1
ATOM 6123 C C . ASP A 1 800 ? -4.042 3.048 24.266 1.00 77.75 800 ASP A C 1
ATOM 6125 O O . ASP A 1 800 ? -3.505 3.810 25.071 1.00 77.75 800 ASP A O 1
ATOM 6129 N N . THR A 1 801 ? -3.703 1.756 24.206 1.00 74.25 801 THR A N 1
ATOM 6130 C CA . THR A 1 801 ? -2.781 1.093 25.133 1.00 74.25 801 THR A CA 1
ATOM 6131 C C . THR A 1 801 ? -1.514 0.662 24.384 1.00 74.25 801 THR A C 1
ATOM 6133 O O . THR A 1 801 ? -1.614 -0.035 23.374 1.00 74.25 801 THR A O 1
ATOM 6136 N N . PRO A 1 802 ? -0.297 1.038 24.829 1.00 76.62 802 PRO A N 1
ATOM 6137 C CA . PRO A 1 802 ? 0.931 0.678 24.122 1.00 76.62 802 PRO A CA 1
ATOM 6138 C C . PRO A 1 802 ? 1.169 -0.837 24.069 1.00 76.62 802 PRO A C 1
ATOM 6140 O O . PRO A 1 802 ? 1.298 -1.488 25.106 1.00 76.62 802 PRO A O 1
ATOM 6143 N N . PHE A 1 803 ? 1.315 -1.394 22.864 1.00 85.69 803 PHE A N 1
ATOM 6144 C CA . PHE A 1 803 ? 1.669 -2.804 22.700 1.00 85.69 803 PHE A CA 1
ATOM 6145 C C . PHE A 1 803 ? 3.118 -3.064 23.172 1.00 85.69 803 PHE A C 1
ATOM 6147 O O . PHE A 1 803 ? 4.031 -2.337 22.764 1.00 85.69 803 PHE A O 1
ATOM 6154 N N . PRO A 1 804 ? 3.380 -4.066 24.037 1.00 79.38 804 PRO A N 1
ATOM 6155 C CA . PRO A 1 804 ? 4.661 -4.162 24.741 1.00 79.38 804 PRO A CA 1
ATOM 6156 C C . PRO A 1 804 ? 5.753 -4.911 23.957 1.00 79.38 804 PRO A C 1
ATOM 6158 O O . PRO A 1 804 ? 6.932 -4.814 24.309 1.00 79.38 804 PRO A O 1
ATOM 6161 N N . ILE A 1 805 ? 5.380 -5.656 22.909 1.00 84.75 805 ILE A N 1
ATOM 6162 C CA . ILE A 1 805 ? 6.289 -6.482 22.103 1.00 84.75 805 ILE A CA 1
ATOM 6163 C C . ILE A 1 805 ? 6.575 -5.769 20.773 1.00 84.75 805 ILE A C 1
ATOM 6165 O O . ILE A 1 805 ? 5.639 -5.468 20.036 1.00 84.75 805 ILE A O 1
ATOM 6169 N N . PRO A 1 806 ? 7.844 -5.511 20.411 1.00 82.56 806 PRO A N 1
ATOM 6170 C CA . PRO A 1 806 ? 8.160 -4.846 19.153 1.00 82.56 806 PRO A CA 1
ATOM 6171 C C . PRO A 1 806 ? 7.992 -5.781 17.943 1.00 82.56 806 PRO A C 1
ATOM 6173 O O . PRO A 1 806 ? 8.354 -6.956 17.995 1.00 82.56 806 PRO A O 1
ATOM 6176 N N . HIS A 1 807 ? 7.539 -5.236 16.810 1.00 83.56 807 HIS A N 1
ATOM 6177 C CA . HIS A 1 807 ? 7.216 -5.996 15.590 1.00 83.56 807 HIS A CA 1
ATOM 6178 C C . HIS A 1 807 ? 8.348 -6.896 15.043 1.00 83.56 807 HIS A C 1
ATOM 6180 O O . HIS A 1 807 ? 8.078 -7.924 14.424 1.00 83.56 807 HIS A O 1
ATOM 6186 N N . TRP A 1 808 ? 9.625 -6.569 15.282 1.00 86.00 808 TRP A N 1
ATOM 6187 C CA . TRP A 1 808 ? 10.764 -7.407 14.865 1.00 86.00 808 TRP A CA 1
ATOM 6188 C C . TRP A 1 808 ? 10.904 -8.719 15.668 1.00 86.00 808 TRP A C 1
ATOM 6190 O O . TRP A 1 808 ? 11.618 -9.639 15.254 1.00 86.00 808 TRP A O 1
ATOM 6200 N N . ASN A 1 809 ? 10.190 -8.853 16.788 1.00 90.25 809 ASN A N 1
ATOM 6201 C CA . ASN A 1 809 ? 10.129 -10.085 17.572 1.00 90.25 809 ASN A CA 1
ATOM 6202 C C . ASN A 1 809 ? 9.014 -11.049 17.133 1.00 90.25 809 ASN A C 1
ATOM 6204 O O . ASN A 1 809 ? 8.896 -12.127 17.716 1.00 90.25 809 ASN A O 1
ATOM 6208 N N . TYR A 1 810 ? 8.219 -10.716 16.111 1.00 93.69 810 TYR A N 1
ATOM 6209 C CA . TYR A 1 810 ? 7.172 -11.615 15.620 1.00 93.69 810 TYR A CA 1
ATOM 6210 C C . TYR A 1 810 ? 7.769 -12.874 14.971 1.00 93.69 810 TYR A C 1
ATOM 6212 O O . TYR A 1 810 ? 8.840 -12.849 14.353 1.00 93.69 810 TYR A O 1
ATOM 6220 N N . ARG A 1 811 ? 7.071 -13.999 15.122 1.00 93.38 811 ARG A N 1
ATOM 6221 C CA . ARG A 1 811 ? 7.447 -15.325 14.625 1.00 93.38 811 ARG A CA 1
ATOM 6222 C C . ARG A 1 811 ? 6.234 -15.986 13.986 1.00 93.38 811 ARG A C 1
ATOM 6224 O O . ARG A 1 811 ? 5.122 -15.899 14.496 1.00 93.38 811 ARG A O 1
ATOM 6231 N N . ASP A 1 812 ? 6.448 -16.629 12.846 1.00 94.12 812 ASP A N 1
ATOM 6232 C CA . ASP A 1 812 ? 5.370 -17.191 12.040 1.00 94.12 812 ASP A CA 1
ATOM 6233 C C . ASP A 1 812 ? 5.390 -18.724 12.072 1.00 94.12 812 ASP A C 1
ATOM 6235 O O . ASP A 1 812 ? 6.338 -19.373 11.621 1.00 94.12 812 ASP A O 1
ATOM 6239 N N . VAL A 1 813 ? 4.311 -19.308 12.591 1.00 92.56 813 VAL A N 1
ATOM 6240 C CA . VAL A 1 813 ? 4.168 -20.762 12.730 1.00 92.56 813 VAL A CA 1
ATOM 6241 C C . VAL A 1 813 ? 4.079 -21.458 11.367 1.00 92.56 813 VAL A C 1
ATOM 6243 O O . VAL A 1 813 ? 4.594 -22.566 11.211 1.00 92.56 813 VAL A O 1
ATOM 6246 N N . ARG A 1 814 ? 3.471 -20.826 10.350 1.00 89.31 814 ARG A N 1
ATOM 6247 C CA . ARG A 1 814 ? 3.311 -21.424 9.008 1.00 89.31 814 ARG A CA 1
ATOM 6248 C C . ARG A 1 814 ? 4.664 -21.615 8.320 1.00 89.31 814 ARG A C 1
ATOM 6250 O O . ARG A 1 814 ? 4.882 -22.638 7.678 1.00 89.31 814 ARG A O 1
ATOM 6257 N N . THR A 1 815 ? 5.577 -20.670 8.520 1.00 91.25 815 THR A N 1
ATOM 6258 C CA . THR A 1 815 ? 6.957 -20.702 8.027 1.00 91.25 815 THR A CA 1
ATOM 6259 C C . THR A 1 815 ? 7.734 -21.866 8.642 1.00 91.25 815 THR A C 1
ATOM 6261 O O . THR A 1 815 ? 8.366 -22.630 7.914 1.00 91.25 815 THR A O 1
ATOM 6264 N N . VAL A 1 816 ? 7.632 -22.075 9.961 1.00 90.88 816 VAL A N 1
ATOM 6265 C CA . VAL A 1 816 ? 8.260 -23.235 10.624 1.00 90.88 816 VAL A CA 1
ATOM 6266 C C . VAL A 1 816 ? 7.635 -24.553 10.159 1.00 90.88 816 VAL A C 1
ATOM 6268 O O . VAL A 1 816 ? 8.365 -25.502 9.891 1.00 90.88 816 VAL A O 1
ATOM 6271 N N . VAL A 1 817 ? 6.311 -24.613 9.974 1.00 87.00 817 VAL A N 1
ATOM 6272 C CA . VAL A 1 817 ? 5.635 -25.799 9.414 1.00 87.00 817 VAL A CA 1
ATOM 6273 C C . VAL A 1 817 ? 6.147 -26.148 8.013 1.00 87.00 817 VAL A C 1
ATOM 6275 O O . VAL A 1 817 ? 6.349 -27.326 7.724 1.00 87.00 817 VAL A O 1
ATOM 6278 N N . GLU A 1 818 ? 6.404 -25.160 7.154 1.00 90.25 818 GLU A N 1
ATOM 6279 C CA . GLU A 1 818 ? 6.943 -25.406 5.811 1.00 90.25 818 GLU A CA 1
ATOM 6280 C C . GLU A 1 818 ? 8.390 -25.930 5.847 1.00 90.25 818 GLU A C 1
ATOM 6282 O O . GLU A 1 818 ? 8.716 -26.883 5.139 1.00 90.25 818 GLU A O 1
ATOM 6287 N N . LEU A 1 819 ? 9.233 -25.391 6.738 1.00 89.06 819 LEU A N 1
ATOM 6288 C CA . LEU A 1 819 ? 10.578 -25.930 6.989 1.00 89.06 819 LEU A CA 1
ATOM 6289 C C . LEU A 1 819 ? 10.529 -27.367 7.533 1.00 89.06 819 LEU A C 1
ATOM 6291 O O . LEU A 1 819 ? 11.339 -28.200 7.132 1.00 89.06 819 LEU A O 1
ATOM 6295 N N . GLY A 1 820 ? 9.551 -27.680 8.391 1.00 86.31 820 GLY A N 1
ATOM 6296 C CA . GLY A 1 820 ? 9.288 -29.037 8.872 1.00 86.31 820 GLY A CA 1
ATOM 6297 C C . GLY A 1 820 ? 9.031 -30.021 7.730 1.00 86.31 820 GLY A C 1
ATOM 6298 O O . GLY A 1 820 ? 9.696 -31.056 7.653 1.00 86.31 820 GLY A O 1
ATOM 6299 N N . LYS A 1 821 ? 8.145 -29.666 6.787 1.00 87.00 821 LYS A N 1
ATOM 6300 C CA . LYS A 1 821 ? 7.862 -30.501 5.605 1.00 87.00 821 LYS A CA 1
ATOM 6301 C C . LYS A 1 821 ? 9.107 -30.734 4.757 1.00 87.00 821 LYS A C 1
ATOM 6303 O O . LYS A 1 821 ? 9.325 -31.854 4.302 1.00 87.00 821 LYS A O 1
ATOM 6308 N N . ALA A 1 822 ? 9.933 -29.701 4.569 1.00 87.44 822 ALA A N 1
ATOM 6309 C CA . ALA A 1 822 ? 11.171 -29.799 3.798 1.00 87.44 822 ALA A CA 1
ATOM 6310 C C . ALA A 1 822 ? 12.180 -30.798 4.404 1.00 87.44 822 ALA A C 1
ATOM 6312 O O . ALA A 1 822 ? 12.964 -31.387 3.664 1.00 87.44 822 ALA A O 1
ATOM 6313 N N . VAL A 1 823 ? 12.128 -31.042 5.722 1.00 85.19 823 VAL A N 1
ATOM 6314 C CA . VAL A 1 823 ? 12.922 -32.078 6.416 1.00 85.19 823 VAL A CA 1
ATOM 6315 C C . VAL A 1 823 ? 12.144 -33.372 6.706 1.00 85.19 823 VAL A C 1
ATOM 6317 O O . VAL A 1 823 ? 12.589 -34.201 7.503 1.00 85.19 823 VAL A O 1
ATOM 6320 N N . GLY A 1 824 ? 10.993 -33.568 6.055 1.00 80.88 824 GLY A N 1
ATOM 6321 C CA . GLY A 1 824 ? 10.193 -34.793 6.137 1.00 80.88 824 GLY A CA 1
ATOM 6322 C C . GLY A 1 824 ? 9.313 -34.929 7.384 1.00 80.88 824 GLY A C 1
ATOM 6323 O O . GLY A 1 824 ? 8.859 -36.033 7.671 1.00 80.88 824 GLY A O 1
ATOM 6324 N N . LEU A 1 825 ? 9.063 -33.845 8.127 1.00 79.62 825 LEU A N 1
ATOM 6325 C CA . LEU A 1 825 ? 8.100 -33.814 9.234 1.00 79.62 825 LEU A CA 1
ATOM 6326 C C . LEU A 1 825 ? 6.800 -33.130 8.815 1.00 79.62 825 LEU A C 1
ATOM 6328 O O . LEU A 1 825 ? 6.814 -31.977 8.390 1.00 79.62 825 LEU A O 1
ATOM 6332 N N . ASN A 1 826 ? 5.658 -33.783 9.028 1.00 77.31 826 ASN A N 1
ATOM 6333 C CA . ASN A 1 826 ? 4.346 -33.188 8.792 1.00 77.31 826 ASN A CA 1
ATOM 6334 C C . ASN A 1 826 ? 3.581 -32.991 10.113 1.00 77.31 826 ASN A C 1
ATOM 6336 O O . ASN A 1 826 ? 2.370 -33.195 10.190 1.00 77.31 826 ASN A O 1
ATOM 6340 N N . SER A 1 827 ? 4.299 -32.547 11.154 1.00 71.75 827 SER A N 1
ATOM 6341 C CA . SER A 1 827 ? 3.873 -32.518 12.563 1.00 71.75 827 SER A CA 1
ATOM 6342 C C . SER A 1 827 ? 2.515 -31.856 12.840 1.00 71.75 827 SER A C 1
ATOM 6344 O O . SER A 1 827 ? 1.898 -32.163 13.851 1.00 71.75 827 SER A O 1
ATOM 6346 N N . ARG A 1 828 ? 2.022 -30.983 11.948 1.00 69.62 828 ARG A N 1
ATOM 6347 C CA . ARG A 1 828 ? 0.669 -30.393 12.012 1.00 69.62 828 ARG A CA 1
ATOM 6348 C C . ARG A 1 828 ? -0.464 -31.420 11.824 1.00 69.62 828 ARG A C 1
ATOM 6350 O O . ARG A 1 828 ? -1.578 -31.172 12.266 1.00 69.62 828 ARG A O 1
ATOM 6357 N N . TYR A 1 829 ? -0.203 -32.526 11.131 1.00 69.69 829 TYR A N 1
ATOM 6358 C CA . TYR A 1 829 ? -1.164 -33.612 10.896 1.00 69.69 829 TYR A CA 1
ATOM 6359 C C . TYR A 1 829 ? -0.769 -34.901 11.626 1.00 69.69 829 TYR A C 1
ATOM 6361 O O . TYR A 1 829 ? -1.641 -35.703 11.953 1.00 69.69 829 TYR A O 1
ATOM 6369 N N . ASP A 1 830 ? 0.528 -35.091 11.892 1.00 76.00 830 ASP A N 1
ATOM 6370 C CA . ASP A 1 830 ? 1.045 -36.281 12.578 1.00 76.00 830 ASP A CA 1
ATOM 6371 C C . ASP A 1 830 ? 0.787 -36.242 14.099 1.00 76.00 830 ASP A C 1
ATOM 6373 O O . ASP A 1 830 ? 0.673 -37.289 14.738 1.00 76.00 830 ASP A O 1
ATOM 6377 N N . ILE A 1 831 ? 0.685 -35.043 14.690 1.00 81.38 831 ILE A N 1
ATOM 6378 C CA . ILE A 1 831 ? 0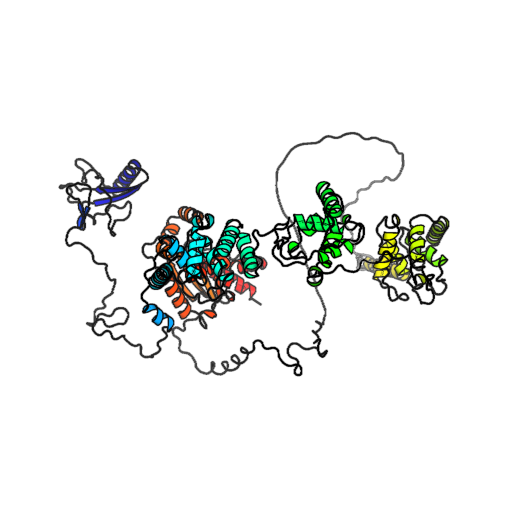.332 -34.849 16.103 1.00 81.38 831 ILE A CA 1
ATOM 6379 C C . ILE A 1 831 ? -1.195 -34.694 16.214 1.00 81.38 831 ILE A C 1
ATOM 6381 O O . ILE A 1 831 ? -1.753 -33.797 15.581 1.00 81.38 831 ILE A O 1
ATOM 6385 N N . PRO A 1 832 ? -1.895 -35.511 17.024 1.00 81.12 832 PRO A N 1
ATOM 6386 C CA . PRO A 1 832 ? -3.327 -35.340 17.258 1.00 81.12 832 PRO A CA 1
ATOM 6387 C C . PRO A 1 832 ? -3.673 -33.986 17.893 1.00 81.12 832 PRO A C 1
ATOM 6389 O O . PRO A 1 832 ? -2.936 -33.459 18.731 1.00 81.12 832 PRO A O 1
ATOM 6392 N N . PHE A 1 833 ? -4.831 -33.439 17.523 1.00 81.75 833 PHE A N 1
ATOM 6393 C CA . PHE A 1 833 ? -5.414 -32.295 18.219 1.00 81.75 833 PHE A CA 1
ATOM 6394 C C . PHE A 1 833 ? -5.971 -32.733 19.583 1.00 81.75 833 PHE A C 1
ATOM 6396 O O . PHE A 1 833 ? -6.584 -33.796 19.692 1.00 81.75 833 PHE A O 1
ATOM 6403 N N . GLU A 1 834 ? -5.761 -31.919 20.616 1.00 77.94 834 GLU A N 1
ATOM 6404 C CA . GLU A 1 834 ? -6.226 -32.168 21.985 1.00 77.94 834 GLU A CA 1
ATOM 6405 C C . GLU A 1 834 ? -6.928 -30.915 22.515 1.00 77.94 834 GLU A C 1
ATOM 6407 O O . GLU A 1 834 ? -6.300 -29.864 22.630 1.00 77.94 834 GLU A O 1
ATOM 6412 N N . GLY A 1 835 ? -8.209 -31.049 22.863 1.00 76.94 835 GLY A N 1
ATOM 6413 C CA . GLY A 1 835 ? -9.089 -29.941 23.241 1.00 76.94 835 GLY A CA 1
ATOM 6414 C C . GLY A 1 835 ? -10.199 -29.722 22.213 1.00 76.94 835 GLY A C 1
ATOM 6415 O O . GLY A 1 835 ? -10.357 -30.514 21.279 1.00 76.94 835 GLY A O 1
ATOM 6416 N N . ASP A 1 836 ? -10.957 -28.645 22.392 1.00 74.94 836 ASP A N 1
ATOM 6417 C CA . ASP A 1 836 ? -12.024 -28.241 21.478 1.00 74.94 836 ASP A CA 1
ATOM 6418 C C . ASP A 1 836 ? -11.459 -27.368 20.352 1.00 74.94 836 ASP A C 1
ATOM 6420 O O . ASP A 1 836 ? -10.647 -26.477 20.594 1.00 74.94 836 ASP A O 1
ATOM 6424 N N . GLN A 1 837 ? -11.858 -27.640 19.107 1.00 65.69 837 GLN A N 1
ATOM 6425 C CA . GLN A 1 837 ? -11.475 -26.806 17.963 1.00 65.69 837 GLN A CA 1
ATOM 6426 C C . GLN A 1 837 ? -12.217 -25.472 18.022 1.00 65.69 837 GLN A C 1
ATOM 6428 O O . GLN A 1 837 ? -13.410 -25.455 18.334 1.00 65.69 837 GLN A O 1
ATOM 6433 N N . HIS A 1 838 ? -11.535 -24.386 17.654 1.00 70.12 838 HIS A N 1
ATOM 6434 C CA . HIS A 1 838 ? -12.029 -23.013 17.810 1.00 70.12 838 HIS A CA 1
ATOM 6435 C C . HIS A 1 838 ? -12.094 -22.550 19.273 1.00 70.12 838 HIS A C 1
ATOM 6437 O O . HIS A 1 838 ? -12.965 -21.775 19.675 1.00 70.12 838 HIS A O 1
ATOM 6443 N N . ASN A 1 839 ? -11.152 -23.049 20.078 1.00 85.69 839 ASN A N 1
ATOM 6444 C CA . ASN A 1 839 ? -10.808 -22.500 21.379 1.00 85.69 839 ASN A CA 1
ATOM 6445 C C . ASN A 1 839 ? -9.355 -22.024 21.310 1.00 85.69 839 ASN A C 1
ATOM 6447 O O . ASN A 1 839 ? -8.435 -22.839 21.246 1.00 85.69 839 ASN A O 1
ATOM 6451 N N . ALA A 1 840 ? -9.152 -20.708 21.382 1.00 89.44 840 ALA A N 1
ATOM 6452 C CA . ALA A 1 840 ? -7.845 -20.088 21.183 1.00 89.44 840 ALA A CA 1
ATOM 6453 C C . ALA A 1 840 ? -6.724 -20.683 22.068 1.00 89.44 840 ALA A C 1
ATOM 6455 O O . ALA A 1 840 ? -5.587 -20.817 21.623 1.00 89.44 840 ALA A O 1
ATOM 6456 N N . LEU A 1 841 ? -7.007 -21.097 23.313 1.00 92.62 841 LEU A N 1
ATOM 6457 C CA . LEU A 1 841 ? -5.982 -21.721 24.160 1.00 92.62 841 LEU A CA 1
ATOM 6458 C C . LEU A 1 841 ? -5.661 -23.161 23.723 1.00 92.62 841 LEU A C 1
ATOM 6460 O O . LEU A 1 841 ? -4.493 -23.555 23.731 1.00 92.62 841 LEU A O 1
ATOM 6464 N N . ALA A 1 842 ? -6.664 -23.955 23.337 1.00 88.69 842 ALA A N 1
ATOM 6465 C CA . ALA A 1 842 ? -6.444 -25.299 22.797 1.00 88.69 842 ALA A CA 1
ATOM 6466 C C . ALA A 1 842 ? -5.640 -25.249 21.487 1.00 88.69 842 ALA A C 1
ATOM 6468 O O . ALA A 1 842 ? -4.663 -25.990 21.328 1.00 88.69 842 ALA A O 1
ATOM 6469 N N . ASP A 1 843 ? -5.989 -24.319 20.597 1.00 90.06 843 ASP A N 1
ATOM 6470 C CA . ASP A 1 843 ? -5.270 -24.073 19.353 1.00 90.06 843 ASP A CA 1
ATOM 6471 C C . ASP A 1 843 ? -3.826 -23.596 19.622 1.00 90.06 843 ASP A C 1
ATOM 6473 O O . ASP A 1 843 ? -2.889 -24.209 19.102 1.00 90.06 843 ASP A O 1
ATOM 6477 N N . ALA A 1 844 ? -3.593 -22.627 20.517 1.00 94.19 844 ALA A N 1
ATOM 6478 C CA . ALA A 1 844 ? -2.243 -22.197 20.910 1.00 94.19 844 ALA A CA 1
ATOM 6479 C C . ALA A 1 844 ? -1.393 -23.344 21.508 1.00 94.19 844 ALA A C 1
ATOM 6481 O O . ALA A 1 844 ? -0.241 -23.545 21.107 1.00 94.19 844 ALA A O 1
ATOM 6482 N N . ARG A 1 845 ? -1.954 -24.162 22.413 1.00 93.75 845 ARG A N 1
ATOM 6483 C CA . ARG A 1 845 ? -1.280 -25.357 22.967 1.00 93.75 845 ARG A CA 1
ATOM 6484 C C . ARG A 1 845 ? -0.890 -26.356 21.877 1.00 93.75 845 ARG A C 1
ATOM 6486 O O . ARG A 1 845 ? 0.218 -26.897 21.895 1.00 93.75 845 ARG A O 1
ATOM 6493 N N . HIS A 1 846 ? -1.788 -26.627 20.930 1.00 91.00 846 HIS A N 1
ATOM 6494 C CA . HIS A 1 846 ? -1.514 -27.549 19.831 1.00 91.00 846 HIS A CA 1
ATOM 6495 C C . HIS A 1 846 ? -0.423 -27.004 18.892 1.00 91.00 846 HIS A C 1
ATOM 6497 O O . HIS A 1 846 ? 0.464 -27.754 18.476 1.00 91.00 846 HIS A O 1
ATOM 6503 N N . GLN A 1 847 ? -0.421 -25.692 18.637 1.00 93.56 847 GLN A N 1
ATOM 6504 C CA . GLN A 1 847 ? 0.613 -25.013 17.854 1.00 93.56 847 GLN A CA 1
ATOM 6505 C C . GLN A 1 847 ? 1.998 -25.113 18.498 1.00 93.56 847 GLN A C 1
ATOM 6507 O O . GLN A 1 847 ? 2.963 -25.437 17.802 1.00 93.56 847 GLN A O 1
ATOM 6512 N N . VAL A 1 848 ? 2.103 -24.929 19.820 1.00 94.94 848 VAL A N 1
ATOM 6513 C CA . VAL A 1 848 ? 3.359 -25.143 20.561 1.00 94.94 848 VAL A CA 1
ATOM 6514 C C . VAL A 1 848 ? 3.907 -26.553 20.323 1.00 94.94 848 VAL A C 1
ATOM 6516 O O . VAL A 1 848 ? 5.068 -26.689 19.937 1.00 94.94 848 VAL A O 1
ATOM 6519 N N . LYS A 1 849 ? 3.079 -27.600 20.469 1.00 91.12 849 LYS A N 1
ATOM 6520 C CA . LYS A 1 849 ? 3.516 -29.003 20.316 1.00 91.12 849 LYS A CA 1
ATOM 6521 C C . LYS A 1 849 ? 4.224 -29.254 18.982 1.00 91.12 849 LYS A C 1
ATOM 6523 O O . LYS A 1 849 ? 5.325 -29.808 18.966 1.00 91.12 849 LYS A O 1
ATOM 6528 N N . TYR A 1 850 ? 3.617 -28.850 17.862 1.00 89.50 850 TYR A N 1
ATOM 6529 C CA . TYR A 1 850 ? 4.207 -29.118 16.549 1.00 89.50 850 TYR A CA 1
ATOM 6530 C C . TYR A 1 850 ? 5.344 -28.152 16.183 1.00 89.50 850 TYR A C 1
ATOM 6532 O O . TYR A 1 850 ? 6.267 -28.567 15.481 1.00 89.50 850 TYR A O 1
ATOM 6540 N N . VAL A 1 851 ? 5.338 -26.907 16.682 1.00 94.06 851 VAL A N 1
ATOM 6541 C CA . VAL A 1 851 ? 6.471 -25.975 16.522 1.00 94.06 851 VAL A CA 1
ATOM 6542 C C . VAL A 1 851 ? 7.706 -26.508 17.239 1.00 94.06 851 VAL A C 1
ATOM 6544 O O . VAL A 1 851 ? 8.761 -26.595 16.614 1.00 94.06 851 VAL A O 1
ATOM 6547 N N . SER A 1 852 ? 7.582 -26.938 18.497 1.00 92.88 852 SER A N 1
ATOM 6548 C CA . SER A 1 852 ? 8.692 -27.523 19.256 1.00 92.88 852 SER A CA 1
ATOM 6549 C C . SER A 1 852 ? 9.222 -28.807 18.614 1.00 92.88 852 SER A C 1
ATOM 6551 O O . SER A 1 852 ? 10.433 -28.961 18.487 1.00 92.88 852 SER A O 1
ATOM 6553 N N . ALA A 1 853 ? 8.347 -29.695 18.126 1.00 88.56 853 ALA A N 1
ATOM 6554 C CA . ALA A 1 853 ? 8.771 -30.919 17.437 1.00 88.56 853 ALA A CA 1
ATOM 6555 C C . ALA A 1 853 ? 9.598 -30.634 16.165 1.00 88.56 853 ALA A C 1
ATOM 6557 O O . ALA A 1 853 ? 10.597 -31.307 15.902 1.00 88.56 853 ALA A O 1
ATOM 6558 N N . ILE A 1 854 ? 9.206 -29.625 15.378 1.00 89.75 854 ILE A N 1
ATOM 6559 C CA . ILE A 1 854 ? 9.959 -29.207 14.187 1.00 89.75 854 ILE A CA 1
ATOM 6560 C C . ILE A 1 854 ? 11.258 -28.503 14.587 1.00 89.75 854 ILE A C 1
ATOM 6562 O O . ILE A 1 854 ? 12.312 -28.815 14.036 1.00 89.75 854 ILE A O 1
ATOM 6566 N N . TRP A 1 855 ? 11.207 -27.591 15.559 1.00 92.69 855 TRP A N 1
ATOM 6567 C CA . TRP A 1 855 ? 12.376 -26.858 16.042 1.00 92.69 855 TRP A CA 1
ATOM 6568 C C . TRP A 1 855 ? 13.458 -27.821 16.535 1.00 92.69 855 TRP A C 1
ATOM 6570 O O . TRP A 1 855 ? 14.579 -27.776 16.039 1.00 92.69 855 TRP A O 1
ATOM 6580 N N . GLN A 1 856 ? 13.096 -28.774 17.400 1.00 90.25 856 GLN A N 1
ATOM 6581 C CA . GLN A 1 856 ? 13.982 -29.840 17.878 1.00 90.25 856 GLN A CA 1
ATOM 6582 C C . GLN A 1 856 ? 14.630 -30.631 16.741 1.00 90.25 856 GLN A C 1
ATOM 6584 O O . GLN A 1 856 ? 15.815 -30.949 16.816 1.00 90.25 856 GLN A O 1
ATOM 6589 N N . ARG A 1 857 ? 13.886 -30.933 15.669 1.00 86.56 857 ARG A N 1
ATOM 6590 C CA . ARG A 1 857 ? 14.426 -31.644 14.502 1.00 86.56 857 ARG A CA 1
ATOM 6591 C C . ARG A 1 857 ? 15.431 -30.806 13.715 1.00 86.56 857 ARG A C 1
ATOM 6593 O O . ARG A 1 857 ? 16.407 -31.371 13.229 1.00 86.56 857 ARG A O 1
ATOM 6600 N N . LEU A 1 858 ? 15.178 -29.504 13.577 1.00 87.94 858 LEU A N 1
ATOM 6601 C CA . LEU A 1 858 ? 16.031 -28.563 12.845 1.00 87.94 858 LEU A CA 1
ATOM 6602 C C . LEU A 1 858 ? 17.285 -28.162 13.639 1.00 87.94 858 LEU A C 1
ATOM 6604 O O . LEU A 1 858 ? 18.319 -27.898 13.033 1.00 87.94 858 LEU A O 1
ATOM 6608 N N . THR A 1 859 ? 17.214 -28.135 14.974 1.00 86.06 859 THR A N 1
ATOM 6609 C CA . THR A 1 859 ? 18.349 -27.802 15.855 1.00 86.06 859 THR A CA 1
ATOM 6610 C C . THR A 1 859 ? 19.109 -29.021 16.384 1.00 86.06 859 THR A C 1
ATOM 6612 O O . THR A 1 859 ? 20.063 -28.851 17.139 1.00 86.06 859 THR A O 1
ATOM 6615 N N . ALA A 1 860 ? 18.712 -30.242 16.015 1.00 74.75 860 ALA A N 1
ATOM 6616 C CA . ALA A 1 860 ? 19.460 -31.464 16.303 1.00 74.75 860 ALA A CA 1
ATOM 6617 C C . ALA A 1 860 ? 20.652 -31.613 15.337 1.00 74.75 860 ALA A C 1
ATOM 6619 O O . ALA A 1 860 ? 20.566 -32.336 14.340 1.00 74.75 860 ALA A O 1
ATOM 6620 N N . ILE A 1 861 ? 21.743 -30.908 15.655 1.00 49.31 861 ILE A N 1
ATOM 6621 C CA . ILE A 1 861 ? 23.073 -31.015 15.030 1.00 49.31 861 ILE A CA 1
ATOM 6622 C C . ILE A 1 861 ? 24.022 -31.720 16.005 1.00 49.31 861 ILE A C 1
ATOM 6624 O O . ILE A 1 861 ? 24.060 -31.290 17.180 1.00 49.31 861 ILE A O 1
#

Foldseek 3Di:
DKWKKWWAFDPVLPDFTKIAMADDPDPVVRVVLVVVLCVVVVNDEPDPGGTHDIDTAEDDDDDPDDDHSHIGRCCCVQWDQDPVNHDIDGDPPPDDDDDDPDDDDPDDPFDDDPQAGPVPRDGDDDPPPDDPPPPVNVVVVPDDDFPWDALVVDDPLLLLLLLLPDDPDQDRTDGPVSSVVSVVLVPPPVLLVSVLSSVLLVVDPLSVVDDSRLSNLLSVLCCLLAPSPHDRDDSVLNNQLVQLQSVEDPVCNVVSSVLSSVVQSDSYFAAFPQRAGLAFRADALQDDPDTQHLVVLLLLLLLLPDPDDDDLNDQDPVSSVSSVVCVVVVPPPSVLVSVLLSNDHNSNNFHSLLSSQLNQVDDPPCSVPSVSVNVSCVVQPDPVSSRDSHHDPRPPPPPPPPPPQADQAQPAAAQADPVDGLDLVSVLLLLLLLPDPDFEALRDADPVSSVNSVVCSVVCDPPSVLLSVLLSPDHNSSNAYSLQSSLLSQVDDPPLSVDSVSSNVSCVVRSPDDDRNDDDPVSCVSSNHDDDPPVVVVVVVVVVVVVVVVVPDDDWDDPDPPDTDCPVPDDDDDDDDDDDDDDDDDDDDDDDDDDDDDDDDDDDYDDDDDDDDDDDDDDDDDDDFDADPPPGDGDPDDDPPDDDDDDDDDDDPPPPPPPVVVVPDDDDDDDDADFAQEKEKFFDFQAFAALTFTQKIKMWGADLQVLDIHDIDIFGADSVLSCVLPRDGDPVSVVVLVPDDPVLVCLSDPPPHDHLLVSVVVVQVVQQVRHDVGQQSHQYEYQPQNGGVSNSCSSCVSSVHDDRYDPVSYDHLVVLCVLCVVVPHNLLPVPDQDDDPNRGNSVRSSSSNSSSVSSNVVPVD

Radius of gyration: 46.01 Å; chains: 1; bounding box: 116×119×122 Å